Protein AF-0000000075078253 (afdb_homodimer)

Sequence (968 aa):
MSEEILINVTPPETRVAVVENGVLQELIIERSRQRGLVGNIYKGEVCRVLPGMQAAFVDIGLSRAAFLHLSDLCSKDLEKKGSANIESYLHEGQHIVVQVTKDPIGSKGARLTTEISIPSRYQVYMPYANNCGVSQRIECDAERARLRACLESFREKNQCGGFIARTAAECVEEAVLYSDMTFLLKLWKTISDSINSAQPKQFIHKDLPLSVRTLRDLYKEGIERVRVDSKETYLKLVEFAKIFVPDIVDVIEHYTGDCPVFDIYSVEEEIQRALDRKVMLKSGGHLVFDQTEAMTTVDVNTGSYVGGRNLEETIFKTNLEAAQTISRQLRLRNLGGIIIIDFIDMQSHEHRKQVLQALERHLEKDNAKTKITEVSTLGLVEMTRKRTRESLEHILCEPCSACGGRGVLKTAETVCLEIFREIIREVRQYKVKKLMVLASNEVVEMLLDEEADMLAELEAFLNIQIKFRAEGEYNQEQYDVVLLMSEEILINVTPPETRVAVVENGVLQELIIERSRQRGLVGNIYKGEVCRVLPGMQAAFVDIGLSRAAFLHLSDLCSKDLEKKGSANIESYLHEGQHIVVQVTKDPIGSKGARLTTEISIPSRYQVYMPYANNCGVSQRIECDAERARLRACLESFREKNQCGGFIARTAAECVEEAVLYSDMTFLLKLWKTISDSINSAQPKQFIHKDLPLSVRTLRDLYKEGIERVRVDSKETYLKLVEFAKIFVPDIVDVIEHYTGDCPVFDIYSVEEEIQRALDRKVMLKSGGHLVFDQTEAMTTVDVNTGSYVGGRNLEETIFKTNLEAAQTISRQLRLRNLGGIIIIDFIDMQSHEHRKQVLQALERHLEKDNAKTKITEVSTLGLVEMTRKRTRESLEHILCEPCSACGGRGVLKTAETVCLEIFREIIREVRQYKVKKLMVLASNEVVEMLLDEEADMLAELEAFLNIQIKFRAEGEYNQEQYDVVLL

Secondary structure (DSSP, 8-state):
--EEEEEEEETTEEEEEEEETTEEEEEEEEESTT---TT-EEEEEEEEEEGGGTEEEEE-SSSS-EEEEGGGS-HHHHHHH--S-GGGT--TT-EEEEEEEE--BTTB--EEESS--EE-SSEEEETT--S-EE-TT---HHHHHHHHHHHHHHHHHHT--EEEE-GGGTT--HHHHHHHHHHHHHHHHHHHHHHHHPPTTEEEEPPPPHHHHHHHHT--TTEEEEEES-HHHHHHHHHHHHHH-GGGGGGEEE---SS-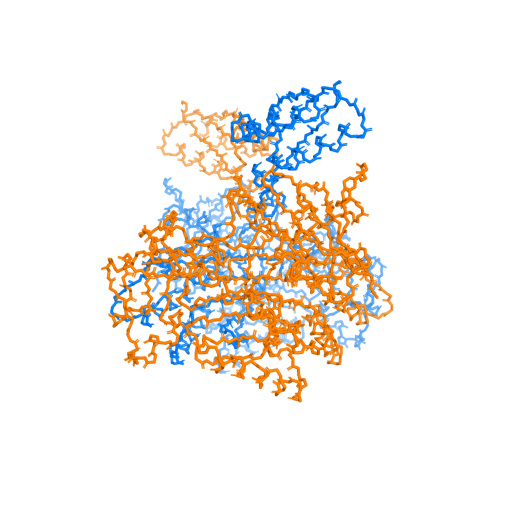GGGTTTHHHHHHHHTSSEEE-TTS-EEEEEE-SS-EEEEEE-TT---SS-HHHHHHHHHHHHHHHHHHHHHHHT--EEEEEEPPP-S-HHHHHHHHHHHHHHHTT-SS-EEEEEE-TT-EEEEEE---S--HHHHHEEE-TTTTTSSEEE-HHHHHHHHHHHHHHHHHHH--SEEEEEE-HHHHHHHHTTTHHHHHHHHHHHT-EEEEEE-TT--TT-EEEEE-/--EEEEEEEETTEEEEEEEETTEEEEEEEEESTT---TT-EEEEEEEEEEGGGTEEEEE-SSSS-EEEEGGGS-HHHHHHH--S-GGGT--TT-EEEEEEEE--BTTB--EEESS--EE-SSEEEETT--S-EE-TT---HHHHHHHHHHHHHHHHHHT--EEEE-GGGTT--HHHHHHHHHHHHHHHHHHHHHHHHPPTTEEEEPPPPHHHHHHHHT--TTEEEEEES-HHHHHHHHHHHHHH-GGGGGGEEE---SS-GGGTTTHHHHHHHHTSSEEE-TTS-EEEEEE-SS-EEEEEE-TT---SS-HHHHHHHHHHHHHHHHHHHHHHHT--EEEEEEPPP-S-HHHHHHHHHHHHHHHTT-SS-EEEEEE-TT-EEEEEE---S--HHHHHEEE-TTTTTSSEEE-HHHHHHHHHHHHHHHHHHH--SEEEEEE-HHHHHHHHTTTHHHHHHHHHHHT-EEEEEE-TT--TT-EEEEE-

Radius of gyration: 33.35 Å; Cα contacts (8 Å, |Δi|>4): 1898; chains: 2; bounding box: 64×98×88 Å

Solvent-accessible surface area (backbone atoms only — not comparable to full-atom values): 51187 Å² total; per-residue (Å²): 127,60,28,36,37,42,37,46,62,51,90,60,34,41,37,39,38,36,26,48,76,67,37,77,40,35,59,48,78,44,36,65,95,60,53,72,48,46,58,20,31,28,25,15,28,28,66,41,72,37,66,68,70,28,28,30,33,28,35,50,69,56,100,51,54,21,38,35,41,54,86,31,47,27,61,54,59,47,66,72,66,64,63,93,47,37,70,79,78,49,52,65,70,37,75,43,64,34,24,28,69,29,50,58,51,90,95,41,43,26,32,35,23,46,55,51,66,48,76,55,56,37,38,30,41,20,69,60,36,92,54,70,46,65,38,82,80,53,71,54,63,67,58,47,50,50,52,47,50,52,50,50,51,50,25,63,73,65,70,54,34,14,39,30,34,34,66,68,36,64,93,54,56,65,71,58,52,50,51,52,52,50,49,49,52,52,53,45,51,56,50,51,53,38,54,74,70,50,51,75,35,26,82,59,43,75,53,71,55,68,76,54,39,38,61,42,71,67,58,51,95,64,53,62,38,35,39,22,58,30,69,71,57,34,52,52,44,42,55,48,19,58,73,73,37,53,84,50,40,80,33,54,39,73,45,80,63,83,61,60,77,51,58,75,54,44,41,61,58,50,54,57,50,63,70,44,47,60,44,80,42,94,79,47,19,34,34,40,54,39,82,48,96,72,34,32,39,36,28,51,41,54,63,81,47,72,64,72,92,54,51,66,57,52,52,50,51,49,41,44,53,44,31,51,50,49,43,42,48,36,46,38,35,36,60,47,39,42,36,39,37,39,57,64,87,65,87,46,64,65,56,49,51,50,35,52,51,49,32,54,59,48,44,66,76,45,89,51,58,66,46,81,77,44,71,46,96,86,53,34,37,34,32,39,24,55,69,70,63,77,27,49,59,65,71,40,31,37,66,21,81,89,42,70,39,64,13,39,36,48,29,46,65,48,41,49,53,50,47,53,52,47,49,54,48,47,35,67,72,66,68,54,52,37,35,35,34,38,23,7,58,68,32,45,50,39,45,67,55,83,36,31,65,57,48,51,50,50,26,61,73,68,61,36,48,77,44,78,45,66,34,88,86,40,50,62,74,41,68,46,81,41,83,98,127,59,29,36,37,40,38,45,64,52,89,60,34,40,37,39,36,36,29,48,74,67,37,77,41,36,58,47,76,44,35,64,95,61,53,72,47,46,57,21,30,28,26,16,28,28,65,41,71,38,66,68,71,27,28,29,33,28,36,50,68,57,99,50,54,22,39,35,42,54,87,30,47,26,61,52,59,47,65,72,66,64,65,91,47,36,68,78,78,48,52,65,71,38,75,44,65,34,24,26,69,31,50,58,51,91,94,42,42,26,33,35,24,47,56,50,66,48,75,55,56,36,37,30,40,19,69,59,35,92,54,68,46,65,38,84,80,53,72,55,62,69,59,46,51,51,52,47,50,53,49,48,51,50,25,64,74,64,71,55,35,14,39,31,34,36,64,69,37,60,93,52,56,66,69,58,51,48,51,51,51,50,48,50,51,52,52,45,52,55,51,52,54,38,53,74,69,52,52,74,36,25,85,58,42,75,53,70,55,68,75,54,38,38,61,42,71,66,59,50,96,63,55,62,39,35,38,22,60,30,69,71,58,36,53,52,44,42,55,48,20,58,72,74,38,52,85,50,38,81,34,54,38,72,45,79,64,83,61,60,76,52,58,76,53,42,42,62,58,50,53,58,50,64,71,44,48,60,44,79,43,93,79,47,20,33,35,39,53,40,82,50,95,70,34,31,40,36,29,49,43,53,64,81,47,72,63,74,92,55,53,66,58,52,50,49,51,50,42,44,52,44,29,50,51,49,43,42,48,34,46,38,35,36,60,47,38,42,35,40,36,40,58,66,87,65,88,46,66,65,56,51,49,50,37,53,50,50,30,54,59,51,45,65,76,46,90,52,58,67,45,79,76,46,71,46,96,86,53,34,37,33,30,39,26,55,70,70,63,75,28,48,58,67,71,38,31,38,66,22,78,89,41,69,39,66,13,38,36,49,29,47,65,48,42,49,53,50,49,52,53,48,49,54,47,48,35,68,72,66,69,54,51,37,36,36,37,37,23,6,57,67,34,46,51,38,43,66,54,82,36,31,64,58,49,51,50,49,26,61,73,67,60,37,46,77,43,79,44,67,34,88,86,40,50,62,74,41,70,46,81,41,84,97

Nearest PDB structures (foldseek):
  2bx2-assembly1_L  TM=8.801E-01  e=1.243E-53  Escherichia coli
  5f6c-assembly1_B  TM=6.645E-01  e=4.254E-52  Escherichia coli K-12
  6g63-assembly1_G  TM=8.039E-01  e=4.401E-48  Escherichia coli K-12
  6g63-assembly1_A  TM=7.027E-01  e=2.185E-49  Escherichia coli K-12
  8b0j-assembly1_L  TM=6.134E-01  e=3.997E-42  Escherichia coli K-12

InterPro domains:
  IPR003029 S1 domain [PF00575] (38-102)
  IPR003029 S1 domain [PS50126] (39-115)
  IPR003029 S1 domain [SM00316] (37-115)
  IPR004659 Ribonuclease E/G [PTHR30001] (3-482)
  IPR004659 Ribonuclease E/G [TIGR00757] (13-421)
  IPR012340 Nucleic acid-binding, OB-fold [G3DSA:2.40.50.140] (31-120)
  IPR012340 Nucleic acid-binding, OB-fold [SSF50249] (39-120)
  IPR019307 RNA-binding protein AU-1/Ribonuclease E/G [PF10150] (117-388)
  IPR048583 RNase E/G, thioredoxin-like domain [PF20833] (399-481)

Organism: Methylotuvimicrobium buryatense (NCBI:txid95641)

Structure (mmCIF, N/CA/C/O backbone):
data_AF-0000000075078253-model_v1
#
loop_
_entity.id
_entity.type
_entity.pdbx_description
1 polymer 'Ribonuclease G'
#
loop_
_atom_site.group_PDB
_atom_site.id
_atom_site.type_symbol
_atom_site.label_atom_id
_atom_site.label_alt_id
_atom_site.label_comp_id
_atom_site.label_asym_id
_atom_site.label_entity_id
_atom_site.label_seq_id
_atom_site.pdbx_PDB_ins_code
_atom_site.Cartn_x
_atom_site.Cartn_y
_atom_site.Cartn_z
_atom_site.occupancy
_atom_site.B_iso_or_equiv
_atom_site.auth_seq_id
_atom_site.auth_comp_id
_atom_site.auth_asym_id
_atom_site.auth_atom_id
_atom_site.pdbx_PDB_model_num
ATOM 1 N N . MET A 1 1 ? -27.422 22.75 10.555 1 59.5 1 MET A N 1
ATOM 2 C CA . MET A 1 1 ? -26.391 21.734 10.773 1 59.5 1 MET A CA 1
ATOM 3 C C . MET A 1 1 ? -25.484 22.109 11.938 1 59.5 1 MET A C 1
ATOM 5 O O . MET A 1 1 ? -25.078 23.266 12.055 1 59.5 1 MET A O 1
ATOM 9 N N . SER A 1 2 ? -25.453 21.266 13.047 1 81.31 2 SER A N 1
ATOM 10 C CA . SER A 1 2 ? -24.75 21.625 14.266 1 81.31 2 SER A CA 1
ATOM 11 C C . SER A 1 2 ? -23.25 21.312 14.164 1 81.31 2 SER A C 1
ATOM 13 O O . SER A 1 2 ? -22.875 20.203 13.781 1 81.31 2 SER A O 1
ATOM 15 N N . GLU A 1 3 ? -22.391 22.297 14.086 1 89 3 GLU A N 1
ATOM 16 C CA . GLU A 1 3 ? -20.938 22.141 14.055 1 89 3 GLU A CA 1
ATOM 17 C C . GLU A 1 3 ? -20.297 22.625 15.352 1 89 3 GLU A C 1
ATOM 19 O O . GLU A 1 3 ? -20.703 23.656 15.898 1 89 3 GLU A O 1
ATOM 24 N N . GLU A 1 4 ? -19.453 21.766 15.906 1 93.94 4 GLU A N 1
ATOM 25 C CA . GLU A 1 4 ? -18.734 22.094 17.141 1 93.94 4 GLU A CA 1
ATOM 26 C C . GLU A 1 4 ? -17.234 21.844 16.984 1 93.94 4 GLU A C 1
ATOM 28 O O . GLU A 1 4 ? -16.828 21 16.188 1 93.94 4 GLU A O 1
ATOM 33 N N . ILE A 1 5 ? -16.484 22.594 17.719 1 95.25 5 ILE A N 1
ATOM 34 C CA . ILE A 1 5 ? -15.039 22.406 17.781 1 95.25 5 ILE A CA 1
ATOM 35 C C . ILE A 1 5 ? -14.633 22.016 19.203 1 95.25 5 ILE A C 1
ATOM 37 O O . ILE A 1 5 ? -15.039 22.672 20.172 1 95.25 5 ILE A O 1
ATOM 41 N N . LEU A 1 6 ? -13.977 20.953 19.328 1 96.38 6 LEU A N 1
ATOM 42 C CA . LEU A 1 6 ? -13.469 20.5 20.625 1 96.38 6 LEU A CA 1
ATOM 43 C C . LEU A 1 6 ? -11.961 20.672 20.703 1 96.38 6 LEU A C 1
ATOM 45 O O . LEU A 1 6 ? -11.234 20.266 19.797 1 96.38 6 LEU A O 1
ATOM 49 N N . ILE A 1 7 ? -11.492 21.281 21.734 1 95.69 7 ILE A N 1
ATOM 50 C CA . ILE A 1 7 ? -10.062 21.469 21.953 1 95.69 7 ILE A CA 1
ATOM 51 C C . ILE A 1 7 ? -9.633 20.734 23.219 1 95.69 7 ILE A C 1
ATOM 53 O O . ILE A 1 7 ? -10.07 21.078 24.312 1 95.69 7 ILE A O 1
ATOM 57 N N . ASN A 1 8 ? -8.844 19.734 23.016 1 94.94 8 ASN A N 1
ATOM 58 C CA . ASN A 1 8 ? -8.297 18.953 24.125 1 94.94 8 ASN A CA 1
ATOM 59 C C . ASN A 1 8 ? -6.82 19.266 24.359 1 94.94 8 ASN A C 1
ATOM 61 O O . ASN A 1 8 ? -6 19.125 23.438 1 94.94 8 ASN A O 1
ATOM 65 N N . VAL A 1 9 ? -6.539 19.703 25.594 1 89.81 9 VAL A N 1
ATOM 66 C CA . VAL A 1 9 ? -5.164 20.094 25.891 1 89.81 9 VAL A CA 1
ATOM 67 C C . VAL A 1 9 ? -4.594 19.203 26.984 1 89.81 9 VAL A C 1
ATOM 69 O O . VAL A 1 9 ? -5.09 19.203 28.109 1 89.81 9 VAL A O 1
ATOM 72 N N . THR A 1 10 ? -3.693 18.375 26.625 1 83 10 THR A N 1
ATOM 73 C CA . THR A 1 10 ? -2.861 17.594 27.547 1 83 10 THR A CA 1
ATOM 74 C C . THR A 1 10 ? -1.383 17.891 27.297 1 83 10 THR A C 1
ATOM 76 O O . THR A 1 10 ? -0.736 17.219 26.5 1 83 10 THR A O 1
ATOM 79 N N . PRO A 1 11 ? -0.924 18.938 28 1 74.75 11 PRO A N 1
ATOM 80 C CA . PRO A 1 11 ? 0.48 19.25 27.719 1 74.75 11 PRO A CA 1
ATOM 81 C C . PRO A 1 11 ? 1.366 18 27.719 1 74.75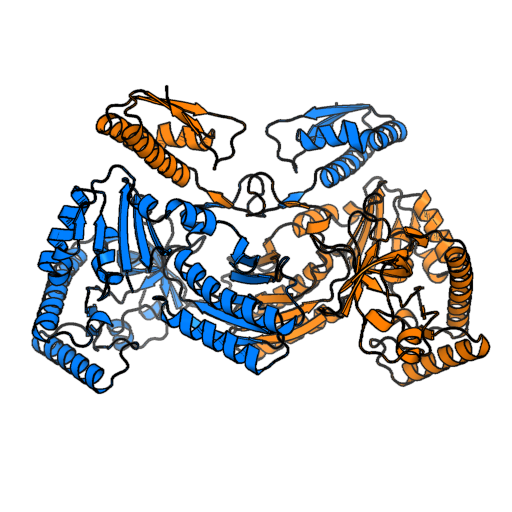 11 PRO A C 1
ATOM 83 O O . PRO A 1 11 ? 1.277 17.172 28.625 1 74.75 11 PRO A O 1
ATOM 86 N N . PRO A 1 12 ? 2.01 17.734 26.672 1 80.88 12 PRO A N 1
ATOM 87 C CA . PRO A 1 12 ? 2.523 18.641 25.641 1 80.88 12 PRO A CA 1
ATOM 88 C C . PRO A 1 12 ? 1.773 18.5 24.312 1 80.88 12 PRO A C 1
ATOM 90 O O . PRO A 1 12 ? 2.324 18.812 23.25 1 80.88 12 PRO A O 1
ATOM 93 N N . GLU A 1 13 ? 0.62 18.016 24.312 1 88.56 13 GLU A N 1
ATOM 94 C CA . GLU A 1 13 ? -0.137 17.797 23.078 1 88.56 13 GLU A CA 1
ATOM 95 C C . GLU A 1 13 ? -1.45 18.578 23.094 1 88.56 13 GLU A C 1
ATOM 97 O O . GLU A 1 13 ? -2.125 18.641 24.125 1 88.56 13 GLU A O 1
ATOM 102 N N . THR A 1 14 ? -1.706 19.234 22.016 1 92.31 14 THR A N 1
ATOM 103 C CA . THR A 1 14 ? -3.008 19.844 21.781 1 92.31 14 THR A CA 1
ATOM 104 C C . THR A 1 14 ? -3.719 19.172 20.609 1 92.31 14 THR A C 1
ATOM 106 O O . THR A 1 14 ? -3.119 18.938 19.562 1 92.31 14 THR A O 1
ATOM 109 N N . ARG A 1 15 ? -4.945 18.75 20.859 1 95.5 15 ARG A N 1
ATOM 110 C CA . ARG A 1 15 ? -5.75 18.109 19.812 1 95.5 15 ARG A CA 1
ATOM 111 C C . ARG A 1 15 ? -7.039 18.891 19.562 1 95.5 15 ARG A C 1
ATOM 113 O O . ARG A 1 15 ? -7.691 19.328 20.516 1 95.5 15 ARG A O 1
ATOM 120 N N . VAL A 1 16 ? -7.328 19.109 18.344 1 95.31 16 VAL A N 1
ATOM 121 C CA . VAL A 1 16 ? -8.531 19.828 17.938 1 95.31 16 VAL A CA 1
ATOM 122 C C . VAL A 1 16 ? -9.406 18.938 17.062 1 95.31 16 VAL A C 1
ATOM 124 O O . VAL A 1 16 ? -8.93 18.359 16.094 1 95.31 16 VAL A O 1
ATOM 127 N N . ALA A 1 17 ? -10.633 18.781 17.453 1 96.25 17 ALA A N 1
ATOM 128 C CA . ALA A 1 17 ? -11.594 17.984 16.703 1 96.25 17 ALA A CA 1
ATOM 129 C C . ALA A 1 17 ? -12.742 18.828 16.188 1 96.25 17 ALA A C 1
ATOM 131 O O . ALA A 1 17 ? -13.32 19.625 16.922 1 96.25 17 ALA A O 1
ATOM 132 N N . VAL A 1 18 ? -13.008 18.734 14.953 1 94.31 18 VAL A N 1
ATOM 133 C CA . VAL A 1 18 ? -14.188 19.359 14.367 1 94.31 18 VAL A CA 1
ATOM 134 C C . VAL A 1 18 ? -15.297 18.312 14.227 1 94.31 18 VAL A C 1
ATOM 136 O O . VAL A 1 18 ? -15.125 17.297 13.539 1 94.31 18 VAL A O 1
ATOM 139 N N . VAL A 1 19 ? -16.422 18.594 14.859 1 94.81 19 VAL A N 1
ATOM 140 C CA . VAL A 1 19 ? -17.531 17.641 14.883 1 94.81 19 VAL A CA 1
ATOM 141 C C . VAL A 1 19 ? -18.734 18.25 14.18 1 94.81 19 VAL A C 1
ATOM 143 O O . VAL A 1 19 ? -19.109 19.406 14.445 1 94.81 19 VAL A O 1
ATOM 146 N N . GLU A 1 20 ? -19.297 17.5 13.219 1 92.06 20 GLU A N 1
ATOM 147 C CA . GLU A 1 20 ? -20.516 17.891 12.523 1 92.06 20 GLU A CA 1
ATOM 148 C C . GLU A 1 20 ? -21.641 16.891 12.766 1 92.06 20 GLU A C 1
ATOM 150 O O . GLU A 1 20 ? -21.5 15.711 12.43 1 92.06 20 GLU A O 1
ATOM 155 N N . ASN A 1 21 ? -22.734 17.297 13.312 1 90.25 21 ASN A N 1
ATOM 156 C CA . ASN A 1 21 ? -23.859 16.438 13.633 1 90.25 21 ASN A CA 1
ATOM 157 C C . ASN A 1 21 ? -23.438 15.234 14.469 1 90.25 21 ASN A C 1
ATOM 159 O O . ASN A 1 21 ? -23.812 14.094 14.18 1 90.25 21 ASN A O 1
ATOM 163 N N . GLY A 1 22 ? -22.5 15.508 15.297 1 90.06 22 GLY A N 1
ATOM 164 C CA . GLY A 1 22 ? -22.062 14.492 16.25 1 90.06 22 GLY A CA 1
ATOM 165 C C . GLY A 1 22 ? -21 13.562 15.672 1 90.06 22 GLY A C 1
ATOM 166 O O . GLY A 1 22 ? -20.562 12.633 16.359 1 90.06 22 GLY A O 1
ATOM 167 N N . VAL A 1 23 ? -20.625 13.812 14.508 1 92.38 23 VAL A N 1
ATOM 168 C CA . VAL A 1 23 ? -19.672 12.922 13.859 1 92.38 23 VAL A CA 1
ATOM 169 C C . VAL A 1 23 ? -18.344 13.656 13.648 1 92.38 23 VAL A C 1
ATOM 171 O O . VAL A 1 23 ? -18.328 14.781 13.133 1 92.38 23 VAL A O 1
ATOM 174 N N . LEU A 1 24 ? -17.266 13.055 14.055 1 95.5 24 LEU A N 1
ATOM 175 C CA . LEU A 1 24 ? -15.93 13.641 13.891 1 95.5 24 LEU A CA 1
ATOM 176 C C . LEU A 1 24 ? -15.578 13.781 12.414 1 95.5 24 LEU A C 1
ATOM 178 O O . LEU A 1 24 ? -15.633 12.805 11.656 1 95.5 24 LEU A O 1
ATOM 182 N N . GLN A 1 25 ? -15.18 14.977 11.961 1 93.62 25 GLN A N 1
ATOM 183 C CA . GLN A 1 25 ? -14.891 15.25 10.555 1 93.62 25 GLN A CA 1
ATOM 184 C C . GLN A 1 25 ? -13.398 15.492 10.344 1 93.62 25 GLN A C 1
ATOM 186 O O . GLN A 1 25 ? -12.836 15.078 9.328 1 93.62 25 GLN A O 1
ATOM 191 N N . GLU A 1 26 ? -12.828 16.188 11.234 1 93.88 26 GLU A N 1
ATOM 192 C CA . GLU A 1 26 ? -11.43 16.578 11.109 1 93.88 26 GLU A CA 1
ATOM 193 C C . GLU A 1 26 ? -10.719 16.531 12.461 1 93.88 26 GLU A C 1
ATOM 195 O O . GLU A 1 26 ? -11.344 16.766 13.5 1 93.88 26 GLU A O 1
ATOM 200 N N . LEU A 1 27 ? -9.5 16.172 12.414 1 95.19 27 LEU A N 1
ATOM 201 C CA . LEU A 1 27 ? -8.664 16.094 13.609 1 95.19 27 LEU A CA 1
ATOM 202 C C . LEU A 1 27 ? -7.285 16.703 13.352 1 95.19 27 LEU A C 1
ATOM 204 O O . LEU A 1 27 ? -6.637 16.359 12.352 1 95.19 27 LEU A O 1
ATOM 208 N N . ILE A 1 28 ? -6.918 17.609 14.164 1 93.19 28 ILE A N 1
ATOM 209 C CA . ILE A 1 28 ? -5.586 18.203 14.086 1 93.19 28 ILE A CA 1
ATOM 210 C C . ILE A 1 28 ? -4.852 18 15.406 1 93.19 28 ILE A C 1
ATOM 212 O O . ILE A 1 28 ? -5.398 18.281 16.484 1 93.19 28 ILE A O 1
ATOM 216 N N . ILE A 1 29 ? -3.686 17.453 15.312 1 93 29 ILE A N 1
ATOM 217 C CA . ILE A 1 29 ? -2.875 17.172 16.5 1 93 29 ILE A CA 1
ATOM 218 C C . ILE A 1 29 ? -1.558 17.938 16.406 1 93 29 ILE A C 1
ATOM 220 O O . ILE A 1 29 ? -0.914 17.969 15.352 1 93 29 ILE A O 1
ATOM 224 N N . GLU A 1 30 ? -1.24 18.594 17.438 1 88.75 30 GLU A N 1
ATOM 225 C CA . GLU A 1 30 ? 0.028 19.297 17.547 1 88.75 30 GLU A CA 1
ATOM 226 C C . GLU A 1 30 ? 0.754 18.953 18.844 1 88.75 30 GLU A C 1
ATOM 228 O O . GLU A 1 30 ? 0.171 19.031 19.922 1 88.75 30 GLU A O 1
ATOM 233 N N . ARG A 1 31 ? 1.978 18.484 18.672 1 84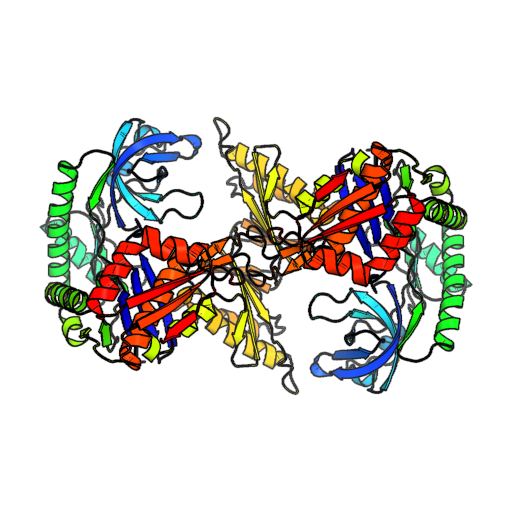.56 31 ARG A N 1
ATOM 234 C CA . ARG A 1 31 ? 2.809 18.188 19.828 1 84.56 31 ARG A CA 1
ATOM 235 C C . ARG A 1 31 ? 3.895 19.234 20.016 1 84.56 31 ARG A C 1
ATOM 237 O O . ARG A 1 31 ? 4.473 19.719 19.047 1 84.56 31 ARG A O 1
ATOM 244 N N . SER A 1 32 ? 4.062 19.609 21.25 1 69.69 32 SER A N 1
ATOM 245 C CA . SER A 1 32 ? 5.004 20.688 21.562 1 69.69 32 SER A CA 1
ATOM 246 C C . SER A 1 32 ? 6.406 20.344 21.078 1 69.69 32 SER A C 1
ATOM 248 O O . SER A 1 32 ? 7.133 21.219 20.609 1 69.69 32 SER A O 1
ATOM 250 N N . ARG A 1 33 ? 6.836 19.062 21.312 1 63.41 33 ARG A N 1
ATOM 251 C CA . ARG A 1 33 ? 8.18 18.672 20.922 1 63.41 33 ARG A CA 1
ATOM 252 C C . ARG A 1 33 ? 8.312 18.625 19.391 1 63.41 33 ARG A C 1
ATOM 254 O O . ARG A 1 33 ? 9.414 18.703 18.859 1 63.41 33 ARG A O 1
ATOM 261 N N . GLN A 1 34 ? 7.184 18.469 18.719 1 60.41 34 GLN A N 1
ATOM 262 C CA . GLN A 1 34 ? 7.195 18.375 17.266 1 60.41 34 GLN A CA 1
ATOM 263 C C . GLN A 1 34 ? 6.371 19.5 16.641 1 60.41 34 GLN A C 1
ATOM 265 O O . GLN A 1 34 ? 5.812 19.328 15.547 1 60.41 34 GLN A O 1
ATOM 270 N N . ARG A 1 35 ? 6.434 20.625 17.266 1 57.19 35 ARG A N 1
ATOM 271 C CA . ARG A 1 35 ? 5.57 21.672 16.734 1 57.19 35 ARG A CA 1
ATOM 272 C C . ARG A 1 35 ? 5.816 21.859 15.242 1 57.19 35 ARG A C 1
ATOM 274 O O . ARG A 1 35 ? 6.961 21.844 14.781 1 57.19 35 ARG A O 1
ATOM 281 N N . GLY A 1 36 ? 4.812 21.547 14.469 1 62.16 36 GLY A N 1
ATOM 282 C CA . GLY A 1 36 ? 4.859 21.828 13.047 1 62.16 36 GLY A CA 1
ATOM 283 C C . GLY A 1 36 ? 5.527 23.156 12.727 1 62.16 36 GLY A C 1
ATOM 284 O O . GLY A 1 36 ? 5.461 24.094 13.523 1 62.16 36 GLY A O 1
ATOM 285 N N . LEU A 1 37 ? 6.453 23.125 11.758 1 74.5 37 LEU A N 1
ATOM 286 C CA . LEU A 1 37 ? 7.293 24.266 11.414 1 74.5 37 LEU A CA 1
ATOM 287 C C . LEU A 1 37 ? 6.578 25.188 10.43 1 74.5 37 LEU A C 1
ATOM 289 O O . LEU A 1 37 ? 7.016 26.328 10.195 1 74.5 37 LEU A O 1
ATOM 293 N N . VAL A 1 38 ? 5.352 24.656 10.102 1 79.06 38 VAL A N 1
ATOM 294 C CA . VAL A 1 38 ? 4.719 25.422 9.031 1 79.06 38 VAL A CA 1
ATOM 295 C C . VAL A 1 38 ? 4.305 26.797 9.555 1 79.06 38 VAL A C 1
ATOM 297 O O . VAL A 1 38 ? 3.713 26.906 10.633 1 79.06 38 VAL A O 1
ATOM 300 N N . GLY A 1 39 ? 4.559 27.797 8.812 1 85.62 39 GLY A N 1
ATOM 301 C CA . GLY A 1 39 ? 4.219 29.156 9.172 1 85.62 39 GLY A CA 1
ATOM 302 C C . GLY A 1 39 ? 5.32 29.859 9.938 1 85.62 39 GLY A C 1
ATOM 303 O O . GLY A 1 39 ? 5.316 31.094 10.055 1 85.62 39 GLY A O 1
ATOM 304 N N . ASN A 1 40 ? 6.25 29.125 10.461 1 86.69 40 ASN A N 1
ATOM 305 C CA . ASN A 1 40 ? 7.359 29.719 11.203 1 86.69 40 ASN A CA 1
ATOM 306 C C . ASN A 1 40 ? 8.32 30.453 10.273 1 86.69 40 ASN A C 1
ATOM 308 O O . ASN A 1 40 ? 8.516 30.047 9.125 1 86.69 40 ASN A O 1
ATOM 312 N N . ILE A 1 41 ? 8.812 31.531 10.812 1 91.94 41 ILE A N 1
ATOM 313 C CA . ILE A 1 41 ? 9.789 32.312 10.07 1 91.94 41 ILE A CA 1
ATOM 314 C C . ILE A 1 41 ? 11.164 32.188 10.711 1 91.94 41 ILE A C 1
ATOM 316 O O . ILE A 1 41 ? 11.297 32.25 11.938 1 91.94 41 ILE A O 1
ATOM 320 N N . TYR A 1 42 ? 12.141 31.922 9.891 1 92.38 42 TYR A N 1
ATOM 321 C CA . TYR A 1 42 ? 13.508 31.719 10.344 1 92.38 42 TYR A CA 1
ATOM 322 C C . TYR A 1 42 ? 14.477 32.625 9.57 1 92.38 42 TYR A C 1
ATOM 324 O O . TYR A 1 42 ? 14.172 33.031 8.453 1 92.38 42 TYR A O 1
ATOM 332 N N . LYS A 1 43 ? 15.484 32.938 10.297 1 94 43 LYS A N 1
ATOM 333 C CA . LYS A 1 43 ? 16.656 33.406 9.578 1 94 43 LYS A CA 1
ATOM 334 C C . LYS A 1 43 ? 17.609 32.25 9.258 1 94 43 LYS A C 1
ATOM 336 O O . LYS A 1 43 ? 18.281 31.734 10.148 1 94 43 LYS A O 1
ATOM 341 N N . GLY A 1 44 ? 17.625 31.906 8.016 1 93.62 44 GLY A N 1
ATOM 342 C CA . GLY A 1 44 ? 18.406 30.75 7.633 1 93.62 44 GLY A CA 1
ATOM 343 C C . GLY A 1 44 ? 19.719 31.125 6.949 1 93.62 44 GLY A C 1
ATOM 344 O O . GLY A 1 44 ? 19.984 32.312 6.711 1 93.62 44 GLY A O 1
ATOM 345 N N . GLU A 1 45 ? 20.5 30.062 6.738 1 95 45 GLU A N 1
ATOM 346 C CA . GLU A 1 45 ? 21.75 30.172 6 1 95 45 GLU A CA 1
ATOM 347 C C . GLU A 1 45 ? 21.812 29.188 4.836 1 95 45 GLU A C 1
ATOM 349 O O . GLU A 1 45 ? 21.609 27.984 5.023 1 95 45 GLU A O 1
ATOM 354 N N . VAL A 1 46 ? 22.109 29.75 3.688 1 95.06 46 VAL A N 1
ATOM 355 C CA . VAL A 1 46 ? 22.188 28.891 2.504 1 95.06 46 VAL A CA 1
ATOM 356 C C . VAL A 1 46 ? 23.391 27.969 2.6 1 95.06 46 VAL A C 1
ATOM 358 O O . VAL A 1 46 ? 24.531 28.438 2.643 1 95.06 46 VAL A O 1
ATOM 361 N N . CYS A 1 47 ? 23.109 26.703 2.623 1 92.81 47 CYS A N 1
ATOM 362 C CA . CYS A 1 47 ? 24.172 25.703 2.74 1 92.81 47 CYS A CA 1
ATOM 363 C C . CYS A 1 47 ? 24.734 25.344 1.369 1 92.81 47 CYS A C 1
ATOM 365 O O . CYS A 1 47 ? 25.953 25.25 1.201 1 92.81 47 CYS A O 1
ATOM 367 N N . ARG A 1 48 ? 23.859 25.062 0.509 1 90.06 48 ARG A N 1
ATOM 368 C CA . ARG A 1 48 ? 24.25 24.562 -0.81 1 90.06 48 ARG A CA 1
ATOM 369 C C . ARG A 1 48 ? 23.25 24.984 -1.871 1 90.06 48 ARG A C 1
ATOM 371 O O . ARG A 1 48 ? 22.031 24.953 -1.634 1 90.06 48 ARG A O 1
ATOM 378 N N . VAL A 1 49 ? 23.828 25.484 -2.932 1 90.88 49 VAL A N 1
ATOM 379 C CA . VAL A 1 49 ? 22.984 25.828 -4.066 1 90.88 49 VAL A CA 1
ATOM 380 C C . VAL A 1 49 ? 23.078 24.75 -5.133 1 90.88 49 VAL A C 1
ATOM 382 O O . VAL A 1 49 ? 24.156 24.281 -5.469 1 90.88 49 VAL A O 1
ATOM 385 N N . LEU A 1 50 ? 21.938 24.281 -5.508 1 81.38 50 LEU A N 1
ATOM 386 C CA . LEU A 1 50 ? 21.844 23.234 -6.527 1 81.38 50 LEU A CA 1
ATOM 387 C C . LEU A 1 50 ? 21.266 23.797 -7.824 1 81.38 50 LEU A C 1
ATOM 389 O O . LEU A 1 50 ? 20.078 23.656 -8.086 1 81.38 50 LEU A O 1
ATOM 393 N N . PRO A 1 51 ? 22.078 24.234 -8.688 1 80.31 51 PRO A N 1
ATOM 394 C CA . PRO A 1 51 ? 21.594 24.844 -9.93 1 80.31 51 PRO A CA 1
ATOM 395 C C . PRO A 1 51 ? 20.766 23.891 -10.773 1 80.31 51 PRO A C 1
ATOM 397 O O . PRO A 1 51 ? 19.781 24.297 -11.391 1 80.31 51 PRO A O 1
ATOM 400 N N . GLY A 1 52 ? 21.156 22.672 -10.781 1 70 52 GLY A N 1
ATOM 401 C CA . GLY A 1 52 ? 20.438 21.672 -11.555 1 70 52 GLY A CA 1
ATOM 402 C C . GLY A 1 52 ? 18.969 21.578 -11.172 1 70 52 GLY A C 1
ATOM 403 O O . GLY A 1 52 ? 18.109 21.328 -12.031 1 70 52 GLY A O 1
ATOM 404 N N . MET A 1 53 ? 18.641 21.875 -9.938 1 74.5 53 MET A N 1
ATOM 405 C CA . MET A 1 53 ? 17.281 21.75 -9.445 1 74.5 53 MET A CA 1
ATOM 406 C C . MET A 1 53 ? 16.656 23.125 -9.211 1 74.5 53 MET A C 1
ATOM 408 O O . MET A 1 53 ? 15.5 23.234 -8.812 1 74.5 53 MET A O 1
ATOM 412 N N . GLN A 1 54 ? 17.406 24.094 -9.555 1 81.31 54 GLN A N 1
ATOM 413 C CA . GLN A 1 54 ? 17 25.453 -9.297 1 81.31 54 GLN A CA 1
ATOM 414 C C . GLN A 1 54 ? 16.484 25.609 -7.867 1 81.31 54 GLN A C 1
ATOM 416 O O . GLN A 1 54 ? 15.398 26.156 -7.645 1 81.31 54 GLN A O 1
ATOM 421 N N . ALA A 1 55 ? 17.219 24.953 -7 1 87.62 55 ALA A N 1
ATOM 422 C CA . ALA A 1 55 ? 16.844 24.969 -5.59 1 87.62 55 ALA A CA 1
ATOM 423 C C . ALA A 1 55 ? 18.078 25.094 -4.699 1 87.62 55 ALA A C 1
ATOM 425 O O . ALA A 1 55 ? 19.219 25.062 -5.188 1 87.62 55 ALA A O 1
ATOM 426 N N . ALA A 1 56 ? 17.812 25.406 -3.451 1 90.94 56 ALA A N 1
ATOM 427 C CA . ALA A 1 56 ? 18.891 25.5 -2.471 1 90.94 56 ALA A CA 1
ATOM 428 C C . ALA A 1 56 ? 18.5 24.828 -1.156 1 90.94 56 ALA A C 1
ATOM 430 O O . ALA A 1 56 ? 17.312 24.703 -0.844 1 90.94 56 ALA A O 1
ATOM 431 N N . PHE A 1 57 ? 19.547 24.328 -0.54 1 92.19 57 PHE A N 1
ATOM 432 C CA . PHE A 1 57 ? 19.359 23.844 0.825 1 92.19 57 PHE A CA 1
ATOM 433 C C . PHE A 1 57 ? 19.703 24.938 1.833 1 92.19 57 PHE A C 1
ATOM 435 O O . PHE A 1 57 ? 20.734 25.609 1.707 1 92.19 57 PHE A O 1
ATOM 442 N N . VAL A 1 58 ? 18.812 25.188 2.703 1 93.94 58 VAL A N 1
ATOM 443 C CA . VAL A 1 58 ? 18.969 26.25 3.693 1 93.94 58 VAL A CA 1
ATOM 444 C C . VAL A 1 58 ? 18.969 25.656 5.098 1 93.94 58 VAL A C 1
ATOM 446 O O . VAL A 1 58 ? 18.094 24.859 5.438 1 93.94 58 VAL A O 1
ATOM 449 N N . ASP A 1 59 ? 19.953 25.984 5.836 1 93.19 59 ASP A N 1
ATOM 450 C CA . ASP A 1 59 ? 20.016 25.578 7.234 1 93.19 59 ASP A CA 1
ATOM 451 C C . ASP A 1 59 ? 19.234 26.531 8.125 1 93.19 59 ASP A C 1
ATOM 453 O O . ASP A 1 59 ? 19.625 27.703 8.281 1 93.19 59 ASP A O 1
ATOM 457 N N . ILE A 1 60 ? 18.234 26.094 8.703 1 90.62 60 ILE A N 1
ATOM 458 C CA . ILE A 1 60 ? 17.422 26.953 9.57 1 90.62 60 ILE A CA 1
ATOM 459 C C . ILE A 1 60 ? 17.531 26.453 11.016 1 90.62 60 ILE A C 1
ATOM 461 O O . ILE A 1 60 ? 16.656 26.734 11.836 1 90.62 60 ILE A O 1
ATOM 465 N N . GLY A 1 61 ? 18.469 25.656 11.273 1 85.12 61 GLY A N 1
ATOM 466 C CA . GLY A 1 61 ? 18.719 25.188 12.633 1 85.12 61 GLY A CA 1
ATOM 467 C C . GLY A 1 61 ? 18.031 23.859 12.938 1 85.12 61 GLY A C 1
ATOM 468 O O . GLY A 1 61 ? 17.984 23.438 14.094 1 85.12 61 GLY A O 1
ATOM 469 N N . LEU A 1 62 ? 17.453 23.266 11.984 1 80.25 62 LEU A N 1
ATOM 470 C CA . LEU A 1 62 ? 16.828 21.969 12.148 1 80.25 62 LEU A CA 1
ATOM 471 C C . LEU A 1 62 ? 17.812 20.828 11.852 1 80.25 62 LEU A C 1
ATOM 473 O O . LEU A 1 62 ? 18.938 21.094 11.422 1 80.25 62 LEU A O 1
ATOM 477 N N . SER A 1 63 ? 17.359 19.625 12.203 1 76 63 SER A N 1
ATOM 478 C CA . SER A 1 63 ? 18.219 18.453 12.016 1 76 63 SER A CA 1
ATOM 479 C C . SER A 1 63 ? 18.578 18.266 10.547 1 76 63 SER A C 1
ATOM 481 O O . SER A 1 63 ? 19.656 17.781 10.227 1 76 63 SER A O 1
ATOM 483 N N . ARG A 1 64 ? 17.625 18.703 9.695 1 80.19 64 ARG A N 1
ATOM 484 C CA . ARG A 1 64 ? 17.844 18.594 8.258 1 80.19 64 ARG A CA 1
ATOM 485 C C . ARG A 1 64 ? 17.719 19.953 7.582 1 80.19 64 ARG A C 1
ATOM 487 O O . ARG A 1 64 ? 16.922 20.781 7.992 1 80.19 64 ARG A O 1
ATOM 494 N N . ALA A 1 65 ? 18.562 20.016 6.516 1 86.69 65 ALA A N 1
ATOM 495 C CA . ALA A 1 65 ? 18.469 21.234 5.734 1 86.69 65 ALA A CA 1
ATOM 496 C C . ALA A 1 65 ? 17.125 21.328 5.008 1 86.69 65 ALA A C 1
ATOM 498 O O . ALA A 1 65 ? 16.609 20.312 4.535 1 86.69 65 ALA A O 1
ATOM 499 N N . ALA A 1 66 ? 16.609 22.5 5.035 1 90.19 66 ALA A N 1
ATOM 500 C CA . ALA A 1 66 ? 15.328 22.734 4.371 1 90.19 66 ALA A CA 1
ATOM 501 C C . ALA A 1 66 ? 15.523 23.094 2.904 1 90.19 66 ALA A C 1
ATOM 503 O O . ALA A 1 66 ? 16.641 23.422 2.484 1 90.19 66 ALA A O 1
ATOM 504 N N . PHE A 1 67 ? 14.492 22.969 2.211 1 89.44 67 PHE A N 1
ATOM 505 C CA . PHE A 1 67 ? 14.547 23.078 0.758 1 89.44 67 PHE A CA 1
ATOM 506 C C . PHE A 1 67 ? 13.867 24.359 0.287 1 89.44 67 PHE A C 1
ATOM 508 O O . PHE A 1 67 ? 12.758 24.672 0.721 1 89.44 67 PHE A O 1
ATOM 515 N N . LEU A 1 68 ? 14.57 25.125 -0.586 1 92.38 68 LEU A N 1
ATOM 516 C CA . LEU A 1 68 ? 14.055 26.359 -1.16 1 92.38 68 LEU A CA 1
ATOM 517 C C . LEU A 1 68 ? 14.195 26.359 -2.68 1 92.38 68 LEU A C 1
ATOM 519 O O . LEU A 1 68 ? 15.312 26.359 -3.203 1 92.38 68 LEU A O 1
ATOM 523 N N . HIS A 1 69 ? 13.094 26.359 -3.303 1 90.5 69 HIS A N 1
ATOM 524 C CA . HIS A 1 69 ? 13.086 26.359 -4.762 1 90.5 69 HIS A CA 1
ATOM 525 C C . HIS A 1 69 ? 13.031 27.781 -5.309 1 90.5 69 HIS A C 1
ATOM 527 O O . HIS A 1 69 ? 12.531 28.688 -4.641 1 90.5 69 HIS A O 1
ATOM 533 N N . LEU A 1 70 ? 13.477 27.922 -6.535 1 89.62 70 LEU A N 1
ATOM 534 C CA . LEU A 1 70 ? 13.492 29.219 -7.195 1 89.62 70 LEU A CA 1
ATOM 535 C C . LEU A 1 70 ? 12.086 29.812 -7.262 1 89.62 70 LEU A C 1
ATOM 537 O O . LEU A 1 70 ? 11.906 31.016 -7.07 1 89.62 70 LEU A O 1
ATOM 541 N N . SER A 1 71 ? 11.109 28.969 -7.469 1 88.94 71 SER A N 1
ATOM 542 C CA . SER A 1 71 ? 9.727 29.422 -7.605 1 88.94 71 SER A CA 1
ATOM 543 C C . SER A 1 71 ? 9.188 29.938 -6.273 1 88.94 71 SER A C 1
ATOM 545 O O . SER A 1 71 ? 8.156 30.609 -6.238 1 88.94 71 SER A O 1
ATOM 547 N N . ASP A 1 72 ? 9.883 29.625 -5.211 1 91.56 72 ASP A N 1
ATOM 548 C CA . ASP A 1 72 ? 9.391 29.969 -3.885 1 91.56 72 ASP A CA 1
ATOM 549 C C . ASP A 1 72 ? 10.062 31.234 -3.363 1 91.56 72 ASP A C 1
ATOM 551 O O . ASP A 1 72 ? 9.867 31.609 -2.207 1 91.56 72 ASP A O 1
ATOM 555 N N . LEU A 1 73 ? 10.828 31.875 -4.234 1 91.88 73 LEU A N 1
ATOM 556 C CA . LEU A 1 73 ? 11.398 33.156 -3.871 1 91.88 73 LEU A CA 1
ATOM 557 C C . LEU A 1 73 ? 10.359 34.281 -4 1 91.88 73 LEU A C 1
ATOM 559 O O . LEU A 1 73 ? 9.406 34.156 -4.773 1 91.88 73 LEU A O 1
ATOM 563 N N . CYS A 1 74 ? 10.508 35.25 -3.248 1 90.38 74 CYS A N 1
ATOM 564 C CA . CYS A 1 74 ? 9.516 36.312 -3.223 1 90.38 74 CYS A CA 1
ATOM 565 C C . CYS A 1 74 ? 9.469 37.062 -4.559 1 90.38 74 CYS A C 1
ATOM 567 O O . CYS A 1 74 ? 10.484 37.188 -5.242 1 90.38 74 CYS A O 1
ATOM 569 N N . SER A 1 75 ? 8.266 37.531 -4.875 1 84.69 75 SER A N 1
ATOM 570 C CA . SER A 1 75 ? 8.008 38.188 -6.152 1 84.69 75 SER A CA 1
ATOM 571 C C . SER A 1 75 ? 8.898 39.438 -6.328 1 84.69 75 SER A C 1
ATOM 573 O O . SER A 1 75 ? 9.367 39.719 -7.438 1 84.69 75 SER A O 1
ATOM 575 N N . LYS A 1 76 ? 9.125 40.062 -5.301 1 84.56 76 LYS A N 1
ATOM 576 C CA . LYS A 1 76 ? 9.938 41.281 -5.359 1 84.56 76 LYS A CA 1
ATOM 577 C C . LYS A 1 76 ? 11.344 41 -5.855 1 84.56 76 LYS A C 1
ATOM 579 O O . LYS A 1 76 ? 11.867 41.688 -6.723 1 84.56 76 LYS A O 1
ATOM 584 N N . ASP A 1 77 ? 11.898 39.969 -5.344 1 85.94 77 ASP A N 1
ATOM 585 C CA . ASP A 1 77 ? 13.25 39.594 -5.734 1 85.94 77 ASP A CA 1
ATOM 586 C C . ASP A 1 77 ? 13.273 39.031 -7.156 1 85.94 77 ASP A C 1
ATOM 588 O O . ASP A 1 77 ? 14.195 39.344 -7.926 1 85.94 77 ASP A O 1
ATOM 592 N N . LEU A 1 78 ? 12.328 38.25 -7.477 1 86.94 78 LEU A N 1
ATOM 593 C CA . LEU A 1 78 ? 12.273 37.625 -8.797 1 86.94 78 LEU A CA 1
ATOM 594 C C . LEU A 1 78 ? 12.117 38.688 -9.883 1 86.94 78 LEU A C 1
ATOM 596 O O . LEU A 1 78 ? 12.734 38.562 -10.945 1 86.94 78 LEU A O 1
ATOM 600 N N . GLU A 1 79 ? 11.266 39.656 -9.633 1 83.5 79 GLU A N 1
ATOM 601 C CA . GLU A 1 79 ? 11.031 40.719 -10.602 1 83.5 79 GLU A CA 1
ATOM 602 C C . GLU A 1 79 ? 12.266 41.625 -10.742 1 83.5 79 GLU A C 1
ATOM 604 O O . GLU A 1 79 ? 12.578 42.094 -11.836 1 83.5 79 GLU A O 1
ATOM 609 N N . LYS A 1 80 ? 12.898 41.875 -9.711 1 83.5 80 LYS A N 1
ATOM 610 C CA . LYS A 1 80 ? 14.062 42.781 -9.695 1 83.5 80 LYS A CA 1
ATOM 611 C C . LYS A 1 80 ? 15.211 42.188 -10.5 1 83.5 80 LYS A C 1
ATOM 613 O O . LYS A 1 80 ? 15.812 42.844 -11.344 1 83.5 80 LYS A O 1
ATOM 618 N N . LYS A 1 81 ? 15.461 40.906 -10.273 1 85.5 81 LYS A N 1
ATOM 619 C CA . LYS A 1 81 ? 16.609 40.281 -10.938 1 85.5 81 LYS A CA 1
ATOM 620 C C . LYS A 1 81 ? 16.188 39.594 -12.25 1 85.5 81 LYS A C 1
ATOM 622 O O . LYS A 1 81 ? 16.953 39.562 -13.203 1 85.5 81 LYS A O 1
ATOM 627 N N . GLY A 1 82 ? 15.031 39.031 -12.352 1 82.88 82 GLY A N 1
ATOM 628 C CA . GLY A 1 82 ? 14.477 38.438 -13.562 1 82.88 82 GLY A CA 1
ATOM 629 C C . GLY A 1 82 ? 15.266 37.25 -14.078 1 82.88 82 GLY A C 1
ATOM 630 O O . GLY A 1 82 ? 15.273 36.969 -15.281 1 82.88 82 GLY A O 1
ATOM 631 N N . SER A 1 83 ? 16.125 36.656 -13.273 1 84.31 83 SER A N 1
ATOM 632 C CA . SER A 1 83 ? 16.953 35.531 -13.695 1 84.31 83 SER A CA 1
ATOM 633 C C . SER A 1 83 ? 16.234 34.219 -13.492 1 84.31 83 SER A C 1
ATOM 635 O O . SER A 1 83 ? 15.367 34.094 -12.617 1 84.31 83 SER A O 1
ATOM 637 N N . ALA A 1 84 ? 16.547 33.312 -14.375 1 82.12 84 ALA A N 1
ATOM 638 C CA . ALA A 1 84 ? 15.984 31.953 -14.258 1 82.12 84 ALA A CA 1
ATOM 639 C C . ALA A 1 84 ? 16.938 31.031 -13.508 1 82.12 84 ALA A C 1
ATOM 641 O O . ALA A 1 84 ? 16.625 29.844 -13.312 1 82.12 84 ALA A O 1
ATOM 642 N N . ASN A 1 85 ? 17.922 31.609 -13.07 1 86.56 85 ASN A N 1
ATOM 643 C CA . ASN A 1 85 ? 18.938 30.797 -12.391 1 86.56 85 ASN A CA 1
ATOM 644 C C . ASN A 1 85 ? 19 31.109 -10.898 1 86.56 85 ASN A C 1
ATOM 646 O O . ASN A 1 85 ? 19.172 32.25 -10.508 1 86.56 85 ASN A O 1
ATOM 650 N N . ILE A 1 86 ? 18.953 30.141 -10.117 1 89.94 86 ILE A N 1
ATOM 651 C CA . ILE A 1 86 ? 18.906 30.281 -8.672 1 89.94 86 ILE A CA 1
ATOM 652 C C . ILE A 1 86 ? 20.219 30.891 -8.164 1 89.94 86 ILE A C 1
ATOM 654 O O . ILE A 1 86 ? 20.234 31.578 -7.141 1 89.94 86 ILE A O 1
ATOM 658 N N . GLU A 1 87 ? 21.281 30.703 -8.953 1 90 87 GLU A N 1
ATOM 659 C CA . GLU A 1 87 ? 22.594 31.188 -8.547 1 90 87 GLU A CA 1
ATOM 660 C C . GLU A 1 87 ? 22.625 32.719 -8.555 1 90 87 GLU A C 1
ATOM 662 O O . GLU A 1 87 ? 23.484 33.312 -7.91 1 90 87 GLU A O 1
ATOM 667 N N . SER A 1 88 ? 21.734 33.25 -9.281 1 91.75 88 SER A N 1
ATOM 668 C CA . SER A 1 88 ? 21.656 34.719 -9.328 1 91.75 88 SER A CA 1
ATOM 669 C C . SER A 1 88 ? 21.047 35.281 -8.055 1 91.75 88 SER A C 1
ATOM 671 O O . SER A 1 88 ? 21.188 36.469 -7.762 1 91.75 88 SER A O 1
ATOM 673 N N . TYR A 1 89 ? 20.359 34.469 -7.324 1 91.81 89 TYR A N 1
ATOM 674 C CA . TYR A 1 89 ? 19.609 34.938 -6.164 1 91.81 89 TYR A CA 1
ATOM 675 C C . TYR A 1 89 ? 20.281 34.5 -4.867 1 91.81 89 TYR A C 1
ATOM 677 O O . TYR A 1 89 ? 20.219 35.219 -3.857 1 91.81 89 TYR A O 1
ATOM 685 N N . LEU A 1 90 ? 20.828 33.344 -4.934 1 93.19 90 LEU A N 1
ATOM 686 C CA . LEU A 1 90 ? 21.312 32.75 -3.699 1 93.19 90 LEU A CA 1
ATOM 687 C C . LEU A 1 90 ? 22.766 32.281 -3.852 1 93.19 90 LEU A C 1
ATOM 689 O O . LEU A 1 90 ? 23.172 31.844 -4.93 1 93.19 90 LEU A O 1
ATOM 693 N N . HIS A 1 91 ? 23.531 32.438 -2.877 1 93.69 91 HIS A N 1
ATOM 694 C CA . HIS A 1 91 ? 24.891 31.938 -2.797 1 93.69 91 HIS A CA 1
ATOM 695 C C . HIS A 1 91 ? 25.141 31.25 -1.457 1 93.69 91 HIS A C 1
ATOM 697 O O . HIS A 1 91 ? 24.484 31.547 -0.464 1 93.69 91 HIS A O 1
ATOM 703 N N . GLU A 1 92 ? 26.078 30.344 -1.496 1 93.38 92 GLU A N 1
ATOM 704 C CA . GLU A 1 92 ? 26.391 29.594 -0.283 1 93.38 92 GLU A CA 1
ATOM 705 C C . GLU A 1 92 ? 26.891 30.516 0.823 1 93.38 92 GLU A C 1
ATOM 707 O O . GLU A 1 92 ? 27.688 31.422 0.574 1 93.38 92 GLU A O 1
ATOM 712 N N . GLY A 1 93 ? 26.406 30.406 2.006 1 93 93 GLY A N 1
ATOM 713 C CA . GLY A 1 93 ? 26.766 31.219 3.158 1 93 93 GLY A CA 1
ATOM 714 C C . GLY A 1 93 ? 25.875 32.438 3.35 1 93 93 GLY A C 1
ATOM 715 O O . GLY A 1 93 ? 25.938 33.094 4.379 1 93 93 GLY A O 1
ATOM 716 N N . GLN A 1 94 ? 24.984 32.594 2.402 1 94.38 94 GLN A N 1
ATOM 717 C CA . GLN A 1 94 ? 24.094 33.75 2.441 1 94.38 94 GLN A CA 1
ATOM 718 C C . GLN A 1 94 ? 23.016 33.562 3.512 1 94.38 94 GLN A C 1
ATOM 720 O O . GLN A 1 94 ? 22.5 32.469 3.711 1 94.38 94 GLN A O 1
ATOM 725 N N . HIS A 1 95 ? 22.75 34.688 4.23 1 94.75 95 HIS A N 1
ATOM 726 C CA . HIS A 1 95 ? 21.641 34.688 5.184 1 94.75 95 HIS A CA 1
ATOM 727 C C . HIS A 1 95 ? 20.328 35.125 4.516 1 94.75 95 HIS A C 1
ATOM 729 O O . HIS A 1 95 ? 20.328 36.031 3.709 1 94.75 95 HIS A O 1
ATOM 735 N N . ILE A 1 96 ? 19.328 34.375 4.832 1 94.69 96 ILE A N 1
ATOM 736 C CA . ILE A 1 96 ? 18.062 34.656 4.176 1 94.69 96 ILE A CA 1
ATOM 737 C C . ILE A 1 96 ? 16.906 34.406 5.145 1 94.69 96 ILE A C 1
ATOM 739 O O . ILE A 1 96 ? 16.969 33.469 5.961 1 94.69 96 ILE A O 1
ATOM 743 N N . VAL A 1 97 ? 15.891 35.25 5.055 1 94.56 97 VAL A N 1
ATOM 744 C CA . VAL A 1 97 ? 14.68 35.062 5.848 1 94.56 97 VAL A CA 1
ATOM 745 C C . VAL A 1 97 ? 13.703 34.156 5.094 1 94.56 97 VAL A C 1
ATOM 747 O O . VAL A 1 97 ? 13.359 34.438 3.941 1 94.56 97 VAL A O 1
ATOM 750 N N . VAL A 1 98 ? 13.344 33.062 5.777 1 95 98 VAL A N 1
ATOM 751 C CA . VAL A 1 98 ? 12.492 32.094 5.105 1 95 98 VAL A CA 1
ATOM 752 C C . VAL A 1 98 ? 11.32 31.703 6.012 1 95 98 VAL A C 1
ATOM 754 O O . VAL A 1 98 ? 11.398 31.844 7.234 1 95 98 VAL A O 1
ATOM 757 N N . GLN A 1 99 ? 10.258 31.281 5.379 1 93.31 99 GLN A N 1
ATOM 758 C CA . GLN A 1 99 ? 9.086 30.75 6.062 1 93.31 99 GLN A CA 1
ATOM 759 C C . GLN A 1 99 ? 8.836 29.297 5.656 1 93.31 99 GLN A C 1
ATOM 761 O O . GLN A 1 99 ? 8.945 28.953 4.477 1 93.31 99 GLN A O 1
ATOM 766 N N . VAL A 1 100 ? 8.469 28.516 6.66 1 90.06 100 VAL A N 1
ATOM 767 C CA . VAL A 1 100 ? 8.227 27.109 6.375 1 90.06 100 VAL A CA 1
ATOM 768 C C . VAL A 1 100 ? 6.836 26.922 5.773 1 90.06 100 VAL A C 1
ATOM 770 O O . VAL A 1 100 ? 5.844 27.375 6.344 1 90.06 100 VAL A O 1
ATOM 773 N N . THR A 1 101 ? 6.758 26.297 4.602 1 87.56 101 THR A N 1
ATOM 774 C CA . THR A 1 101 ? 5.477 26.078 3.943 1 87.56 101 THR A CA 1
ATOM 775 C C . THR A 1 101 ? 5.012 24.641 4.113 1 87.56 101 THR A C 1
ATOM 777 O O . THR A 1 101 ? 3.812 24.344 4.047 1 87.56 101 THR A O 1
ATOM 780 N N . LYS A 1 102 ? 5.871 23.766 4.23 1 80.62 102 LYS A N 1
ATOM 781 C CA . LYS A 1 102 ? 5.594 22.359 4.48 1 80.62 102 LYS A CA 1
ATOM 782 C C . LYS A 1 102 ? 6.539 21.781 5.535 1 80.62 102 LYS A C 1
ATOM 784 O O . LYS A 1 102 ? 7.73 22.094 5.539 1 80.62 102 LYS A O 1
ATOM 789 N N . ASP A 1 103 ? 5.914 20.953 6.367 1 78.19 103 ASP A N 1
ATOM 790 C CA . ASP A 1 103 ? 6.719 20.281 7.379 1 78.19 103 ASP A CA 1
ATOM 791 C C . ASP A 1 103 ? 7.613 19.203 6.742 1 78.19 103 ASP A C 1
ATOM 793 O O . ASP A 1 103 ? 7.344 18.75 5.633 1 78.19 103 ASP A O 1
ATOM 797 N N . PRO A 1 104 ? 8.766 19.047 7.383 1 72.88 104 PRO A N 1
ATOM 798 C CA . PRO A 1 104 ? 9.539 17.891 6.898 1 72.88 104 PRO A CA 1
ATOM 799 C C . PRO A 1 104 ? 8.727 16.609 6.859 1 72.88 104 PRO A C 1
ATOM 801 O O . PRO A 1 104 ? 7.949 16.328 7.777 1 72.88 104 PRO A O 1
ATOM 804 N N . ILE A 1 105 ? 8.688 16.094 5.844 1 62.06 105 ILE A N 1
ATOM 805 C CA . ILE A 1 105 ? 7.938 14.852 5.668 1 62.06 105 ILE A CA 1
ATOM 806 C C . ILE A 1 105 ? 8.898 13.711 5.344 1 62.06 105 ILE A C 1
ATOM 808 O O . ILE A 1 105 ? 9.562 13.719 4.301 1 62.06 105 ILE A O 1
ATOM 812 N N . GLY A 1 106 ? 8.961 12.648 6.191 1 56.81 106 GLY A N 1
ATOM 813 C CA . GLY A 1 106 ? 9.875 11.539 5.973 1 56.81 106 GLY A CA 1
ATOM 814 C C . GLY A 1 106 ? 11.328 11.961 5.918 1 56.81 106 GLY A C 1
ATOM 815 O O . GLY A 1 106 ? 11.844 12.547 6.871 1 56.81 106 GLY A O 1
ATOM 816 N N . SER A 1 107 ? 11.938 11.57 4.727 1 60.12 107 SER A N 1
ATOM 817 C CA . SER A 1 107 ? 13.352 11.875 4.52 1 60.12 107 SER A CA 1
ATOM 818 C C . SER A 1 107 ? 13.539 13.25 3.883 1 60.12 107 SER A C 1
ATOM 820 O O . SER A 1 107 ? 14.664 13.742 3.777 1 60.12 107 SER A O 1
ATOM 822 N N . LYS A 1 108 ? 12.391 13.93 3.562 1 66.81 108 LYS A N 1
ATOM 823 C CA . LYS A 1 108 ? 12.461 15.234 2.916 1 66.81 108 LYS A CA 1
ATOM 824 C C . LYS A 1 108 ? 12.422 16.359 3.945 1 66.81 108 LYS A C 1
ATOM 826 O O . LYS A 1 108 ? 11.688 16.281 4.926 1 66.81 108 LYS A O 1
ATOM 831 N N . GLY A 1 109 ? 13.289 17.266 3.785 1 75.38 109 GLY A N 1
ATOM 832 C CA . GLY A 1 109 ? 13.305 18.406 4.676 1 75.38 109 GLY A CA 1
ATOM 833 C C . GLY A 1 109 ? 12.125 19.344 4.473 1 75.38 109 GLY A C 1
ATOM 834 O O . GLY A 1 109 ? 11.266 19.078 3.629 1 75.38 109 GLY A O 1
ATOM 835 N N . ALA A 1 110 ? 12.055 20.312 5.328 1 84.81 110 ALA A N 1
ATOM 836 C CA . ALA A 1 110 ? 10.984 21.297 5.246 1 84.81 110 ALA A CA 1
ATOM 837 C C . ALA A 1 110 ? 11.062 22.094 3.949 1 84.81 110 ALA A C 1
ATOM 839 O O . ALA A 1 110 ? 12.141 22.234 3.369 1 84.81 110 ALA A O 1
ATOM 840 N N . ARG A 1 111 ? 10.016 22.516 3.467 1 88.62 111 ARG A N 1
ATOM 841 C CA . ARG A 1 111 ? 9.977 23.406 2.311 1 88.62 111 ARG A CA 1
ATOM 842 C C . ARG A 1 111 ? 9.852 24.859 2.746 1 88.62 111 ARG A C 1
ATOM 844 O O . ARG A 1 111 ? 9.125 25.188 3.688 1 88.62 111 ARG A O 1
ATOM 851 N N . LEU A 1 112 ? 10.617 25.641 2.012 1 92.81 112 LEU A N 1
ATOM 852 C CA . LEU A 1 112 ? 10.703 27.031 2.438 1 92.81 112 LEU A CA 1
ATOM 853 C C . LEU A 1 112 ? 10.211 27.969 1.341 1 92.81 112 LEU A C 1
ATOM 855 O O . LEU A 1 112 ? 10.094 27.578 0.181 1 92.81 112 LEU A O 1
ATOM 859 N N . THR A 1 113 ? 9.867 29.125 1.729 1 93.94 113 THR A N 1
ATOM 860 C CA . THR A 1 113 ? 9.57 30.234 0.831 1 93.94 113 THR A CA 1
ATOM 861 C C . THR A 1 113 ? 10.117 31.547 1.393 1 93.94 113 THR A C 1
ATOM 863 O O . THR A 1 113 ? 10.289 31.688 2.605 1 93.94 113 THR A O 1
ATOM 866 N N . THR A 1 114 ? 10.547 32.406 0.5 1 94.06 114 THR A N 1
ATOM 867 C CA . THR A 1 114 ? 10.922 33.75 0.941 1 94.06 114 THR A CA 1
ATOM 868 C C . THR A 1 114 ? 9.75 34.719 0.82 1 94.06 114 THR A C 1
ATOM 870 O O . THR A 1 114 ? 9.852 35.875 1.199 1 94.06 114 THR A O 1
ATOM 873 N N . GLU A 1 115 ? 8.648 34.188 0.293 1 93.44 115 GLU A N 1
ATOM 874 C CA . GLU A 1 115 ? 7.406 34.938 0.27 1 93.44 115 GLU A CA 1
ATOM 875 C C . GLU A 1 115 ? 6.656 34.812 1.594 1 93.44 115 GLU A C 1
ATOM 877 O O . GLU A 1 115 ? 5.711 34.031 1.707 1 93.44 115 GLU A O 1
ATOM 882 N N . ILE A 1 116 ? 6.973 35.719 2.486 1 93.06 116 ILE A N 1
ATOM 883 C CA . ILE A 1 116 ? 6.43 35.656 3.842 1 93.06 116 ILE A CA 1
ATOM 884 C C . ILE A 1 116 ? 4.941 36 3.816 1 93.06 116 ILE A C 1
ATOM 886 O O . ILE A 1 116 ? 4.516 36.906 3.115 1 93.06 116 ILE A O 1
ATOM 890 N N . SER A 1 117 ? 4.199 35.188 4.496 1 93.5 117 SER A N 1
ATOM 891 C CA . SER A 1 117 ? 2.764 35.438 4.609 1 93.5 117 SER A CA 1
ATOM 892 C C . SER A 1 117 ? 2.305 35.344 6.059 1 93.5 117 SER A C 1
ATOM 894 O O . SER A 1 117 ? 2.695 34.438 6.789 1 93.5 117 SER A O 1
ATOM 896 N N . ILE A 1 118 ? 1.571 36.25 6.492 1 89.62 118 ILE A N 1
ATOM 897 C CA . ILE A 1 118 ? 1.045 36.312 7.852 1 89.62 118 ILE A CA 1
ATOM 898 C C . ILE A 1 118 ? -0.481 36.281 7.816 1 89.62 118 ILE A C 1
ATOM 900 O O . ILE A 1 118 ? -1.119 37.281 7.473 1 89.62 118 ILE A O 1
ATOM 904 N N . PRO A 1 119 ? -0.955 35.188 8.258 1 88.62 119 PRO A N 1
ATOM 905 C CA . PRO A 1 119 ? -2.41 35.062 8.156 1 88.62 119 PRO A CA 1
ATOM 906 C C . PRO A 1 119 ? -3.139 35.594 9.383 1 88.62 119 PRO A C 1
ATOM 908 O O . PRO A 1 119 ? -2.594 35.562 10.492 1 88.62 119 PRO A O 1
ATOM 911 N N . SER A 1 120 ? -4.262 36.188 9.125 1 85.62 120 SER A N 1
ATOM 912 C CA . SER A 1 120 ? -5.293 36.469 10.125 1 85.62 120 SER A CA 1
ATOM 913 C C . SER A 1 120 ? -6.617 35.812 9.75 1 85.62 120 SER A C 1
ATOM 915 O O . SER A 1 120 ? -6.652 34.906 8.914 1 85.62 120 SER A O 1
ATOM 917 N N . ARG A 1 121 ? -7.648 36.125 10.328 1 78.62 121 ARG A N 1
ATOM 918 C CA . ARG A 1 121 ? -8.938 35.5 10.062 1 78.62 121 ARG A CA 1
ATOM 919 C C . ARG A 1 121 ? -9.438 35.844 8.664 1 78.62 121 ARG A C 1
ATOM 921 O O . ARG A 1 121 ? -9.922 34.969 7.941 1 78.62 121 ARG A O 1
ATOM 928 N N . TYR A 1 122 ? -9.305 37.094 8.297 1 86.62 122 TYR A N 1
ATOM 929 C CA . TYR A 1 122 ? -9.977 37.562 7.078 1 86.62 122 TYR A CA 1
ATOM 930 C C . TYR A 1 122 ? -8.969 37.75 5.949 1 86.62 122 TYR A C 1
ATOM 932 O O . TYR A 1 122 ? -9.336 37.719 4.773 1 86.62 122 TYR A O 1
ATOM 940 N N . GLN A 1 123 ? -7.762 38.031 6.422 1 91.62 123 GLN A N 1
ATOM 941 C CA . GLN A 1 123 ? -6.785 38.406 5.395 1 91.62 123 GLN A CA 1
ATOM 942 C C . GLN A 1 123 ? -5.457 37.688 5.637 1 91.62 123 GLN A C 1
ATOM 944 O O . GLN A 1 123 ? -5.207 37.188 6.73 1 91.62 123 GLN A O 1
ATOM 949 N N . VAL A 1 124 ? -4.691 37.531 4.582 1 94.06 124 VAL A N 1
ATOM 950 C CA . VAL A 1 124 ? -3.281 37.188 4.66 1 94.06 124 VAL A CA 1
ATOM 951 C C . VAL A 1 124 ? -2.42 38.344 4.199 1 94.06 124 VAL A C 1
ATOM 953 O O . VAL A 1 124 ? -2.623 38.906 3.105 1 94.06 124 VAL A O 1
ATOM 956 N N . TYR A 1 125 ? -1.545 38.812 5.066 1 94.56 125 TYR A N 1
ATOM 957 C CA . TYR A 1 125 ? -0.647 39.906 4.691 1 94.56 125 TYR A CA 1
ATOM 958 C C . TYR A 1 125 ? 0.637 39.375 4.074 1 94.56 125 TYR A C 1
ATOM 960 O O . TYR A 1 125 ? 1.259 38.438 4.621 1 94.56 125 TYR A O 1
ATOM 968 N N . MET A 1 126 ? 0.939 39.875 2.982 1 95.31 126 MET A N 1
ATOM 969 C CA . MET A 1 126 ? 2.17 39.562 2.275 1 95.31 126 MET A CA 1
ATOM 970 C C . MET A 1 126 ? 3.059 40.781 2.107 1 95.31 126 MET A C 1
ATOM 972 O O . MET A 1 126 ? 2.963 41.469 1.105 1 95.31 126 MET A O 1
ATOM 976 N N . PRO A 1 127 ? 4.012 40.875 2.973 1 93.75 127 PRO A N 1
ATOM 977 C CA . PRO A 1 127 ? 4.793 42.125 3.018 1 93.75 127 PRO A CA 1
ATOM 978 C C . PRO A 1 127 ? 5.586 42.375 1.734 1 93.75 127 PRO A C 1
ATOM 980 O O . PRO A 1 127 ? 5.863 43.531 1.384 1 93.75 127 PRO A O 1
ATOM 983 N N . TYR A 1 128 ? 5.957 41.344 1.024 1 92.12 128 TYR A N 1
ATOM 984 C CA . TYR A 1 128 ? 6.84 41.5 -0.122 1 92.12 128 TYR A CA 1
ATOM 985 C C . TYR A 1 128 ? 6.066 41.406 -1.43 1 92.12 128 TYR A C 1
ATOM 987 O O . TYR A 1 128 ? 6.656 41.438 -2.512 1 92.12 128 TYR A O 1
ATOM 995 N N . ALA A 1 129 ? 4.789 41.219 -1.312 1 90.88 129 ALA A N 1
ATOM 996 C CA . ALA A 1 129 ? 3.955 41.156 -2.51 1 90.88 129 ALA A CA 1
ATOM 997 C C . ALA A 1 129 ? 3.5 42.531 -2.949 1 90.88 129 ALA A C 1
ATOM 999 O O . ALA A 1 129 ? 3.279 43.438 -2.115 1 90.88 129 ALA A O 1
ATOM 1000 N N . ASN A 1 130 ? 3.324 42.719 -4.27 1 86.62 130 ASN A N 1
ATOM 1001 C CA . ASN A 1 130 ? 2.922 44 -4.801 1 86.62 130 ASN A CA 1
ATOM 1002 C C . ASN A 1 130 ? 1.457 44.031 -5.227 1 86.62 130 ASN A C 1
ATOM 1004 O O . ASN A 1 130 ? 0.951 45.031 -5.719 1 86.62 130 ASN A O 1
ATOM 1008 N N . ASN A 1 131 ? 0.847 42.875 -5.07 1 88.5 131 ASN A N 1
ATOM 1009 C CA . ASN A 1 131 ? -0.543 42.781 -5.504 1 88.5 131 ASN A CA 1
ATOM 1010 C C . ASN A 1 131 ? -1.426 42.156 -4.426 1 88.5 131 ASN A C 1
ATOM 1012 O O . ASN A 1 131 ? -0.923 41.562 -3.484 1 88.5 131 ASN A O 1
ATOM 1016 N N . CYS A 1 132 ? -2.676 42.594 -4.605 1 92.62 132 CYS A N 1
ATOM 1017 C CA . CYS A 1 132 ? -3.676 42 -3.715 1 92.62 132 CYS A CA 1
ATOM 1018 C C . CYS A 1 132 ? -4.461 40.906 -4.418 1 92.62 132 CYS A C 1
ATOM 1020 O O . CYS A 1 132 ? -4.508 40.875 -5.648 1 92.62 132 CYS A O 1
ATOM 1022 N N . GLY A 1 133 ? -4.84 39.969 -3.605 1 94 133 GLY A N 1
ATOM 1023 C CA . GLY A 1 133 ? -5.617 38.875 -4.16 1 94 133 GLY A CA 1
ATOM 1024 C C . GLY A 1 133 ? -6.871 38.594 -3.359 1 94 133 GLY A C 1
ATOM 1025 O O . GLY A 1 133 ? -7.082 39.156 -2.287 1 94 133 GLY A O 1
ATOM 1026 N N . VAL A 1 134 ? -7.812 37.875 -4.039 1 95 134 VAL A N 1
ATOM 1027 C CA . VAL A 1 134 ? -9.031 37.406 -3.4 1 95 134 VAL A CA 1
ATOM 1028 C C . VAL A 1 134 ? -9.148 35.875 -3.57 1 95 134 VAL A C 1
ATOM 1030 O O . VAL A 1 134 ? -8.836 35.344 -4.637 1 95 134 VAL A O 1
ATOM 1033 N N . SER A 1 135 ? -9.484 35.25 -2.479 1 90.31 135 SER A N 1
ATOM 1034 C CA . SER A 1 135 ? -9.633 33.781 -2.498 1 90.31 135 SER A CA 1
ATOM 1035 C C . SER A 1 135 ? -10.461 33.344 -3.693 1 90.31 135 SER A C 1
ATOM 1037 O O . SER A 1 135 ? -11.516 33.906 -3.979 1 90.31 135 SER A O 1
ATOM 1039 N N . GLN A 1 136 ? -10.055 32.281 -4.34 1 85.62 136 GLN A N 1
ATOM 1040 C CA . GLN A 1 136 ? -10.734 31.734 -5.512 1 85.62 136 GLN A CA 1
ATOM 1041 C C . GLN A 1 136 ? -12.078 31.125 -5.133 1 85.62 136 GLN A C 1
ATOM 1043 O O . GLN A 1 136 ? -12.945 30.922 -5.988 1 85.62 136 GLN A O 1
ATOM 1048 N N . ARG A 1 137 ? -12.281 30.969 -3.896 1 78.25 137 ARG A N 1
ATOM 1049 C CA . ARG A 1 137 ? -13.516 30.344 -3.42 1 78.25 137 ARG A CA 1
ATOM 1050 C C . ARG A 1 137 ? -14.664 31.359 -3.389 1 78.25 137 ARG A C 1
ATOM 1052 O O . ARG A 1 137 ? -15.828 30.969 -3.311 1 78.25 137 ARG A O 1
ATOM 1059 N N . ILE A 1 138 ? -14.25 32.562 -3.393 1 87.12 138 ILE A N 1
ATOM 1060 C CA . ILE A 1 138 ? -15.25 33.625 -3.48 1 87.12 138 ILE A CA 1
ATOM 1061 C C . ILE A 1 138 ? -15.695 33.781 -4.934 1 87.12 138 ILE A C 1
ATOM 1063 O O . ILE A 1 138 ? -14.93 34.281 -5.77 1 87.12 138 ILE A O 1
ATOM 1067 N N . GLU A 1 139 ? -16.875 33.344 -5.199 1 85.31 139 GLU A N 1
ATOM 1068 C CA . GLU A 1 139 ? -17.328 33.219 -6.582 1 85.31 139 GLU A CA 1
ATOM 1069 C C . GLU A 1 139 ? -18.016 34.469 -7.07 1 85.31 139 GLU A C 1
ATOM 1071 O O . GLU A 1 139 ? -17.938 34.812 -8.258 1 85.31 139 GLU A O 1
ATOM 1076 N N . CYS A 1 140 ? -18.734 35.219 -6.211 1 87.44 140 CYS A N 1
ATOM 1077 C CA . CYS A 1 140 ? -19.469 36.406 -6.594 1 87.44 140 CYS A CA 1
ATOM 1078 C C . CYS A 1 140 ? -18.531 37.5 -7.105 1 87.44 140 CYS A C 1
ATOM 1080 O O . CYS A 1 140 ? -17.703 38 -6.355 1 87.44 140 CYS A O 1
ATOM 1082 N N . ASP A 1 141 ? -18.719 37.875 -8.32 1 91.75 141 ASP A N 1
ATOM 1083 C CA . ASP A 1 141 ? -17.828 38.844 -8.961 1 91.75 141 ASP A CA 1
ATOM 1084 C C . ASP A 1 141 ? -17.922 40.219 -8.281 1 91.75 141 ASP A C 1
ATOM 1086 O O . ASP A 1 141 ? -16.906 40.906 -8.125 1 91.75 141 ASP A O 1
ATOM 1090 N N . ALA A 1 142 ? -19.094 40.531 -7.988 1 91.94 142 ALA A N 1
ATOM 1091 C CA . ALA A 1 142 ? -19.281 41.812 -7.324 1 91.94 142 ALA A CA 1
ATOM 1092 C C . ALA A 1 142 ? -18.531 41.844 -5.992 1 91.94 142 ALA A C 1
ATOM 1094 O O . ALA A 1 142 ? -17.906 42.875 -5.656 1 91.94 142 ALA A O 1
ATOM 1095 N N . GLU A 1 143 ? -18.641 40.781 -5.293 1 93.25 143 GLU A N 1
ATOM 1096 C CA . GLU A 1 143 ? -17.969 40.688 -3.996 1 93.25 143 GLU A CA 1
ATOM 1097 C C . GLU A 1 143 ? -16.453 40.688 -4.152 1 93.25 143 GLU A C 1
ATOM 1099 O O . GLU A 1 143 ? -15.734 41.281 -3.365 1 93.25 143 GLU A O 1
ATOM 1104 N N . ARG A 1 144 ? -15.953 40.062 -5.117 1 94.75 144 ARG A N 1
ATOM 1105 C CA . ARG A 1 144 ? -14.523 40 -5.402 1 94.75 144 ARG A CA 1
ATOM 1106 C C . ARG A 1 144 ? -13.984 41.406 -5.703 1 94.75 144 ARG A C 1
ATOM 1108 O O . ARG A 1 144 ? -12.93 41.781 -5.195 1 94.75 144 ARG A O 1
ATOM 1115 N N . ALA A 1 145 ? -14.781 42.062 -6.531 1 94.62 145 ALA A N 1
ATOM 1116 C CA . ALA A 1 145 ? -14.375 43.406 -6.902 1 94.62 145 ALA A CA 1
ATOM 1117 C C . ALA A 1 145 ? -14.367 44.312 -5.684 1 94.62 145 ALA A C 1
ATOM 1119 O O . ALA A 1 145 ? -13.453 45.125 -5.52 1 94.62 145 ALA A O 1
ATOM 1120 N N . ARG A 1 146 ? -15.375 44.156 -4.898 1 94.94 146 ARG A N 1
ATOM 1121 C CA . ARG A 1 146 ? -15.461 44.969 -3.688 1 94.94 146 ARG A CA 1
ATOM 1122 C C . ARG A 1 146 ? -14.25 44.719 -2.785 1 94.94 146 ARG A C 1
ATOM 1124 O O . ARG A 1 146 ? -13.633 45.688 -2.309 1 94.94 146 ARG A O 1
ATOM 1131 N N . LEU A 1 147 ? -14 43.5 -2.523 1 96.06 147 LEU A N 1
ATOM 1132 C CA . LEU A 1 147 ? -12.898 43.156 -1.644 1 96.06 147 LEU A CA 1
ATOM 1133 C C . LEU A 1 147 ? -11.57 43.625 -2.213 1 96.06 147 LEU A C 1
ATOM 1135 O O . LEU A 1 147 ? -10.727 44.156 -1.478 1 96.06 147 LEU A O 1
ATOM 1139 N N . ARG A 1 148 ? -11.43 43.469 -3.479 1 95.19 148 ARG A N 1
ATOM 1140 C CA . ARG A 1 148 ? -10.195 43.938 -4.121 1 95.19 148 ARG A CA 1
ATOM 1141 C C . ARG A 1 148 ? -10 45.438 -3.951 1 95.19 148 ARG A C 1
ATOM 1143 O O . ARG A 1 148 ? -8.891 45.875 -3.668 1 95.19 148 ARG A O 1
ATOM 1150 N N . ALA A 1 149 ? -11.031 46.094 -4.191 1 94.56 149 ALA A N 1
ATOM 1151 C CA . ALA A 1 149 ? -10.969 47.531 -4.062 1 94.56 149 ALA A CA 1
ATOM 1152 C C . ALA A 1 149 ? -10.617 47.938 -2.637 1 94.56 149 ALA A C 1
ATOM 1154 O O . ALA A 1 149 ? -9.828 48.875 -2.428 1 94.56 149 ALA A O 1
ATOM 1155 N N . CYS A 1 150 ? -11.219 47.25 -1.771 1 94.56 150 CYS A N 1
ATOM 1156 C CA . CYS A 1 150 ? -10.969 47.531 -0.36 1 94.56 150 CYS A CA 1
ATOM 1157 C C . CYS A 1 150 ? -9.508 47.312 -0.01 1 94.56 150 CYS A C 1
ATOM 1159 O O . CYS A 1 150 ? -8.875 48.156 0.639 1 94.56 150 CYS A O 1
ATOM 1161 N N . LEU A 1 151 ? -8.953 46.25 -0.435 1 95.81 151 LEU A N 1
ATOM 1162 C CA . LEU A 1 151 ? -7.578 45.844 -0.143 1 95.81 151 LEU A CA 1
ATOM 1163 C C . LEU A 1 151 ? -6.594 46.812 -0.794 1 95.81 151 LEU A C 1
ATOM 1165 O O . LEU A 1 151 ? -5.625 47.25 -0.163 1 95.81 151 LEU A O 1
ATOM 1169 N N . GLU A 1 152 ? -6.926 47.156 -2.029 1 94.81 152 GLU A N 1
ATOM 1170 C CA . GLU A 1 152 ? -6.035 48.062 -2.771 1 94.81 152 GLU A CA 1
ATOM 1171 C C . GLU A 1 152 ? -6.016 49.438 -2.16 1 94.81 152 GLU A C 1
ATOM 1173 O O . GLU A 1 152 ? -4.965 50.094 -2.096 1 94.81 152 GLU A O 1
ATOM 1178 N N . SER A 1 153 ? -7.184 49.844 -1.83 1 94.44 153 SER A N 1
ATOM 1179 C CA . SER A 1 153 ? -7.277 51.156 -1.205 1 94.44 153 SER A CA 1
ATOM 1180 C C . SER A 1 153 ? -6.457 51.219 0.081 1 94.44 153 SER A C 1
ATOM 1182 O O . SER A 1 153 ? -5.742 52.188 0.323 1 94.44 153 SER A O 1
ATOM 1184 N N . PHE A 1 154 ? -6.605 50.281 0.838 1 94.94 154 PHE A N 1
ATOM 1185 C CA . PHE A 1 154 ? -5.863 50.219 2.092 1 94.94 154 PHE A CA 1
ATOM 1186 C C . PHE A 1 154 ? -4.363 50.125 1.831 1 94.94 154 PHE A C 1
ATOM 1188 O O . PHE A 1 154 ? -3.58 50.812 2.488 1 94.94 154 PHE A O 1
ATOM 1195 N N . ARG A 1 155 ? -3.969 49.312 0.971 1 94 155 ARG A N 1
ATOM 1196 C CA . ARG A 1 155 ? -2.564 49.125 0.624 1 94 155 ARG A CA 1
ATOM 1197 C C . ARG A 1 155 ? -1.938 50.438 0.164 1 94 155 ARG A C 1
ATOM 1199 O O . ARG A 1 155 ? -0.827 50.781 0.575 1 94 155 ARG A O 1
ATOM 1206 N N . GLU A 1 156 ? -2.646 51.156 -0.68 1 92.88 156 GLU A N 1
ATOM 1207 C CA . GLU A 1 156 ? -2.152 52.406 -1.199 1 92.88 156 GLU A CA 1
ATOM 1208 C C . GLU A 1 156 ? -2.031 53.469 -0.09 1 92.88 156 GLU A C 1
ATOM 1210 O O . GLU A 1 156 ? -1.05 54.188 -0.033 1 92.88 156 GLU A O 1
ATOM 1215 N N . LYS A 1 157 ? -3.012 53.438 0.684 1 93.62 157 LYS A N 1
ATOM 1216 C CA . LYS A 1 157 ? -3.041 54.406 1.771 1 93.62 157 LYS A CA 1
ATOM 1217 C C . LYS A 1 157 ? -1.895 54.156 2.75 1 93.62 157 LYS A C 1
ATOM 1219 O O . LYS A 1 157 ? -1.322 55.125 3.285 1 93.62 157 LYS A O 1
ATOM 1224 N N . ASN A 1 158 ? -1.565 52.969 2.955 1 93.38 158 ASN A N 1
ATOM 1225 C CA . ASN A 1 158 ? -0.579 52.625 3.977 1 93.38 158 ASN A CA 1
ATOM 1226 C C . ASN A 1 158 ? 0.775 52.312 3.357 1 93.38 158 ASN A C 1
ATOM 1228 O O . ASN A 1 158 ? 1.748 52.062 4.074 1 93.38 158 ASN A O 1
ATOM 1232 N N . GLN A 1 159 ? 0.84 52.25 2.033 1 92.38 159 GLN A N 1
ATOM 1233 C CA . GLN A 1 159 ? 2.068 51.938 1.306 1 92.38 159 GLN A CA 1
ATOM 1234 C C . GLN A 1 159 ? 2.719 50.656 1.826 1 92.38 159 GLN A C 1
ATOM 1236 O O . GLN A 1 159 ? 3.895 50.656 2.199 1 92.38 159 GLN A O 1
ATOM 1241 N N . CYS A 1 160 ? 1.941 49.688 1.89 1 93.12 160 CYS A N 1
ATOM 1242 C CA . CYS A 1 160 ? 2.391 48.438 2.439 1 93.12 160 CYS A CA 1
ATOM 1243 C C . CYS A 1 160 ? 2.283 47.312 1.403 1 93.12 160 CYS A C 1
ATOM 1245 O O . CYS A 1 160 ? 2.012 47.562 0.23 1 93.12 160 CYS A O 1
ATOM 1247 N N . GLY A 1 161 ? 2.639 46.062 1.813 1 93.12 161 GLY A N 1
ATOM 1248 C CA . GLY A 1 161 ? 2.598 44.938 0.906 1 93.12 161 GLY A CA 1
ATOM 1249 C C . GLY A 1 161 ? 1.188 44.531 0.52 1 93.12 161 GLY A C 1
ATOM 1250 O O . GLY A 1 161 ? 0.233 45.25 0.771 1 93.12 161 GLY A O 1
ATOM 1251 N N . GLY A 1 162 ? 1.161 43.438 -0.134 1 94.06 162 GLY A N 1
ATOM 1252 C CA . GL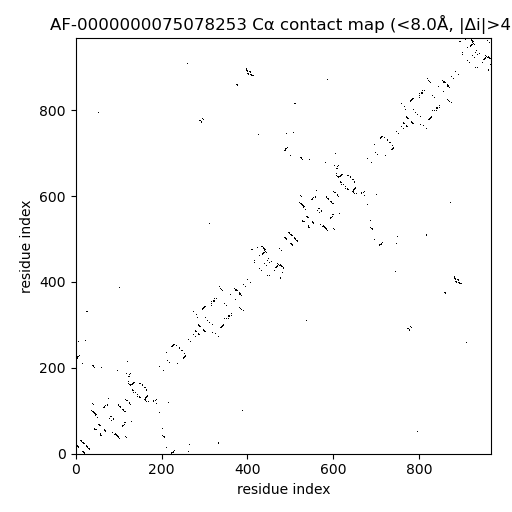Y A 1 162 ? -0.118 42.969 -0.64 1 94.06 162 GLY A CA 1
ATOM 1253 C C . GLY A 1 162 ? -0.915 42.188 0.386 1 94.06 162 GLY A C 1
ATOM 1254 O O . GLY A 1 162 ? -0.369 41.75 1.401 1 94.06 162 GLY A O 1
ATOM 1255 N N . PHE A 1 163 ? -2.24 42.125 0.124 1 95.81 163 PHE A N 1
ATOM 1256 C CA . PHE A 1 163 ? -3.15 41.344 0.954 1 95.81 163 PHE A CA 1
ATOM 1257 C C . PHE A 1 163 ? -3.922 40.344 0.111 1 95.81 163 PHE A C 1
ATOM 1259 O O . PHE A 1 163 ? -4.141 40.562 -1.082 1 95.81 163 PHE A O 1
ATOM 1266 N N . ILE A 1 164 ? -4.184 39.25 0.721 1 95.5 164 ILE A N 1
ATOM 1267 C CA . ILE A 1 164 ? -5.098 38.281 0.116 1 95.5 164 ILE A CA 1
ATOM 1268 C C . ILE A 1 164 ? -6.336 38.125 0.994 1 95.5 164 ILE A C 1
ATOM 1270 O O . ILE A 1 164 ? -6.23 37.781 2.174 1 95.5 164 ILE A O 1
ATOM 1274 N N . ALA A 1 165 ? -7.469 38.406 0.411 1 94.56 165 ALA A N 1
ATOM 1275 C CA . ALA A 1 165 ? -8.727 38.188 1.133 1 94.56 165 ALA A CA 1
ATOM 1276 C C . ALA A 1 165 ? -9.078 36.719 1.213 1 94.56 165 ALA A C 1
ATOM 1278 O O . ALA A 1 165 ? -9.203 36.031 0.185 1 94.56 165 ALA A O 1
ATOM 1279 N N . ARG A 1 166 ? -9.148 36.219 2.402 1 90.12 166 ARG A N 1
ATOM 1280 C CA . ARG A 1 166 ? -9.547 34.844 2.605 1 90.12 166 ARG A CA 1
ATOM 1281 C C . ARG A 1 166 ? -11.047 34.656 2.445 1 90.12 166 ARG A C 1
ATOM 1283 O O . ARG A 1 166 ? -11.789 35.656 2.357 1 90.12 166 ARG A O 1
ATOM 1290 N N . THR A 1 167 ? -11.57 33.531 2.338 1 86.44 167 THR A N 1
ATOM 1291 C CA . THR A 1 167 ? -12.992 33.25 2.148 1 86.44 167 THR A CA 1
ATOM 1292 C C . THR A 1 167 ? -13.82 33.844 3.283 1 86.44 167 THR A C 1
ATOM 1294 O O . THR A 1 167 ? -14.938 34.312 3.062 1 86.44 167 THR A O 1
ATOM 1297 N N . ALA A 1 168 ? -13.289 33.969 4.492 1 82.31 168 ALA A N 1
ATOM 1298 C CA . ALA A 1 168 ? -13.992 34.469 5.66 1 82.31 168 ALA A CA 1
ATOM 1299 C C . ALA A 1 168 ? -14.242 35.969 5.52 1 82.31 168 ALA A C 1
ATOM 1301 O O . ALA A 1 168 ? -15.07 36.531 6.242 1 82.31 168 ALA A O 1
ATOM 1302 N N . ALA A 1 169 ? -13.508 36.562 4.602 1 88.56 169 ALA A N 1
ATOM 1303 C CA . ALA A 1 169 ? -13.641 38 4.406 1 88.56 169 ALA A CA 1
ATOM 1304 C C . ALA A 1 169 ? -14.906 38.344 3.627 1 88.56 169 ALA A C 1
ATOM 1306 O O . ALA A 1 169 ? -15.32 39.5 3.574 1 88.56 169 ALA A O 1
ATOM 1307 N N . GLU A 1 170 ? -15.531 37.312 3.117 1 89.44 170 GLU A N 1
ATOM 1308 C CA . GLU A 1 170 ? -16.703 37.531 2.275 1 89.44 170 GLU A CA 1
ATOM 1309 C C . GLU A 1 170 ? -17.828 38.219 3.059 1 89.44 170 GLU A C 1
ATOM 1311 O O . GLU A 1 170 ? -18.188 37.75 4.148 1 89.44 170 GLU A O 1
ATOM 1316 N N . CYS A 1 171 ? -18.422 39.25 2.547 1 86.25 171 CYS A N 1
ATOM 1317 C CA . CYS A 1 171 ? -19.562 40 3.062 1 86.25 171 CYS A CA 1
ATOM 1318 C C . CYS A 1 171 ? -19.234 40.656 4.398 1 86.25 171 CYS A C 1
ATOM 1320 O O . CYS A 1 171 ? -20.141 41 5.152 1 86.25 171 CYS A O 1
ATOM 1322 N N . VAL A 1 172 ? -17.984 40.75 4.777 1 86.81 172 VAL A N 1
ATOM 1323 C CA . VAL A 1 172 ? -17.562 41.406 6.008 1 86.81 172 VAL A CA 1
ATOM 1324 C C . VAL A 1 172 ? -17.484 42.906 5.785 1 86.81 172 VAL A C 1
ATOM 1326 O O . VAL A 1 172 ? -17.078 43.375 4.707 1 86.81 172 VAL A O 1
ATOM 1329 N N . GLU A 1 173 ? -17.875 43.594 6.77 1 85.75 173 GLU A N 1
ATOM 1330 C CA . GLU A 1 173 ? -17.875 45.031 6.676 1 85.75 173 GLU A CA 1
ATOM 1331 C C . GLU A 1 173 ? -16.453 45.594 6.539 1 85.75 173 GLU A C 1
ATOM 1333 O O . GLU A 1 173 ? -15.523 45.062 7.141 1 85.75 173 GLU A O 1
ATOM 1338 N N . GLU A 1 174 ? -16.359 46.656 5.816 1 88.56 174 GLU A N 1
ATOM 1339 C CA . GLU A 1 174 ? -15.062 47.25 5.5 1 88.56 174 GLU A CA 1
ATOM 1340 C C . GLU A 1 174 ? -14.312 47.656 6.77 1 88.56 174 GLU A C 1
ATOM 1342 O O . GLU A 1 174 ? -13.094 47.531 6.848 1 88.56 174 GLU A O 1
ATOM 1347 N N . ALA A 1 175 ? -15.055 48.156 7.699 1 84.25 175 ALA A N 1
ATOM 1348 C CA . ALA A 1 175 ? -14.43 48.594 8.938 1 84.25 175 ALA A CA 1
ATOM 1349 C C . ALA A 1 175 ? -13.703 47.438 9.633 1 84.25 175 ALA A C 1
ATOM 1351 O O . ALA A 1 175 ? -12.617 47.625 10.18 1 84.25 175 ALA A O 1
ATOM 1352 N N . VAL A 1 176 ? -14.281 46.344 9.57 1 83.12 176 VAL A N 1
ATOM 1353 C CA . VAL A 1 176 ? -13.703 45.156 10.18 1 83.12 176 VAL A CA 1
ATOM 1354 C C . VAL A 1 176 ? -12.477 44.719 9.391 1 83.12 176 VAL A C 1
ATOM 1356 O O . VAL A 1 176 ? -11.453 44.344 9.984 1 83.12 176 VAL A O 1
ATOM 1359 N N . LEU A 1 177 ? -12.609 44.781 8.156 1 91.12 177 LEU A N 1
ATOM 1360 C CA . LEU A 1 177 ? -11.5 44.406 7.289 1 91.12 177 LEU A CA 1
ATOM 1361 C C . LEU A 1 177 ? -10.297 45.312 7.512 1 91.12 177 LEU A C 1
ATOM 1363 O O . LEU A 1 177 ? -9.164 44.844 7.59 1 91.12 177 LEU A O 1
ATOM 1367 N N . TYR A 1 178 ? -10.617 46.562 7.637 1 89.44 178 TYR A N 1
ATOM 1368 C CA . TYR A 1 178 ? -9.547 47.531 7.848 1 89.44 178 TYR A CA 1
ATOM 1369 C C . TYR A 1 178 ? -8.859 47.281 9.188 1 89.44 178 TYR A C 1
ATOM 1371 O O . TYR A 1 178 ? -7.637 47.406 9.289 1 89.44 178 TYR A O 1
ATOM 1379 N N . SER A 1 179 ? -9.648 47.031 10.109 1 83.25 179 SER A N 1
ATOM 1380 C CA . SER A 1 179 ? -9.078 46.75 11.422 1 83.25 179 SER A CA 1
ATOM 1381 C C . SER A 1 179 ? -8.18 45.531 11.383 1 83.25 179 SER A C 1
ATOM 1383 O O . SER A 1 179 ? -7.109 45.5 12 1 83.25 179 SER A O 1
ATOM 1385 N N . ASP A 1 180 ? -8.617 44.562 10.75 1 88.06 180 ASP A N 1
ATOM 1386 C CA . ASP A 1 180 ? -7.844 43.344 10.578 1 88.06 180 ASP A CA 1
ATOM 1387 C C . ASP A 1 180 ? -6.531 43.594 9.852 1 88.06 180 ASP A C 1
ATOM 1389 O O . ASP A 1 180 ? -5.48 43.094 10.25 1 88.06 180 ASP A O 1
ATOM 1393 N N . MET A 1 181 ? -6.613 44.375 8.859 1 92.44 181 MET A N 1
ATOM 1394 C CA . MET A 1 181 ? -5.426 44.688 8.086 1 92.44 181 MET A CA 1
ATOM 1395 C C . MET A 1 181 ? -4.453 45.531 8.906 1 92.44 181 MET A C 1
ATOM 1397 O O . MET A 1 181 ? -3.238 45.344 8.82 1 92.44 181 MET A O 1
ATOM 1401 N N . THR A 1 182 ? -5.004 46.406 9.672 1 88.12 182 THR A N 1
ATOM 1402 C CA . THR A 1 182 ? -4.168 47.219 10.539 1 88.12 182 THR A CA 1
ATOM 1403 C C . THR A 1 182 ? -3.436 46.375 11.562 1 88.12 182 THR A C 1
ATOM 1405 O O . THR A 1 182 ? -2.254 46.594 11.836 1 88.12 182 THR A O 1
ATOM 1408 N N . PHE A 1 183 ? -4.141 45.5 12.086 1 82.56 183 PHE A N 1
ATOM 1409 C CA . PHE A 1 183 ? -3.539 44.562 13.016 1 82.56 183 PHE A CA 1
ATOM 1410 C C . PHE A 1 183 ? -2.381 43.812 12.359 1 82.56 183 PHE A C 1
ATOM 1412 O O . PHE A 1 183 ? -1.315 43.656 12.961 1 82.56 183 PHE A O 1
ATOM 1419 N N . LEU A 1 184 ? -2.609 43.281 11.219 1 91.19 184 LEU A N 1
ATOM 1420 C CA . LEU A 1 184 ? -1.596 42.531 10.492 1 91.19 184 LEU A CA 1
ATOM 1421 C C . LEU A 1 184 ? -0.362 43.406 10.227 1 91.19 184 LEU A C 1
ATOM 1423 O O . LEU A 1 184 ? 0.767 42.906 10.289 1 91.19 184 LEU A O 1
ATOM 1427 N N . LEU A 1 185 ? -0.58 44.656 9.953 1 91.81 185 LEU A N 1
ATOM 1428 C CA . LEU A 1 185 ? 0.54 45.562 9.734 1 91.81 185 LEU A CA 1
ATOM 1429 C C . LEU A 1 185 ? 1.356 45.75 11.008 1 91.81 185 LEU A C 1
ATOM 1431 O O . LEU A 1 185 ? 2.588 45.781 10.961 1 91.81 185 LEU A O 1
ATOM 1435 N N . LYS A 1 186 ? 0.619 45.844 12.062 1 86.62 186 LYS A N 1
ATOM 1436 C CA . LYS A 1 186 ? 1.31 45.969 13.336 1 86.62 186 LYS A CA 1
ATOM 1437 C C . LYS A 1 186 ? 2.104 44.719 13.664 1 86.62 186 LYS A C 1
ATOM 1439 O O . LYS A 1 186 ? 3.24 44.781 14.133 1 86.62 186 LYS A O 1
ATOM 1444 N N . LEU A 1 187 ? 1.475 43.625 13.484 1 85.5 187 LEU A N 1
ATOM 1445 C CA . LEU A 1 187 ? 2.146 42.344 13.703 1 85.5 187 LEU A CA 1
ATOM 1446 C C . LEU A 1 187 ? 3.396 42.25 12.836 1 85.5 187 LEU A C 1
ATOM 1448 O O . LEU A 1 187 ? 4.441 41.781 13.297 1 85.5 187 LEU A O 1
ATOM 1452 N N . TRP A 1 188 ? 3.277 42.594 11.656 1 91.75 188 TRP A N 1
ATOM 1453 C CA . TRP A 1 188 ? 4.41 42.531 10.742 1 91.75 188 TRP A CA 1
ATOM 1454 C C . TRP A 1 188 ? 5.551 43.438 11.219 1 91.75 188 TRP A C 1
ATOM 1456 O O . TRP A 1 188 ? 6.723 43.062 11.125 1 91.75 188 TRP A O 1
ATOM 1466 N N . LYS A 1 189 ? 5.195 44.562 11.633 1 90 189 LYS A N 1
ATOM 1467 C CA . LYS A 1 189 ? 6.223 45.469 12.148 1 90 189 LYS A CA 1
ATOM 1468 C C . LYS A 1 189 ? 7.039 44.781 13.25 1 90 189 LYS A C 1
ATOM 1470 O O . LYS A 1 189 ? 8.266 44.906 13.273 1 90 189 LYS A O 1
ATOM 1475 N N . THR A 1 190 ? 6.371 44.156 14.078 1 85.94 190 THR A N 1
ATOM 1476 C CA . THR A 1 190 ? 7.043 43.438 15.164 1 85.94 190 THR A CA 1
ATOM 1477 C C . THR A 1 190 ? 7.949 42.344 14.602 1 85.94 190 THR A C 1
ATOM 1479 O O . THR A 1 190 ? 9.094 42.188 15.047 1 85.94 190 THR A O 1
ATOM 1482 N N . ILE A 1 191 ? 7.418 41.594 13.688 1 89.69 191 ILE A N 1
ATOM 1483 C CA . ILE A 1 191 ? 8.172 40.531 13.07 1 89.69 191 ILE A CA 1
ATOM 1484 C C . ILE A 1 191 ? 9.383 41.094 12.328 1 89.69 191 ILE A C 1
ATOM 1486 O O . ILE A 1 191 ? 10.492 40.562 12.43 1 89.69 191 ILE A O 1
ATOM 1490 N N . SER A 1 192 ? 9.133 42.125 11.609 1 92 192 SER A N 1
ATOM 1491 C CA . SER A 1 192 ? 10.203 42.781 10.852 1 92 192 SER A CA 1
ATOM 1492 C C . SER A 1 192 ? 11.336 43.219 11.766 1 92 192 SER A C 1
ATOM 1494 O O . SER A 1 192 ? 12.508 43.094 11.414 1 92 192 SER A O 1
ATOM 1496 N N . ASP A 1 193 ? 10.977 43.781 12.867 1 90.06 193 ASP A N 1
ATOM 1497 C CA . ASP A 1 193 ? 11.977 44.188 13.844 1 90.06 193 ASP A CA 1
ATOM 1498 C C . ASP A 1 193 ? 12.781 43 14.352 1 90.06 193 ASP A C 1
ATOM 1500 O O . ASP A 1 193 ? 14 43.094 14.523 1 90.06 193 ASP A O 1
ATOM 1504 N N . SER A 1 194 ? 12.102 41.969 14.547 1 89.5 194 SER A N 1
ATOM 1505 C CA . SER A 1 194 ? 12.766 40.75 15 1 89.5 194 SER A CA 1
ATOM 1506 C C . SER A 1 194 ? 13.703 40.188 13.93 1 89.5 194 SER A C 1
ATOM 1508 O O . SER A 1 194 ? 14.75 39.625 14.242 1 89.5 194 SER A O 1
ATOM 1510 N N . ILE A 1 195 ? 13.273 40.281 12.719 1 91 195 ILE A N 1
ATOM 1511 C CA . ILE A 1 195 ? 14.086 39.844 11.602 1 91 195 ILE A CA 1
ATOM 1512 C C . ILE A 1 195 ? 15.422 40.562 11.594 1 91 195 ILE A C 1
ATOM 1514 O O . ILE A 1 195 ? 16.484 39.969 11.422 1 91 195 ILE A O 1
ATOM 1518 N N . ASN A 1 196 ? 15.367 41.812 11.797 1 89.38 196 ASN A N 1
ATOM 1519 C CA . ASN A 1 196 ? 16.562 42.656 11.758 1 89.38 196 ASN A CA 1
ATOM 1520 C C . ASN A 1 196 ? 17.531 42.312 12.867 1 89.38 196 ASN A C 1
ATOM 1522 O O . ASN A 1 196 ? 18.75 42.469 12.711 1 89.38 196 ASN A O 1
ATOM 1526 N N . SER A 1 197 ? 17.031 41.844 13.898 1 88.62 197 SER A N 1
ATOM 1527 C CA . SER A 1 197 ? 17.891 41.562 15.055 1 88.62 197 SER A CA 1
ATOM 1528 C C . SER A 1 197 ? 18.25 40.062 15.125 1 88.62 197 SER A C 1
ATOM 1530 O O . SER A 1 197 ? 19.078 39.656 15.945 1 88.62 197 SER A O 1
ATOM 1532 N N . ALA A 1 198 ? 17.703 39.281 14.289 1 89.25 198 ALA A N 1
ATOM 1533 C CA . ALA A 1 198 ? 17.844 37.844 14.375 1 89.25 198 ALA A CA 1
ATOM 1534 C C . ALA A 1 198 ? 19.219 37.406 13.883 1 89.25 198 ALA A C 1
ATOM 1536 O O . ALA A 1 198 ? 19.766 38 12.945 1 89.25 198 ALA A O 1
ATOM 1537 N N . GLN A 1 199 ? 19.781 36.438 14.578 1 89.06 199 GLN A N 1
ATOM 1538 C CA . GLN A 1 199 ? 21.016 35.781 14.141 1 89.06 199 GLN A CA 1
ATOM 1539 C C . GLN A 1 199 ? 20.719 34.656 13.141 1 89.06 199 GLN A C 1
ATOM 1541 O O . GLN A 1 199 ? 19.594 34.156 13.07 1 89.06 199 GLN A O 1
ATOM 1546 N N . PRO A 1 200 ? 21.703 34.344 12.352 1 87.25 200 PRO A N 1
ATOM 1547 C CA . PRO A 1 200 ? 21.484 33.25 11.398 1 87.25 200 PRO A CA 1
ATOM 1548 C C . PRO A 1 200 ? 21.062 31.953 12.07 1 87.25 200 PRO A C 1
ATOM 1550 O O . PRO A 1 200 ? 21.547 31.625 13.156 1 87.25 200 PRO A O 1
ATOM 1553 N N . LYS A 1 201 ? 20.234 31.25 11.453 1 86.81 201 LYS A N 1
ATOM 1554 C CA . LYS A 1 201 ? 19.734 29.938 11.883 1 86.81 201 LYS A CA 1
ATOM 1555 C C . LYS A 1 201 ? 18.891 30.062 13.148 1 86.81 201 LYS A C 1
ATOM 1557 O O . LYS A 1 201 ? 18.969 29.219 14.039 1 86.81 201 LYS A O 1
ATOM 1562 N N . GLN A 1 202 ? 18.344 31.219 13.211 1 83.31 202 GLN A N 1
ATOM 1563 C CA . GLN A 1 202 ? 17.531 31.484 14.406 1 83.31 202 GLN A CA 1
ATOM 1564 C C . GLN A 1 202 ? 16.047 31.547 14.07 1 83.31 202 GLN A C 1
ATOM 1566 O O . GLN A 1 202 ? 15.672 31.984 12.984 1 83.31 202 GLN A O 1
ATOM 1571 N N . PHE A 1 203 ? 15.398 31.234 15.078 1 80.25 203 PHE A N 1
ATOM 1572 C CA . PHE A 1 203 ? 13.938 31.312 15.039 1 80.25 203 PHE A CA 1
ATOM 1573 C C . PHE A 1 203 ? 13.477 32.75 15.227 1 80.25 203 PHE A C 1
ATOM 1575 O O . PHE A 1 203 ? 14 33.469 16.078 1 80.25 203 PHE A O 1
ATOM 1582 N N . ILE A 1 204 ? 12.641 33.312 14.359 1 85.12 204 ILE A N 1
ATOM 1583 C CA . ILE A 1 204 ? 12.219 34.688 14.406 1 85.12 204 ILE A CA 1
ATOM 1584 C C . ILE A 1 204 ? 10.781 34.781 14.914 1 85.12 204 ILE A C 1
ATOM 1586 O O . ILE A 1 204 ? 10.492 35.562 15.844 1 85.12 204 ILE A O 1
ATOM 1590 N N . HIS A 1 205 ? 9.898 34 14.289 1 83.5 205 HIS A N 1
ATOM 1591 C CA . HIS A 1 205 ? 8.477 34.125 14.594 1 83.5 205 HIS A CA 1
ATOM 1592 C C . HIS A 1 205 ? 7.781 32.781 14.469 1 83.5 205 HIS A C 1
ATOM 1594 O O . HIS A 1 205 ? 8.047 32 13.539 1 83.5 205 HIS A O 1
ATOM 1600 N N . LYS A 1 206 ? 7.066 32.5 15.617 1 77.69 206 LYS A N 1
ATOM 1601 C CA . LYS A 1 206 ? 6.277 31.266 15.617 1 77.69 206 LYS A CA 1
ATOM 1602 C C . LYS A 1 206 ? 4.82 31.547 15.258 1 77.69 206 LYS A C 1
ATOM 1604 O O . LYS A 1 206 ? 4.25 32.562 15.688 1 77.69 206 LYS A O 1
ATOM 1609 N N . ASP A 1 207 ? 4.348 30.719 14.469 1 76.12 207 ASP A N 1
ATOM 1610 C CA . ASP A 1 207 ? 2.91 30.797 14.234 1 76.12 207 ASP A CA 1
ATOM 1611 C C . ASP A 1 207 ? 2.129 30.516 15.516 1 76.12 207 ASP A C 1
ATOM 1613 O O . ASP A 1 207 ? 2.697 30.062 16.516 1 76.12 207 ASP A O 1
ATOM 1617 N N . LEU A 1 208 ? 0.917 30.938 15.531 1 75.06 208 LEU A N 1
ATOM 1618 C CA . LEU A 1 208 ? 0.021 30.766 16.672 1 75.06 208 LEU A CA 1
ATOM 1619 C C . LEU A 1 208 ? -0.128 29.297 17.031 1 75.06 208 LEU A C 1
ATOM 1621 O O . LEU A 1 208 ? 0.007 28.422 16.172 1 75.06 208 LEU A O 1
ATOM 1625 N N . PRO A 1 209 ? -0.21 29 18.328 1 80.94 209 PRO A N 1
ATOM 1626 C CA . PRO A 1 209 ? -0.506 27.625 18.719 1 80.94 209 PRO A CA 1
ATOM 1627 C C . PRO A 1 209 ? -1.791 27.094 18.094 1 80.94 209 PRO A C 1
ATOM 1629 O O . PRO A 1 209 ? -2.658 27.875 17.688 1 80.94 209 PRO A O 1
ATOM 1632 N N . LEU A 1 210 ? -1.874 25.797 18 1 87.38 210 LEU A N 1
ATOM 1633 C CA . LEU A 1 210 ? -2.992 25.156 17.328 1 87.38 210 LEU A CA 1
ATOM 1634 C C . LEU A 1 210 ? -4.324 25.641 17.891 1 87.38 210 LEU A C 1
ATOM 1636 O O . LEU A 1 210 ? -5.273 25.875 17.141 1 87.38 210 LEU A O 1
ATOM 1640 N N . SER A 1 211 ? -4.387 25.828 19.188 1 88.44 211 SER A N 1
ATOM 1641 C CA . SER A 1 211 ? -5.633 26.25 19.828 1 88.44 211 SER A CA 1
ATOM 1642 C C . SER A 1 211 ? -6.105 27.594 19.281 1 88.44 211 SER A C 1
ATOM 1644 O O . SER A 1 211 ? -7.27 27.75 18.906 1 88.44 211 SER A O 1
ATOM 1646 N N . VAL A 1 212 ? -5.184 28.453 19.141 1 83.38 212 VAL A N 1
ATOM 1647 C CA . VAL A 1 212 ? -5.516 29.797 18.688 1 83.38 212 VAL A CA 1
ATOM 1648 C C . VAL A 1 212 ? -5.746 29.781 17.172 1 83.38 212 VAL A C 1
ATOM 1650 O O . VAL A 1 212 ? -6.672 30.422 16.672 1 83.38 212 VAL A O 1
ATOM 1653 N N . ARG A 1 213 ? -4.922 29.062 16.5 1 83.88 213 ARG A N 1
ATOM 1654 C CA . ARG A 1 213 ? -5.055 28.938 15.047 1 83.88 213 ARG A CA 1
ATOM 1655 C C . ARG A 1 213 ? -6.41 28.359 14.664 1 83.88 213 ARG A C 1
ATOM 1657 O O . ARG A 1 213 ? -6.949 28.672 13.602 1 83.88 213 ARG A O 1
ATOM 1664 N N . THR A 1 214 ? -6.887 27.562 15.484 1 87.88 214 THR A N 1
ATOM 1665 C CA . THR A 1 214 ? -8.18 26.938 15.258 1 87.88 214 THR A CA 1
ATOM 1666 C C . THR A 1 214 ? -9.266 28 15.078 1 87.88 214 THR A C 1
ATOM 1668 O O . THR A 1 214 ? -10.141 27.859 14.219 1 87.88 214 THR A O 1
ATOM 1671 N N . LEU A 1 215 ? -9.211 29.047 15.875 1 82.62 215 LEU A N 1
ATOM 1672 C CA . LEU A 1 215 ? -10.195 30.125 15.789 1 82.62 215 LEU A CA 1
ATOM 1673 C C . LEU A 1 215 ? -10.031 30.906 14.484 1 82.62 215 LEU A C 1
ATOM 1675 O O . LEU A 1 215 ? -11.016 31.344 13.891 1 82.62 215 LEU A O 1
ATOM 1679 N N . ARG A 1 216 ? -8.836 30.938 14.117 1 76.5 216 ARG A N 1
ATOM 1680 C CA . ARG A 1 216 ? -8.516 31.672 12.898 1 76.5 216 ARG A CA 1
ATOM 1681 C C . ARG A 1 216 ? -8.898 30.859 11.664 1 76.5 216 ARG A C 1
ATOM 1683 O O . ARG A 1 216 ? -9.547 31.391 10.75 1 76.5 216 ARG A O 1
ATOM 1690 N N . ASP A 1 217 ? -8.602 29.578 11.648 1 77.75 217 ASP A N 1
ATOM 1691 C CA . ASP A 1 217 ? -8.625 28.797 10.414 1 77.75 217 ASP A CA 1
ATOM 1692 C C . ASP A 1 217 ? -9.875 27.938 10.336 1 77.75 217 ASP A C 1
ATOM 1694 O O . ASP A 1 217 ? -10.367 27.641 9.242 1 77.75 217 ASP A O 1
ATOM 1698 N N . LEU A 1 218 ? -10.359 27.438 11.414 1 79.56 218 LEU A N 1
ATOM 1699 C CA . LEU A 1 218 ? -11.383 26.391 11.375 1 79.56 218 LEU A CA 1
ATOM 1700 C C . LEU A 1 218 ? -12.75 26.969 11.719 1 79.56 218 LEU A C 1
ATOM 1702 O O . LEU A 1 218 ? -13.781 26.391 11.375 1 79.56 218 LEU A O 1
ATOM 1706 N N . TYR A 1 219 ? -12.711 28.031 12.375 1 76.31 219 TYR A N 1
ATOM 1707 C CA . TYR A 1 219 ? -13.992 28.578 12.781 1 76.31 219 TYR A CA 1
ATOM 1708 C C . TYR A 1 219 ? -14.75 29.156 11.586 1 76.31 219 TYR A C 1
ATOM 1710 O O . TYR A 1 219 ? -14.18 29.922 10.789 1 76.31 219 TYR A O 1
ATOM 1718 N N . LYS A 1 220 ? -15.828 28.625 11.359 1 74.94 220 LYS A N 1
ATOM 1719 C CA . LYS A 1 220 ? -16.75 29.141 10.352 1 74.94 220 LYS A CA 1
ATOM 1720 C C . LYS A 1 220 ? -18.062 29.578 10.977 1 74.94 220 LYS A C 1
ATOM 1722 O O . LYS A 1 220 ? -18.406 29.156 12.086 1 74.94 220 LYS A O 1
ATOM 1727 N N . GLU A 1 221 ? -18.719 30.469 10.133 1 69.31 221 GLU A N 1
ATOM 1728 C CA . GLU A 1 221 ? -20.031 30.906 10.586 1 69.31 221 GLU A CA 1
ATOM 1729 C C . GLU A 1 221 ? -20.969 29.719 10.773 1 69.31 221 GLU A C 1
ATOM 1731 O O . GLU A 1 221 ? -21.016 28.828 9.922 1 69.31 221 GLU A O 1
ATOM 1736 N N . GLY A 1 222 ? -21.516 29.562 11.898 1 75.44 222 GLY A N 1
ATOM 1737 C CA . GLY A 1 222 ? -22.438 28.469 12.141 1 75.44 222 GLY A CA 1
ATOM 1738 C C . GLY A 1 222 ? -21.969 27.531 13.242 1 75.44 222 GLY A C 1
ATOM 1739 O O . GLY A 1 222 ? -22.734 26.703 13.734 1 75.44 222 GLY A O 1
ATOM 1740 N N . ILE A 1 223 ? -20.766 27.656 13.523 1 85.44 223 ILE A N 1
ATOM 1741 C CA . ILE A 1 223 ? -20.266 26.844 14.641 1 85.44 223 ILE A CA 1
ATOM 1742 C C . ILE A 1 223 ? -21 27.234 15.922 1 85.44 223 ILE A C 1
ATOM 1744 O O . ILE A 1 223 ? -21.062 28.406 16.281 1 85.44 223 ILE A O 1
ATOM 1748 N N . GLU A 1 224 ? -21.516 26.312 16.562 1 88 224 GLU A N 1
ATOM 1749 C CA . GLU A 1 224 ? -22.344 26.547 17.734 1 88 224 GLU A CA 1
ATOM 1750 C C . GLU A 1 224 ? -21.5 26.75 18.984 1 88 224 GLU A C 1
ATOM 1752 O O . GLU A 1 224 ? -21.828 27.609 19.812 1 88 224 GLU A O 1
ATOM 1757 N N . ARG A 1 225 ? -20.516 25.922 19.188 1 92.69 225 ARG A N 1
ATOM 1758 C CA . ARG A 1 225 ? -19.734 25.969 20.422 1 92.69 225 ARG A CA 1
ATOM 1759 C C . ARG A 1 225 ? -18.281 25.562 20.156 1 92.69 225 ARG A C 1
ATOM 1761 O O . ARG A 1 225 ? -18.016 24.703 19.328 1 92.69 225 ARG A O 1
ATOM 1768 N N . VAL A 1 226 ? -17.422 26.172 20.797 1 94.56 226 VAL A N 1
ATOM 1769 C CA . VAL A 1 226 ? -16.016 25.781 20.906 1 94.56 226 VAL A CA 1
ATOM 1770 C C . VAL A 1 226 ? -15.711 25.391 22.359 1 94.56 226 VAL A C 1
ATOM 1772 O O . VAL A 1 226 ? -15.656 26.25 23.234 1 94.56 226 VAL A O 1
ATOM 1775 N N . ARG A 1 227 ? -15.531 24.125 22.578 1 95.81 227 ARG A N 1
ATOM 1776 C CA . ARG A 1 227 ? -15.32 23.625 23.938 1 95.81 227 ARG A CA 1
ATOM 1777 C C . ARG A 1 227 ? -13.844 23.359 24.203 1 95.81 227 ARG A C 1
ATOM 1779 O O . ARG A 1 227 ? -13.211 22.609 23.453 1 95.81 227 ARG A O 1
ATOM 1786 N N . VAL A 1 228 ? -13.367 23.969 25.25 1 96.12 228 VAL A N 1
ATOM 1787 C CA . VAL A 1 228 ? -11.961 23.828 25.609 1 96.12 228 VAL A CA 1
ATOM 1788 C C . VAL A 1 228 ? -11.852 23.219 27.016 1 96.12 228 VAL A C 1
ATOM 1790 O O . VAL A 1 228 ? -12.492 23.703 27.953 1 96.12 228 VAL A O 1
ATOM 1793 N N . ASP A 1 229 ? -11.008 22.234 27.188 1 93.88 229 ASP A N 1
ATOM 1794 C CA . ASP A 1 229 ? -10.977 21.547 28.469 1 93.88 229 ASP A CA 1
ATOM 1795 C C . ASP A 1 229 ? -9.844 22.062 29.359 1 93.88 229 ASP A C 1
ATOM 1797 O O . ASP A 1 229 ? -9.594 21.531 30.438 1 93.88 229 ASP A O 1
ATOM 1801 N N . SER A 1 230 ? -9.109 23.047 28.953 1 92.44 230 SER A N 1
ATOM 1802 C CA . SER A 1 230 ? -8.047 23.688 29.719 1 92.44 230 SER A CA 1
ATOM 1803 C C . SER A 1 230 ? -8.406 25.125 30.047 1 92.44 230 SER A C 1
ATOM 1805 O O . SER A 1 230 ? -8.672 25.938 29.156 1 92.44 230 SER A O 1
ATOM 1807 N N . LYS A 1 231 ? -8.32 25.438 31.297 1 92.5 231 LYS A N 1
ATOM 1808 C CA . LYS A 1 231 ? -8.656 26.797 31.734 1 92.5 231 LYS A CA 1
ATOM 1809 C C . LYS A 1 231 ? -7.672 27.812 31.156 1 92.5 231 LYS A C 1
ATOM 1811 O O . LYS A 1 231 ? -8.078 28.859 30.656 1 92.5 231 LYS A O 1
ATOM 1816 N N . GLU A 1 232 ? -6.453 27.438 31.234 1 90.25 232 GLU A N 1
ATOM 1817 C CA . GLU A 1 232 ? -5.418 28.312 30.719 1 90.25 232 GLU A CA 1
ATOM 1818 C C . GLU A 1 232 ? -5.637 28.609 29.234 1 90.25 232 GLU A C 1
ATOM 1820 O O . GLU A 1 232 ? -5.582 29.766 28.797 1 90.25 232 GLU A O 1
ATOM 1825 N N . THR A 1 233 ? -5.891 27.609 28.5 1 92.31 233 THR A N 1
ATOM 1826 C CA . THR A 1 233 ? -6.102 27.766 27.062 1 92.31 233 THR A CA 1
ATOM 1827 C C . THR A 1 233 ? -7.395 28.516 26.781 1 92.31 233 THR A C 1
ATOM 1829 O O . THR A 1 233 ? -7.453 29.328 25.859 1 92.31 233 THR A O 1
ATOM 1832 N N . TYR A 1 234 ? -8.398 28.266 27.594 1 94.56 234 TYR A N 1
ATOM 1833 C CA . TYR A 1 234 ? -9.672 28.969 27.469 1 94.56 234 TYR A CA 1
ATOM 1834 C C . TYR A 1 234 ? -9.469 30.484 27.594 1 94.56 234 TYR A C 1
ATOM 1836 O O . TYR A 1 234 ? -9.953 31.25 26.75 1 94.56 234 TYR A O 1
ATOM 1844 N N . LEU A 1 235 ? -8.719 30.812 28.578 1 92.12 235 LEU A N 1
ATOM 1845 C CA . LEU A 1 235 ? -8.492 32.219 28.828 1 92.12 235 LEU A CA 1
ATOM 1846 C C . LEU A 1 235 ? -7.695 32.844 27.688 1 92.12 235 LEU A C 1
ATOM 1848 O O . LEU A 1 235 ? -8.008 33.969 27.25 1 92.12 235 LEU A O 1
ATOM 1852 N N . LYS A 1 236 ? -6.758 32.125 27.25 1 87.94 236 LYS A N 1
ATOM 1853 C CA . LYS A 1 236 ? -5.957 32.594 26.125 1 87.94 236 LYS A CA 1
ATOM 1854 C C . LYS A 1 236 ? -6.82 32.781 24.875 1 87.94 236 LYS A C 1
ATOM 1856 O O . LYS A 1 236 ? -6.66 33.75 24.141 1 87.94 236 LYS A O 1
ATOM 1861 N N . LEU A 1 237 ? -7.691 31.875 24.656 1 91.25 237 LEU A N 1
ATOM 1862 C CA . LEU A 1 237 ? -8.57 31.922 23.484 1 91.25 237 LEU A CA 1
ATOM 1863 C C . LEU A 1 237 ? -9.531 33.094 23.578 1 91.25 237 LEU A C 1
ATOM 1865 O O . LEU A 1 237 ? -9.758 33.812 22.594 1 91.25 237 LEU A O 1
ATOM 1869 N N . VAL A 1 238 ? -10.055 33.281 24.75 1 91.25 238 VAL A N 1
ATOM 1870 C CA . VAL A 1 238 ? -11 34.375 24.969 1 91.25 238 VAL A CA 1
ATOM 1871 C C . VAL A 1 238 ? -10.297 35.719 24.75 1 91.25 238 VAL A C 1
ATOM 1873 O O . VAL A 1 238 ? -10.844 36.625 24.109 1 91.25 238 VAL A O 1
ATOM 1876 N N . GLU A 1 239 ? -9.133 35.781 25.266 1 83.25 239 GLU A N 1
ATOM 1877 C CA . GLU A 1 239 ? -8.359 37 25.094 1 83.25 239 GLU A CA 1
ATOM 1878 C C . GLU A 1 239 ? -8.086 37.281 23.609 1 83.25 239 GLU A C 1
ATOM 1880 O O . GLU A 1 239 ? -8.242 38.406 23.156 1 83.25 239 GLU A O 1
ATOM 1885 N N . PHE A 1 240 ? -7.688 36.281 23 1 78.12 240 PHE A N 1
ATOM 1886 C CA . PHE A 1 240 ? -7.43 36.406 21.562 1 78.12 240 PHE A CA 1
ATOM 1887 C C . PHE A 1 240 ? -8.695 36.781 20.812 1 78.12 240 PHE A C 1
ATOM 1889 O O . PHE A 1 240 ? -8.68 37.688 19.953 1 78.12 240 PHE A O 1
ATOM 1896 N N . ALA A 1 241 ? -9.75 36.125 21.094 1 82.94 241 ALA A N 1
ATOM 1897 C CA . ALA A 1 241 ? -11.023 36.344 20.406 1 82.94 241 ALA A CA 1
ATOM 1898 C C . ALA A 1 241 ? -11.555 37.75 20.625 1 82.94 241 ALA A C 1
ATOM 1900 O O . ALA A 1 241 ? -12.102 38.375 19.703 1 82.94 241 ALA A O 1
ATOM 1901 N N . LYS A 1 242 ? -11.398 38.25 21.781 1 80 242 LYS A N 1
ATOM 1902 C CA . LYS A 1 242 ? -11.875 39.594 22.094 1 80 242 LYS A CA 1
ATOM 1903 C C . LYS A 1 242 ? -11.234 40.625 21.188 1 80 242 LYS A C 1
ATOM 1905 O O . LYS A 1 242 ? -11.883 41.594 20.797 1 80 242 LYS A O 1
ATOM 1910 N N . ILE A 1 243 ? -10.062 40.281 20.906 1 66.69 243 ILE A N 1
ATOM 1911 C CA . ILE A 1 243 ? -9.281 41.25 20.141 1 66.69 243 ILE A CA 1
ATOM 1912 C C . ILE A 1 243 ? -9.508 41.031 18.656 1 66.69 243 ILE A C 1
ATOM 1914 O O . ILE A 1 243 ? -9.695 42 17.906 1 66.69 243 ILE A O 1
ATOM 1918 N N . PHE A 1 244 ? -9.578 39.812 18.328 1 64.69 244 PHE A N 1
ATOM 1919 C CA . PHE A 1 244 ? -9.453 39.562 16.891 1 64.69 244 PHE A CA 1
ATOM 1920 C C . PHE A 1 244 ? -10.773 39.062 16.312 1 64.69 244 PHE A C 1
ATOM 1922 O O . PHE A 1 244 ? -11.031 39.25 15.117 1 64.69 244 PHE A O 1
ATOM 1929 N N . VAL A 1 245 ? -11.508 38.344 17.094 1 71.44 245 VAL A N 1
ATOM 1930 C CA . VAL A 1 245 ? -12.766 37.781 16.594 1 71.44 245 VAL A CA 1
ATOM 1931 C C . VAL A 1 245 ? -13.836 37.906 17.672 1 71.44 245 VAL A C 1
ATOM 1933 O O . VAL A 1 245 ? -14.344 36.875 18.172 1 71.44 245 VAL A O 1
ATOM 1936 N N . PRO A 1 246 ? -14.234 39.062 17.859 1 73.19 246 PRO A N 1
ATOM 1937 C CA . PRO A 1 246 ? -15.117 39.312 19 1 73.19 246 PRO A CA 1
ATOM 1938 C C . PRO A 1 246 ? -16.391 38.469 18.938 1 73.19 246 PRO A C 1
ATOM 1940 O O . PRO A 1 246 ? -16.938 38.094 19.969 1 73.19 246 PRO A O 1
ATOM 1943 N N . ASP A 1 247 ? -16.844 38.188 17.781 1 74.12 247 ASP A N 1
ATOM 1944 C CA . ASP A 1 247 ? -18.109 37.469 17.609 1 74.12 247 ASP A CA 1
ATOM 1945 C C . ASP A 1 247 ? -18 36.031 18.109 1 74.12 247 ASP A C 1
ATOM 1947 O O . ASP A 1 247 ? -19.016 35.406 18.375 1 74.12 247 ASP A O 1
ATOM 1951 N N . ILE A 1 248 ? -16.781 35.562 18.281 1 81.88 248 ILE A N 1
ATOM 1952 C CA . ILE A 1 248 ? -16.594 34.156 18.625 1 81.88 248 ILE A CA 1
ATOM 1953 C C . ILE A 1 248 ? -16.5 34 20.141 1 81.88 248 ILE A C 1
ATOM 1955 O O . ILE A 1 248 ? -16.594 32.906 20.672 1 81.88 248 ILE A O 1
ATOM 1959 N N . VAL A 1 249 ? -16.375 35.094 20.781 1 87 249 VAL A N 1
ATOM 1960 C CA . VAL A 1 249 ? -16.125 35.062 22.219 1 87 249 VAL A CA 1
ATOM 1961 C C . VAL A 1 249 ? -17.266 34.344 22.922 1 87 249 VAL A C 1
ATOM 1963 O O . VAL A 1 249 ? -17.016 33.531 23.828 1 87 249 VAL A O 1
ATOM 1966 N N . ASP A 1 250 ? -18.453 34.531 22.484 1 88.75 250 ASP A N 1
ATOM 1967 C CA . ASP A 1 250 ? -19.609 34 23.188 1 88.75 250 ASP A CA 1
ATOM 1968 C C . ASP A 1 250 ? -19.734 32.5 22.953 1 88.75 250 ASP A C 1
ATOM 1970 O O . ASP A 1 250 ? -20.422 31.797 23.719 1 88.75 250 ASP A O 1
ATOM 1974 N N . VAL A 1 251 ? -19.109 32.031 21.953 1 91.06 251 VAL A N 1
ATOM 1975 C CA . VAL A 1 251 ? -19.266 30.641 21.609 1 91.06 251 VAL A CA 1
ATOM 1976 C C . VAL A 1 251 ? -18.156 29.812 22.25 1 91.06 251 VAL A C 1
ATOM 1978 O O . VAL A 1 251 ? -18.266 28.578 22.328 1 91.06 251 VAL A O 1
ATOM 1981 N N . ILE A 1 252 ? -17.172 30.438 22.781 1 94.88 252 ILE A N 1
ATOM 1982 C CA . ILE A 1 252 ? -16.062 29.734 23.438 1 94.88 252 ILE A CA 1
ATOM 1983 C C . ILE A 1 252 ? -16.469 29.359 24.859 1 94.88 252 ILE A C 1
ATOM 1985 O O . ILE A 1 252 ? -16.906 30.219 25.641 1 94.88 252 ILE A O 1
ATOM 1989 N N . GLU A 1 253 ? -16.359 28.078 25.172 1 95.44 253 GLU A N 1
ATOM 1990 C CA . GLU A 1 253 ? -16.766 27.578 26.484 1 95.44 253 GLU A CA 1
ATOM 1991 C C . GLU A 1 253 ? -15.641 26.781 27.125 1 95.44 253 GLU A C 1
ATOM 1993 O O . GLU A 1 253 ? -14.953 26.016 26.469 1 95.44 253 GLU A O 1
ATOM 1998 N N . HIS A 1 254 ? -15.469 27.125 28.391 1 96.44 254 HIS A N 1
ATOM 1999 C CA . HIS A 1 254 ? -14.586 26.281 29.188 1 96.44 254 HIS A CA 1
ATOM 2000 C C . HIS A 1 254 ? -15.289 25 29.609 1 96.44 254 HIS A C 1
ATOM 2002 O O . HIS A 1 254 ? -16.234 25.031 30.406 1 96.44 254 HIS A O 1
ATOM 2008 N N . TYR A 1 255 ? -14.883 23.906 29.125 1 95 255 TYR A N 1
ATOM 2009 C CA . TYR A 1 255 ? -15.492 22.625 29.469 1 95 255 TYR A CA 1
ATOM 2010 C C . TYR A 1 255 ? -14.922 22.078 30.781 1 95 255 TYR A C 1
ATOM 2012 O O . TYR A 1 255 ? -13.727 21.812 30.875 1 95 255 TYR A O 1
ATOM 2020 N N . THR A 1 256 ? -15.742 21.859 31.719 1 90.31 256 THR A N 1
ATOM 2021 C CA . THR A 1 256 ? -15.305 21.422 33.031 1 90.31 256 THR A CA 1
ATOM 2022 C C . THR A 1 256 ? -15.977 20.109 33.438 1 90.31 256 THR A C 1
ATOM 2024 O O . THR A 1 256 ? -16.016 19.75 34.625 1 90.31 256 THR A O 1
ATOM 2027 N N . GLY A 1 257 ? -16.516 19.469 32.5 1 86.31 257 GLY A N 1
ATOM 2028 C CA . GLY A 1 257 ? -17.203 18.219 32.781 1 86.31 257 GLY A CA 1
ATOM 2029 C C . GLY A 1 257 ? -16.281 17.109 33.219 1 86.31 257 GLY A C 1
ATOM 2030 O O . GLY A 1 257 ? -15.07 17.156 32.969 1 86.31 257 GLY A O 1
ATOM 2031 N N . ASP A 1 258 ? -16.844 16.109 33.875 1 82 258 ASP A N 1
ATOM 2032 C CA . ASP A 1 258 ? -16.078 14.984 34.375 1 82 258 ASP A CA 1
ATOM 2033 C C . ASP A 1 258 ? -15.648 14.062 33.219 1 82 258 ASP A C 1
ATOM 2035 O O . ASP A 1 258 ? -14.562 13.469 33.281 1 82 258 ASP A O 1
ATOM 2039 N N . CYS A 1 259 ? -16.453 14.016 32.312 1 86.56 259 CYS A N 1
ATOM 2040 C CA . CYS A 1 259 ? -16.141 13.219 31.141 1 86.56 259 CYS A CA 1
ATOM 2041 C C . CYS A 1 259 ? -15.211 13.984 30.203 1 86.56 259 CYS A C 1
ATOM 2043 O O . CYS A 1 259 ? -15.43 15.164 29.938 1 86.56 259 CYS A O 1
ATOM 2045 N N . PRO A 1 260 ? -14.164 13.32 29.828 1 89.56 260 PRO A N 1
ATOM 2046 C CA . PRO A 1 260 ? -13.297 14.016 28.875 1 89.56 260 PRO A CA 1
ATOM 2047 C C . PRO A 1 260 ? -14.055 14.562 27.656 1 89.56 260 PRO A C 1
ATOM 2049 O O . PRO A 1 260 ? -14.984 13.914 27.172 1 89.56 260 PRO A O 1
ATOM 2052 N N . VAL A 1 261 ? -13.672 15.688 27.234 1 92.25 261 VAL A N 1
ATOM 2053 C CA . VAL A 1 261 ? -14.398 16.422 26.203 1 92.25 261 VAL A CA 1
ATOM 2054 C C . VAL A 1 261 ? -14.469 15.594 24.922 1 92.25 261 VAL A C 1
ATOM 2056 O O . VAL A 1 261 ? -15.469 15.633 24.203 1 92.25 261 VAL A O 1
ATOM 2059 N N . PHE A 1 262 ? -13.461 14.789 24.562 1 94.12 262 PHE A N 1
ATOM 2060 C CA . PHE A 1 262 ? -13.414 14 23.328 1 94.12 262 PHE A CA 1
ATOM 2061 C C . PHE A 1 262 ? -14.328 12.789 23.438 1 94.12 262 PHE A C 1
ATOM 2063 O O . PHE A 1 262 ? -14.688 12.188 22.422 1 94.12 262 PHE A O 1
ATOM 2070 N N . ASP A 1 263 ? -14.727 12.477 24.578 1 89.5 263 ASP A N 1
ATOM 2071 C CA . ASP A 1 263 ? -15.594 11.312 24.766 1 89.5 263 ASP A CA 1
ATOM 2072 C C . ASP A 1 263 ? -17.047 11.664 24.5 1 89.5 263 ASP A C 1
ATOM 2074 O O . ASP A 1 263 ? -17.891 10.773 24.312 1 89.5 263 ASP A O 1
ATOM 2078 N N . ILE A 1 264 ? -17.25 12.969 24.562 1 86.31 264 ILE A N 1
ATOM 2079 C CA . ILE A 1 264 ? -18.625 13.43 24.359 1 86.31 264 ILE A CA 1
ATOM 2080 C C . ILE A 1 264 ? -19.156 12.914 23.016 1 86.31 264 ILE A C 1
ATOM 2082 O O . ILE A 1 264 ? -20.312 12.547 22.906 1 86.31 264 ILE A O 1
ATOM 2086 N N . TYR A 1 265 ? -18.297 12.836 22.047 1 90.25 265 TYR A N 1
ATOM 2087 C CA . TYR A 1 265 ? -18.703 12.398 20.719 1 90.25 265 TYR A CA 1
ATOM 2088 C C . TYR A 1 265 ? -17.891 11.18 20.281 1 90.25 265 TYR A C 1
ATOM 2090 O O . TYR A 1 265 ? -17.672 10.977 19.078 1 90.25 265 TYR A O 1
ATOM 2098 N N . SER A 1 266 ? -17.297 10.492 21.188 1 92.62 266 SER A N 1
ATOM 2099 C CA . SER A 1 266 ? -16.531 9.281 20.938 1 92.62 266 SER A CA 1
ATOM 2100 C C . SER A 1 266 ? -15.383 9.555 19.953 1 92.62 266 SER A C 1
ATOM 2102 O O . SER A 1 266 ? -15.164 8.781 19.016 1 92.62 266 SER A O 1
ATOM 2104 N N . VAL A 1 267 ? -14.734 10.688 20.156 1 94.75 267 VAL A N 1
ATOM 2105 C CA . VAL A 1 267 ? -13.648 11.102 19.281 1 94.75 267 VAL A CA 1
ATOM 2106 C C . VAL A 1 267 ? -12.484 10.125 19.406 1 94.75 267 VAL A C 1
ATOM 2108 O O . VAL A 1 267 ? -11.867 9.766 18.391 1 94.75 267 VAL A O 1
ATOM 2111 N N . GLU A 1 268 ? -12.258 9.633 20.578 1 93.31 268 GLU A N 1
ATOM 2112 C CA . GLU A 1 268 ? -11.156 8.695 20.781 1 93.31 268 GLU A CA 1
ATOM 2113 C C . GLU A 1 268 ? -11.352 7.422 19.969 1 93.31 268 GLU A C 1
ATOM 2115 O O . GLU A 1 268 ? -10.414 6.926 19.344 1 93.31 268 GLU A O 1
ATOM 2120 N N . GLU A 1 269 ? -12.492 6.977 19.984 1 92.88 269 GLU A N 1
ATOM 2121 C CA . GLU A 1 269 ? -12.812 5.77 19.234 1 92.88 269 GLU A CA 1
ATOM 2122 C C . GLU A 1 269 ? -12.641 5.996 17.734 1 92.88 269 GLU A C 1
ATOM 2124 O O . GLU A 1 269 ? -12.133 5.133 17.016 1 92.88 269 GLU A O 1
ATOM 2129 N N . GLU A 1 270 ? -13.102 7.141 17.297 1 94.44 270 GLU A N 1
ATOM 2130 C CA . GLU A 1 270 ? -12.992 7.48 15.883 1 94.44 270 GLU A CA 1
ATOM 2131 C C . GLU A 1 270 ? -11.531 7.562 15.453 1 94.44 270 GLU A C 1
ATOM 2133 O O . GLU A 1 270 ? -11.188 7.172 14.336 1 94.44 270 GLU A O 1
ATOM 2138 N N . ILE A 1 271 ? -10.734 8.102 16.328 1 94.44 271 ILE A N 1
ATOM 2139 C CA . ILE A 1 271 ? -9.312 8.211 16.047 1 94.44 271 ILE A CA 1
ATOM 2140 C C . ILE A 1 271 ? -8.711 6.816 15.867 1 94.44 271 ILE A C 1
ATOM 2142 O O . ILE A 1 271 ? -7.977 6.566 14.906 1 94.44 271 ILE A O 1
ATOM 2146 N N . GLN A 1 272 ? -9.062 5.926 16.766 1 92.62 272 GLN A N 1
ATOM 2147 C CA . GLN A 1 272 ? -8.562 4.555 16.688 1 92.62 272 GLN A CA 1
ATOM 2148 C C . GLN A 1 272 ? -9.016 3.873 15.406 1 92.62 272 GLN A C 1
ATOM 2150 O O . GLN A 1 272 ? -8.234 3.188 14.75 1 92.62 272 GLN A O 1
ATOM 2155 N N . ARG A 1 273 ? -10.219 4.062 15.062 1 93.25 273 ARG A N 1
ATOM 2156 C CA . ARG A 1 273 ? -10.766 3.465 13.852 1 93.25 273 ARG A CA 1
ATOM 2157 C C . ARG A 1 273 ? -10.078 4.023 12.609 1 93.25 273 ARG A C 1
ATOM 2159 O O . ARG A 1 273 ? -9.891 3.309 11.617 1 93.25 273 ARG A O 1
ATOM 2166 N N . ALA A 1 274 ? -9.742 5.277 12.695 1 94.38 274 ALA A N 1
ATOM 2167 C CA . ALA A 1 274 ? -9.133 5.945 11.547 1 94.38 274 ALA A CA 1
ATOM 2168 C C . ALA A 1 274 ? -7.73 5.402 11.273 1 94.38 274 ALA A C 1
ATOM 2170 O O . ALA A 1 274 ? -7.191 5.586 10.18 1 94.38 274 ALA A O 1
ATOM 2171 N N . LEU A 1 275 ? -7.156 4.781 12.227 1 93.5 275 LEU A N 1
ATOM 2172 C CA . LEU A 1 275 ? -5.828 4.203 12.055 1 93.5 275 LEU A CA 1
ATOM 2173 C C . LEU A 1 275 ? -5.914 2.826 11.406 1 93.5 275 LEU A C 1
ATOM 2175 O O . LEU A 1 275 ? -4.906 2.295 10.93 1 93.5 275 LEU A O 1
ATOM 2179 N N . ASP A 1 276 ? -7.074 2.301 11.367 1 92.31 276 ASP A N 1
ATOM 2180 C CA . ASP A 1 276 ? -7.281 1.001 10.734 1 92.31 276 ASP A CA 1
ATOM 2181 C C . ASP A 1 276 ? -7.328 1.132 9.219 1 92.31 276 ASP A C 1
ATOM 2183 O O . ASP A 1 276 ? -7.809 2.139 8.688 1 92.31 276 ASP A O 1
ATOM 2187 N N . ARG A 1 277 ? -6.918 0.053 8.586 1 92.25 277 ARG A N 1
ATOM 2188 C CA . ARG A 1 277 ? -6.949 0.005 7.125 1 92.25 277 ARG A CA 1
ATOM 2189 C C . ARG A 1 277 ? -8.375 -0.141 6.613 1 92.25 277 ARG A C 1
ATOM 2191 O O . ARG A 1 277 ? -8.727 0.42 5.574 1 92.25 277 ARG A O 1
ATOM 2198 N N . LYS A 1 278 ? -9.156 -0.858 7.332 1 93.94 278 LYS A N 1
ATOM 2199 C CA . LYS A 1 278 ? -10.516 -1.171 6.902 1 93.94 278 LYS A CA 1
ATOM 2200 C C . LYS A 1 278 ? -11.531 -0.23 7.547 1 93.94 278 LYS A C 1
ATOM 2202 O O . LYS A 1 278 ? -11.422 0.08 8.734 1 93.94 278 LYS A O 1
ATOM 2207 N N . VAL A 1 279 ? -12.438 0.294 6.762 1 95.88 279 VAL A N 1
ATOM 2208 C CA . VAL A 1 279 ? -13.531 1.14 7.23 1 95.88 279 VAL A CA 1
ATOM 2209 C C . VAL A 1 279 ? -14.875 0.518 6.84 1 95.88 279 VAL A C 1
ATOM 2211 O O . VAL A 1 279 ? -15.148 0.317 5.656 1 95.88 279 VAL A O 1
ATOM 2214 N N . MET A 1 280 ? -15.68 0.283 7.785 1 94.44 280 MET A N 1
ATOM 2215 C CA . MET A 1 280 ? -16.969 -0.365 7.535 1 94.44 280 MET A CA 1
ATOM 2216 C C . MET A 1 280 ? -18 0.648 7.062 1 94.44 280 MET A C 1
ATOM 2218 O O . MET A 1 280 ? -18.047 1.772 7.562 1 94.44 280 MET A O 1
ATOM 2222 N N . LEU A 1 281 ? -18.781 0.241 6.164 1 94.62 281 LEU A N 1
ATOM 2223 C CA . LEU A 1 281 ? -19.922 1.026 5.699 1 94.62 281 LEU A CA 1
ATOM 2224 C C . LEU A 1 281 ? -21.203 0.57 6.379 1 94.62 281 LEU A C 1
ATOM 2226 O O . LEU A 1 281 ? -21.297 -0.568 6.848 1 94.62 281 LEU A O 1
ATOM 2230 N N . LYS A 1 282 ? -22.141 1.416 6.434 1 89.25 282 LYS A N 1
ATOM 2231 C CA . LYS A 1 282 ? -23.422 1.094 7.07 1 89.25 282 LYS A CA 1
ATOM 2232 C C . LYS A 1 282 ? -24.125 -0.048 6.348 1 89.25 282 LYS A C 1
ATOM 2234 O O . LYS A 1 282 ? -24.781 -0.883 6.977 1 89.25 282 LYS A O 1
ATOM 2239 N N . SER A 1 283 ? -24 -0.11 5.043 1 86.06 283 SER A N 1
ATOM 2240 C CA . SER A 1 283 ? -24.688 -1.097 4.219 1 86.06 283 SER A CA 1
ATOM 2241 C C . SER A 1 283 ? -24.078 -2.482 4.383 1 86.06 283 SER A C 1
ATOM 2243 O O . SER A 1 283 ? -24.656 -3.48 3.947 1 86.06 283 SER A O 1
ATOM 2245 N N . GLY A 1 284 ? -22.938 -2.584 4.977 1 86.94 284 GLY A N 1
ATOM 2246 C CA . GLY A 1 284 ? -22.266 -3.863 5.129 1 86.94 284 GLY A CA 1
ATOM 2247 C C . GLY A 1 284 ? -21.016 -3.984 4.277 1 86.94 284 GLY A C 1
ATOM 2248 O O . GLY A 1 284 ? -20.219 -4.902 4.469 1 86.94 284 GLY A O 1
ATOM 2249 N N . GLY A 1 285 ? -20.922 -3.053 3.357 1 91.69 285 GLY A N 1
ATOM 2250 C CA . GLY A 1 285 ? -19.672 -2.982 2.617 1 91.69 285 GLY A CA 1
ATOM 2251 C C . GLY A 1 285 ? -18.516 -2.412 3.436 1 91.69 285 GLY A C 1
ATOM 2252 O O . GLY A 1 285 ? -18.688 -2.111 4.617 1 91.69 285 GLY A O 1
ATOM 2253 N N . HIS A 1 286 ? -17.359 -2.436 2.867 1 94.25 286 HIS A N 1
ATOM 2254 C CA . HIS A 1 286 ? -16.234 -1.833 3.568 1 94.25 286 HIS A CA 1
ATOM 2255 C C . HIS A 1 286 ? -15.234 -1.223 2.59 1 94.25 286 HIS A C 1
ATOM 2257 O O . HIS A 1 286 ? -15.242 -1.558 1.403 1 94.25 286 HIS A O 1
ATOM 2263 N N . LEU A 1 287 ? -14.516 -0.3 3.053 1 96.75 287 LEU A N 1
ATOM 2264 C CA . LEU A 1 287 ? -13.438 0.35 2.32 1 96.75 287 LEU A CA 1
ATOM 2265 C C . LEU A 1 287 ? -12.078 -0.092 2.854 1 96.75 287 LEU A C 1
ATOM 2267 O O . LEU A 1 287 ? -11.938 -0.391 4.043 1 96.75 287 LEU A O 1
ATOM 2271 N N . VAL A 1 288 ? -11.117 -0.197 2.006 1 95.94 288 VAL A N 1
ATOM 2272 C CA . VAL A 1 288 ? -9.75 -0.469 2.438 1 95.94 288 VAL A CA 1
ATOM 2273 C C . VAL A 1 288 ? -8.836 0.667 1.991 1 95.94 288 VAL A C 1
ATOM 2275 O O . VAL A 1 288 ? -8.664 0.902 0.793 1 95.94 288 VAL A O 1
ATOM 2278 N N . PHE A 1 289 ? -8.273 1.382 2.967 1 96.19 289 PHE A N 1
ATOM 2279 C CA . PHE A 1 289 ? -7.324 2.457 2.715 1 96.19 289 PHE A CA 1
ATOM 2280 C C . PHE A 1 289 ? -5.891 1.949 2.82 1 96.19 289 PHE A C 1
ATOM 2282 O O . PHE A 1 289 ? -5.504 1.385 3.846 1 96.19 289 PHE A O 1
ATOM 2289 N N . ASP A 1 290 ? -5.148 2.139 1.778 1 94.38 290 ASP A N 1
ATOM 2290 C CA . ASP A 1 290 ? -3.727 1.804 1.799 1 94.38 290 ASP A CA 1
ATOM 2291 C C . ASP A 1 290 ? -2.871 3.02 1.45 1 94.38 290 ASP A C 1
ATOM 2293 O O . ASP A 1 290 ? -2.93 3.523 0.327 1 94.38 290 ASP A O 1
ATOM 2297 N N . GLN A 1 291 ? -2.154 3.422 2.43 1 92.12 291 GLN A N 1
ATOM 2298 C CA . GLN A 1 291 ? -1.22 4.52 2.203 1 92.12 291 GLN A CA 1
ATOM 2299 C C . GLN A 1 291 ? 0.144 3.998 1.759 1 92.12 291 GLN A C 1
ATOM 2301 O O . GLN A 1 291 ? 0.841 3.334 2.529 1 92.12 291 GLN A O 1
ATOM 2306 N N . THR A 1 292 ? 0.438 4.238 0.516 1 91.19 292 THR A N 1
ATOM 2307 C CA . THR A 1 292 ? 1.725 3.801 -0.013 1 91.19 292 THR A CA 1
ATOM 2308 C C . THR A 1 292 ? 2.693 4.977 -0.114 1 91.19 292 THR A C 1
ATOM 2310 O O . THR A 1 292 ? 2.346 6.105 0.229 1 91.19 292 THR A O 1
ATOM 2313 N N . GLU A 1 293 ? 3.93 4.715 -0.536 1 85.62 293 GLU A N 1
ATOM 2314 C CA . GLU A 1 293 ? 4.938 5.7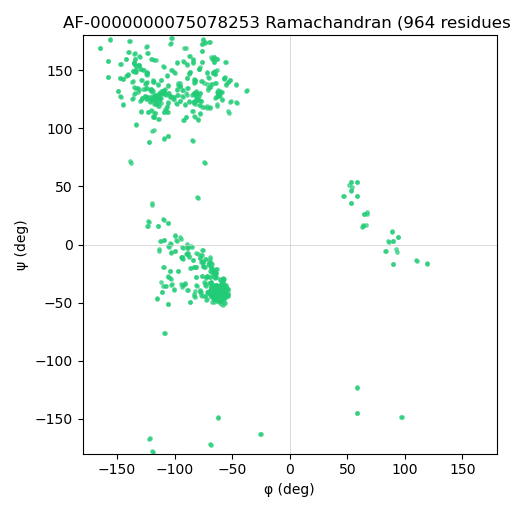54 -0.721 1 85.62 293 GLU A CA 1
ATOM 2315 C C . GLU A 1 293 ? 4.516 6.746 -1.802 1 85.62 293 GLU A C 1
ATOM 2317 O O . GLU A 1 293 ? 4.672 7.957 -1.635 1 85.62 293 GLU A O 1
ATOM 2322 N N . ALA A 1 294 ? 3.877 6.227 -2.809 1 85.94 294 ALA A N 1
ATOM 2323 C CA . ALA A 1 294 ? 3.59 7.039 -3.986 1 85.94 294 ALA A CA 1
ATOM 2324 C C . ALA A 1 294 ? 2.215 7.695 -3.879 1 85.94 294 ALA A C 1
ATOM 2326 O O . ALA A 1 294 ? 2.01 8.805 -4.371 1 85.94 294 ALA A O 1
ATOM 2327 N N . MET A 1 295 ? 1.356 6.965 -3.287 1 93.38 295 MET A N 1
ATOM 2328 C CA . MET A 1 295 ? -0.043 7.375 -3.35 1 93.38 295 MET A CA 1
ATOM 2329 C C . MET A 1 295 ? -0.872 6.641 -2.301 1 93.38 295 MET A C 1
ATOM 2331 O O . MET A 1 295 ? -0.375 5.73 -1.636 1 93.38 295 MET A O 1
ATOM 2335 N N . THR A 1 296 ? -2.068 7.094 -2.143 1 96.38 296 THR A N 1
ATOM 2336 C CA . THR A 1 296 ? -3.055 6.395 -1.329 1 96.38 296 THR A CA 1
ATOM 2337 C C . THR A 1 296 ? -4.09 5.703 -2.211 1 96.38 296 THR A C 1
ATOM 2339 O O . THR A 1 296 ? -4.566 6.281 -3.189 1 96.38 296 THR A O 1
ATOM 2342 N N . THR A 1 297 ? -4.328 4.461 -1.948 1 96.75 297 THR A N 1
ATOM 2343 C CA . THR A 1 297 ? -5.348 3.736 -2.701 1 96.75 297 THR A CA 1
ATOM 2344 C C . THR A 1 297 ? -6.535 3.398 -1.809 1 96.75 297 THR A C 1
ATOM 2346 O O . THR A 1 297 ? -6.367 3.082 -0.629 1 96.75 297 THR A O 1
ATOM 2349 N N . VAL A 1 298 ? -7.691 3.486 -2.365 1 97.62 298 VAL A N 1
ATOM 2350 C CA . VAL A 1 298 ? -8.922 3.131 -1.67 1 97.62 298 VAL A CA 1
ATOM 2351 C C . VAL A 1 298 ? -9.688 2.082 -2.473 1 97.62 298 VAL A C 1
ATOM 2353 O O . VAL A 1 298 ? -9.977 2.283 -3.654 1 97.62 298 VAL A O 1
ATOM 2356 N N . ASP A 1 299 ? -9.984 1.026 -1.853 1 95.88 299 ASP A N 1
ATOM 2357 C CA . ASP A 1 299 ? -10.758 -0.05 -2.463 1 95.88 299 ASP A CA 1
ATOM 2358 C C . ASP A 1 299 ? -12.148 -0.147 -1.838 1 95.88 299 ASP A C 1
ATOM 2360 O O . ASP A 1 299 ? -12.289 -0.128 -0.613 1 95.88 299 ASP A O 1
ATOM 2364 N N . VAL A 1 300 ? -13.133 -0.236 -2.691 1 96.31 300 VAL A N 1
ATOM 2365 C CA . VAL A 1 300 ? -14.516 -0.354 -2.227 1 96.31 300 VAL A CA 1
ATOM 2366 C C . VAL A 1 300 ? -14.992 -1.792 -2.398 1 96.31 300 VAL A C 1
ATOM 2368 O O . VAL A 1 300 ? -14.898 -2.359 -3.488 1 96.31 300 VAL A O 1
ATOM 2371 N N . ASN A 1 301 ? -15.492 -2.338 -1.36 1 90.31 301 ASN A N 1
ATOM 2372 C CA . ASN A 1 301 ? -15.984 -3.709 -1.372 1 90.31 301 ASN A CA 1
ATOM 2373 C C . ASN A 1 301 ? -17.438 -3.787 -0.883 1 90.31 301 ASN A C 1
ATOM 2375 O O . ASN A 1 301 ? -17.812 -3.078 0.051 1 90.31 301 ASN A O 1
ATOM 2379 N N . THR A 1 302 ? -18.281 -4.582 -1.52 1 84.56 302 THR A N 1
ATOM 2380 C CA . THR A 1 302 ? -19.672 -4.727 -1.136 1 84.56 302 THR A CA 1
ATOM 2381 C C . THR A 1 302 ? -19.812 -5.637 0.082 1 84.56 302 THR A C 1
ATOM 2383 O O . THR A 1 302 ? -20.828 -5.621 0.764 1 84.56 302 THR A O 1
ATOM 2386 N N . GLY A 1 303 ? -18.688 -6.289 0.377 1 72.12 303 GLY A N 1
ATOM 2387 C CA . GLY A 1 303 ? -18.766 -7.207 1.505 1 72.12 303 GLY A CA 1
ATOM 2388 C C . GLY A 1 303 ? -19.812 -8.281 1.336 1 72.12 303 GLY A C 1
ATOM 2389 O O . GLY A 1 303 ? -19.938 -8.875 0.261 1 72.12 303 GLY A O 1
ATOM 2390 N N . SER A 1 304 ? -20.484 -8.688 2.484 1 60.16 304 SER A N 1
ATOM 2391 C CA . SER A 1 304 ? -21.516 -9.727 2.523 1 60.16 304 SER A CA 1
ATOM 2392 C C . SER A 1 304 ? -22.844 -9.227 1.96 1 60.16 304 SER A C 1
ATOM 2394 O O . SER A 1 304 ? -23.797 -9.984 1.86 1 60.16 304 SER A O 1
ATOM 2396 N N . TYR A 1 305 ? -22.828 -8.031 1.675 1 54.22 305 TYR A N 1
ATOM 2397 C CA . TYR A 1 305 ? -24.109 -7.477 1.256 1 54.22 305 TYR A CA 1
ATOM 2398 C C . TYR A 1 305 ? -24.469 -7.938 -0.15 1 54.22 305 TYR A C 1
ATOM 2400 O O . TYR A 1 305 ? -23.922 -7.438 -1.135 1 54.22 305 TYR A O 1
ATOM 2408 N N . VAL A 1 306 ? -24.781 -9.156 -0.314 1 55.72 306 VAL A N 1
ATOM 2409 C CA . VAL A 1 306 ? -25.328 -9.625 -1.579 1 55.72 306 VAL A CA 1
ATOM 2410 C C . VAL A 1 306 ? -26.828 -9.297 -1.641 1 55.72 306 VAL A C 1
ATOM 2412 O O . VAL A 1 306 ? -27.641 -10.008 -1.053 1 55.72 306 VAL A O 1
ATOM 2415 N N . GLY A 1 307 ? -27.094 -8.117 -1.174 1 48.34 307 GLY A N 1
ATOM 2416 C CA . GLY A 1 307 ? -28.5 -7.746 -1.087 1 48.34 307 GLY A CA 1
ATOM 2417 C C . GLY A 1 307 ? -29.375 -8.484 -2.082 1 48.34 307 GLY A C 1
ATOM 2418 O O . GLY A 1 307 ? -28.891 -9.32 -2.844 1 48.34 307 GLY A O 1
ATOM 2419 N N . GLY A 1 308 ? -30.609 -7.906 -2.291 1 50.28 308 GLY A N 1
ATOM 2420 C CA . GLY A 1 308 ? -31.812 -8.461 -2.889 1 50.28 308 GLY A CA 1
ATOM 2421 C C . GLY A 1 308 ? -31.625 -8.867 -4.34 1 50.28 308 GLY A C 1
ATOM 2422 O O . GLY A 1 308 ? -30.5 -9.016 -4.809 1 50.28 308 GLY A O 1
ATOM 2423 N N . ARG A 1 309 ? -32.812 -8.734 -5.145 1 56.16 309 ARG A N 1
ATOM 2424 C CA . ARG A 1 309 ? -33.219 -9.188 -6.473 1 56.16 309 ARG A CA 1
ATOM 2425 C C . ARG A 1 309 ? -32.344 -8.555 -7.551 1 56.16 309 ARG A C 1
ATOM 2427 O O . ARG A 1 309 ? -32.125 -9.164 -8.602 1 56.16 309 ARG A O 1
ATOM 2434 N N . ASN A 1 310 ? -31.547 -7.191 -7.203 1 73.38 310 ASN A N 1
ATOM 2435 C CA . ASN A 1 310 ? -30.859 -6.516 -8.297 1 73.38 310 ASN A CA 1
ATOM 2436 C C . ASN A 1 310 ? -29.438 -6.109 -7.902 1 73.38 310 ASN A C 1
ATOM 2438 O O . ASN A 1 310 ? -29.25 -5.195 -7.102 1 73.38 310 ASN A O 1
ATOM 2442 N N . LEU A 1 311 ? -28.391 -6.68 -8.242 1 74.94 311 LEU A N 1
ATOM 2443 C CA . LEU A 1 311 ? -26.953 -6.5 -7.977 1 74.94 311 LEU A CA 1
ATOM 2444 C C . LEU A 1 311 ? -26.516 -5.098 -8.367 1 74.94 311 LEU A C 1
ATOM 2446 O O . LEU A 1 311 ? -25.781 -4.449 -7.621 1 74.94 311 LEU A O 1
ATOM 2450 N N . GLU A 1 312 ? -27 -4.594 -9.375 1 84.44 312 GLU A N 1
ATOM 2451 C CA . GLU A 1 312 ? -26.594 -3.285 -9.883 1 84.44 312 GLU A CA 1
ATOM 2452 C C . GLU A 1 312 ? -26.984 -2.172 -8.914 1 84.44 312 GLU A C 1
ATOM 2454 O O . GLU A 1 312 ? -26.219 -1.241 -8.68 1 84.44 312 GLU A O 1
ATOM 2459 N N . GLU A 1 313 ? -28.078 -2.281 -8.414 1 85.25 313 GLU A N 1
ATOM 2460 C CA . GLU A 1 313 ? -28.547 -1.276 -7.465 1 85.25 313 GLU A CA 1
ATOM 2461 C C . GLU A 1 313 ? -27.734 -1.32 -6.172 1 85.25 313 GLU A C 1
ATOM 2463 O O . GLU A 1 313 ? -27.438 -0.279 -5.582 1 85.25 313 GLU A O 1
ATOM 2468 N N . THR A 1 314 ? -27.469 -2.463 -5.77 1 84.75 314 THR A N 1
ATOM 2469 C CA . THR A 1 314 ? -26.656 -2.627 -4.566 1 84.75 314 THR A CA 1
ATOM 2470 C C . THR A 1 314 ? -25.281 -2.004 -4.754 1 84.75 314 THR A C 1
ATOM 2472 O O . THR A 1 314 ? -24.797 -1.297 -3.873 1 84.75 314 THR A O 1
ATOM 2475 N N . ILE A 1 315 ? -24.703 -2.264 -5.828 1 90.5 315 ILE A N 1
ATOM 2476 C CA . ILE A 1 315 ? -23.406 -1.718 -6.164 1 90.5 315 ILE A CA 1
ATOM 2477 C C . ILE A 1 315 ? -23.469 -0.193 -6.176 1 90.5 315 ILE A C 1
ATOM 2479 O O . ILE A 1 315 ? -22.594 0.476 -5.598 1 90.5 315 ILE A O 1
ATOM 2483 N N . PHE A 1 316 ? -24.516 0.294 -6.801 1 93.69 316 PHE A N 1
ATOM 2484 C CA . PHE A 1 316 ? -24.703 1.735 -6.918 1 93.69 316 PHE A CA 1
ATOM 2485 C C . PHE A 1 316 ? -24.812 2.381 -5.543 1 93.69 316 PHE A C 1
ATOM 2487 O O . PHE A 1 316 ? -24.125 3.357 -5.25 1 93.69 316 PHE A O 1
ATOM 2494 N N . LYS A 1 317 ? -25.562 1.85 -4.75 1 92.44 317 LYS A N 1
ATOM 2495 C CA . LYS A 1 317 ? -25.766 2.385 -3.404 1 92.44 317 LYS A CA 1
ATOM 2496 C C . LYS A 1 317 ? -24.484 2.311 -2.588 1 92.44 317 LYS A C 1
ATOM 2498 O O . LYS A 1 317 ? -24.141 3.248 -1.859 1 92.44 317 LYS A O 1
ATOM 2503 N N . THR A 1 318 ? -23.844 1.222 -2.674 1 94 318 THR A N 1
ATOM 2504 C CA . THR A 1 318 ? -22.578 1.051 -1.952 1 94 318 THR A CA 1
ATOM 2505 C C . THR A 1 318 ? -21.562 2.092 -2.393 1 94 318 THR A C 1
ATOM 2507 O O . THR A 1 318 ? -20.891 2.701 -1.559 1 94 318 THR A O 1
ATOM 2510 N N . ASN A 1 319 ? -21.484 2.307 -3.721 1 96.56 319 ASN A N 1
ATOM 2511 C CA . ASN A 1 319 ? -20.547 3.293 -4.254 1 96.56 319 ASN A CA 1
ATOM 2512 C C . ASN A 1 319 ? -20.906 4.707 -3.797 1 96.56 319 ASN A C 1
ATOM 2514 O O . ASN A 1 319 ? -20.016 5.516 -3.527 1 96.56 319 ASN A O 1
ATOM 2518 N N . LEU A 1 320 ? -22.156 4.992 -3.703 1 97 320 LEU A N 1
ATOM 2519 C CA . LEU A 1 320 ? -22.594 6.297 -3.221 1 97 320 LEU A CA 1
ATOM 2520 C C . LEU A 1 320 ? -22.203 6.492 -1.759 1 97 320 LEU A C 1
ATOM 2522 O O . LEU A 1 320 ? -21.688 7.551 -1.385 1 97 320 LEU A O 1
ATOM 2526 N N . GLU A 1 321 ? -22.484 5.496 -1.018 1 96.62 321 GLU A N 1
ATOM 2527 C CA . GLU A 1 321 ? -22.078 5.531 0.386 1 96.62 321 GLU A CA 1
ATOM 2528 C C . GLU A 1 321 ? -20.562 5.668 0.525 1 96.62 321 GLU A C 1
ATOM 2530 O O . GLU A 1 321 ? -20.078 6.41 1.385 1 96.62 321 GLU A O 1
ATOM 2535 N N . ALA A 1 322 ? -19.906 4.93 -0.279 1 97.5 322 ALA A N 1
ATOM 2536 C CA . ALA A 1 322 ? -18.438 4.973 -0.276 1 97.5 322 ALA A CA 1
ATOM 2537 C C . ALA A 1 322 ? -17.938 6.379 -0.582 1 97.5 322 ALA A C 1
ATOM 2539 O O . ALA A 1 322 ? -17 6.867 0.066 1 97.5 322 ALA A O 1
ATOM 2540 N N . ALA A 1 323 ? -18.516 7.043 -1.543 1 97.75 323 ALA A N 1
ATOM 2541 C CA . ALA A 1 323 ? -18.094 8.391 -1.927 1 97.75 323 ALA A CA 1
ATOM 2542 C C . ALA A 1 323 ? -18.141 9.336 -0.734 1 97.75 323 ALA A C 1
ATOM 2544 O O . ALA A 1 323 ? -17.203 10.117 -0.51 1 97.75 323 ALA A O 1
ATOM 2545 N N . GLN A 1 324 ? -19.141 9.227 -0.026 1 96.69 324 GLN A N 1
ATOM 2546 C CA . GLN A 1 324 ? -19.312 10.055 1.162 1 96.69 324 GLN A CA 1
ATOM 2547 C C . GLN A 1 324 ? -18.266 9.719 2.221 1 96.69 324 GLN A C 1
ATOM 2549 O O . GLN A 1 324 ? -17.609 10.609 2.76 1 96.69 324 GLN A O 1
ATOM 2554 N N . THR A 1 325 ? -18.141 8.477 2.488 1 97.25 325 THR A N 1
ATOM 2555 C CA . THR A 1 325 ? -17.234 8.016 3.533 1 97.25 325 THR A CA 1
ATOM 2556 C C . THR A 1 325 ? -15.789 8.312 3.16 1 97.25 325 THR A C 1
ATOM 2558 O O . THR A 1 325 ? -14.984 8.695 4.016 1 97.25 325 THR A O 1
ATOM 2561 N N . ILE A 1 326 ? -15.477 8.125 1.903 1 97.94 326 ILE A N 1
ATOM 2562 C CA . ILE A 1 326 ? -14.117 8.383 1.436 1 97.94 326 ILE A CA 1
ATOM 2563 C C . ILE A 1 326 ? -13.758 9.852 1.666 1 97.94 326 ILE A C 1
ATOM 2565 O O . ILE A 1 326 ? -12.695 10.156 2.207 1 97.94 326 ILE A O 1
ATOM 2569 N N . SER A 1 327 ? -14.625 10.758 1.297 1 97.44 327 SER A N 1
ATOM 2570 C CA . SER A 1 327 ? -14.383 12.188 1.475 1 97.44 327 SER A CA 1
ATOM 2571 C C . SER A 1 327 ? -14.133 12.523 2.939 1 97.44 327 SER A C 1
ATOM 2573 O O . SER A 1 327 ? -13.203 13.273 3.26 1 97.44 327 SER A O 1
ATOM 2575 N N . ARG A 1 328 ? -14.867 11.969 3.771 1 96.56 328 ARG A N 1
ATOM 2576 C CA . ARG A 1 328 ? -14.719 12.219 5.203 1 96.56 328 ARG A CA 1
ATOM 2577 C C . ARG A 1 328 ? -13.398 11.656 5.719 1 96.56 328 ARG A C 1
ATOM 2579 O O . ARG A 1 328 ? -12.695 12.32 6.484 1 96.56 328 ARG A O 1
ATOM 2586 N N . GLN A 1 329 ? -13.078 10.477 5.312 1 97.38 329 GLN A N 1
ATOM 2587 C CA . GLN A 1 329 ? -11.867 9.812 5.785 1 97.38 329 GLN A CA 1
ATOM 2588 C C . GLN A 1 329 ? -10.617 10.547 5.309 1 97.38 329 GLN A C 1
ATOM 2590 O O . GLN A 1 329 ? -9.609 10.594 6.02 1 97.38 329 GLN A O 1
ATOM 2595 N N . LEU A 1 330 ? -10.695 11.07 4.125 1 97.38 330 LEU A N 1
ATOM 2596 C CA . LEU A 1 330 ? -9.57 11.852 3.627 1 97.38 330 LEU A CA 1
ATOM 2597 C C . LEU A 1 330 ? -9.289 13.047 4.535 1 97.38 330 LEU A C 1
ATOM 2599 O O . LEU A 1 330 ? -8.133 13.336 4.844 1 97.38 330 LEU A O 1
ATOM 2603 N N . ARG A 1 331 ? -10.297 13.68 5.012 1 95.44 331 ARG A N 1
ATOM 2604 C CA . ARG A 1 331 ? -10.164 14.82 5.914 1 95.44 331 ARG A CA 1
ATOM 2605 C C . ARG A 1 331 ? -9.711 14.375 7.297 1 95.44 331 ARG A C 1
ATOM 2607 O O . ARG A 1 331 ? -8.773 14.945 7.863 1 95.44 331 ARG A O 1
ATOM 2614 N N . LEU A 1 332 ? -10.367 13.383 7.762 1 96.56 332 LEU A N 1
ATOM 2615 C CA . LEU A 1 332 ? -10.109 12.883 9.109 1 96.56 332 LEU A CA 1
ATOM 2616 C C . LEU A 1 332 ? -8.672 12.398 9.242 1 96.56 332 LEU A C 1
ATOM 2618 O O . LEU A 1 332 ? -7.988 12.719 10.219 1 96.56 332 LEU A O 1
ATOM 2622 N N . ARG A 1 333 ? -8.211 11.68 8.242 1 96.81 333 ARG A N 1
ATOM 2623 C CA . ARG A 1 333 ? -6.863 11.109 8.266 1 96.81 333 ARG A CA 1
ATOM 2624 C C . ARG A 1 333 ? -5.84 12.094 7.715 1 96.81 333 ARG A C 1
ATOM 2626 O O . ARG A 1 333 ? -4.637 11.859 7.801 1 96.81 333 ARG A O 1
ATOM 2633 N N . ASN A 1 334 ? -6.348 13.148 7.141 1 94.19 334 ASN A N 1
ATOM 2634 C CA . ASN A 1 334 ? -5.535 14.141 6.449 1 94.19 334 ASN A CA 1
ATOM 2635 C C . ASN A 1 334 ? -4.629 13.492 5.402 1 94.19 334 ASN A C 1
ATOM 2637 O O . ASN A 1 334 ? -3.416 13.711 5.406 1 94.19 334 ASN A O 1
ATOM 2641 N N . LEU A 1 335 ? -5.25 12.742 4.543 1 96 335 LEU A N 1
ATOM 2642 C CA . LEU A 1 335 ? -4.523 12.102 3.453 1 96 335 LEU A CA 1
ATOM 2643 C C . LEU A 1 335 ? -4.359 13.055 2.275 1 96 335 LEU A C 1
ATOM 2645 O O . LEU A 1 335 ? -5.34 13.625 1.788 1 96 335 LEU A O 1
ATOM 2649 N N . GLY A 1 336 ? -3.105 13.289 1.895 1 93.62 336 GLY A N 1
ATOM 2650 C CA . GLY A 1 336 ? -2.834 14.18 0.776 1 93.62 336 GLY A CA 1
ATOM 2651 C C . GLY A 1 336 ? -2.004 13.531 -0.315 1 93.62 336 GLY A C 1
ATOM 2652 O O . GLY A 1 336 ? -1.548 12.398 -0.164 1 93.62 336 GLY A O 1
ATOM 2653 N N . GLY A 1 337 ? -1.888 14.219 -1.438 1 93.88 337 GLY A N 1
ATOM 2654 C CA . GLY A 1 337 ? -1.181 13.688 -2.596 1 93.88 337 GLY A CA 1
ATOM 2655 C C . GLY A 1 337 ? -2.1 13.047 -3.615 1 93.88 337 GLY A C 1
ATOM 2656 O O . GLY A 1 337 ? -3.209 13.531 -3.854 1 93.88 337 GLY A O 1
ATOM 2657 N N . ILE A 1 338 ? -1.52 12.047 -4.266 1 95.62 338 ILE A N 1
ATOM 2658 C CA . ILE A 1 338 ? -2.309 11.328 -5.258 1 95.62 338 ILE A CA 1
ATOM 2659 C C . ILE A 1 338 ? -3.166 10.273 -4.57 1 95.62 338 ILE A C 1
ATOM 2661 O O . ILE A 1 338 ? -2.68 9.539 -3.705 1 95.62 338 ILE A O 1
ATOM 2665 N N . ILE A 1 339 ? -4.387 10.25 -4.863 1 97.5 339 ILE A N 1
ATOM 2666 C CA . ILE A 1 339 ? -5.328 9.281 -4.312 1 97.5 339 ILE A CA 1
ATOM 2667 C C . ILE A 1 339 ? -6.023 8.531 -5.449 1 97.5 339 ILE A C 1
ATOM 2669 O O . ILE A 1 339 ? -6.512 9.156 -6.398 1 97.5 339 ILE A O 1
ATOM 2673 N N . ILE A 1 340 ? -5.996 7.262 -5.41 1 97.38 340 ILE A N 1
ATOM 2674 C CA . ILE A 1 340 ? -6.676 6.434 -6.402 1 97.38 340 ILE A CA 1
ATOM 2675 C C . ILE A 1 340 ? -7.816 5.668 -5.734 1 97.38 340 ILE A C 1
ATOM 2677 O O . ILE A 1 340 ? -7.602 4.945 -4.758 1 97.38 340 ILE A O 1
ATOM 2681 N N . ILE A 1 341 ? -9 5.809 -6.273 1 97.69 341 ILE A N 1
ATOM 2682 C CA . ILE A 1 341 ? -10.18 5.141 -5.73 1 97.69 341 ILE A CA 1
ATOM 2683 C C . ILE A 1 341 ? -10.672 4.086 -6.715 1 97.69 341 ILE A C 1
ATOM 2685 O O . ILE A 1 341 ? -10.898 4.383 -7.891 1 97.69 341 ILE A O 1
ATOM 2689 N N . ASP A 1 342 ? -10.812 2.928 -6.262 1 96.12 342 ASP A N 1
ATOM 2690 C CA . ASP A 1 342 ? -11.344 1.82 -7.047 1 96.12 342 ASP A CA 1
ATOM 2691 C C . ASP A 1 342 ? -12.773 1.487 -6.617 1 96.12 342 ASP A C 1
ATOM 2693 O O . ASP A 1 342 ? -12.984 0.641 -5.746 1 96.12 342 ASP A O 1
ATOM 2697 N N . PHE A 1 343 ? -13.727 2.096 -7.328 1 96.62 343 PHE A N 1
ATOM 2698 C CA . PHE A 1 343 ? -15.133 1.806 -7.074 1 96.62 343 PHE A CA 1
ATOM 2699 C C . PHE A 1 343 ? -15.523 0.456 -7.664 1 96.62 343 PHE A C 1
ATOM 2701 O O . PHE A 1 343 ? -14.875 -0.031 -8.594 1 96.62 343 PHE A O 1
ATOM 2708 N N . ILE A 1 344 ? -16.531 -0.061 -7.121 1 92.88 344 ILE A N 1
ATOM 2709 C CA . ILE A 1 344 ? -17.047 -1.28 -7.727 1 92.88 344 ILE A CA 1
ATOM 2710 C C . ILE A 1 344 ? -17.562 -0.981 -9.133 1 92.88 344 ILE A C 1
ATOM 2712 O O . ILE A 1 344 ? -18.203 0.041 -9.367 1 92.88 344 ILE A O 1
ATOM 2716 N N . ASP A 1 345 ? -17.297 -1.842 -10.023 1 89.25 345 ASP A N 1
ATOM 2717 C CA . ASP A 1 345 ? -17.672 -1.63 -11.422 1 89.25 345 ASP A CA 1
ATOM 2718 C C . ASP A 1 345 ? -19.188 -1.483 -11.57 1 89.25 345 ASP A C 1
ATOM 2720 O O . ASP A 1 345 ? -19.938 -2.301 -11.047 1 89.25 345 ASP A O 1
ATOM 2724 N N . MET A 1 346 ? -19.516 -0.444 -12.234 1 89.5 346 MET A N 1
ATOM 2725 C CA . MET A 1 346 ? -20.922 -0.196 -12.523 1 89.5 346 MET A CA 1
ATOM 2726 C C . MET A 1 346 ? -21.203 -0.284 -14.016 1 89.5 346 MET A C 1
ATOM 2728 O O . MET A 1 346 ? -20.438 0.253 -14.828 1 89.5 346 MET A O 1
ATOM 2732 N N . GLN A 1 347 ? -22.25 -0.876 -14.383 1 86.38 347 GLN A N 1
ATOM 2733 C CA . GLN A 1 347 ? -22.609 -1.046 -15.789 1 86.38 347 GLN A CA 1
ATOM 2734 C C . GLN A 1 347 ? -23.266 0.215 -16.344 1 86.38 347 GLN A C 1
ATOM 2736 O O . GLN A 1 347 ? -23.016 0.594 -17.5 1 86.38 347 GLN A O 1
ATOM 2741 N N . SER A 1 348 ? -24 0.855 -15.539 1 90.56 348 SER A N 1
ATOM 2742 C CA . SER A 1 348 ? -24.75 2.045 -15.945 1 90.56 348 SER A CA 1
ATOM 2743 C C . SER A 1 348 ? -23.844 3.277 -15.969 1 90.56 348 SER A C 1
ATOM 2745 O O . SER A 1 348 ? -23.234 3.623 -14.953 1 90.56 348 SER A O 1
ATOM 2747 N N . HIS A 1 349 ? -23.828 3.885 -17.094 1 91.38 349 HIS A N 1
ATOM 2748 C CA . HIS A 1 349 ? -23.094 5.137 -17.219 1 91.38 349 HIS A CA 1
ATOM 2749 C C . HIS A 1 349 ? -23.672 6.211 -16.297 1 91.38 349 HIS A C 1
ATOM 2751 O O . HIS A 1 349 ? -22.922 7.016 -15.734 1 91.38 349 HIS A O 1
ATOM 2757 N N . GLU A 1 350 ? -24.891 6.145 -16.203 1 93.88 350 GLU A N 1
ATOM 2758 C CA . GLU A 1 350 ? -25.578 7.105 -15.344 1 93.88 350 GLU A CA 1
ATOM 2759 C C . GLU A 1 350 ? -25.156 6.918 -13.883 1 93.88 350 GLU A C 1
ATOM 2761 O O . GLU A 1 350 ? -24.922 7.895 -13.172 1 93.88 350 GLU A O 1
ATOM 2766 N N . HIS A 1 351 ? -25.125 5.688 -13.5 1 93.5 351 HIS A N 1
ATOM 2767 C CA . HIS A 1 351 ? -24.688 5.391 -12.141 1 93.5 351 HIS A CA 1
ATOM 2768 C C . HIS A 1 351 ? -23.266 5.887 -11.898 1 93.5 351 HIS A C 1
ATOM 2770 O O . HIS A 1 351 ? -22.984 6.492 -10.859 1 93.5 351 HIS A O 1
ATOM 2776 N N . ARG A 1 352 ? -22.469 5.691 -12.852 1 94.38 352 ARG A N 1
ATOM 2777 C CA . ARG A 1 352 ? -21.078 6.137 -12.742 1 94.38 352 ARG A CA 1
ATOM 2778 C C . ARG A 1 352 ? -21 7.652 -12.594 1 94.38 352 ARG A C 1
ATOM 2780 O O . ARG A 1 352 ? -20.266 8.164 -11.742 1 94.38 352 ARG A O 1
ATOM 2787 N N . LYS A 1 353 ? -21.734 8.312 -13.359 1 95.38 353 LYS A N 1
ATOM 2788 C CA . LYS A 1 353 ? -21.766 9.773 -13.32 1 95.38 353 LYS A CA 1
ATOM 2789 C C . LYS A 1 353 ? -22.266 10.281 -11.977 1 95.38 353 LYS A C 1
ATOM 2791 O O . LYS A 1 353 ? -21.688 11.211 -11.398 1 95.38 353 LYS A O 1
ATOM 2796 N N . GLN A 1 354 ? -23.266 9.672 -11.516 1 96.12 354 GLN A N 1
ATOM 2797 C CA . GLN A 1 354 ? -23.844 10.102 -10.25 1 96.12 354 GLN A CA 1
ATOM 2798 C C . GLN A 1 354 ? -22.875 9.898 -9.094 1 96.12 354 GLN A C 1
ATOM 2800 O O . GLN A 1 354 ? -22.781 10.75 -8.203 1 96.12 354 GLN A O 1
ATOM 2805 N N . VAL A 1 355 ? -22.219 8.82 -9.133 1 96.5 355 VAL A N 1
ATOM 2806 C CA . VAL A 1 355 ? -21.25 8.531 -8.078 1 96.5 355 VAL A CA 1
ATOM 2807 C C . VAL A 1 355 ? -20.125 9.57 -8.109 1 96.5 355 VAL A C 1
ATOM 2809 O O . VAL A 1 355 ? -19.719 10.086 -7.066 1 96.5 355 VAL A O 1
ATOM 2812 N N . LEU A 1 356 ? -19.656 9.898 -9.266 1 96.75 356 LEU A N 1
ATOM 2813 C CA . LEU A 1 356 ? -18.609 10.891 -9.422 1 96.75 356 LEU A CA 1
ATOM 2814 C C . LEU A 1 356 ? -19.078 12.266 -8.953 1 96.75 356 LEU A C 1
ATOM 2816 O O . LEU A 1 356 ? -18.328 12.984 -8.281 1 96.75 356 LEU A O 1
ATOM 2820 N N . GLN A 1 357 ? -20.266 12.578 -9.297 1 96.81 357 GLN A N 1
ATOM 2821 C CA . GLN A 1 357 ? -20.844 13.844 -8.867 1 96.81 357 GLN A CA 1
ATOM 2822 C C . GLN A 1 357 ? -20.984 13.898 -7.348 1 96.81 357 GLN A C 1
ATOM 2824 O O . GLN A 1 357 ? -20.719 14.93 -6.73 1 96.81 357 GLN A O 1
ATOM 2829 N N . ALA A 1 358 ? -21.406 12.773 -6.848 1 97 358 ALA A N 1
ATOM 2830 C CA . ALA A 1 358 ? -21.516 12.703 -5.395 1 97 358 ALA A CA 1
ATOM 2831 C C . ALA A 1 358 ? -20.172 12.914 -4.723 1 97 358 ALA A C 1
ATOM 2833 O O . ALA A 1 358 ? -20.062 13.641 -3.732 1 97 358 ALA A O 1
ATOM 2834 N N . LEU A 1 359 ? -19.156 12.305 -5.227 1 97.25 359 LEU A N 1
ATOM 2835 C CA . LEU A 1 359 ? -17.812 12.469 -4.695 1 97.25 359 LEU A CA 1
ATOM 2836 C C . LEU A 1 359 ? -17.375 13.93 -4.77 1 97.25 359 LEU A C 1
ATOM 2838 O O . LEU A 1 359 ? -16.875 14.484 -3.789 1 97.25 359 LEU A O 1
ATOM 2842 N N . GLU A 1 360 ? -17.578 14.562 -5.852 1 96.38 360 GLU A N 1
ATOM 2843 C CA . GLU A 1 360 ? -17.219 15.961 -6.039 1 96.38 360 GLU A CA 1
ATOM 2844 C C . GLU A 1 360 ? -17.953 16.859 -5.043 1 96.38 360 GLU A C 1
ATOM 2846 O O . GLU A 1 360 ? -17.344 17.766 -4.457 1 96.38 360 GLU A O 1
ATOM 2851 N N . ARG A 1 361 ? -19.172 16.594 -4.863 1 95.25 361 ARG A N 1
ATOM 2852 C CA . ARG A 1 361 ? -19.984 17.375 -3.945 1 95.25 361 ARG A CA 1
ATOM 2853 C C . ARG A 1 361 ? -19.469 17.266 -2.518 1 95.25 361 ARG A C 1
ATOM 2855 O O . ARG A 1 361 ? -19.344 18.266 -1.812 1 95.25 361 ARG A O 1
ATOM 2862 N N . HIS A 1 362 ? -19.156 16.047 -2.158 1 94.88 362 HIS A N 1
ATOM 2863 C CA . HIS A 1 362 ? -18.672 15.852 -0.795 1 94.88 362 HIS A CA 1
ATOM 2864 C C . HIS A 1 362 ? -17.297 16.469 -0.599 1 94.88 362 HIS A C 1
ATOM 2866 O O . HIS A 1 362 ? -16.953 16.922 0.498 1 94.88 362 HIS A O 1
ATOM 2872 N N . LEU A 1 363 ? -16.5 16.578 -1.628 1 95.19 363 LEU A N 1
ATOM 2873 C CA . LEU A 1 363 ? -15.141 17.109 -1.553 1 95.19 363 LEU A CA 1
ATOM 2874 C C . LEU A 1 363 ? -15.156 18.625 -1.445 1 95.19 363 LEU A C 1
ATOM 2876 O O . LEU A 1 363 ? -14.148 19.234 -1.085 1 95.19 363 LEU A O 1
ATOM 2880 N N . GLU A 1 364 ? -16.25 19.188 -1.736 1 90.56 364 GLU A N 1
ATOM 2881 C CA . GLU A 1 364 ? -16.375 20.641 -1.646 1 90.56 364 GLU A CA 1
ATOM 2882 C C . GLU A 1 364 ? -16.219 21.125 -0.207 1 90.56 364 GLU A C 1
ATOM 2884 O O . GLU A 1 364 ? -15.797 22.25 0.033 1 90.56 364 GLU A O 1
ATOM 2889 N N . LYS A 1 365 ? -16.5 20.25 0.693 1 84.56 365 LYS A N 1
ATOM 2890 C CA . LYS A 1 365 ? -16.422 20.594 2.109 1 84.56 365 LYS A CA 1
ATOM 2891 C C . LYS A 1 365 ? -14.977 20.547 2.615 1 84.56 365 LYS A C 1
ATOM 2893 O O . LYS A 1 365 ? -14.695 20.969 3.736 1 84.56 365 LYS A O 1
ATOM 2898 N N . ASP A 1 366 ? -14.141 20.062 1.762 1 88.38 366 ASP A N 1
ATOM 2899 C CA . ASP A 1 366 ? -12.75 19.875 2.152 1 88.38 366 ASP A CA 1
ATOM 2900 C C . ASP A 1 366 ? -11.992 21.203 2.125 1 88.38 366 ASP A C 1
ATOM 2902 O O . ASP A 1 366 ? -12.055 21.938 1.142 1 88.38 366 ASP A O 1
ATOM 2906 N N . ASN A 1 367 ? -11.266 21.516 3.209 1 80.5 367 ASN A N 1
ATOM 2907 C CA . ASN A 1 367 ? -10.477 22.75 3.277 1 80.5 367 ASN A CA 1
ATOM 2908 C C . ASN A 1 367 ? -9.242 22.672 2.385 1 80.5 367 ASN A C 1
ATOM 2910 O O . ASN A 1 367 ? -8.719 23.703 1.958 1 80.5 367 ASN A O 1
ATOM 2914 N N . ALA A 1 368 ? -8.758 21.453 2.186 1 86 368 ALA A N 1
ATOM 2915 C CA . ALA A 1 368 ? -7.641 21.266 1.269 1 86 368 ALA A CA 1
ATOM 2916 C C . ALA A 1 368 ? -8.125 21.188 -0.177 1 86 368 ALA A C 1
ATOM 2918 O O . ALA A 1 368 ? -9.156 20.578 -0.457 1 86 368 ALA A O 1
ATOM 2919 N N . LYS A 1 369 ? -7.387 21.781 -0.972 1 88.88 369 LYS A N 1
ATOM 2920 C CA . LYS A 1 369 ? -7.746 21.75 -2.387 1 88.88 369 LYS A CA 1
ATOM 2921 C C . LYS A 1 369 ? -7.711 20.328 -2.938 1 88.88 369 LYS A C 1
ATOM 2923 O O . LYS A 1 369 ? -6.723 19.625 -2.754 1 88.88 369 LYS A O 1
ATOM 2928 N N . THR A 1 370 ? -8.828 19.969 -3.561 1 93.56 370 THR A N 1
ATOM 2929 C CA . THR A 1 370 ? -8.922 18.641 -4.172 1 93.56 370 THR A CA 1
ATOM 2930 C C . THR A 1 370 ? -9.281 18.75 -5.648 1 93.56 370 THR A C 1
ATOM 2932 O O . THR A 1 370 ? -9.922 19.719 -6.066 1 93.56 370 THR A O 1
ATOM 2935 N N . LYS A 1 371 ? -8.805 17.859 -6.465 1 92.94 371 LYS A N 1
ATOM 2936 C CA . LYS A 1 371 ? -9.125 17.828 -7.887 1 92.94 371 LYS A CA 1
ATOM 2937 C C . LYS A 1 371 ? -9.211 16.391 -8.398 1 92.94 371 LYS A C 1
ATOM 2939 O O . LYS A 1 371 ? -8.258 15.625 -8.273 1 92.94 371 LYS A O 1
ATOM 2944 N N . ILE A 1 372 ? -10.422 16.109 -8.914 1 94.88 372 ILE A N 1
ATOM 2945 C CA . ILE A 1 372 ? -10.531 14.844 -9.641 1 94.88 372 ILE A CA 1
ATOM 2946 C C . ILE A 1 372 ? -9.945 15 -11.039 1 94.88 372 ILE A C 1
ATOM 2948 O O . ILE A 1 372 ? -10.453 15.766 -11.852 1 94.88 372 ILE A O 1
ATOM 2952 N N . THR A 1 373 ? -8.961 14.266 -11.398 1 89.25 373 THR A N 1
ATOM 2953 C CA . THR A 1 373 ? -8.203 14.516 -12.617 1 89.25 373 THR A CA 1
ATOM 2954 C C . THR A 1 373 ? -8.656 13.578 -13.734 1 89.25 373 THR A C 1
ATOM 2956 O O . THR A 1 373 ? -8.641 13.953 -14.914 1 89.25 373 THR A O 1
ATOM 2959 N N . GLU A 1 374 ? -8.953 12.289 -13.289 1 85.38 374 GLU A N 1
ATOM 2960 C CA . GLU A 1 374 ? -9.227 11.32 -14.344 1 85.38 374 GLU A CA 1
ATOM 2961 C C . GLU A 1 374 ? -10.039 10.141 -13.82 1 85.38 374 GLU A C 1
ATOM 2963 O O . GLU A 1 374 ? -9.914 9.773 -12.648 1 85.38 374 GLU A O 1
ATOM 2968 N N . VAL A 1 375 ? -10.914 9.672 -14.711 1 90.5 375 VAL A N 1
ATOM 2969 C CA . VAL A 1 375 ? -11.492 8.344 -14.547 1 90.5 375 VAL A CA 1
ATOM 2970 C C . VAL A 1 375 ? -10.93 7.406 -15.617 1 90.5 375 VAL A C 1
ATOM 2972 O O . VAL A 1 375 ? -11.18 7.602 -16.812 1 90.5 375 VAL A O 1
ATOM 2975 N N . SER A 1 376 ? -10.211 6.477 -15.219 1 90.62 376 SER A N 1
ATOM 2976 C CA . SER A 1 376 ? -9.477 5.652 -16.172 1 90.62 376 SER A CA 1
ATOM 2977 C C . SER A 1 376 ? -10.398 4.652 -16.859 1 90.62 376 SER A C 1
ATOM 2979 O O . SER A 1 376 ? -11.547 4.48 -16.469 1 90.62 376 SER A O 1
ATOM 2981 N N . THR A 1 377 ? -9.789 3.979 -17.859 1 87.62 377 THR A N 1
ATOM 2982 C CA . THR A 1 377 ? -10.516 2.959 -18.594 1 87.62 377 THR A CA 1
ATOM 2983 C C . THR A 1 377 ? -10.844 1.764 -17.703 1 87.62 377 THR A C 1
ATOM 2985 O O . THR A 1 377 ? -11.844 1.078 -17.922 1 87.62 377 THR A O 1
ATOM 2988 N N . LEU A 1 378 ? -10.055 1.674 -16.688 1 88.75 378 LEU A N 1
ATOM 2989 C CA . LEU A 1 378 ? -10.258 0.556 -15.781 1 88.75 378 LEU A CA 1
ATOM 2990 C C . LEU A 1 378 ? -11.25 0.923 -14.68 1 88.75 378 LEU A C 1
ATOM 2992 O O . LEU A 1 378 ? -11.531 0.114 -13.797 1 88.75 378 LEU A O 1
ATOM 2996 N N . GLY A 1 379 ? -11.727 2.146 -14.766 1 89.19 379 GLY A N 1
ATOM 2997 C CA . GLY A 1 379 ? -12.727 2.592 -13.812 1 89.19 379 GLY A CA 1
ATOM 2998 C C . GLY A 1 379 ? -12.133 3.195 -12.555 1 89.19 379 GLY A C 1
ATOM 2999 O O . GLY A 1 379 ? -12.844 3.436 -11.578 1 89.19 379 GLY A O 1
ATOM 3000 N N . LEU A 1 380 ? -10.875 3.447 -12.555 1 94.19 380 LEU A N 1
ATOM 3001 C CA . LEU A 1 380 ? -10.211 4.043 -11.398 1 94.19 380 LEU A CA 1
ATOM 3002 C C . LEU A 1 380 ? -10.391 5.555 -11.383 1 94.19 380 LEU A C 1
ATOM 3004 O O . LEU A 1 380 ? -10.211 6.215 -12.406 1 94.19 380 LEU A O 1
ATOM 3008 N N . VAL A 1 381 ? -10.797 6.047 -10.273 1 96.5 381 VAL A N 1
ATOM 3009 C CA . VAL A 1 381 ? -10.883 7.496 -10.117 1 96.5 381 VAL A CA 1
ATOM 3010 C C . VAL A 1 381 ? -9.562 8.031 -9.555 1 96.5 381 VAL A C 1
ATOM 3012 O O . VAL A 1 381 ? -9.117 7.605 -8.484 1 96.5 381 VAL A O 1
ATOM 3015 N N . GLU A 1 382 ? -8.945 8.906 -10.305 1 95.75 382 GLU A N 1
ATOM 3016 C CA . GLU A 1 382 ? -7.695 9.539 -9.891 1 95.75 382 GLU A CA 1
ATOM 3017 C C . GLU A 1 382 ? -7.93 10.969 -9.406 1 95.75 382 GLU A C 1
ATOM 3019 O O . GLU A 1 382 ? -8.547 11.773 -10.109 1 95.75 382 GLU A O 1
ATOM 3024 N N . MET A 1 383 ? -7.43 11.258 -8.188 1 96.44 383 MET A N 1
ATOM 3025 C CA . MET A 1 383 ? -7.609 12.609 -7.664 1 96.44 383 MET A CA 1
ATOM 3026 C C . MET A 1 383 ? -6.375 13.062 -6.895 1 96.44 383 MET A C 1
ATOM 3028 O O . MET A 1 383 ? -5.523 12.25 -6.543 1 96.44 383 MET A O 1
ATOM 3032 N N . THR A 1 384 ? -6.227 14.352 -6.73 1 95.69 384 THR A N 1
ATOM 3033 C CA . THR A 1 384 ? -5.168 14.945 -5.922 1 95.69 384 THR A CA 1
ATOM 3034 C C . THR A 1 384 ? -5.754 15.75 -4.766 1 95.69 384 THR A C 1
ATOM 3036 O O . THR A 1 384 ? -6.844 16.312 -4.887 1 95.69 384 THR A O 1
ATOM 3039 N N . ARG A 1 385 ? -5.141 15.656 -3.705 1 95.19 385 ARG A N 1
ATOM 3040 C CA . ARG A 1 385 ? -5.445 16.484 -2.541 1 95.19 385 ARG A CA 1
ATOM 3041 C C . ARG A 1 385 ? -4.184 17.156 -2.004 1 95.19 385 ARG A C 1
ATOM 3043 O O . ARG A 1 385 ? -3.178 16.484 -1.754 1 95.19 385 ARG A O 1
ATOM 3050 N N . LYS A 1 386 ? -4.242 18.406 -1.873 1 89.44 386 LYS A N 1
ATOM 3051 C CA . LYS A 1 386 ? -3.066 19.172 -1.448 1 89.44 386 LYS A CA 1
ATOM 3052 C C . LYS A 1 386 ? -2.574 18.703 -0.083 1 89.44 386 LYS A C 1
ATOM 3054 O O . LYS A 1 386 ? -3.363 18.562 0.853 1 89.44 386 LYS A O 1
ATOM 3059 N N . ARG A 1 387 ? -1.266 18.469 -0.045 1 83.31 387 ARG A N 1
ATOM 3060 C CA . ARG A 1 387 ? -0.667 18.109 1.236 1 83.31 387 ARG A CA 1
ATOM 3061 C C . ARG A 1 387 ? -0.488 19.328 2.121 1 83.31 387 ARG A C 1
ATOM 3063 O O . ARG A 1 387 ? 0.165 20.297 1.725 1 83.31 387 ARG A O 1
ATOM 3070 N N . THR A 1 388 ? -1.024 19.328 3.266 1 75.81 388 THR A N 1
ATOM 3071 C CA . THR A 1 388 ? -0.939 20.469 4.168 1 75.81 388 THR A CA 1
ATOM 3072 C C . THR A 1 388 ? -0.148 20.109 5.422 1 75.81 388 THR A C 1
ATOM 3074 O O . THR A 1 388 ? 0.7 20.875 5.871 1 75.81 388 THR A O 1
ATOM 3077 N N . ARG A 1 389 ? -0.411 19.016 6.016 1 78.81 389 ARG A N 1
ATOM 3078 C CA . ARG A 1 389 ? 0.262 18.484 7.191 1 78.81 389 ARG A CA 1
ATOM 3079 C C . ARG A 1 389 ? 0.465 16.969 7.066 1 78.81 389 ARG A C 1
ATOM 3081 O O . ARG A 1 389 ? 0.038 16.359 6.086 1 78.81 389 ARG A O 1
ATOM 3088 N N . GLU A 1 390 ? 1.168 16.484 8.086 1 84.25 390 GLU A N 1
ATOM 3089 C CA . GLU A 1 390 ? 1.349 15.031 8.094 1 84.25 390 GLU A CA 1
ATOM 3090 C C . GLU A 1 390 ? 0.022 14.312 8.312 1 84.25 390 GLU A C 1
ATOM 3092 O O . GLU A 1 390 ? -0.875 14.844 8.977 1 84.25 390 GLU A O 1
ATOM 3097 N N . SER A 1 391 ? -0.095 13.195 7.746 1 91.75 391 SER A N 1
ATOM 3098 C CA . SER A 1 391 ? -1.293 12.391 7.965 1 91.75 391 SER A CA 1
ATOM 3099 C C . SER A 1 391 ? -1.382 11.914 9.406 1 91.75 391 SER A C 1
ATOM 3101 O O . SER A 1 391 ? -0.385 11.922 10.133 1 91.75 391 SER A O 1
ATOM 3103 N N . LEU A 1 392 ? -2.537 11.562 9.812 1 94.5 392 LEU A N 1
ATOM 3104 C CA . LEU A 1 392 ? -2.795 11.062 11.164 1 94.5 392 LEU A CA 1
ATOM 3105 C C . LEU A 1 392 ? -1.872 9.891 11.492 1 94.5 392 LEU A C 1
ATOM 3107 O O . LEU A 1 392 ? -1.287 9.844 12.578 1 94.5 392 LEU A O 1
ATOM 3111 N N . GLU A 1 393 ? -1.705 9.016 10.562 1 93.81 393 GLU A N 1
ATOM 3112 C CA . GLU A 1 393 ? -0.849 7.848 10.75 1 93.81 393 GLU A CA 1
ATOM 3113 C C . GLU A 1 393 ? 0.602 8.258 10.984 1 93.81 393 GLU A C 1
ATOM 3115 O O . GLU A 1 393 ? 1.266 7.734 11.883 1 93.81 393 GLU A O 1
ATOM 3120 N N . HIS A 1 394 ? 1.091 9.172 10.289 1 89.25 394 HIS A N 1
ATOM 3121 C CA . HIS A 1 394 ? 2.486 9.586 10.391 1 89.25 394 HIS A CA 1
ATOM 3122 C C . HIS A 1 394 ? 2.746 10.344 11.688 1 89.25 394 HIS A C 1
ATOM 3124 O O . HIS A 1 394 ? 3.857 10.305 12.219 1 89.25 394 HIS A O 1
ATOM 3130 N N . ILE A 1 395 ? 1.736 10.953 12.18 1 89.56 395 ILE A N 1
ATOM 3131 C CA . ILE A 1 395 ? 1.88 11.688 13.43 1 89.56 395 ILE A CA 1
ATOM 3132 C C . ILE A 1 395 ? 1.867 10.719 14.602 1 89.56 395 ILE A C 1
ATOM 3134 O O . ILE A 1 395 ? 2.664 10.852 15.531 1 89.56 395 ILE A O 1
ATOM 3138 N N . LEU A 1 396 ? 1.007 9.727 14.508 1 94.69 396 LEU A N 1
ATOM 3139 C CA . LEU A 1 396 ? 0.73 8.906 15.68 1 94.69 396 LEU A CA 1
ATOM 3140 C C . LEU A 1 396 ? 1.557 7.625 15.656 1 94.69 396 LEU A C 1
ATOM 3142 O O . LEU A 1 396 ? 1.768 6.996 16.688 1 94.69 396 LEU A O 1
ATOM 3146 N N . CYS A 1 397 ? 1.981 7.246 14.477 1 95.19 397 CYS A N 1
ATOM 3147 C CA . CYS A 1 397 ? 2.527 5.898 14.352 1 95.19 397 CYS A CA 1
ATOM 3148 C C . CYS A 1 397 ? 3.945 5.938 13.789 1 95.19 397 CYS A C 1
ATOM 3150 O O . CYS A 1 397 ? 4.426 6.992 13.375 1 95.19 397 CYS A O 1
ATOM 3152 N N . GLU A 1 398 ? 4.617 4.824 13.93 1 93.69 398 GLU A N 1
ATOM 3153 C CA . GLU A 1 398 ? 5.93 4.555 13.352 1 93.69 398 GLU A CA 1
ATOM 3154 C C . GLU A 1 398 ? 5.977 3.17 12.711 1 93.69 398 GLU A C 1
ATOM 3156 O O . GLU A 1 398 ? 5.105 2.334 12.961 1 93.69 398 GLU A O 1
ATOM 3161 N N . PRO A 1 399 ? 6.969 2.967 11.773 1 92.06 399 PRO A N 1
ATOM 3162 C CA . PRO A 1 399 ? 7.07 1.64 11.164 1 92.06 399 PRO A CA 1
ATOM 3163 C C . PRO A 1 399 ? 7.219 0.525 12.203 1 92.06 399 PRO A C 1
ATOM 3165 O O . PRO A 1 399 ? 7.945 0.682 13.18 1 92.06 399 PRO A O 1
ATOM 3168 N N . CYS A 1 400 ? 6.574 -0.494 12.016 1 93.25 400 CYS A N 1
ATOM 3169 C CA . CYS A 1 400 ? 6.602 -1.643 12.914 1 93.25 400 CYS A CA 1
ATOM 3170 C C . CYS A 1 400 ? 8 -2.24 12.992 1 93.25 400 CYS A C 1
ATOM 3172 O O . CYS A 1 400 ? 8.594 -2.584 11.961 1 93.25 400 CYS A O 1
ATOM 3174 N N . SER A 1 401 ? 8.492 -2.451 14.164 1 87.81 401 SER A N 1
ATOM 3175 C CA . SER A 1 401 ? 9.844 -2.957 14.352 1 87.81 401 SER A CA 1
ATOM 3176 C C . SER A 1 401 ? 9.922 -4.453 14.062 1 87.81 401 SER A C 1
ATOM 3178 O O . SER A 1 401 ? 10.969 -4.965 13.664 1 87.81 401 SER A O 1
ATOM 3180 N N . ALA A 1 402 ? 8.867 -5.117 14.234 1 87.94 402 ALA A N 1
ATOM 3181 C CA . ALA A 1 402 ? 8.836 -6.562 14.031 1 87.94 402 ALA A CA 1
ATOM 3182 C C . ALA A 1 402 ? 8.945 -6.91 12.547 1 87.94 402 ALA A C 1
ATOM 3184 O O . ALA A 1 402 ? 9.664 -7.836 12.172 1 87.94 402 ALA A O 1
ATOM 3185 N N . CYS A 1 403 ? 8.258 -6.152 11.727 1 91.06 403 CYS A N 1
ATOM 3186 C CA . CYS A 1 403 ? 8.234 -6.48 10.305 1 91.06 403 CYS A CA 1
ATOM 3187 C C . CYS A 1 403 ? 8.969 -5.422 9.492 1 91.06 403 CYS A C 1
ATOM 3189 O O . CYS A 1 403 ? 8.984 -5.48 8.258 1 91.06 403 CYS A O 1
ATOM 3191 N N . GLY A 1 404 ? 9.508 -4.516 10.156 1 88.12 404 GLY A N 1
ATOM 3192 C CA . GLY A 1 404 ? 10.25 -3.459 9.484 1 88.12 404 GLY A CA 1
ATOM 3193 C C . GLY A 1 404 ? 9.383 -2.59 8.594 1 88.12 404 GLY A C 1
ATOM 3194 O O . GLY A 1 404 ? 9.836 -2.125 7.547 1 88.12 404 GLY A O 1
ATOM 3195 N N . GLY A 1 405 ? 8.172 -2.506 8.883 1 89.69 405 GLY A N 1
ATOM 3196 C CA . GLY A 1 405 ? 7.27 -1.65 8.125 1 89.69 405 GLY A CA 1
ATOM 3197 C C . GLY A 1 405 ? 6.621 -2.359 6.949 1 89.69 405 GLY A C 1
ATOM 3198 O O . GLY A 1 405 ? 5.816 -1.766 6.227 1 89.69 405 GLY A O 1
ATOM 3199 N N . ARG A 1 406 ? 6.859 -3.65 6.758 1 88.94 406 ARG A N 1
ATOM 3200 C CA . ARG A 1 406 ? 6.344 -4.379 5.602 1 88.94 406 ARG A CA 1
ATOM 3201 C C . ARG A 1 406 ? 4.895 -4.801 5.82 1 88.94 406 ARG A C 1
ATOM 3203 O O . ARG A 1 406 ? 4.145 -4.98 4.859 1 88.94 406 ARG A O 1
ATOM 3210 N N . GLY A 1 407 ? 4.57 -4.98 7.023 1 91.38 407 GLY A N 1
ATOM 3211 C CA . GLY A 1 407 ? 3.23 -5.441 7.355 1 91.38 407 GLY A CA 1
ATOM 3212 C C . GLY A 1 407 ? 3.074 -6.945 7.254 1 91.38 407 GLY A C 1
ATOM 3213 O O . GLY A 1 407 ? 2.018 -7.488 7.578 1 91.38 407 GLY A O 1
ATOM 3214 N N . VAL A 1 408 ? 4.16 -7.621 6.762 1 93.56 408 VAL A N 1
ATOM 3215 C CA . VAL A 1 408 ? 4.117 -9.07 6.621 1 93.56 408 VAL A CA 1
ATOM 3216 C C . VAL A 1 408 ? 5.414 -9.68 7.141 1 93.56 408 VAL A C 1
ATOM 3218 O O . VAL A 1 408 ? 6.43 -8.992 7.254 1 93.56 408 VAL A O 1
ATOM 3221 N N . LEU A 1 409 ? 5.316 -10.992 7.539 1 94.88 409 LEU A N 1
ATOM 3222 C CA . LEU A 1 409 ? 6.461 -11.812 7.918 1 94.88 409 LEU A CA 1
ATOM 3223 C C . LEU A 1 409 ? 6.383 -13.188 7.258 1 94.88 409 LEU A C 1
ATOM 3225 O O . LEU A 1 409 ? 5.293 -13.672 6.941 1 94.88 409 LEU A O 1
ATOM 3229 N N . LYS A 1 410 ? 7.578 -13.75 7.008 1 95.81 410 LYS A N 1
ATOM 3230 C CA . LYS A 1 410 ? 7.562 -15.125 6.527 1 95.81 410 LYS A CA 1
ATOM 3231 C C . LYS A 1 410 ? 6.758 -16.031 7.465 1 95.81 410 LYS A C 1
ATOM 3233 O O . LYS A 1 410 ? 6.836 -15.883 8.688 1 95.81 410 LYS A O 1
ATOM 3238 N N . THR A 1 411 ? 5.996 -16.938 6.891 1 93.5 411 THR A N 1
ATOM 3239 C CA . THR A 1 411 ? 5.258 -17.875 7.723 1 93.5 411 THR A CA 1
ATOM 3240 C C . THR A 1 411 ? 6.211 -18.797 8.477 1 93.5 411 THR A C 1
ATOM 3242 O O . THR A 1 411 ? 7.355 -18.984 8.062 1 93.5 411 THR A O 1
ATOM 3245 N N . ALA A 1 412 ? 5.715 -19.328 9.562 1 93 412 ALA A N 1
ATOM 3246 C CA . ALA A 1 412 ? 6.508 -20.328 10.281 1 93 412 ALA A CA 1
ATOM 3247 C C . ALA A 1 412 ? 6.895 -21.484 9.367 1 93 412 ALA A C 1
ATOM 3249 O O . ALA A 1 412 ? 8.016 -21.984 9.445 1 93 412 ALA A O 1
ATOM 3250 N N . GLU A 1 413 ? 6.027 -21.812 8.539 1 90.88 413 GLU A N 1
ATOM 3251 C CA . GLU A 1 413 ? 6.289 -22.891 7.59 1 90.88 413 GLU A CA 1
ATOM 3252 C C . GLU A 1 413 ? 7.445 -22.547 6.66 1 90.88 413 GLU A C 1
ATOM 3254 O O . GLU A 1 413 ? 8.344 -23.359 6.438 1 90.88 413 GLU A O 1
ATOM 3259 N N . THR A 1 414 ? 7.375 -21.359 6.105 1 94.25 414 THR A N 1
ATOM 3260 C CA . THR A 1 414 ? 8.43 -20.891 5.219 1 94.25 414 THR A CA 1
ATOM 3261 C C . THR A 1 414 ? 9.789 -20.922 5.922 1 94.25 414 THR A C 1
ATOM 3263 O O . THR A 1 414 ? 10.773 -21.391 5.348 1 94.25 414 THR A O 1
ATOM 3266 N N . VAL A 1 415 ? 9.812 -20.531 7.121 1 95.5 415 VAL A N 1
ATOM 3267 C CA . VAL A 1 415 ? 11.062 -20.469 7.875 1 95.5 415 VAL A CA 1
ATOM 3268 C C . VAL A 1 415 ? 11.555 -21.891 8.172 1 95.5 415 VAL A C 1
ATOM 3270 O O . VAL A 1 415 ? 12.75 -22.172 8.109 1 95.5 415 VAL A O 1
ATOM 3273 N N . CYS A 1 416 ? 10.664 -22.781 8.5 1 93.38 416 CYS A N 1
ATOM 3274 C CA . CYS A 1 416 ? 11.039 -24.172 8.711 1 93.38 416 CYS A CA 1
ATOM 3275 C C . CYS A 1 416 ? 11.734 -24.734 7.48 1 93.38 416 CYS A C 1
ATOM 3277 O O . CYS A 1 416 ? 12.781 -25.391 7.594 1 93.38 416 CYS A O 1
ATOM 3279 N N . LEU A 1 417 ? 11.188 -24.453 6.355 1 92.62 417 LEU A N 1
ATOM 3280 C CA . LEU A 1 417 ? 11.75 -24.953 5.109 1 92.62 417 LEU A CA 1
ATOM 3281 C C . LEU A 1 417 ? 13.117 -24.344 4.84 1 92.62 417 LEU A C 1
ATOM 3283 O O . LEU A 1 417 ? 14.023 -25.016 4.348 1 92.62 417 LEU A O 1
ATOM 3287 N N . GLU A 1 418 ? 13.25 -23.094 5.133 1 93.69 418 GLU A N 1
ATOM 3288 C CA . GLU A 1 418 ? 14.547 -22.422 5.02 1 93.69 418 GLU A CA 1
ATOM 3289 C C . GLU A 1 418 ? 15.57 -23.078 5.949 1 93.69 418 GLU A C 1
ATOM 3291 O O . GLU A 1 418 ? 16.734 -23.25 5.57 1 93.69 418 GLU A O 1
ATOM 3296 N N . ILE A 1 419 ? 15.133 -23.359 7.137 1 94.19 419 ILE A N 1
ATOM 3297 C CA . ILE A 1 419 ? 16.016 -23.984 8.117 1 94.19 419 ILE A CA 1
ATOM 3298 C C . ILE A 1 419 ? 16.469 -25.359 7.605 1 94.19 419 ILE A C 1
ATOM 3300 O O . ILE A 1 419 ? 17.656 -25.688 7.699 1 94.19 419 ILE A O 1
ATOM 3304 N N . PHE A 1 420 ? 15.547 -26.125 7.035 1 91.5 420 PHE A N 1
ATOM 3305 C CA . PHE A 1 420 ? 15.906 -27.422 6.477 1 91.5 420 PHE A CA 1
ATOM 3306 C C . PHE A 1 420 ? 16.984 -27.266 5.406 1 91.5 420 PHE A C 1
ATOM 3308 O O . PHE A 1 420 ? 17.969 -28.016 5.398 1 91.5 420 PHE A O 1
ATOM 3315 N N . ARG A 1 421 ? 16.781 -26.312 4.574 1 90.94 421 ARG A N 1
ATOM 3316 C CA . ARG A 1 421 ? 17.75 -26.094 3.504 1 90.94 421 ARG A CA 1
ATOM 3317 C C . ARG A 1 421 ? 19.094 -25.672 4.066 1 90.94 421 ARG A C 1
ATOM 3319 O O . ARG A 1 421 ? 20.141 -26.078 3.564 1 90.94 421 ARG A O 1
ATOM 3326 N N . GLU A 1 422 ? 19.047 -24.875 5.086 1 91.5 422 GLU A N 1
ATOM 3327 C CA . GLU A 1 422 ? 20.281 -24.406 5.723 1 91.5 422 GLU A CA 1
ATOM 3328 C C . GLU A 1 422 ? 21.016 -25.562 6.41 1 91.5 422 GLU A C 1
ATOM 3330 O O . GLU A 1 422 ? 22.234 -25.641 6.367 1 91.5 422 GLU A O 1
ATOM 3335 N N . ILE A 1 423 ? 20.281 -26.406 7.043 1 91.56 423 ILE A N 1
ATOM 3336 C CA . ILE A 1 423 ? 20.859 -27.578 7.699 1 91.56 423 ILE A CA 1
ATOM 3337 C C . ILE A 1 423 ? 21.578 -28.438 6.668 1 91.56 423 ILE A C 1
ATOM 3339 O O . ILE A 1 423 ? 22.719 -28.859 6.871 1 91.56 423 ILE A O 1
ATOM 3343 N N . ILE A 1 424 ? 20.891 -28.703 5.57 1 87.69 424 ILE A N 1
ATOM 3344 C CA . ILE A 1 424 ? 21.469 -29.531 4.508 1 87.69 424 ILE A CA 1
ATOM 3345 C C . ILE A 1 424 ? 22.75 -28.891 4.008 1 87.69 424 ILE A C 1
ATOM 3347 O O . ILE A 1 424 ? 23.766 -29.578 3.834 1 87.69 424 ILE A O 1
ATOM 3351 N N . ARG A 1 425 ? 22.672 -27.625 3.867 1 87.75 425 ARG A N 1
ATOM 3352 C CA . ARG A 1 425 ? 23.844 -26.875 3.393 1 87.75 425 ARG A CA 1
ATOM 3353 C C . ARG A 1 425 ? 25 -27 4.371 1 87.75 425 ARG A C 1
ATOM 3355 O O . ARG A 1 425 ? 26.125 -27.328 3.973 1 87.75 425 ARG A O 1
ATOM 3362 N N . GLU A 1 426 ? 24.75 -26.812 5.617 1 89.25 426 GLU A N 1
ATOM 3363 C CA . GLU A 1 426 ? 25.781 -26.812 6.648 1 89.25 426 GLU A CA 1
ATOM 3364 C C . GLU A 1 426 ? 26.375 -28.219 6.816 1 89.25 426 GLU A C 1
ATOM 3366 O O . GLU A 1 426 ? 27.594 -28.359 6.984 1 89.25 426 GLU A O 1
ATOM 3371 N N . VAL A 1 427 ? 25.562 -29.172 6.766 1 89 427 VAL A N 1
ATOM 3372 C CA . VAL A 1 427 ? 26.031 -30.547 6.961 1 89 427 VAL A CA 1
ATOM 3373 C C . VAL A 1 427 ? 26.906 -30.969 5.781 1 89 427 VAL A C 1
ATOM 3375 O O . VAL A 1 427 ? 27.938 -31.625 5.965 1 89 427 VAL A O 1
ATOM 3378 N N . ARG A 1 428 ? 26.5 -30.594 4.594 1 84.25 428 ARG A N 1
ATOM 3379 C CA . ARG A 1 428 ? 27.266 -30.938 3.404 1 84.25 428 ARG A CA 1
ATOM 3380 C C . ARG A 1 428 ? 28.594 -30.203 3.377 1 84.25 428 ARG A C 1
ATOM 3382 O O . ARG A 1 428 ? 29.609 -30.75 2.957 1 84.25 428 ARG A O 1
ATOM 3389 N N . GLN A 1 429 ? 28.562 -29.078 3.881 1 85.44 429 GLN A N 1
ATOM 3390 C CA . GLN A 1 429 ? 29.75 -28.234 3.82 1 85.44 429 GLN A CA 1
ATOM 3391 C C . GLN A 1 429 ? 30.734 -28.578 4.93 1 85.44 429 GLN A C 1
ATOM 3393 O O . GLN A 1 429 ? 31.953 -28.625 4.699 1 85.44 429 GLN A O 1
ATOM 3398 N N . TYR A 1 430 ? 30.266 -28.859 6.176 1 88.31 430 TYR A N 1
ATOM 3399 C CA . TYR A 1 430 ? 31.156 -28.969 7.328 1 88.31 430 TYR A CA 1
ATOM 3400 C C . TYR A 1 430 ? 31.188 -30.391 7.867 1 88.31 430 TYR A C 1
ATOM 3402 O O . TYR A 1 430 ? 31.969 -30.688 8.781 1 88.31 430 TYR A O 1
ATOM 3410 N N . LYS A 1 431 ? 30.375 -31.266 7.336 1 87.5 431 LYS A N 1
ATOM 3411 C CA . LYS A 1 431 ? 30.328 -32.688 7.73 1 87.5 431 LYS A CA 1
ATOM 3412 C C . LYS A 1 431 ? 30.141 -32.812 9.234 1 87.5 431 LYS A C 1
ATOM 3414 O O . LYS A 1 431 ? 30.891 -33.562 9.891 1 87.5 431 LYS A O 1
ATOM 3419 N N . VAL A 1 432 ? 29.281 -32.125 9.766 1 89.44 432 VAL A N 1
ATOM 3420 C CA . VAL A 1 432 ? 28.984 -32.125 11.195 1 89.44 432 VAL A CA 1
ATOM 3421 C C . VAL A 1 432 ? 27.922 -33.188 11.492 1 89.44 432 VAL A C 1
ATOM 3423 O O . VAL A 1 432 ? 27.141 -33.531 10.625 1 89.44 432 VAL A O 1
ATOM 3426 N N . LYS A 1 433 ? 27.969 -33.656 12.773 1 91.94 433 LYS A N 1
ATOM 3427 C CA . LYS A 1 433 ? 27.031 -34.719 13.148 1 91.94 433 LYS A CA 1
ATOM 3428 C C . LYS A 1 433 ? 25.953 -34.188 14.086 1 91.94 433 LYS A C 1
ATOM 3430 O O . LYS A 1 433 ? 24.906 -34.812 14.266 1 91.94 433 LYS A O 1
ATOM 3435 N N . LYS A 1 434 ? 26.203 -33.031 14.734 1 94.44 434 LYS A N 1
ATOM 3436 C CA . LYS A 1 434 ? 25.25 -32.438 15.656 1 94.44 434 LYS A CA 1
ATOM 3437 C C . LYS A 1 434 ? 25.062 -30.953 15.375 1 94.44 434 LYS A C 1
ATOM 3439 O O . LYS A 1 434 ? 26.031 -30.234 15.141 1 94.44 434 LYS A O 1
ATOM 3444 N N . LEU A 1 435 ? 23.75 -30.516 15.367 1 95.69 435 LEU A N 1
ATOM 3445 C CA . LEU A 1 435 ? 23.438 -29.125 15.109 1 95.69 435 LEU A CA 1
ATOM 3446 C C . LEU A 1 435 ? 22.406 -28.609 16.109 1 95.69 435 LEU A C 1
ATOM 3448 O O . LEU A 1 435 ? 21.625 -29.391 16.672 1 95.69 435 LEU A O 1
ATOM 3452 N N . MET A 1 436 ? 22.484 -27.359 16.422 1 96.56 436 MET A N 1
ATOM 3453 C CA . MET A 1 436 ? 21.469 -26.672 17.219 1 96.56 436 MET A CA 1
ATOM 3454 C C . MET A 1 436 ? 20.812 -25.562 16.406 1 96.56 436 MET A C 1
ATOM 3456 O O . MET A 1 436 ? 21.5 -24.734 15.797 1 96.56 436 MET A O 1
ATOM 3460 N N . VAL A 1 437 ? 19.516 -25.641 16.391 1 96.56 437 VAL A N 1
ATOM 3461 C CA . VAL A 1 437 ? 18.766 -24.625 15.672 1 96.56 437 VAL A CA 1
ATOM 3462 C C . VAL A 1 437 ? 18.078 -23.688 16.672 1 96.56 437 VAL A C 1
ATOM 3464 O O . VAL A 1 437 ? 17.359 -24.141 17.562 1 96.56 437 VAL A O 1
ATOM 3467 N N . LEU A 1 438 ? 18.422 -22.438 16.625 1 97.56 438 LEU A N 1
ATOM 3468 C CA . LEU A 1 438 ? 17.734 -21.391 17.375 1 97.56 438 LEU A CA 1
ATOM 3469 C C . LEU A 1 438 ? 16.703 -20.672 16.516 1 97.56 438 LEU A C 1
ATOM 3471 O O . LEU A 1 438 ? 17 -20.266 15.398 1 97.56 438 LEU A O 1
ATOM 3475 N N . ALA A 1 439 ? 15.469 -20.562 17 1 96.69 439 ALA A N 1
ATOM 3476 C CA . ALA A 1 439 ? 14.406 -19.891 16.25 1 96.69 439 ALA A CA 1
ATOM 3477 C C . ALA A 1 439 ? 13.32 -19.375 17.188 1 96.69 439 ALA A C 1
ATOM 3479 O O . ALA A 1 439 ? 13.438 -19.484 18.406 1 96.69 439 ALA A O 1
ATOM 3480 N N . SER A 1 440 ? 12.359 -18.703 16.656 1 93.62 440 SER A N 1
ATOM 3481 C CA . SER A 1 440 ? 11.234 -18.219 17.453 1 93.62 440 SER A CA 1
ATOM 3482 C C . SER A 1 440 ? 10.406 -19.375 17.984 1 93.62 440 SER A C 1
ATOM 3484 O O . SER A 1 440 ? 10.516 -20.516 17.516 1 93.62 440 SER A O 1
ATOM 3486 N N . ASN A 1 441 ? 9.617 -19.078 19.016 1 90.81 441 ASN A N 1
ATOM 3487 C CA . ASN A 1 441 ? 8.766 -20.094 19.625 1 90.81 441 ASN A CA 1
ATOM 3488 C C . ASN A 1 441 ? 7.836 -20.734 18.594 1 90.81 441 ASN A C 1
ATOM 3490 O O . ASN A 1 441 ? 7.652 -21.953 18.594 1 90.81 441 ASN A O 1
ATOM 3494 N N . GLU A 1 442 ? 7.277 -19.922 17.734 1 91.5 442 GLU A N 1
ATOM 3495 C CA . GLU A 1 442 ? 6.332 -20.406 16.734 1 91.5 442 GLU A CA 1
ATOM 3496 C C . GLU A 1 442 ? 7.004 -21.359 15.758 1 91.5 442 GLU A C 1
ATOM 3498 O O . GLU A 1 442 ? 6.43 -22.391 15.398 1 91.5 442 GLU A O 1
ATOM 3503 N N . VAL A 1 443 ? 8.18 -21.078 15.398 1 94.94 443 VAL A N 1
ATOM 3504 C CA . VAL A 1 443 ? 8.922 -21.891 14.43 1 94.94 443 VAL A CA 1
ATOM 3505 C C . VAL A 1 443 ? 9.367 -23.188 15.078 1 94.94 443 VAL A C 1
ATOM 3507 O O . VAL A 1 443 ? 9.234 -24.266 14.484 1 94.94 443 VAL A O 1
ATOM 3510 N N . VAL A 1 444 ? 9.883 -23.141 16.312 1 94.88 444 VAL A N 1
ATOM 3511 C CA . VAL A 1 444 ? 10.344 -24.328 17.016 1 94.88 444 VAL A CA 1
ATOM 3512 C C . VAL A 1 444 ? 9.164 -25.281 17.25 1 94.88 444 VAL A C 1
ATOM 3514 O O . VAL A 1 444 ? 9.297 -26.5 17.062 1 94.88 444 VAL A O 1
ATOM 3517 N N . GLU A 1 445 ? 8.086 -24.656 17.625 1 91.69 445 GLU A N 1
ATOM 3518 C CA . GLU A 1 445 ? 6.891 -25.469 17.812 1 91.69 445 GLU A CA 1
ATOM 3519 C C . GLU A 1 445 ? 6.484 -26.172 16.531 1 91.69 445 GLU A C 1
ATOM 3521 O O . GLU A 1 445 ? 6.117 -27.344 16.547 1 91.69 445 GLU A O 1
ATOM 3526 N N . MET A 1 446 ? 6.523 -25.5 15.469 1 91.44 446 MET A N 1
ATOM 3527 C CA . MET A 1 446 ? 6.156 -26.078 14.18 1 91.44 446 MET A CA 1
ATOM 3528 C C . MET A 1 446 ? 7.137 -27.172 13.773 1 91.44 446 MET A C 1
ATOM 3530 O O . MET A 1 446 ? 6.73 -28.219 13.25 1 91.44 446 MET A O 1
ATOM 3534 N N . LEU A 1 447 ? 8.422 -26.953 14.016 1 91.75 447 LEU A N 1
ATOM 3535 C CA . LEU A 1 447 ? 9.461 -27.922 13.688 1 91.75 447 LEU A CA 1
ATOM 3536 C C . LEU A 1 447 ? 9.242 -29.234 14.453 1 91.75 447 LEU A C 1
ATOM 3538 O O . LEU A 1 447 ? 9.383 -30.312 13.883 1 91.75 447 LEU A O 1
ATOM 3542 N N . LEU A 1 448 ? 8.844 -29.078 15.68 1 90.06 448 LEU A N 1
ATOM 3543 C CA . LEU A 1 448 ? 8.742 -30.234 16.562 1 90.06 448 LEU A CA 1
ATOM 3544 C C . LEU A 1 448 ? 7.387 -30.922 16.406 1 90.06 448 LEU A C 1
ATOM 3546 O O . LEU A 1 448 ? 7.238 -32.094 16.75 1 90.06 448 LEU A O 1
ATOM 3550 N N . ASP A 1 449 ? 6.426 -30.188 15.867 1 87.5 449 ASP A N 1
ATOM 3551 C CA . ASP A 1 449 ? 5.078 -30.734 15.766 1 87.5 449 ASP A CA 1
ATOM 3552 C C . ASP A 1 449 ? 4.719 -31.047 14.312 1 87.5 449 ASP A C 1
ATOM 3554 O O . ASP A 1 449 ? 4.891 -32.188 13.852 1 87.5 449 ASP A O 1
ATOM 3558 N N . GLU A 1 450 ? 4.41 -30.062 13.508 1 80.25 450 GLU A N 1
ATOM 3559 C CA . GLU A 1 450 ? 3.898 -30.219 12.148 1 80.25 450 GLU A CA 1
ATOM 3560 C C . GLU A 1 450 ? 4.977 -30.766 11.219 1 80.25 450 GLU A C 1
ATOM 3562 O O . GLU A 1 450 ? 4.684 -31.547 10.312 1 80.25 450 GLU A O 1
ATOM 3567 N N . GLU A 1 451 ? 6.238 -30.359 11.516 1 83.94 451 GLU A N 1
ATOM 3568 C CA . GLU A 1 451 ? 7.32 -30.75 10.609 1 83.94 451 GLU A CA 1
ATOM 3569 C C . GLU A 1 451 ? 8.172 -31.859 11.219 1 83.94 451 GLU A C 1
ATOM 3571 O O . GLU A 1 451 ? 9.305 -32.094 10.789 1 83.94 451 GLU A O 1
ATOM 3576 N N . ALA A 1 452 ? 7.66 -32.562 12.211 1 83.12 452 ALA A N 1
ATOM 3577 C CA . ALA A 1 452 ? 8.422 -33.562 12.938 1 83.12 452 ALA A CA 1
ATOM 3578 C C . ALA A 1 452 ? 8.844 -34.719 12.016 1 83.12 452 ALA A C 1
ATOM 3580 O O . ALA A 1 452 ? 9.961 -35.219 12.109 1 83.12 452 ALA A O 1
ATOM 3581 N N . ASP A 1 453 ? 7.977 -35.062 11.125 1 81.5 453 ASP A N 1
ATOM 3582 C CA . ASP A 1 453 ? 8.281 -36.156 10.203 1 81.5 453 ASP A CA 1
ATOM 3583 C C . ASP A 1 453 ? 9.414 -35.781 9.258 1 81.5 453 ASP A C 1
ATOM 3585 O O . ASP A 1 453 ? 10.328 -36.562 9.031 1 81.5 453 ASP A O 1
ATOM 3589 N N . MET A 1 454 ? 9.281 -34.656 8.766 1 82.81 454 MET A N 1
ATOM 3590 C CA . MET A 1 454 ? 10.328 -34.188 7.863 1 82.81 454 MET A CA 1
ATOM 3591 C C . MET A 1 454 ? 11.664 -34.062 8.594 1 82.81 454 MET A C 1
ATOM 3593 O O . MET A 1 454 ? 12.719 -34.312 8.016 1 82.81 454 MET A O 1
ATOM 3597 N N . LEU A 1 455 ? 11.602 -33.656 9.758 1 86.94 455 LEU A N 1
ATOM 3598 C CA . LEU A 1 455 ? 12.805 -33.5 10.57 1 86.94 455 LEU A CA 1
ATOM 3599 C C . LEU A 1 455 ? 13.469 -34.875 10.789 1 86.94 455 LEU A C 1
ATOM 3601 O O . LEU A 1 455 ? 14.688 -35 10.664 1 86.94 455 LEU A O 1
ATOM 3605 N N . ALA A 1 456 ? 12.68 -35.812 11.086 1 85.88 456 ALA A N 1
ATOM 3606 C CA . ALA A 1 456 ? 13.188 -37.156 11.305 1 85.88 456 ALA A CA 1
ATOM 3607 C C . ALA A 1 456 ? 13.828 -37.719 10.039 1 85.88 456 ALA A C 1
ATOM 3609 O O . ALA A 1 456 ? 14.891 -38.312 10.094 1 85.88 456 ALA A O 1
ATOM 3610 N N . GLU A 1 457 ? 13.18 -37.469 8.977 1 83.88 457 GLU A N 1
ATOM 3611 C CA . GLU A 1 457 ? 13.711 -37.906 7.688 1 83.88 457 GLU A CA 1
ATOM 3612 C C . GLU A 1 457 ? 15.039 -37.25 7.379 1 83.88 457 GLU A C 1
ATOM 3614 O O . GLU A 1 457 ? 15.961 -37.875 6.863 1 83.88 457 GLU A O 1
ATOM 3619 N N . LEU A 1 458 ? 15.078 -36 7.668 1 87.38 458 LEU A N 1
ATOM 3620 C CA . LEU A 1 458 ? 16.297 -35.219 7.414 1 87.38 458 LEU A CA 1
ATOM 3621 C C . LEU A 1 458 ? 17.453 -35.719 8.273 1 87.38 458 LEU A C 1
ATOM 3623 O O . LEU A 1 458 ? 18.562 -35.875 7.785 1 87.38 458 LEU A O 1
ATOM 3627 N N . GLU A 1 459 ? 17.125 -36.031 9.508 1 90 459 GLU A N 1
ATOM 3628 C CA . GLU A 1 459 ? 18.156 -36.562 10.414 1 90 459 GLU A CA 1
ATOM 3629 C C . GLU A 1 459 ? 18.672 -37.906 9.938 1 90 459 GLU A C 1
ATOM 3631 O O . GLU A 1 459 ? 19.875 -38.156 9.984 1 90 459 GLU A O 1
ATOM 3636 N N . ALA A 1 460 ? 17.781 -38.656 9.516 1 87 460 ALA A N 1
ATOM 3637 C CA . ALA A 1 460 ? 18.141 -40 9.031 1 87 460 ALA A CA 1
ATOM 3638 C C . ALA A 1 460 ? 18.953 -39.906 7.746 1 87 460 ALA A C 1
ATOM 3640 O O . ALA A 1 460 ? 19.953 -40.594 7.59 1 87 460 ALA A O 1
ATOM 3641 N N . PHE A 1 461 ? 18.484 -39.062 6.918 1 84.31 461 PHE A N 1
ATOM 3642 C CA . PHE A 1 461 ? 19.094 -38.938 5.605 1 84.31 461 PHE A CA 1
ATOM 3643 C C . PHE A 1 461 ? 20.516 -38.375 5.73 1 84.31 461 PHE A C 1
ATOM 3645 O O . PHE A 1 461 ? 21.422 -38.812 5.016 1 84.31 461 PHE A O 1
ATOM 3652 N N . LEU A 1 462 ? 20.688 -37.469 6.582 1 88.56 462 LEU A N 1
ATOM 3653 C CA . LEU A 1 462 ? 21.984 -36.812 6.738 1 88.56 462 LEU A CA 1
ATOM 3654 C C . LEU A 1 462 ? 22.812 -37.5 7.828 1 88.56 462 LEU A C 1
ATOM 3656 O O . LEU A 1 462 ? 24 -37.219 7.984 1 88.56 462 LEU A O 1
ATOM 3660 N N . ASN A 1 463 ? 22.156 -38.375 8.594 1 90.94 463 ASN A N 1
ATOM 3661 C CA . ASN A 1 463 ? 22.781 -39.062 9.711 1 90.94 463 ASN A CA 1
ATOM 3662 C C . ASN A 1 463 ? 23.328 -38.062 10.734 1 90.94 463 ASN A C 1
ATOM 3664 O O . ASN A 1 463 ? 24.516 -38.094 11.07 1 90.94 463 ASN A O 1
ATOM 3668 N N . ILE A 1 464 ? 22.391 -37.188 11.141 1 93.38 464 ILE A N 1
ATOM 3669 C CA . ILE A 1 464 ? 22.766 -36.156 12.109 1 93.38 464 ILE A CA 1
ATOM 3670 C C . ILE A 1 464 ? 21.703 -36.031 13.195 1 93.38 464 ILE A C 1
ATOM 3672 O O . ILE A 1 464 ? 20.609 -36.594 13.062 1 93.38 464 ILE A O 1
ATOM 3676 N N . GLN A 1 465 ? 22.109 -35.375 14.289 1 93.5 465 GLN A N 1
ATOM 3677 C CA . GLN A 1 465 ? 21.188 -35 15.352 1 93.5 465 GLN A CA 1
ATOM 3678 C C . GLN A 1 465 ? 20.969 -33.5 15.398 1 93.5 465 GLN A C 1
ATOM 3680 O O . GLN A 1 465 ? 21.922 -32.719 15.344 1 93.5 465 GLN A O 1
ATOM 3685 N N . ILE A 1 466 ? 19.703 -33.156 15.469 1 94.5 466 ILE A N 1
ATOM 3686 C CA . ILE A 1 466 ? 19.375 -31.734 15.477 1 94.5 466 ILE A CA 1
ATOM 3687 C C . ILE A 1 466 ? 18.672 -31.375 16.781 1 94.5 466 ILE A C 1
ATOM 3689 O O . ILE A 1 466 ? 17.688 -32 17.172 1 94.5 466 ILE A O 1
ATOM 3693 N N . LYS A 1 467 ? 19.172 -30.422 17.516 1 94.75 467 LYS A N 1
ATOM 3694 C CA . LYS A 1 467 ? 18.531 -29.875 18.703 1 94.75 467 LYS A CA 1
ATOM 3695 C C . LYS A 1 467 ? 17.891 -28.531 18.422 1 94.75 467 LYS A C 1
ATOM 3697 O O . LYS A 1 467 ? 18.344 -27.797 17.531 1 94.75 467 LYS A O 1
ATOM 3702 N N . PHE A 1 468 ? 16.844 -28.281 19.156 1 94.81 468 PHE A N 1
ATOM 3703 C CA . PHE A 1 468 ? 16.125 -27.031 18.938 1 94.81 468 PHE A CA 1
ATOM 3704 C C . PHE A 1 468 ? 16.031 -26.219 20.219 1 94.81 468 PHE A C 1
ATOM 3706 O O . PHE A 1 468 ? 15.836 -26.781 21.297 1 94.81 468 PHE A O 1
ATOM 3713 N N . ARG A 1 469 ? 16.188 -24.953 20.109 1 95.19 469 ARG A N 1
ATOM 3714 C CA . ARG A 1 469 ? 16.031 -24.016 21.219 1 95.19 469 ARG A CA 1
ATOM 3715 C C . ARG A 1 469 ? 15.227 -22.797 20.797 1 95.19 469 ARG A C 1
ATOM 3717 O O . ARG A 1 469 ? 15.523 -22.172 19.766 1 95.19 469 ARG A O 1
ATOM 3724 N N . ALA A 1 470 ? 14.211 -22.484 21.609 1 93.94 470 ALA A N 1
ATOM 3725 C CA . ALA A 1 470 ? 13.398 -21.297 21.328 1 93.94 470 ALA A CA 1
ATOM 3726 C C . ALA A 1 470 ? 14.047 -20.047 21.922 1 93.94 470 ALA A C 1
ATOM 3728 O O . ALA A 1 470 ? 14.5 -20.047 23.062 1 93.94 470 ALA A O 1
ATOM 3729 N N . GLU A 1 471 ? 14.172 -19.062 21.062 1 91.56 471 GLU A N 1
ATOM 3730 C CA . GLU A 1 471 ? 14.68 -17.766 21.5 1 91.56 471 GLU A CA 1
ATOM 3731 C C . GLU A 1 471 ? 13.562 -16.719 21.547 1 91.56 471 GLU A C 1
ATOM 3733 O O . GLU A 1 471 ? 13.055 -16.297 20.5 1 91.56 471 GLU A O 1
ATOM 3738 N N . GLY A 1 472 ? 13.266 -16.234 22.688 1 83.44 472 GLY A N 1
ATOM 3739 C CA . GLY A 1 472 ? 12.164 -15.312 22.891 1 83.44 472 GLY A CA 1
ATOM 3740 C C . GLY A 1 472 ? 12.352 -13.984 22.172 1 83.44 472 GLY A C 1
ATOM 3741 O O . GLY A 1 472 ? 11.383 -13.32 21.828 1 83.44 472 GLY A O 1
ATOM 3742 N N . GLU A 1 473 ? 13.578 -13.641 21.906 1 83.69 473 GLU A N 1
ATOM 3743 C CA . GLU A 1 473 ? 13.859 -12.336 21.312 1 83.69 473 GLU A CA 1
ATOM 3744 C C . GLU A 1 473 ? 13.805 -12.398 19.781 1 83.69 473 GLU A C 1
ATOM 3746 O O . GLU A 1 473 ? 13.852 -11.367 19.109 1 83.69 473 GLU A O 1
ATOM 3751 N N . TYR A 1 474 ? 13.672 -13.625 19.297 1 88.88 474 TYR A N 1
ATOM 3752 C CA . TYR A 1 474 ? 13.625 -13.797 17.844 1 88.88 474 TYR A CA 1
ATOM 3753 C C . TYR A 1 474 ? 12.234 -13.508 17.312 1 88.88 474 TYR A C 1
ATOM 3755 O O . TYR A 1 474 ? 11.234 -13.945 17.891 1 88.88 474 TYR A O 1
ATOM 3763 N N . ASN A 1 475 ? 12.195 -12.711 16.266 1 87.88 475 ASN A N 1
ATOM 3764 C CA . ASN A 1 475 ? 10.93 -12.703 15.539 1 87.88 475 ASN A CA 1
ATOM 3765 C C . ASN A 1 475 ? 10.766 -13.961 14.688 1 87.88 475 ASN A C 1
ATOM 3767 O O . ASN A 1 475 ? 11.672 -14.797 14.625 1 87.88 475 ASN A O 1
ATOM 3771 N N . GLN A 1 476 ? 9.703 -14.117 14.078 1 91.69 476 GLN A N 1
ATOM 3772 C CA . GLN A 1 476 ? 9.344 -15.352 13.391 1 91.69 476 GLN A CA 1
ATOM 3773 C C . GLN A 1 476 ? 10.289 -15.625 12.227 1 91.69 476 GLN A C 1
ATOM 3775 O O . GLN A 1 476 ? 10.5 -16.781 11.844 1 91.69 476 GLN A O 1
ATOM 3780 N N . GLU A 1 477 ? 10.914 -14.562 11.656 1 93.81 477 GLU A N 1
ATOM 3781 C CA . GLU A 1 477 ? 11.75 -14.742 10.477 1 93.81 477 GLU A CA 1
ATOM 3782 C C . GLU A 1 477 ? 13.203 -15.031 10.867 1 93.81 477 GLU A C 1
ATOM 3784 O O . GLU A 1 477 ? 14.008 -15.422 10.023 1 93.81 477 GLU A O 1
ATOM 3789 N N . GLN A 1 478 ? 13.516 -14.922 12.125 1 92.69 478 GLN A N 1
ATOM 3790 C CA . GLN A 1 478 ? 14.898 -15.039 12.586 1 92.69 478 GLN A CA 1
ATOM 3791 C C . GLN A 1 478 ? 15.203 -16.469 13.047 1 92.69 478 GLN A C 1
ATOM 3793 O O . GLN A 1 478 ? 14.391 -17.094 13.727 1 92.69 478 GLN A O 1
ATOM 3798 N N . TYR A 1 479 ? 16.375 -16.922 12.617 1 95.88 479 TYR A N 1
ATOM 3799 C CA . TYR A 1 479 ? 16.859 -18.219 13.102 1 95.88 479 TYR A CA 1
ATOM 3800 C C . TYR A 1 479 ? 18.375 -18.328 12.953 1 95.88 479 TYR A C 1
ATOM 3802 O O . TYR A 1 479 ? 18.984 -17.562 12.188 1 95.88 479 TYR A O 1
ATOM 3810 N N . ASP A 1 480 ? 18.938 -19.203 13.742 1 96 480 ASP A N 1
ATOM 3811 C CA . ASP A 1 480 ? 20.359 -19.516 13.648 1 96 480 ASP A CA 1
ATOM 3812 C C . ASP A 1 480 ? 20.594 -21.031 13.703 1 96 480 ASP A C 1
ATOM 3814 O O . ASP A 1 480 ? 19.922 -21.734 14.453 1 96 480 ASP A O 1
ATOM 3818 N N . VAL A 1 481 ? 21.438 -21.438 12.82 1 95.44 481 VAL A N 1
ATOM 3819 C CA . VAL A 1 481 ? 21.891 -22.828 12.852 1 95.44 481 VAL A CA 1
ATOM 3820 C C . VAL A 1 481 ? 23.328 -22.891 13.367 1 95.44 481 VAL A C 1
ATOM 3822 O O . VAL A 1 481 ? 24.25 -22.422 12.703 1 95.44 481 VAL A O 1
ATOM 3825 N N . VAL A 1 482 ? 23.406 -23.484 14.5 1 94.38 482 VAL A N 1
ATOM 3826 C CA . VAL A 1 482 ? 24.703 -23.5 15.164 1 94.38 482 V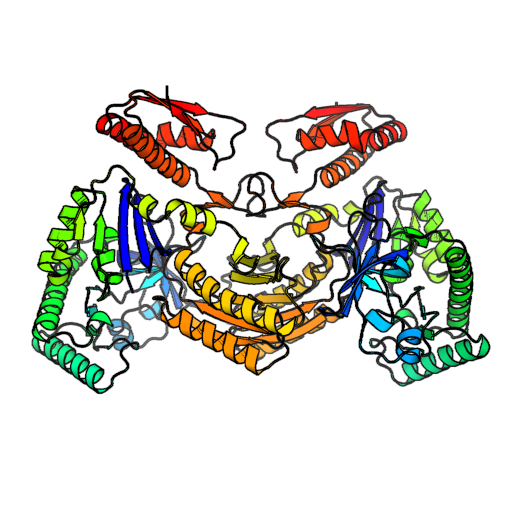AL A CA 1
ATOM 3827 C C . VAL A 1 482 ? 25.281 -24.922 15.109 1 94.38 482 VAL A C 1
ATOM 3829 O O . VAL A 1 482 ? 24.594 -25.891 15.398 1 94.38 482 VAL A O 1
ATOM 3832 N N . LEU A 1 483 ? 26.594 -24.984 14.727 1 91.94 483 LEU A N 1
ATOM 3833 C CA . LEU A 1 483 ? 27.297 -26.266 14.711 1 91.94 483 LEU A CA 1
ATOM 3834 C C . LEU A 1 483 ? 27.797 -26.625 16.109 1 91.94 483 LEU A C 1
ATOM 3836 O O . LEU A 1 483 ? 28.328 -25.781 16.828 1 91.94 483 LEU A O 1
ATOM 3840 N N . LEU A 1 484 ? 27.453 -27.812 16.484 1 89.81 484 LEU A N 1
ATOM 3841 C CA . LEU A 1 484 ? 27.906 -28.281 17.797 1 89.81 484 LEU A CA 1
ATOM 3842 C C . LEU A 1 484 ? 29.078 -29.234 17.656 1 89.81 484 LEU A C 1
ATOM 3844 O O . LEU A 1 484 ? 29.141 -30.016 16.688 1 89.81 484 LEU A O 1
ATOM 3848 N N . MET B 1 1 ? 21.812 -15.773 -25.844 1 59.81 1 MET B N 1
ATOM 3849 C CA . MET B 1 1 ? 21.359 -15.5 -24.484 1 59.81 1 MET B CA 1
ATOM 3850 C C . MET B 1 1 ? 21.203 -16.797 -23.703 1 59.81 1 MET B C 1
ATOM 3852 O O . MET B 1 1 ? 20.641 -17.766 -24.203 1 59.81 1 MET B O 1
ATOM 3856 N N . SER B 1 2 ? 22 -16.969 -22.562 1 81.19 2 SER B N 1
ATOM 3857 C CA . SER B 1 2 ? 22.016 -18.234 -21.828 1 81.19 2 SER B CA 1
ATOM 3858 C C . SER B 1 2 ? 20.859 -18.328 -20.844 1 81.19 2 SER B C 1
ATOM 3860 O O . SER B 1 2 ? 20.641 -17.406 -20.062 1 81.19 2 SER B O 1
ATOM 3862 N N . GLU B 1 3 ? 19.875 -19.188 -21.078 1 89.06 3 GLU B N 1
ATOM 3863 C CA . GLU B 1 3 ? 18.75 -19.422 -20.188 1 89.06 3 GLU B CA 1
ATOM 3864 C C . GLU B 1 3 ? 18.844 -20.812 -19.547 1 89.06 3 GLU B C 1
ATOM 3866 O O . GLU B 1 3 ? 19.188 -21.781 -20.203 1 89.06 3 GLU B O 1
ATOM 3871 N N . GLU B 1 4 ? 18.688 -20.812 -18.219 1 94 4 GLU B N 1
ATOM 3872 C CA . GLU B 1 4 ? 18.719 -22.062 -17.469 1 94 4 GLU B CA 1
ATOM 3873 C C . GLU B 1 4 ? 17.516 -22.172 -16.531 1 94 4 GLU B C 1
ATOM 3875 O O . GLU B 1 4 ? 16.969 -21.156 -16.109 1 94 4 GLU B O 1
ATOM 3880 N N . ILE B 1 5 ? 17.125 -23.391 -16.281 1 95.38 5 ILE B N 1
ATOM 3881 C CA . ILE B 1 5 ? 16.062 -23.672 -15.32 1 95.38 5 ILE B CA 1
ATOM 3882 C C . ILE B 1 5 ? 16.641 -24.484 -14.156 1 95.38 5 ILE B C 1
ATOM 3884 O O . ILE B 1 5 ? 17.328 -25.484 -14.367 1 95.38 5 ILE B O 1
ATOM 3888 N N . LEU B 1 6 ? 16.469 -24.016 -13.008 1 96.44 6 LEU B N 1
ATOM 3889 C CA . LEU B 1 6 ? 16.906 -24.703 -11.805 1 96.44 6 LEU B CA 1
ATOM 3890 C C . LEU B 1 6 ? 15.719 -25.266 -11.039 1 96.44 6 LEU B C 1
ATOM 3892 O O . LEU B 1 6 ? 14.742 -24.562 -10.789 1 96.44 6 LEU B O 1
ATOM 3896 N N . ILE B 1 7 ? 15.758 -26.5 -10.703 1 95.81 7 ILE B N 1
ATOM 3897 C CA . ILE B 1 7 ? 14.703 -27.141 -9.938 1 95.81 7 ILE B CA 1
ATOM 3898 C C . ILE B 1 7 ? 15.258 -27.625 -8.594 1 95.81 7 ILE B C 1
ATOM 3900 O O . ILE B 1 7 ? 16.125 -28.5 -8.555 1 95.81 7 ILE B O 1
ATOM 3904 N N . ASN B 1 8 ? 14.797 -27.016 -7.57 1 94.88 8 ASN B N 1
ATOM 3905 C CA . ASN B 1 8 ? 15.172 -27.375 -6.207 1 94.88 8 ASN B CA 1
ATOM 3906 C C . ASN B 1 8 ? 14.047 -28.125 -5.492 1 94.88 8 ASN B C 1
ATOM 3908 O O . ASN B 1 8 ? 12.938 -27.609 -5.367 1 94.88 8 ASN B O 1
ATOM 3912 N N . VAL B 1 9 ? 14.398 -29.328 -5.051 1 89.81 9 VAL B N 1
ATOM 3913 C CA . VAL B 1 9 ? 13.367 -30.156 -4.414 1 89.81 9 VAL B CA 1
ATOM 3914 C C . VAL B 1 9 ? 13.758 -30.438 -2.967 1 89.81 9 VAL B C 1
ATOM 3916 O O . VAL B 1 9 ? 14.781 -31.078 -2.705 1 89.81 9 VAL B O 1
ATOM 3919 N N . THR B 1 10 ? 13.062 -29.859 -2.062 1 82.69 10 THR B N 1
ATOM 3920 C CA . THR B 1 10 ? 13.117 -30.172 -0.639 1 82.69 10 THR B CA 1
ATOM 3921 C C . THR B 1 10 ? 11.742 -30.578 -0.122 1 82.69 10 THR B C 1
ATOM 3923 O O . THR B 1 10 ? 10.953 -29.734 0.312 1 82.69 10 THR B O 1
ATOM 3926 N N . PRO B 1 11 ? 11.492 -31.891 -0.24 1 74.38 11 PRO B N 1
ATOM 3927 C CA . PRO B 1 11 ? 10.148 -32.25 0.202 1 74.38 11 PRO B CA 1
ATOM 3928 C C . PRO B 1 11 ? 9.766 -31.625 1.537 1 74.38 11 PRO B C 1
ATOM 3930 O O . PRO B 1 11 ? 10.562 -31.641 2.482 1 74.38 11 PRO B O 1
ATOM 3933 N N . PRO B 1 12 ? 8.727 -30.906 1.576 1 80.81 12 PRO B N 1
ATOM 3934 C CA . PRO B 1 12 ? 7.512 -30.938 0.759 1 80.81 12 PRO B CA 1
ATOM 3935 C C . PRO B 1 12 ? 7.41 -29.75 -0.194 1 80.81 12 PRO B C 1
ATOM 3937 O O . PRO B 1 12 ? 6.309 -29.375 -0.608 1 80.81 12 PRO B O 1
ATOM 3940 N N . GLU B 1 13 ? 8.453 -29.125 -0.503 1 88.62 13 GLU B N 1
ATOM 3941 C CA . GLU B 1 13 ? 8.43 -27.938 -1.359 1 88.62 13 GLU B CA 1
ATOM 3942 C C . GLU B 1 13 ? 9.273 -28.156 -2.613 1 88.62 13 GLU B C 1
ATOM 3944 O O . GLU B 1 13 ? 10.359 -28.719 -2.545 1 88.62 13 GLU B O 1
ATOM 3949 N N . THR B 1 14 ? 8.711 -27.797 -3.727 1 92.25 14 THR B N 1
ATOM 3950 C CA . THR B 1 14 ? 9.453 -27.719 -4.984 1 92.25 14 THR B CA 1
ATOM 3951 C C . THR B 1 14 ? 9.547 -26.281 -5.465 1 92.25 14 THR B C 1
ATOM 3953 O O . THR B 1 14 ? 8.547 -25.562 -5.477 1 92.25 14 THR B O 1
ATOM 3956 N N . ARG B 1 15 ? 10.758 -25.859 -5.746 1 95.44 15 ARG B N 1
ATOM 3957 C CA . ARG B 1 15 ? 10.984 -24.5 -6.254 1 95.44 15 ARG B CA 1
ATOM 3958 C C . ARG B 1 15 ? 11.664 -24.531 -7.617 1 95.44 15 ARG B C 1
ATOM 3960 O O . ARG B 1 15 ? 12.594 -25.328 -7.836 1 95.44 15 ARG B O 1
ATOM 3967 N N . VAL B 1 16 ? 11.148 -23.766 -8.523 1 95.38 16 VAL B N 1
ATOM 3968 C CA . VAL B 1 16 ? 11.695 -23.688 -9.875 1 95.38 16 VAL B CA 1
ATOM 3969 C C . VAL B 1 16 ? 12.141 -22.25 -10.164 1 95.38 16 VAL B C 1
ATOM 3971 O O . VAL B 1 16 ? 11.367 -21.297 -9.961 1 95.38 16 VAL B O 1
ATOM 3974 N N . ALA B 1 17 ? 13.367 -22.094 -10.547 1 96.31 17 ALA B N 1
ATOM 3975 C CA . ALA B 1 17 ? 13.914 -20.781 -10.891 1 96.31 17 ALA B CA 1
ATOM 3976 C C . ALA B 1 17 ? 14.305 -20.719 -12.359 1 96.31 17 ALA B C 1
ATOM 3978 O O . ALA B 1 17 ? 14.969 -21.625 -12.875 1 96.31 17 ALA B O 1
ATOM 3979 N N . VAL B 1 18 ? 13.852 -19.75 -13.023 1 94.38 18 VAL B N 1
ATOM 3980 C CA . VAL B 1 18 ? 14.305 -19.469 -14.383 1 94.38 18 VAL B CA 1
ATOM 3981 C C . VAL B 1 18 ? 15.367 -18.375 -14.359 1 94.38 18 VAL B C 1
ATOM 3983 O O . VAL B 1 18 ? 15.117 -17.266 -13.891 1 94.38 18 VAL B O 1
ATOM 3986 N N . VAL B 1 19 ? 16.547 -18.719 -14.859 1 94.88 19 VAL B N 1
ATOM 3987 C CA . VAL B 1 19 ? 17.672 -17.797 -14.82 1 94.88 19 VAL B CA 1
ATOM 3988 C C . VAL B 1 19 ? 18.094 -17.422 -16.25 1 94.88 19 VAL B C 1
ATOM 3990 O O . VAL B 1 19 ? 18.219 -18.297 -17.109 1 94.88 19 VAL B O 1
ATOM 3993 N N . GLU B 1 20 ? 18.172 -16.109 -16.516 1 92.12 20 GLU B N 1
ATOM 3994 C CA . GLU B 1 20 ? 18.656 -15.586 -17.781 1 92.12 20 GLU B CA 1
ATOM 3995 C C . GLU B 1 20 ? 19.938 -14.781 -17.609 1 92.12 20 GLU B C 1
ATOM 3997 O O . GLU B 1 20 ? 19.953 -13.781 -16.891 1 92.12 20 GLU B O 1
ATOM 4002 N N . ASN B 1 21 ? 21 -15.156 -18.234 1 90.25 21 ASN B N 1
ATOM 4003 C CA . ASN B 1 21 ? 22.297 -14.5 -18.125 1 90.25 21 ASN B CA 1
ATOM 4004 C C . ASN B 1 21 ? 22.734 -14.367 -16.672 1 90.25 21 ASN B C 1
ATOM 4006 O O . ASN B 1 21 ? 23.172 -13.289 -16.234 1 90.25 21 ASN B O 1
ATOM 4010 N N . GLY B 1 22 ? 22.391 -15.352 -15.938 1 90.12 22 GLY B N 1
ATOM 4011 C CA . GLY B 1 22 ? 22.828 -15.422 -14.555 1 90.12 22 GLY B CA 1
ATOM 4012 C C . GLY B 1 22 ? 21.922 -14.664 -13.602 1 90.12 22 GLY B C 1
ATOM 4013 O O . GLY B 1 22 ? 22.188 -14.602 -12.398 1 90.12 22 GLY B O 1
ATOM 4014 N N . VAL B 1 23 ? 20.906 -14.133 -14.117 1 92.38 23 VAL B N 1
ATOM 4015 C CA . VAL B 1 23 ? 20.016 -13.328 -13.281 1 92.38 23 VAL B CA 1
ATOM 4016 C C . VAL B 1 23 ? 18.672 -14.023 -13.156 1 92.38 23 VAL B C 1
ATOM 4018 O O . VAL B 1 23 ? 18.078 -14.445 -14.156 1 92.38 23 VAL B O 1
ATOM 4021 N N . LEU B 1 24 ? 18.188 -14.156 -11.945 1 95.5 24 LEU B N 1
ATOM 4022 C CA . LEU B 1 24 ? 16.906 -14.781 -11.68 1 95.5 24 LEU B CA 1
ATOM 4023 C C . LEU B 1 24 ? 15.766 -13.961 -12.281 1 95.5 24 LEU B C 1
ATOM 4025 O O . LEU B 1 24 ? 15.641 -12.766 -12.008 1 95.5 24 LEU B O 1
ATOM 4029 N N . GLN B 1 25 ? 14.891 -14.57 -13.102 1 93.69 25 GLN B N 1
ATOM 4030 C CA . GLN B 1 25 ? 13.812 -13.875 -13.789 1 93.69 25 GLN B CA 1
ATOM 4031 C C . GLN B 1 25 ? 12.453 -14.281 -13.227 1 93.69 25 GLN B C 1
ATOM 4033 O O . GLN B 1 25 ? 11.555 -13.445 -13.102 1 93.69 25 GLN B O 1
ATOM 4038 N N . GLU B 1 26 ? 12.312 -15.508 -12.961 1 93.88 26 GLU B N 1
ATOM 4039 C CA . GLU B 1 26 ? 11.039 -16.047 -12.5 1 93.88 26 GLU B CA 1
ATOM 4040 C C . GLU B 1 26 ? 11.25 -17.109 -11.43 1 93.88 26 GLU B C 1
ATOM 4042 O O . GLU B 1 26 ? 12.258 -17.828 -11.438 1 93.88 26 GLU B O 1
ATOM 4047 N N . LEU B 1 27 ? 10.352 -17.156 -10.523 1 95.19 27 LEU B N 1
ATOM 4048 C CA . LEU B 1 27 ? 10.375 -18.141 -9.445 1 95.19 27 LEU B CA 1
ATOM 4049 C C . LEU B 1 27 ? 8.984 -18.719 -9.203 1 95.19 27 LEU B C 1
ATOM 4051 O O . LEU B 1 27 ? 8.008 -17.969 -9.086 1 95.19 27 LEU B O 1
ATOM 4055 N N . ILE B 1 28 ? 8.898 -20 -9.25 1 93.25 28 ILE B N 1
ATOM 4056 C CA . ILE B 1 28 ? 7.645 -20.688 -8.945 1 93.25 28 ILE B CA 1
ATOM 4057 C C . ILE B 1 28 ? 7.848 -21.641 -7.773 1 93.25 28 ILE B C 1
ATOM 4059 O O . ILE B 1 28 ? 8.805 -22.422 -7.762 1 93.25 28 ILE B O 1
ATOM 4063 N N . ILE B 1 29 ? 7.023 -21.5 -6.789 1 92.94 29 ILE B N 1
ATOM 4064 C CA . ILE B 1 29 ? 7.109 -22.328 -5.59 1 92.94 29 ILE B CA 1
ATOM 4065 C C . ILE B 1 29 ? 5.82 -23.125 -5.426 1 92.94 29 ILE B C 1
ATOM 4067 O O . ILE B 1 29 ? 4.723 -22.594 -5.582 1 92.94 29 ILE B O 1
ATOM 4071 N N . GLU B 1 30 ? 5.965 -24.359 -5.195 1 88.75 30 GLU B N 1
ATOM 4072 C CA . GLU B 1 30 ? 4.836 -25.234 -4.926 1 88.75 30 GLU B CA 1
ATOM 4073 C C . GLU B 1 30 ? 5.07 -26.078 -3.67 1 88.75 30 GLU B C 1
ATOM 4075 O O . GLU B 1 30 ? 6.113 -26.719 -3.531 1 88.75 30 GLU B O 1
ATOM 4080 N N . ARG B 1 31 ? 4.137 -25.953 -2.75 1 84.56 31 ARG B N 1
ATOM 4081 C CA . ARG B 1 31 ? 4.199 -26.75 -1.531 1 84.56 31 ARG B CA 1
ATOM 4082 C C . ARG B 1 31 ? 3.172 -27.875 -1.561 1 84.56 31 ARG B C 1
ATOM 4084 O O . ARG B 1 31 ? 2.049 -27.688 -2.029 1 84.56 31 ARG B O 1
ATOM 4091 N N . SER B 1 32 ? 3.623 -29.016 -1.133 1 69.69 32 SER B N 1
ATOM 4092 C CA . SER B 1 32 ? 2.775 -30.203 -1.193 1 69.69 32 SER B CA 1
ATOM 4093 C C . SER B 1 32 ? 1.483 -30 -0.409 1 69.69 32 SER B C 1
ATOM 4095 O O . SER B 1 32 ? 0.418 -30.453 -0.83 1 69.69 32 SER B O 1
ATOM 4097 N N . ARG B 1 33 ? 1.618 -29.391 0.817 1 63.66 33 ARG B N 1
ATOM 4098 C CA . ARG B 1 33 ? 0.439 -29.188 1.651 1 63.66 33 ARG B CA 1
ATOM 4099 C C . ARG B 1 33 ? -0.499 -28.156 1.03 1 63.66 33 ARG B C 1
ATOM 4101 O O . ARG B 1 33 ? -1.692 -28.141 1.34 1 63.66 33 ARG B O 1
ATOM 4108 N N . GLN B 1 34 ? 0.049 -27.297 0.186 1 60.34 34 GLN B N 1
ATOM 4109 C CA . GLN B 1 34 ? -0.74 -26.234 -0.427 1 60.34 34 GLN B CA 1
ATOM 4110 C C . GLN B 1 34 ? -0.741 -26.359 -1.948 1 60.34 34 GLN B C 1
ATOM 4112 O O . GLN B 1 34 ? -0.899 -25.359 -2.658 1 60.34 34 GLN B O 1
ATOM 4117 N N . ARG B 1 35 ? -0.718 -27.578 -2.387 1 57.16 35 ARG B N 1
ATOM 4118 C CA . ARG B 1 35 ? -0.613 -27.703 -3.838 1 57.16 35 ARG B CA 1
ATOM 4119 C C . ARG B 1 35 ? -1.698 -26.891 -4.535 1 57.16 35 ARG B C 1
ATOM 4121 O O . ARG B 1 35 ? -2.85 -26.891 -4.098 1 57.16 35 ARG B O 1
ATOM 4128 N N . GLY B 1 36 ? -1.267 -25.875 -5.227 1 62.19 36 GLY B N 1
ATOM 4129 C CA . GLY B 1 36 ? -2.178 -25.125 -6.066 1 62.19 36 GLY B CA 1
ATOM 4130 C C . GLY B 1 36 ? -3.219 -25.984 -6.75 1 62.19 36 GLY B C 1
ATOM 4131 O O . GLY B 1 36 ? -2.963 -27.156 -7.051 1 62.19 36 GLY B O 1
ATOM 4132 N N . LEU B 1 37 ? -4.48 -25.547 -6.688 1 74.06 37 LEU B N 1
ATOM 4133 C CA . LEU B 1 37 ? -5.625 -26.312 -7.172 1 74.06 37 LEU B CA 1
ATOM 4134 C C . LEU B 1 37 ? -5.84 -26.078 -8.664 1 74.06 37 LEU B C 1
ATOM 4136 O O . LEU B 1 37 ? -6.605 -26.812 -9.305 1 74.06 37 LEU B O 1
ATOM 4140 N N . VAL B 1 38 ? -4.926 -25.188 -9.133 1 78.81 38 VAL B N 1
ATOM 4141 C CA . VAL B 1 38 ? -5.211 -24.812 -10.516 1 78.81 38 VAL B CA 1
ATOM 4142 C C . VAL B 1 38 ? -4.945 -26 -11.438 1 78.81 38 VAL B C 1
ATOM 4144 O O . VAL B 1 38 ? -3.908 -26.656 -11.328 1 78.81 38 VAL B O 1
ATOM 4147 N N . GLY B 1 39 ? -5.812 -26.234 -12.328 1 85.44 39 GLY B N 1
ATOM 4148 C CA . GLY B 1 39 ? -5.695 -27.328 -13.281 1 85.44 39 GLY B CA 1
ATOM 4149 C C . GLY B 1 39 ? -6.32 -28.625 -12.789 1 85.44 39 GLY B C 1
ATOM 4150 O O . GLY B 1 39 ? -6.57 -29.531 -13.578 1 85.44 39 GLY B O 1
ATOM 4151 N N . ASN B 1 40 ? -6.566 -28.719 -11.516 1 86.62 40 ASN B N 1
ATOM 4152 C CA . ASN B 1 40 ? -7.184 -29.906 -10.953 1 86.62 40 ASN B CA 1
ATOM 4153 C C . ASN B 1 40 ? -8.648 -30.031 -11.359 1 86.62 40 ASN B C 1
ATOM 4155 O O . ASN B 1 40 ? -9.344 -29.016 -11.516 1 86.62 40 ASN B O 1
ATOM 4159 N N . ILE B 1 41 ? -9.008 -31.266 -11.57 1 91.88 41 ILE B N 1
ATOM 4160 C CA . ILE B 1 41 ? -10.398 -31.547 -11.922 1 91.88 41 ILE B CA 1
ATOM 4161 C C . ILE B 1 41 ? -11.094 -32.25 -10.75 1 91.88 41 ILE B C 1
ATOM 4163 O O . ILE B 1 41 ? -10.531 -33.156 -10.141 1 91.88 41 ILE B O 1
ATOM 4167 N N . TYR B 1 42 ? -12.25 -31.75 -10.422 1 92.38 42 TYR B N 1
ATOM 4168 C CA . TYR B 1 42 ? -13.031 -32.281 -9.312 1 92.38 42 TYR B CA 1
ATOM 4169 C C . TYR B 1 42 ? -14.445 -32.625 -9.75 1 92.38 42 TYR B C 1
ATOM 4171 O O . TYR B 1 42 ? -14.938 -32.062 -10.742 1 92.38 42 TYR B O 1
ATOM 4179 N N . LYS B 1 43 ? -14.922 -33.594 -9.055 1 94 43 LYS B N 1
ATOM 4180 C CA . LYS B 1 43 ? -16.375 -33.719 -9.07 1 94 43 LYS B CA 1
ATOM 4181 C C . LYS B 1 43 ? -17.016 -32.969 -7.906 1 94 43 LYS B C 1
ATOM 4183 O O . LYS B 1 43 ? -16.922 -33.406 -6.754 1 94 43 LYS B O 1
ATOM 4188 N N . GLY B 1 44 ? -17.625 -31.891 -8.258 1 93.56 44 GLY B N 1
ATOM 4189 C CA . GLY B 1 44 ? -18.172 -31.047 -7.211 1 93.56 44 GLY B CA 1
ATOM 4190 C C . GLY B 1 44 ? -19.672 -31.172 -7.07 1 93.56 44 GLY B C 1
ATOM 4191 O O . GLY B 1 44 ? -20.312 -31.875 -7.844 1 93.56 44 GLY B O 1
ATOM 4192 N N . GLU B 1 45 ? -20.125 -30.484 -6.004 1 94.94 45 GLU B N 1
ATOM 4193 C CA . GLU B 1 45 ? -21.562 -30.375 -5.734 1 94.94 45 GLU B CA 1
ATOM 4194 C C . GLU B 1 45 ? -22 -28.922 -5.594 1 94.94 45 GLU B C 1
ATOM 4196 O O . GLU B 1 45 ? -21.422 -28.172 -4.793 1 94.94 45 GLU B O 1
ATOM 4201 N N . VAL B 1 46 ? -23.016 -28.609 -6.359 1 95 46 VAL B N 1
ATOM 4202 C CA . VAL B 1 46 ? -23.516 -27.25 -6.301 1 95 46 VAL B CA 1
ATOM 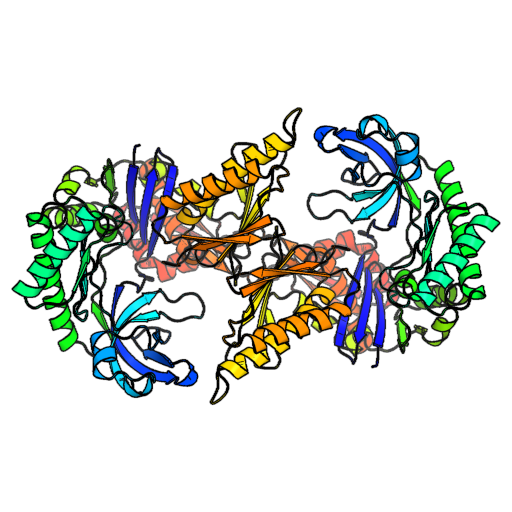4203 C C . VAL B 1 46 ? -24.188 -26.984 -4.953 1 95 46 VAL B C 1
ATOM 4205 O O . VAL B 1 46 ? -25.188 -27.625 -4.621 1 95 46 VAL B O 1
ATOM 4208 N N . CYS B 1 47 ? -23.625 -26.047 -4.223 1 92.75 47 CYS B N 1
ATOM 4209 C CA . CYS B 1 47 ? -24.141 -25.719 -2.902 1 92.75 47 CYS B CA 1
ATOM 4210 C C . CYS B 1 47 ? -25.266 -24.688 -2.996 1 92.75 47 CYS B C 1
ATOM 4212 O O . CYS B 1 47 ? -26.297 -24.812 -2.332 1 92.75 47 CYS B O 1
ATOM 4214 N N . ARG B 1 48 ? -24.984 -23.672 -3.701 1 89.94 48 ARG B N 1
ATOM 4215 C CA . ARG B 1 48 ? -25.891 -22.547 -3.777 1 89.94 48 ARG B CA 1
ATOM 4216 C C . ARG B 1 48 ? -25.797 -21.844 -5.133 1 89.94 48 ARG B C 1
ATOM 4218 O O . ARG B 1 48 ? -24.703 -21.672 -5.668 1 89.94 48 ARG B O 1
ATOM 4225 N N . VAL B 1 49 ? -26.969 -21.625 -5.648 1 90.69 49 VAL B N 1
ATOM 4226 C CA . VAL B 1 49 ? -27.016 -20.875 -6.898 1 90.69 49 VAL B CA 1
ATOM 4227 C C . VAL B 1 49 ? -27.391 -19.422 -6.613 1 90.69 49 VAL B C 1
ATOM 4229 O O . VAL B 1 49 ? -28.328 -19.156 -5.852 1 90.69 49 VAL B O 1
ATOM 4232 N N . LEU B 1 50 ? -26.594 -18.531 -7.098 1 81.12 50 LEU B N 1
ATOM 4233 C CA . LEU B 1 50 ? -26.812 -17.109 -6.922 1 81.12 50 LEU B CA 1
ATOM 4234 C C . LEU B 1 50 ? -27.234 -16.453 -8.242 1 81.12 50 LEU B C 1
ATOM 4236 O O . LEU B 1 50 ? -26.391 -15.875 -8.938 1 81.12 50 LEU B O 1
ATOM 4240 N N . PRO B 1 51 ? -28.469 -16.375 -8.5 1 80 51 PRO B N 1
ATOM 4241 C CA . PRO B 1 51 ? -28.922 -15.828 -9.781 1 80 51 PRO B CA 1
ATOM 4242 C C . PRO B 1 51 ? -28.5 -14.383 -9.992 1 80 51 PRO B C 1
ATOM 4244 O O . PRO B 1 51 ? -28.156 -13.992 -11.109 1 80 51 PRO B O 1
ATOM 4247 N N . GLY B 1 52 ? -28.5 -13.641 -8.938 1 69.62 52 GLY B N 1
ATOM 4248 C CA . GLY B 1 52 ? -28.109 -12.25 -9.039 1 69.62 52 GLY B CA 1
ATOM 4249 C C . GLY B 1 52 ? -26.719 -12.062 -9.602 1 69.62 52 GLY B C 1
ATOM 4250 O O . GLY B 1 52 ? -26.453 -11.094 -10.312 1 69.62 52 GLY B O 1
ATOM 4251 N N . MET B 1 53 ? -25.844 -13.023 -9.391 1 74.25 53 MET B N 1
ATOM 4252 C CA . MET B 1 53 ? -24.453 -12.922 -9.828 1 74.25 53 MET B CA 1
ATOM 4253 C C . MET B 1 53 ? -24.188 -13.867 -10.992 1 74.25 53 MET B C 1
ATOM 4255 O O . MET B 1 53 ? -23.078 -13.914 -11.523 1 74.25 53 MET B O 1
ATOM 4259 N N . GLN B 1 54 ? -25.219 -14.477 -11.398 1 81.25 54 GLN B N 1
ATOM 4260 C CA . GLN B 1 54 ? -25.078 -15.492 -12.445 1 81.25 54 GLN B CA 1
ATOM 4261 C C . GLN B 1 54 ? -23.922 -16.438 -12.148 1 81.25 54 GLN B C 1
ATOM 4263 O O . GLN B 1 54 ? -23.078 -16.688 -13.023 1 81.25 54 GLN B O 1
ATOM 4268 N N . ALA B 1 55 ? -23.859 -16.781 -10.875 1 87.44 55 ALA B N 1
ATOM 4269 C CA . ALA B 1 55 ? -22.797 -17.656 -10.414 1 87.44 55 ALA B CA 1
ATOM 4270 C C . ALA B 1 55 ? -23.297 -18.656 -9.391 1 87.44 55 ALA B C 1
ATOM 4272 O O . ALA B 1 55 ? -24.469 -18.594 -8.977 1 87.44 55 ALA B O 1
ATOM 4273 N N . ALA B 1 56 ? -22.484 -19.656 -9.156 1 90.88 56 ALA B N 1
ATOM 4274 C CA . ALA B 1 56 ? -22.812 -20.672 -8.156 1 90.88 56 ALA B CA 1
ATOM 4275 C C . ALA B 1 56 ? -21.609 -21.016 -7.293 1 90.88 56 ALA B C 1
ATOM 4277 O O . ALA B 1 56 ? -20.453 -20.844 -7.719 1 90.88 56 ALA B O 1
ATOM 4278 N N . PHE B 1 57 ? -21.953 -21.359 -6.082 1 92.12 57 PHE B N 1
ATOM 4279 C CA . PHE B 1 57 ? -20.938 -21.922 -5.207 1 92.12 57 PHE B CA 1
ATOM 4280 C C . PHE B 1 57 ? -20.922 -23.438 -5.281 1 92.12 57 PHE B C 1
ATOM 4282 O O . PHE B 1 57 ? -21.969 -24.078 -5.219 1 92.12 57 PHE B O 1
ATOM 4289 N N . VAL B 1 58 ? -19.797 -23.969 -5.539 1 93.88 58 VAL B N 1
ATOM 4290 C CA . VAL B 1 58 ? -19.641 -25.406 -5.707 1 93.88 58 VAL B CA 1
ATOM 4291 C C . VAL B 1 58 ? -18.703 -25.953 -4.629 1 93.88 58 VAL B C 1
ATOM 4293 O O . VAL B 1 58 ? -17.625 -25.422 -4.41 1 93.88 58 VAL B O 1
ATOM 4296 N N . ASP B 1 59 ? -19.156 -26.938 -3.961 1 93.19 59 ASP B N 1
ATOM 4297 C CA . ASP B 1 59 ? -18.328 -27.625 -2.979 1 93.19 59 ASP B CA 1
ATOM 4298 C C . ASP B 1 59 ? -17.469 -28.688 -3.645 1 93.19 59 ASP B C 1
ATOM 4300 O O . ASP B 1 59 ? -17.984 -29.688 -4.148 1 93.19 59 ASP B O 1
ATOM 4304 N N . ILE B 1 60 ? -16.234 -28.531 -3.631 1 90.62 60 ILE B N 1
ATOM 4305 C CA . ILE B 1 60 ? -15.336 -29.484 -4.242 1 90.62 60 ILE B CA 1
ATOM 4306 C C . ILE B 1 60 ? -14.484 -30.156 -3.162 1 90.62 60 ILE B C 1
ATOM 4308 O O . ILE B 1 60 ? -13.414 -30.688 -3.449 1 90.62 60 ILE B O 1
ATOM 4312 N N . GLY B 1 61 ? -14.891 -30.031 -1.966 1 85.06 61 GLY B N 1
ATOM 4313 C CA . GLY B 1 61 ? -14.211 -30.703 -0.867 1 85.06 61 GLY B CA 1
ATOM 4314 C C . GLY B 1 61 ? -13.172 -29.828 -0.189 1 85.06 61 GLY B C 1
ATOM 4315 O O . GLY B 1 61 ? -12.383 -30.312 0.629 1 85.06 61 GLY B O 1
ATOM 4316 N N . LEU B 1 62 ? -13.094 -28.625 -0.548 1 80.19 62 LEU B N 1
ATOM 4317 C CA . LEU B 1 62 ? -12.164 -27.688 0.069 1 80.19 62 LEU B CA 1
ATOM 4318 C C . LEU B 1 62 ? -12.82 -26.953 1.238 1 80.19 62 LEU B C 1
ATOM 4320 O O . LEU B 1 62 ? -14.023 -27.125 1.481 1 80.19 62 LEU B O 1
ATOM 4324 N N . SER B 1 63 ? -11.969 -26.25 2.002 1 75.75 63 SER B N 1
ATOM 4325 C CA . SER B 1 63 ? -12.469 -25.547 3.182 1 75.75 63 SER B CA 1
ATOM 4326 C C . SER B 1 63 ? -13.508 -24.5 2.809 1 75.75 63 SER B C 1
ATOM 4328 O O . SER B 1 63 ? -14.422 -24.219 3.59 1 75.75 63 SER B O 1
ATOM 4330 N N . ARG B 1 64 ? -13.328 -23.984 1.574 1 80.06 64 ARG B N 1
ATOM 4331 C CA . ARG B 1 64 ? -14.273 -22.984 1.088 1 80.06 64 ARG B CA 1
ATOM 4332 C C . ARG B 1 64 ? -14.898 -23.422 -0.233 1 80.06 64 ARG B C 1
ATOM 4334 O O . ARG B 1 64 ? -14.242 -24.062 -1.053 1 80.06 64 ARG B O 1
ATOM 4341 N N . ALA B 1 65 ? -16.156 -22.953 -0.324 1 86.62 65 ALA B N 1
ATOM 4342 C CA . ALA B 1 65 ? -16.828 -23.234 -1.59 1 86.62 65 ALA B CA 1
ATOM 4343 C C . ALA B 1 65 ? -16.188 -22.453 -2.736 1 86.62 65 ALA B C 1
ATOM 4345 O O . ALA B 1 65 ? -15.789 -21.312 -2.562 1 86.62 65 ALA B O 1
ATOM 4346 N N . ALA B 1 66 ? -16.062 -23.156 -3.803 1 90.12 66 ALA B N 1
ATOM 4347 C CA . ALA B 1 66 ? -15.484 -22.547 -4.996 1 90.12 66 ALA B CA 1
ATOM 4348 C C . ALA B 1 66 ? -16.547 -21.844 -5.824 1 90.12 66 ALA B C 1
ATOM 4350 O O . ALA B 1 66 ? -17.75 -22.047 -5.621 1 90.12 66 ALA B O 1
ATOM 4351 N N . PHE B 1 67 ? -16.109 -21 -6.66 1 89.38 67 PHE B N 1
ATOM 4352 C CA . PHE B 1 67 ? -16.984 -20.094 -7.395 1 89.38 67 PHE B CA 1
ATOM 4353 C C . PHE B 1 67 ? -17.047 -20.484 -8.867 1 89.38 67 PHE B C 1
ATOM 4355 O O . PHE B 1 67 ? -16 -20.703 -9.492 1 89.38 67 PHE B O 1
ATOM 4362 N N . LEU B 1 68 ? -18.266 -20.578 -9.43 1 92.25 68 LEU B N 1
ATOM 4363 C CA . LEU B 1 68 ? -18.5 -20.906 -10.828 1 92.25 68 LEU B CA 1
ATOM 4364 C C . LEU B 1 68 ? -19.453 -19.891 -11.469 1 92.25 68 LEU B C 1
ATOM 4366 O O . LEU B 1 68 ? -20.625 -19.828 -11.102 1 92.25 68 LEU B O 1
ATOM 4370 N N . HIS B 1 69 ? -18.906 -19.188 -12.383 1 90.5 69 HIS B N 1
ATOM 4371 C CA . HIS B 1 69 ? -19.719 -18.203 -13.078 1 90.5 69 HIS B CA 1
ATOM 4372 C C . HIS B 1 69 ? -20.344 -18.781 -14.344 1 90.5 69 HIS B C 1
ATOM 4374 O O . HIS B 1 69 ? -19.797 -19.734 -14.922 1 90.5 69 HIS B O 1
ATOM 4380 N N . LEU B 1 70 ? -21.406 -18.156 -14.766 1 89.62 70 LEU B N 1
ATOM 4381 C CA . LEU B 1 70 ? -22.125 -18.594 -15.953 1 89.62 70 LEU B CA 1
ATOM 4382 C C . LEU B 1 70 ? -21.203 -18.594 -17.172 1 89.62 70 LEU B C 1
ATOM 4384 O O . LEU B 1 70 ? -21.266 -19.5 -18 1 89.62 70 LEU B O 1
ATOM 4388 N N . SER B 1 71 ? -20.328 -17.625 -17.234 1 89.06 71 SER B N 1
ATOM 4389 C CA . SER B 1 71 ? -19.438 -17.484 -18.375 1 89.06 71 SER B CA 1
ATOM 4390 C C . SER B 1 71 ? -18.391 -18.609 -18.391 1 89.06 71 SER B C 1
ATOM 4392 O O . SER B 1 71 ? -17.719 -18.812 -19.406 1 89.06 71 SER B O 1
ATOM 4394 N N . ASP B 1 72 ? -18.266 -19.297 -17.281 1 91.62 72 ASP B N 1
ATOM 4395 C CA . ASP B 1 72 ? -17.234 -20.312 -17.172 1 91.62 72 ASP B CA 1
ATOM 4396 C C . ASP B 1 72 ? -17.797 -21.719 -17.406 1 91.62 72 ASP B C 1
ATOM 4398 O O . ASP B 1 72 ? -17.094 -22.719 -17.234 1 91.62 72 ASP B O 1
ATOM 4402 N N . LEU B 1 73 ? -19.047 -21.75 -17.828 1 91.94 73 LEU B N 1
ATOM 4403 C CA . LEU B 1 73 ? -19.625 -23.031 -18.234 1 91.94 73 LEU B CA 1
ATOM 4404 C C . LEU B 1 73 ? -19.156 -23.422 -19.625 1 91.94 73 LEU B C 1
ATOM 4406 O O . LEU B 1 73 ? -18.797 -22.578 -20.438 1 91.94 73 LEU B O 1
ATOM 4410 N N . CYS B 1 74 ? -19.125 -24.656 -19.859 1 90.44 74 CYS B N 1
ATOM 4411 C CA . CYS B 1 74 ? -18.594 -25.156 -21.125 1 90.44 74 CYS B CA 1
ATOM 4412 C C . CYS B 1 74 ? -19.484 -24.734 -22.281 1 90.44 74 CYS B C 1
ATOM 4414 O O . CYS B 1 74 ? -20.703 -24.609 -22.125 1 90.44 74 CYS B O 1
ATOM 4416 N N . SER B 1 75 ? -18.812 -24.531 -23.422 1 84.94 75 SER B N 1
ATOM 4417 C CA . SER B 1 75 ? -19.484 -24.062 -24.625 1 84.94 75 SER B CA 1
ATOM 4418 C C . SER B 1 75 ? -20.609 -25 -25.047 1 84.94 75 SER B C 1
ATOM 4420 O O . SER B 1 75 ? -21.656 -24.562 -25.516 1 84.94 75 SER B O 1
ATOM 4422 N N . LYS B 1 76 ? -20.391 -26.203 -24.891 1 84.94 76 LYS B N 1
ATOM 4423 C CA . LYS B 1 76 ? -21.359 -27.203 -25.297 1 84.94 76 LYS B CA 1
ATOM 4424 C C . LYS B 1 76 ? -22.688 -27.031 -24.547 1 84.94 76 LYS B C 1
ATOM 4426 O O . LYS B 1 76 ? -23.75 -27.047 -25.156 1 84.94 76 LYS B O 1
ATOM 4431 N N . ASP B 1 77 ? -22.578 -26.828 -23.297 1 86.12 77 ASP B N 1
ATOM 4432 C CA . ASP B 1 77 ? -23.766 -26.641 -22.469 1 86.12 77 ASP B CA 1
ATOM 4433 C C . ASP B 1 77 ? -24.438 -25.297 -22.766 1 86.12 77 ASP B C 1
ATOM 4435 O O . ASP B 1 77 ? -25.672 -25.203 -22.828 1 86.12 77 ASP B O 1
ATOM 4439 N N . LEU B 1 78 ? -23.672 -24.297 -22.906 1 87.06 78 LEU B N 1
ATOM 4440 C CA . LEU B 1 78 ? -24.188 -22.953 -23.141 1 87.06 78 LEU B CA 1
ATOM 4441 C C . LEU B 1 78 ? -24.938 -22.891 -24.469 1 87.06 78 LEU B C 1
ATOM 4443 O O . LEU B 1 78 ? -26 -22.25 -24.562 1 87.06 78 LEU B O 1
ATOM 4447 N N . GLU B 1 79 ? -24.375 -23.516 -25.484 1 83.75 79 GLU B N 1
ATOM 4448 C CA . GLU B 1 79 ? -25 -23.531 -26.812 1 83.75 79 GLU B CA 1
ATOM 4449 C C . GLU B 1 79 ? -26.281 -24.359 -26.797 1 83.75 79 GLU B C 1
ATOM 4451 O O . GLU B 1 79 ? -27.25 -24.016 -27.469 1 83.75 79 GLU B O 1
ATOM 4456 N N . LYS B 1 80 ? -26.281 -25.422 -26.141 1 83.5 80 LYS B N 1
ATOM 4457 C CA . LYS B 1 80 ? -27.422 -26.328 -26.094 1 83.5 80 LYS B CA 1
ATOM 4458 C C . LYS B 1 80 ? -28.625 -25.672 -25.422 1 83.5 80 LYS B C 1
ATOM 4460 O O . LYS B 1 80 ? -29.734 -25.719 -25.969 1 83.5 80 LYS B O 1
ATOM 4465 N N . LYS B 1 81 ? -28.359 -25.016 -24.312 1 85.56 81 LYS B N 1
ATOM 4466 C CA . LYS B 1 81 ? -29.469 -24.438 -23.562 1 85.56 81 LYS B CA 1
ATOM 4467 C C . LYS B 1 81 ? -29.703 -22.984 -23.969 1 85.56 81 LYS B C 1
ATOM 4469 O O . LYS B 1 81 ? -30.844 -22.5 -23.938 1 85.56 81 LYS B O 1
ATOM 4474 N N . GLY B 1 82 ? -28.719 -22.203 -24.25 1 82.94 82 GLY B N 1
ATOM 4475 C CA . GLY B 1 82 ? -28.797 -20.828 -24.75 1 82.94 82 GLY B CA 1
ATOM 4476 C C . GLY B 1 82 ? -29.406 -19.875 -23.734 1 82.94 82 GLY B C 1
ATOM 4477 O O . GLY B 1 82 ? -30.016 -18.875 -24.125 1 82.94 82 GLY B O 1
ATOM 4478 N N . SER B 1 83 ? -29.484 -20.234 -22.469 1 84.44 83 SER B N 1
ATOM 4479 C CA . SER B 1 83 ? -30.078 -19.391 -21.438 1 84.44 83 SER B CA 1
ATOM 4480 C C . SER B 1 83 ? -29.062 -18.438 -20.828 1 84.44 83 SER B C 1
ATOM 4482 O O . SER B 1 83 ? -27.859 -18.734 -20.812 1 84.44 83 SER B O 1
ATOM 4484 N N . ALA B 1 84 ? -29.578 -17.297 -20.469 1 82.38 84 ALA B N 1
ATOM 4485 C CA . ALA B 1 84 ? -28.703 -16.312 -19.812 1 82.38 84 ALA B CA 1
ATOM 4486 C C . ALA B 1 84 ? -28.812 -16.422 -18.297 1 82.38 84 ALA B C 1
ATOM 4488 O O . ALA B 1 84 ? -28.156 -15.672 -17.562 1 82.38 84 ALA B O 1
ATOM 4489 N N . ASN B 1 85 ? -29.5 -17.375 -17.922 1 86.5 85 ASN B N 1
ATOM 4490 C CA . ASN B 1 85 ? -29.719 -17.531 -16.484 1 86.5 85 ASN B CA 1
ATOM 4491 C C . ASN B 1 85 ? -29.016 -18.781 -15.953 1 86.5 85 ASN B C 1
ATOM 4493 O O . ASN B 1 85 ? -29.234 -19.875 -16.453 1 86.5 85 ASN B O 1
ATOM 4497 N N . ILE B 1 86 ? -28.312 -18.656 -14.953 1 89.81 86 ILE B N 1
ATOM 4498 C CA . ILE B 1 86 ? -27.5 -19.719 -14.383 1 89.81 86 ILE B CA 1
ATOM 4499 C C . ILE B 1 86 ? -28.406 -20.828 -13.836 1 89.81 86 ILE B C 1
ATOM 4501 O O . ILE B 1 86 ? -28.016 -22 -13.805 1 89.81 86 ILE B O 1
ATOM 4505 N N . GLU B 1 87 ? -29.641 -20.422 -13.477 1 89.94 87 GLU B N 1
ATOM 4506 C CA . GLU B 1 87 ? -30.578 -21.375 -12.898 1 89.94 87 GLU B CA 1
ATOM 4507 C C . GLU B 1 87 ? -30.984 -22.422 -13.922 1 89.94 87 GLU B C 1
ATOM 4509 O O . GLU B 1 87 ? -31.469 -23.5 -13.547 1 89.94 87 GLU B O 1
ATOM 4514 N N . SER B 1 88 ? -30.812 -22.078 -15.133 1 91.62 88 SER B N 1
ATOM 4515 C CA . SER B 1 88 ? -31.156 -23.016 -16.188 1 91.62 88 SER B CA 1
ATOM 4516 C C . SER B 1 88 ? -30.109 -24.125 -16.312 1 91.62 88 SER B C 1
ATOM 4518 O O . SER B 1 88 ? -30.359 -25.172 -16.906 1 91.62 88 SER B O 1
ATOM 4520 N N . TYR B 1 89 ? -28.969 -23.906 -15.789 1 91.81 89 TYR B N 1
ATOM 4521 C CA . TYR B 1 89 ? -27.844 -24.828 -15.977 1 91.81 89 TYR B CA 1
ATOM 4522 C C . TYR B 1 89 ? -27.547 -25.578 -14.688 1 91.81 89 TYR B C 1
ATOM 4524 O O . TYR B 1 89 ? -27.125 -26.734 -14.719 1 91.81 89 TYR B O 1
ATOM 4532 N N . LEU B 1 90 ? -27.719 -24.875 -13.617 1 93.19 90 LEU B N 1
ATOM 4533 C CA . LEU B 1 90 ? -27.266 -25.422 -12.344 1 93.19 90 LEU B CA 1
ATOM 4534 C C . LEU B 1 90 ? -28.375 -25.375 -11.305 1 93.19 90 LEU B C 1
ATOM 4536 O O . LEU B 1 90 ? -29.172 -24.438 -11.289 1 93.19 90 LEU B O 1
ATOM 4540 N N . HIS B 1 91 ? -28.469 -26.344 -10.523 1 93.56 91 HIS B N 1
ATOM 4541 C CA . HIS B 1 91 ? -29.375 -26.391 -9.383 1 93.56 91 HIS B CA 1
ATOM 4542 C C . HIS B 1 91 ? -28.656 -26.906 -8.133 1 93.56 91 HIS B C 1
ATOM 4544 O O . HIS B 1 91 ? -27.656 -27.625 -8.242 1 93.56 91 HIS B O 1
ATOM 4550 N N . GLU B 1 92 ? -29.172 -26.5 -7.012 1 93.38 92 GLU B N 1
ATOM 4551 C CA . GLU B 1 92 ? -28.562 -26.891 -5.746 1 93.38 92 GLU B CA 1
ATOM 4552 C C . GLU B 1 92 ? -28.562 -28.422 -5.586 1 93.38 92 GLU B C 1
ATOM 4554 O O . GLU B 1 92 ? -29.578 -29.062 -5.867 1 93.38 92 GLU B O 1
ATOM 4559 N N . GLY B 1 93 ? -27.5 -29.016 -5.219 1 93 93 GLY B N 1
ATOM 4560 C CA . GLY B 1 93 ? -27.359 -30.453 -5.02 1 93 93 GLY B CA 1
ATOM 4561 C C . GLY B 1 93 ? -26.844 -31.172 -6.25 1 93 93 GLY B C 1
ATOM 4562 O O . GLY B 1 93 ? -26.516 -32.344 -6.184 1 93 93 GLY B O 1
ATOM 4563 N N . GLN B 1 94 ? -26.734 -30.422 -7.316 1 94.31 94 GLN B N 1
ATOM 4564 C CA . GLN B 1 94 ? -26.297 -31 -8.578 1 94.31 94 GLN B CA 1
ATOM 4565 C C . GLN B 1 94 ? -24.797 -31.344 -8.547 1 94.31 94 GLN B C 1
ATOM 4567 O O . GLN B 1 94 ? -24 -30.578 -7.98 1 94.31 94 GLN B O 1
ATOM 4572 N N . HIS B 1 95 ? -24.484 -32.531 -9.109 1 94.75 95 HIS B N 1
ATOM 4573 C CA . HIS B 1 95 ? -23.078 -32.906 -9.266 1 94.75 95 HIS B CA 1
ATOM 4574 C C . HIS B 1 95 ? -22.531 -32.406 -10.594 1 94.75 95 HIS B C 1
ATOM 4576 O O . HIS B 1 95 ? -23.203 -32.5 -11.625 1 94.75 95 HIS B O 1
ATOM 4582 N N . ILE B 1 96 ? -21.359 -31.844 -10.5 1 94.69 96 ILE B N 1
ATOM 4583 C CA . ILE B 1 96 ? -20.797 -31.25 -11.711 1 94.69 96 ILE B CA 1
ATOM 4584 C C . ILE B 1 96 ? -19.281 -31.438 -11.711 1 94.69 96 ILE B C 1
ATOM 4586 O O . ILE B 1 96 ? -18.641 -31.391 -10.664 1 94.69 96 ILE B O 1
ATOM 4590 N N . VAL B 1 97 ? -18.75 -31.703 -12.906 1 94.56 97 VAL B N 1
ATOM 4591 C CA . VAL B 1 97 ? -17.297 -31.797 -13.07 1 94.56 97 VAL B CA 1
ATOM 4592 C C . VAL B 1 97 ? -16.719 -30.406 -13.359 1 94.56 97 VAL B C 1
ATOM 4594 O O . VAL B 1 97 ? -17.156 -29.719 -14.281 1 94.56 97 VAL B O 1
ATOM 4597 N N . VAL B 1 98 ? -15.781 -30.047 -12.477 1 95 98 VAL B N 1
ATOM 4598 C CA . VAL B 1 98 ? -15.227 -28.688 -12.609 1 95 98 VAL B CA 1
ATOM 4599 C C . VAL B 1 98 ? -13.703 -28.75 -12.57 1 95 98 VAL B C 1
ATOM 4601 O O . VAL B 1 98 ? -13.125 -29.703 -12.039 1 95 98 VAL B O 1
ATOM 4604 N N . GLN B 1 99 ? -13.102 -27.766 -13.18 1 93.38 99 GLN B N 1
ATOM 4605 C CA . GLN B 1 99 ? -11.656 -27.562 -13.133 1 93.38 99 GLN B CA 1
ATOM 4606 C C . GLN B 1 99 ? -11.312 -26.219 -12.477 1 93.38 99 GLN B C 1
ATOM 4608 O O . GLN B 1 99 ? -11.969 -25.203 -12.734 1 93.38 99 GLN B O 1
ATOM 4613 N N . VAL B 1 100 ? -10.266 -26.281 -11.68 1 90 100 VAL B N 1
ATOM 4614 C CA . VAL B 1 100 ? -9.875 -25.062 -10.977 1 90 100 VAL B CA 1
ATOM 4615 C C . VAL B 1 100 ? -9.062 -24.156 -11.914 1 90 100 VAL B C 1
ATOM 4617 O O . VAL B 1 100 ? -8.078 -24.609 -12.508 1 90 100 VAL B O 1
ATOM 4620 N N . THR B 1 101 ? -9.484 -22.906 -12.086 1 87.5 101 THR B N 1
ATOM 4621 C CA . THR B 1 101 ? -8.781 -21.984 -12.961 1 87.5 101 THR B CA 1
ATOM 4622 C C . THR B 1 101 ? -7.953 -20.984 -12.148 1 87.5 101 THR B C 1
ATOM 4624 O O . THR B 1 101 ? -6.969 -20.438 -12.648 1 87.5 101 THR B O 1
ATOM 4627 N N . LYS B 1 102 ? -8.359 -20.703 -11.023 1 80.56 102 LYS B N 1
ATOM 4628 C CA . LYS B 1 102 ? -7.637 -19.844 -10.094 1 80.56 102 LYS B CA 1
ATOM 4629 C C . LYS B 1 102 ? -7.652 -20.422 -8.68 1 80.56 102 LYS B C 1
ATOM 4631 O O . LYS B 1 102 ? -8.672 -20.938 -8.227 1 80.56 102 LYS B O 1
ATOM 4636 N N . ASP B 1 103 ? -6.48 -20.25 -8.062 1 78 103 ASP B N 1
ATOM 4637 C CA . ASP B 1 103 ? -6.383 -20.688 -6.672 1 78 103 ASP B CA 1
ATOM 4638 C C . ASP B 1 103 ? -7.164 -19.766 -5.746 1 78 103 ASP B C 1
ATOM 4640 O O . ASP B 1 103 ? -7.445 -18.609 -6.102 1 78 103 ASP B O 1
ATOM 4644 N N . PRO B 1 104 ? -7.68 -20.391 -4.688 1 72.69 104 PRO B N 1
ATOM 4645 C CA . PRO B 1 104 ? -8.266 -19.484 -3.701 1 72.69 104 PRO B CA 1
ATOM 4646 C C . PRO B 1 104 ? -7.309 -18.359 -3.283 1 72.69 104 PRO B C 1
ATOM 4648 O O . PRO B 1 104 ? -6.117 -18.609 -3.09 1 72.69 104 PRO B O 1
ATOM 4651 N N . ILE B 1 105 ? -7.699 -17.312 -3.447 1 61.62 105 ILE B N 1
ATOM 4652 C CA . ILE B 1 105 ? -6.883 -16.156 -3.1 1 61.62 105 ILE B CA 1
ATOM 4653 C C . ILE B 1 105 ? -7.527 -15.391 -1.942 1 61.62 105 ILE B C 1
ATOM 4655 O O . ILE B 1 105 ? -8.633 -14.852 -2.08 1 61.62 105 ILE B O 1
ATOM 4659 N N . GLY B 1 106 ? -6.836 -15.266 -0.778 1 56.78 106 GLY B N 1
ATOM 4660 C CA . GLY B 1 106 ? -7.391 -14.586 0.381 1 56.78 106 GLY B CA 1
ATOM 4661 C C . GLY B 1 106 ? -8.688 -15.203 0.874 1 56.78 106 GLY B C 1
ATOM 4662 O O . GLY B 1 106 ? -8.719 -16.391 1.214 1 56.78 106 GLY B O 1
ATOM 4663 N N . SER B 1 107 ? -9.727 -14.281 0.901 1 60.09 107 SER B N 1
ATOM 4664 C CA . SER B 1 107 ? -11.039 -14.703 1.379 1 60.09 107 SER B CA 1
ATOM 4665 C C . SER B 1 107 ? -11.891 -15.25 0.24 1 60.09 107 SER B C 1
ATOM 4667 O O . SER B 1 107 ? -12.977 -15.797 0.474 1 60.09 107 SER B O 1
ATOM 4669 N N . LYS B 1 108 ? -11.352 -15.203 -1.02 1 66.44 108 LYS B N 1
ATOM 4670 C CA . LYS B 1 108 ? -12.102 -15.672 -2.178 1 66.44 108 LYS B CA 1
ATOM 4671 C C . LYS B 1 108 ? -11.797 -17.141 -2.473 1 66.44 108 LYS B C 1
ATOM 4673 O O . LYS B 1 108 ? -10.648 -17.578 -2.371 1 66.44 108 LYS B O 1
ATOM 4678 N N . GLY B 1 109 ? -12.789 -17.859 -2.676 1 75.25 109 GLY B N 1
ATOM 4679 C CA . GLY B 1 109 ? -12.609 -19.25 -3.029 1 75.25 109 GLY B CA 1
ATOM 4680 C C . GLY B 1 109 ? -12.023 -19.453 -4.414 1 75.25 109 GLY B C 1
ATOM 4681 O O . GLY B 1 109 ? -11.742 -18.484 -5.117 1 75.25 109 GLY B O 1
ATOM 4682 N N . ALA B 1 110 ? -11.75 -20.688 -4.715 1 84.69 110 ALA B N 1
ATOM 4683 C CA . ALA B 1 110 ? -11.195 -21.031 -6.023 1 84.69 110 ALA B CA 1
ATOM 4684 C C . ALA B 1 110 ? -12.188 -20.719 -7.137 1 84.69 110 ALA B C 1
ATOM 4686 O O . ALA B 1 110 ? -13.398 -20.703 -6.914 1 84.69 110 ALA B O 1
ATOM 4687 N N . ARG B 1 111 ? -11.734 -20.391 -8.242 1 88.44 111 ARG B N 1
ATOM 4688 C CA . ARG B 1 111 ? -12.57 -20.203 -9.422 1 88.44 111 ARG B CA 1
ATOM 4689 C C . ARG B 1 111 ? -12.609 -21.469 -10.273 1 88.44 111 ARG B C 1
ATOM 4691 O O . ARG B 1 111 ? -11.586 -22.141 -10.445 1 88.44 111 ARG B O 1
ATOM 4698 N N . LEU B 1 112 ? -13.812 -21.688 -10.727 1 92.75 112 LEU B N 1
ATOM 4699 C CA . LEU B 1 112 ? -14.008 -22.953 -11.43 1 92.75 112 LEU B CA 1
ATOM 4700 C C . LEU B 1 112 ? -14.461 -22.719 -12.859 1 92.75 112 LEU B C 1
ATOM 4702 O O . LEU B 1 112 ? -14.906 -21.625 -13.203 1 92.75 112 LEU B O 1
ATOM 4706 N N . THR B 1 113 ? -14.266 -23.688 -13.656 1 93.94 113 THR B N 1
ATOM 4707 C CA . THR B 1 113 ? -14.82 -23.766 -15.008 1 93.94 113 THR B CA 1
ATOM 4708 C C . THR B 1 113 ? -15.273 -25.188 -15.328 1 93.94 113 THR B C 1
ATOM 4710 O O . THR B 1 113 ? -14.758 -26.141 -14.758 1 93.94 113 THR B O 1
ATOM 4713 N N . THR B 1 114 ? -16.328 -25.281 -16.109 1 94.06 114 THR B N 1
ATOM 4714 C CA . THR B 1 114 ? -16.719 -26.594 -16.609 1 94.06 114 THR B CA 1
ATOM 4715 C C . THR B 1 114 ? -16.109 -26.859 -17.969 1 94.06 114 THR B C 1
ATOM 4717 O O . THR B 1 114 ? -16.281 -27.953 -18.531 1 94.06 114 THR B O 1
ATOM 4720 N N . GLU B 1 115 ? -15.398 -25.844 -18.453 1 93.44 115 GLU B N 1
ATOM 4721 C CA . GLU B 1 115 ? -14.625 -26.031 -19.688 1 93.44 115 GLU B CA 1
ATOM 4722 C C . GLU B 1 115 ? -13.266 -26.641 -19.391 1 93.44 115 GLU B C 1
ATOM 4724 O O . GLU B 1 115 ? -12.258 -25.938 -19.312 1 93.44 115 GLU B O 1
ATOM 4729 N N . ILE B 1 116 ? -13.25 -27.969 -19.406 1 93.06 116 ILE B N 1
ATOM 4730 C CA . ILE B 1 116 ? -12.055 -28.703 -19.016 1 93.06 116 ILE B CA 1
ATOM 4731 C C . ILE B 1 116 ? -10.977 -28.531 -20.094 1 93.06 116 ILE B C 1
ATOM 4733 O O . ILE B 1 116 ? -11.266 -28.578 -21.281 1 93.06 116 ILE B O 1
ATOM 4737 N N . SER B 1 117 ? -9.805 -28.266 -19.641 1 93.44 117 SER B N 1
ATOM 4738 C CA . SER B 1 117 ? -8.664 -28.125 -20.531 1 93.44 117 SER B CA 1
ATOM 4739 C C . SER B 1 117 ? -7.473 -28.938 -20.047 1 93.44 117 SER B C 1
ATOM 4741 O O . SER B 1 117 ? -7.141 -28.906 -18.859 1 93.44 117 SER B O 1
ATOM 4743 N N . ILE B 1 118 ? -6.891 -29.672 -20.875 1 89.62 118 ILE B N 1
ATOM 4744 C CA . ILE B 1 118 ? -5.73 -30.5 -20.562 1 89.62 118 ILE B CA 1
ATOM 4745 C C . ILE B 1 118 ? -4.539 -30.062 -21.406 1 89.62 118 ILE B C 1
ATOM 4747 O O . ILE B 1 118 ? -4.488 -30.344 -22.609 1 89.62 118 ILE B O 1
ATOM 4751 N N . PRO B 1 119 ? -3.633 -29.5 -20.734 1 88.62 119 PRO B N 1
ATOM 4752 C CA . PRO B 1 119 ? -2.504 -28.969 -21.5 1 88.62 119 PRO B CA 1
ATOM 4753 C C . PRO B 1 119 ? -1.386 -30 -21.688 1 88.62 119 PRO B C 1
ATOM 4755 O O . PRO B 1 119 ? -1.194 -30.875 -20.844 1 88.62 119 PRO B O 1
ATOM 4758 N N . SER B 1 120 ? -0.793 -29.938 -22.844 1 85.69 120 SER B N 1
ATOM 4759 C CA . SER B 1 120 ? 0.503 -30.531 -23.125 1 85.69 120 SER B CA 1
ATOM 4760 C C . SER B 1 120 ? 1.505 -29.484 -23.609 1 85.69 120 SER B C 1
ATOM 4762 O O . SER B 1 120 ? 1.3 -28.297 -23.406 1 85.69 120 SER B O 1
ATOM 4764 N N . ARG B 1 121 ? 2.562 -29.828 -24.109 1 78.62 121 ARG B N 1
ATOM 4765 C CA . ARG B 1 121 ? 3.598 -28.891 -24.531 1 78.62 121 ARG B CA 1
ATOM 4766 C C . ARG B 1 121 ? 3.123 -28.031 -25.703 1 78.62 121 ARG B C 1
ATOM 4768 O O . ARG B 1 121 ? 3.314 -26.812 -25.703 1 78.62 121 ARG B O 1
ATOM 4775 N N . TYR B 1 122 ? 2.502 -28.672 -26.656 1 86.69 122 TYR B N 1
ATOM 4776 C CA . TYR B 1 122 ? 2.234 -27.984 -27.906 1 86.69 122 TYR B CA 1
ATOM 4777 C C . TYR B 1 122 ? 0.761 -27.609 -28.016 1 86.69 122 TYR B C 1
ATOM 4779 O O . TYR B 1 122 ? 0.404 -26.688 -28.75 1 86.69 122 TYR B O 1
ATOM 4787 N N . GLN B 1 123 ? -0.005 -28.438 -27.312 1 91.62 123 GLN B N 1
ATOM 4788 C CA . GLN B 1 123 ? -1.438 -28.234 -27.5 1 91.62 123 GLN B CA 1
ATOM 4789 C C . GLN B 1 123 ? -2.174 -28.25 -26.172 1 91.62 123 GLN B C 1
ATOM 4791 O O . GLN B 1 123 ? -1.631 -28.719 -25.156 1 91.62 123 GLN B O 1
ATOM 4796 N N . VAL B 1 124 ? -3.32 -27.641 -26.156 1 94.12 124 VAL B N 1
ATOM 4797 C CA . VAL B 1 124 ? -4.301 -27.812 -25.078 1 94.12 124 VAL B CA 1
ATOM 4798 C C . VAL B 1 124 ? -5.539 -28.516 -25.625 1 94.12 124 VAL B C 1
ATOM 4800 O O . VAL B 1 124 ? -6.121 -28.094 -26.625 1 94.12 124 VAL B O 1
ATOM 4803 N N . TYR B 1 125 ? -5.871 -29.641 -25.031 1 94.56 125 TYR B N 1
ATOM 4804 C CA . TYR B 1 125 ? -7.066 -30.359 -25.453 1 94.56 125 TYR B CA 1
ATOM 4805 C C . TYR B 1 125 ? -8.281 -29.906 -24.656 1 94.56 125 TYR B C 1
ATOM 4807 O O . TYR B 1 125 ? -8.234 -29.812 -23.438 1 94.56 125 TYR B O 1
ATOM 4815 N N . MET B 1 126 ? -9.266 -29.609 -25.359 1 95.38 126 MET B N 1
ATOM 4816 C CA . MET B 1 126 ? -10.547 -29.203 -24.781 1 95.38 126 MET B CA 1
ATOM 4817 C C . MET B 1 126 ? -11.656 -30.156 -25.203 1 95.38 126 MET B C 1
ATOM 4819 O O . MET B 1 126 ? -12.32 -29.938 -26.219 1 95.38 126 MET B O 1
ATOM 4823 N N . PRO B 1 127 ? -11.961 -31.078 -24.344 1 93.81 127 PRO B N 1
ATOM 4824 C CA . PRO B 1 127 ? -12.875 -32.156 -24.734 1 93.81 127 PRO B CA 1
ATOM 4825 C C . PRO B 1 127 ? -14.281 -31.641 -25.062 1 93.81 127 PRO B C 1
ATOM 4827 O O . PRO B 1 127 ? -14.984 -32.25 -25.859 1 93.81 127 PRO B O 1
ATOM 4830 N N . TYR B 1 128 ? -14.703 -30.562 -24.5 1 92.19 128 TYR B N 1
ATOM 4831 C CA . TYR B 1 128 ? -16.078 -30.125 -24.656 1 92.19 128 TYR B CA 1
ATOM 4832 C C . TYR B 1 128 ? -16.172 -28.953 -25.641 1 92.19 128 TYR B C 1
ATOM 4834 O O . TYR B 1 128 ? -17.25 -28.391 -25.844 1 92.19 128 TYR B O 1
ATOM 4842 N N . ALA B 1 129 ? -15.047 -28.578 -26.172 1 91 129 ALA B N 1
ATOM 4843 C CA . ALA B 1 129 ? -15.031 -27.5 -27.156 1 91 129 ALA B CA 1
ATOM 4844 C C . ALA B 1 129 ? -15.281 -28.031 -28.562 1 91 129 ALA B C 1
ATOM 4846 O O . ALA B 1 129 ? -14.875 -29.156 -28.891 1 91 129 ALA B O 1
ATOM 4847 N N . ASN B 1 130 ? -15.922 -27.203 -29.406 1 86.81 130 ASN B N 1
ATOM 4848 C CA . ASN B 1 130 ? -16.234 -27.625 -30.766 1 86.81 130 ASN B CA 1
ATOM 4849 C C . ASN B 1 130 ? -15.312 -26.953 -31.781 1 86.81 130 ASN B C 1
ATOM 4851 O O . ASN B 1 130 ? -15.453 -27.172 -33 1 86.81 130 ASN B O 1
ATOM 4855 N N . ASN B 1 131 ? -14.461 -26.125 -31.281 1 88.62 131 ASN B N 1
ATOM 4856 C CA . ASN B 1 131 ? -13.578 -25.406 -32.188 1 88.62 131 ASN B CA 1
ATOM 4857 C C . ASN B 1 131 ? -12.117 -25.484 -31.75 1 88.62 131 ASN B C 1
ATOM 4859 O O . ASN B 1 131 ? -11.836 -25.828 -30.609 1 88.62 131 ASN B O 1
ATOM 4863 N N . CYS B 1 132 ? -11.328 -25.344 -32.812 1 92.62 132 CYS B N 1
ATOM 4864 C CA . CYS B 1 132 ? -9.898 -25.297 -32.562 1 92.62 132 CYS B CA 1
ATOM 4865 C C . CYS B 1 132 ? -9.383 -23.859 -32.562 1 92.62 132 CYS B C 1
ATOM 4867 O O . CYS B 1 132 ? -10.016 -22.969 -33.156 1 92.62 132 CYS B O 1
ATOM 4869 N N . GLY B 1 133 ? -8.406 -23.672 -31.75 1 94 133 GLY B N 1
ATOM 4870 C CA . GLY B 1 133 ? -7.816 -22.344 -31.703 1 94 133 GLY B CA 1
ATOM 4871 C C . GLY B 1 133 ? -6.305 -22.359 -31.812 1 94 133 GLY B C 1
ATOM 4872 O O . GLY B 1 133 ? -5.688 -23.422 -31.797 1 94 133 GLY B O 1
ATOM 4873 N N . VAL B 1 134 ? -5.746 -21.156 -32.156 1 95 134 VAL B N 1
ATOM 4874 C CA . VAL B 1 134 ? -4.301 -20.953 -32.219 1 95 134 VAL B CA 1
ATOM 4875 C C . VAL B 1 134 ? -3.918 -19.781 -31.328 1 95 134 VAL B C 1
ATOM 4877 O O . VAL B 1 134 ? -4.621 -18.766 -31.297 1 95 134 VAL B O 1
ATOM 4880 N N . SER B 1 135 ? -2.887 -19.984 -30.562 1 90.25 135 SER B N 1
ATOM 4881 C CA . SER B 1 135 ? -2.408 -18.938 -29.672 1 90.25 135 SER B CA 1
ATOM 4882 C C . SER B 1 135 ? -2.299 -17.594 -30.391 1 90.25 135 SER B C 1
ATOM 4884 O O . SER B 1 135 ? -1.776 -17.531 -31.5 1 90.25 135 SER B O 1
ATOM 4886 N N . GLN B 1 136 ? -2.717 -16.547 -29.734 1 85.88 136 GLN B N 1
ATOM 4887 C CA . GLN B 1 136 ? -2.695 -15.203 -30.297 1 85.88 136 GLN B CA 1
ATOM 4888 C C . GLN B 1 136 ? -1.266 -14.695 -30.438 1 85.88 136 GLN B C 1
ATOM 4890 O O . GLN B 1 136 ? -1.015 -13.75 -31.188 1 85.88 136 GLN B O 1
ATOM 4895 N N . ARG B 1 137 ? -0.374 -15.383 -29.875 1 78.44 137 ARG B N 1
ATOM 4896 C CA . ARG B 1 137 ? 1.022 -14.961 -29.906 1 78.44 137 ARG B CA 1
ATOM 4897 C C . ARG B 1 137 ? 1.686 -15.367 -31.219 1 78.44 137 ARG B C 1
ATOM 4899 O O . ARG B 1 137 ? 2.752 -14.859 -31.562 1 78.44 137 ARG B O 1
ATOM 4906 N N . ILE B 1 138 ? 1.046 -16.297 -31.812 1 87.19 138 ILE B N 1
ATOM 4907 C CA . ILE B 1 138 ? 1.521 -16.703 -33.125 1 87.19 138 ILE B CA 1
ATOM 4908 C C . ILE B 1 138 ? 1.021 -15.703 -34.188 1 87.19 138 ILE B C 1
ATOM 4910 O O . ILE B 1 138 ? -0.174 -15.656 -34.469 1 87.19 138 ILE B O 1
ATOM 4914 N N . GLU B 1 139 ? 1.911 -14.922 -34.688 1 85.38 139 GLU B N 1
ATOM 4915 C CA . GLU B 1 139 ? 1.533 -13.773 -35.5 1 85.38 139 GLU B CA 1
ATOM 4916 C C . GLU B 1 139 ? 1.471 -14.133 -36.969 1 85.38 139 GLU B C 1
ATOM 4918 O O . GLU B 1 139 ? 0.666 -13.57 -37.719 1 85.38 139 GLU B O 1
ATOM 4923 N N . CYS B 1 140 ? 2.32 -15.031 -37.438 1 87.62 140 CYS B N 1
ATOM 4924 C CA . CYS B 1 140 ? 2.389 -15.391 -38.844 1 87.62 140 CYS B CA 1
ATOM 4925 C C . CYS B 1 140 ? 1.084 -16.031 -39.312 1 87.62 140 CYS B C 1
ATOM 4927 O O . CYS B 1 140 ? 0.716 -17.109 -38.844 1 87.62 140 CYS B O 1
ATOM 4929 N N . ASP B 1 141 ? 0.46 -15.43 -40.281 1 91.75 141 ASP B N 1
ATOM 4930 C CA . ASP B 1 141 ? -0.847 -15.883 -40.75 1 91.75 141 ASP B CA 1
ATOM 4931 C C . ASP B 1 141 ? -0.749 -17.25 -41.406 1 91.75 141 ASP B C 1
ATOM 4933 O O . ASP B 1 141 ? -1.639 -18.094 -41.25 1 91.75 141 ASP B O 1
ATOM 4937 N N . ALA B 1 142 ? 0.269 -17.359 -42.125 1 91.88 142 ALA B N 1
ATOM 4938 C CA . ALA B 1 142 ? 0.45 -18.641 -42.812 1 91.88 142 ALA B CA 1
ATOM 4939 C C . ALA B 1 142 ? 0.594 -19.781 -41.781 1 91.88 142 ALA B C 1
ATOM 4941 O O . ALA B 1 142 ? 0.024 -20.859 -41.969 1 91.88 142 ALA B O 1
ATOM 4942 N N . GLU B 1 143 ? 1.335 -19.5 -40.781 1 93.19 143 GLU B N 1
ATOM 4943 C CA . GLU B 1 143 ? 1.559 -20.484 -39.75 1 93.19 143 GLU B CA 1
ATOM 4944 C C . GLU B 1 143 ? 0.278 -20.766 -38.938 1 93.19 143 GLU B C 1
ATOM 4946 O O . GLU B 1 143 ? -0.011 -21.906 -38.594 1 93.19 143 GLU B O 1
ATOM 4951 N N . ARG B 1 144 ? -0.487 -19.812 -38.719 1 94.75 144 ARG B N 1
ATOM 4952 C CA . ARG B 1 144 ? -1.766 -19.953 -38.031 1 94.75 144 ARG B CA 1
ATOM 4953 C C . ARG B 1 144 ? -2.717 -20.844 -38.812 1 94.75 144 ARG B C 1
ATOM 4955 O O . ARG B 1 144 ? -3.367 -21.734 -38.25 1 94.75 144 ARG B O 1
ATOM 4962 N N . ALA B 1 145 ? -2.717 -20.516 -40.094 1 94.56 145 ALA B N 1
ATOM 4963 C CA . ALA B 1 145 ? -3.592 -21.297 -40.969 1 94.56 145 ALA B CA 1
ATOM 4964 C C . ALA B 1 145 ? -3.158 -22.766 -41 1 94.56 145 ALA B C 1
ATOM 4966 O O . ALA B 1 145 ? -3.996 -23.656 -40.969 1 94.56 145 ALA B O 1
ATOM 4967 N N . ARG B 1 146 ? -1.877 -22.922 -41.094 1 94.88 146 ARG B N 1
ATOM 4968 C CA . ARG B 1 146 ? -1.344 -24.281 -41.094 1 94.88 146 ARG B CA 1
ATOM 4969 C C . ARG B 1 146 ? -1.73 -25.047 -39.844 1 94.88 146 ARG B C 1
ATOM 4971 O O . ARG B 1 146 ? -2.201 -26.172 -39.938 1 94.88 146 ARG B O 1
ATOM 4978 N N . LEU B 1 147 ? -1.469 -24.453 -38.75 1 96.06 147 LEU B N 1
ATOM 4979 C CA . LEU B 1 147 ? -1.758 -25.094 -37.469 1 96.06 147 LEU B CA 1
ATOM 4980 C C . LEU B 1 147 ? -3.248 -25.375 -37.344 1 96.06 147 LEU B C 1
ATOM 4982 O O . LEU B 1 147 ? -3.639 -26.453 -36.875 1 96.06 147 LEU B O 1
ATOM 4986 N N . ARG B 1 148 ? -4.027 -24.438 -37.75 1 95.19 148 ARG B N 1
ATOM 4987 C CA . ARG B 1 148 ? -5.473 -24.625 -37.656 1 95.19 148 ARG B CA 1
ATOM 4988 C C . ARG B 1 148 ? -5.918 -25.812 -38.5 1 95.19 148 ARG B C 1
ATOM 4990 O O . ARG B 1 148 ? -6.75 -26.609 -38.062 1 95.19 148 ARG B O 1
ATOM 4997 N N . ALA B 1 149 ? -5.41 -25.828 -39.656 1 94.5 149 ALA B N 1
ATOM 4998 C CA . ALA B 1 149 ? -5.762 -26.922 -40.562 1 94.5 149 ALA B CA 1
ATOM 4999 C C . ALA B 1 149 ? -5.352 -28.281 -39.969 1 94.5 149 ALA B C 1
ATOM 5001 O O . ALA B 1 149 ? -6.098 -29.25 -40.062 1 94.5 149 ALA B O 1
ATOM 5002 N N . CYS B 1 150 ? -4.215 -28.25 -39.406 1 94.56 150 CYS B N 1
ATOM 5003 C CA . CYS B 1 150 ? -3.697 -29.469 -38.812 1 94.56 150 CYS B CA 1
ATOM 5004 C C . CYS B 1 150 ? -4.598 -29.922 -37.656 1 94.56 150 CYS B C 1
ATOM 5006 O O . CYS B 1 150 ? -4.945 -31.094 -37.594 1 94.56 150 CYS B O 1
ATOM 5008 N N . LEU B 1 151 ? -4.992 -29.047 -36.844 1 95.81 151 LEU B N 1
ATOM 5009 C CA . LEU B 1 151 ? -5.816 -29.344 -35.656 1 95.81 151 LEU B CA 1
ATOM 5010 C C . LEU B 1 151 ? -7.203 -29.812 -36.094 1 95.81 151 LEU B C 1
ATOM 5012 O O . LEU B 1 151 ? -7.73 -30.781 -35.531 1 95.81 151 LEU B O 1
ATOM 5016 N N . GLU B 1 152 ? -7.715 -29.109 -37.062 1 94.81 152 GLU B N 1
ATOM 5017 C CA . GLU B 1 152 ? -9.055 -29.438 -37.531 1 94.81 152 GLU B CA 1
ATOM 5018 C C . GLU B 1 152 ? -9.094 -30.828 -38.188 1 94.81 152 GLU B C 1
ATOM 5020 O O . GLU B 1 152 ? -10.055 -31.578 -38 1 94.81 152 GLU B O 1
ATOM 5025 N N . SER B 1 153 ? -8.094 -31.031 -38.969 1 94.44 153 SER B N 1
ATOM 5026 C CA . SER B 1 153 ? -8.008 -32.312 -39.625 1 94.44 153 SER B CA 1
ATOM 5027 C C . SER B 1 153 ? -7.957 -33.469 -38.594 1 94.44 153 SER B C 1
ATOM 5029 O O . SER B 1 153 ? -8.633 -34.469 -38.75 1 94.44 153 SER B O 1
ATOM 5031 N N . PHE B 1 154 ? -7.168 -33.281 -37.656 1 94.88 154 PHE B N 1
ATOM 5032 C CA . PHE B 1 154 ? -7.043 -34.281 -36.625 1 94.88 154 PHE B CA 1
ATOM 5033 C C . PHE B 1 154 ? -8.352 -34.438 -35.844 1 94.88 154 PHE B C 1
ATOM 5035 O O . PHE B 1 154 ? -8.781 -35.562 -35.594 1 94.88 154 PHE B O 1
ATOM 5042 N N . ARG B 1 155 ? -8.93 -33.406 -35.469 1 94 155 ARG B N 1
ATOM 5043 C CA . ARG B 1 155 ? -10.188 -33.406 -34.75 1 94 155 ARG B CA 1
ATOM 5044 C C . ARG B 1 155 ? -11.273 -34.125 -35.5 1 94 155 ARG B C 1
ATOM 5046 O O . ARG B 1 155 ? -12.008 -34.938 -34.938 1 94 155 ARG B O 1
ATOM 5053 N N . GLU B 1 156 ? -11.367 -33.844 -36.781 1 92.88 156 GLU B N 1
ATOM 5054 C CA . GLU B 1 156 ? -12.367 -34.5 -37.625 1 92.88 156 GLU B CA 1
ATOM 5055 C C . GLU B 1 156 ? -12.109 -36 -37.75 1 92.88 156 GLU B C 1
ATOM 5057 O O . GLU B 1 156 ? -13.047 -36.812 -37.656 1 92.88 156 GLU B O 1
ATOM 5062 N N . LYS B 1 157 ? -10.898 -36.25 -37.906 1 93.62 157 LYS B N 1
ATOM 5063 C CA . LYS B 1 157 ? -10.523 -37.656 -38.062 1 93.62 157 LYS B CA 1
ATOM 5064 C C . LYS B 1 157 ? -10.82 -38.469 -36.812 1 93.62 157 LYS B C 1
ATOM 5066 O O . LYS B 1 157 ? -11.227 -39.625 -36.906 1 93.62 157 LYS B O 1
ATOM 5071 N N . ASN B 1 158 ? -10.664 -37.875 -35.688 1 93.31 158 ASN B N 1
ATOM 5072 C CA . ASN B 1 158 ? -10.789 -38.594 -34.438 1 93.31 158 ASN B CA 1
ATOM 5073 C C . ASN B 1 158 ? -12.117 -38.312 -33.75 1 93.31 158 ASN B C 1
ATOM 5075 O O . ASN B 1 158 ? -12.43 -38.875 -32.719 1 93.31 158 ASN B O 1
ATOM 5079 N N . GLN B 1 159 ? -12.898 -37.375 -34.281 1 92.38 159 GLN B N 1
ATOM 5080 C CA . GLN B 1 159 ? -14.195 -37 -33.75 1 92.38 159 GLN B CA 1
ATOM 5081 C C . GLN B 1 159 ? -14.094 -36.625 -32.281 1 92.38 159 GLN B C 1
ATOM 5083 O O . GLN B 1 159 ? -14.82 -37.188 -31.438 1 92.38 159 GLN B O 1
ATOM 5088 N N . CYS B 1 160 ? -13.18 -35.812 -32.031 1 93.12 160 CYS B N 1
ATOM 5089 C CA . CYS B 1 160 ? -12.906 -35.438 -30.641 1 93.12 160 CYS B CA 1
ATOM 5090 C C . CYS B 1 160 ? -13.109 -33.938 -30.422 1 93.12 160 CYS B C 1
ATOM 5092 O O . CYS B 1 160 ? -13.617 -33.25 -31.312 1 93.12 160 CYS B O 1
ATOM 5094 N N . GLY B 1 161 ? -12.852 -33.469 -29.188 1 93.19 161 GLY B N 1
ATOM 5095 C CA . GLY B 1 161 ? -13.031 -32.062 -28.859 1 93.19 161 GLY B CA 1
ATOM 5096 C C . GLY B 1 161 ? -12.023 -31.141 -29.547 1 93.19 161 GLY B C 1
ATOM 5097 O O . GLY B 1 161 ? -11.32 -31.578 -30.469 1 93.19 161 GLY B O 1
ATOM 5098 N N . GLY B 1 162 ? -12.086 -29.953 -29.141 1 94.12 162 GLY B N 1
ATOM 5099 C CA . GLY B 1 162 ? -11.234 -28.969 -29.781 1 94.12 162 GLY B CA 1
ATOM 5100 C C . GLY B 1 162 ? -9.836 -28.922 -29.203 1 94.12 162 GLY B C 1
ATOM 5101 O O . GLY B 1 162 ? -9.594 -29.453 -28.109 1 94.12 162 GLY B O 1
ATOM 5102 N N . PHE B 1 163 ? -8.914 -28.359 -30.031 1 95.88 163 PHE B N 1
ATOM 5103 C CA . PHE B 1 163 ? -7.535 -28.156 -29.609 1 95.88 163 PHE B CA 1
ATOM 5104 C C . PHE B 1 163 ? -7.137 -26.703 -29.75 1 95.88 163 PHE B C 1
ATOM 5106 O O . PHE B 1 163 ? -7.68 -25.969 -30.594 1 95.88 163 PHE B O 1
ATOM 5113 N N . ILE B 1 164 ? -6.312 -26.281 -28.844 1 95.5 164 ILE B N 1
ATOM 5114 C CA . ILE B 1 164 ? -5.68 -24.984 -28.984 1 95.5 164 ILE B CA 1
ATOM 5115 C C . ILE B 1 164 ? -4.172 -25.156 -29.156 1 95.5 164 ILE B C 1
ATOM 5117 O O . ILE B 1 164 ? -3.51 -25.75 -28.297 1 95.5 164 ILE B O 1
ATOM 5121 N N . ALA B 1 165 ? -3.674 -24.641 -30.25 1 94.56 165 ALA B N 1
ATOM 5122 C CA . ALA B 1 165 ? -2.23 -24.672 -30.469 1 94.56 165 ALA B CA 1
ATOM 5123 C C . ALA B 1 165 ? -1.522 -23.625 -29.625 1 94.56 165 ALA B C 1
ATOM 5125 O O . ALA B 1 165 ? -1.821 -22.438 -29.719 1 94.56 165 ALA B O 1
ATOM 5126 N N . ARG B 1 166 ? -0.683 -24.094 -28.766 1 90.06 166 ARG B N 1
ATOM 5127 C CA . ARG B 1 166 ? 0.099 -23.188 -27.938 1 90.06 166 ARG B CA 1
ATOM 5128 C C . ARG B 1 166 ? 1.246 -22.562 -28.734 1 90.06 166 ARG B C 1
ATOM 5130 O O . ARG B 1 166 ? 1.53 -23 -29.844 1 90.06 166 ARG B O 1
ATOM 5137 N N . THR B 1 167 ? 1.895 -21.578 -28.297 1 86.5 167 THR B N 1
ATOM 5138 C CA . THR B 1 167 ? 2.984 -20.891 -28.984 1 86.5 167 THR B CA 1
ATOM 5139 C C . THR B 1 167 ? 4.117 -21.859 -29.312 1 86.5 167 THR B C 1
ATOM 5141 O O . THR B 1 167 ? 4.762 -21.734 -30.359 1 86.5 167 THR B O 1
ATOM 5144 N N . ALA B 1 168 ? 4.336 -22.906 -28.531 1 82.31 168 ALA B N 1
ATOM 5145 C CA . ALA B 1 168 ? 5.406 -23.875 -28.719 1 82.31 168 ALA B CA 1
ATOM 5146 C C . ALA B 1 168 ? 5.141 -24.734 -29.953 1 82.31 168 ALA B C 1
ATOM 5148 O O . ALA B 1 168 ? 6.047 -25.406 -30.453 1 82.31 168 ALA B O 1
ATOM 5149 N N . ALA B 1 169 ? 3.902 -24.703 -30.359 1 88.5 169 ALA B N 1
ATOM 5150 C CA . ALA B 1 169 ? 3.521 -25.516 -31.516 1 88.5 169 ALA B CA 1
ATOM 5151 C C . ALA B 1 169 ? 4 -24.875 -32.812 1 88.5 169 ALA B C 1
ATOM 5153 O O . ALA B 1 169 ? 3.994 -25.531 -33.875 1 88.5 169 ALA B O 1
ATOM 5154 N N . GLU B 1 170 ? 4.473 -23.672 -32.688 1 89.38 170 GLU B N 1
ATOM 5155 C CA . GLU B 1 170 ? 4.875 -22.953 -33.906 1 89.38 170 GLU B CA 1
ATOM 5156 C C . GLU B 1 170 ? 6.02 -23.656 -34.625 1 89.38 170 GLU B C 1
ATOM 5158 O O . GLU B 1 170 ? 7.027 -24 -34 1 89.38 170 GLU B O 1
ATOM 5163 N N . CYS B 1 171 ? 5.941 -23.875 -35.906 1 86.31 171 CYS B N 1
ATOM 5164 C CA . CYS B 1 171 ? 6.945 -24.438 -36.812 1 86.31 171 CYS B CA 1
ATOM 5165 C C . CYS B 1 171 ? 7.266 -25.875 -36.438 1 86.31 171 CYS B C 1
ATOM 5167 O O . CYS B 1 171 ? 8.305 -26.406 -36.844 1 86.31 171 CYS B O 1
ATOM 5169 N N . VAL B 1 172 ? 6.449 -26.531 -35.625 1 86.81 172 VAL B N 1
ATOM 5170 C CA . VAL B 1 172 ? 6.641 -27.922 -35.281 1 86.81 172 VAL B CA 1
ATOM 5171 C C . VAL B 1 172 ? 6.055 -28.828 -36.344 1 86.81 172 VAL B C 1
ATOM 5173 O O . VAL B 1 172 ? 5.02 -28.516 -36.938 1 86.81 172 VAL B O 1
ATOM 5176 N N . GLU B 1 173 ? 6.75 -29.859 -36.562 1 85.5 173 GLU B N 1
ATOM 5177 C CA . GLU B 1 173 ? 6.324 -30.781 -37.594 1 85.5 173 GLU B CA 1
ATOM 5178 C C . GLU B 1 173 ? 4.984 -31.438 -37.25 1 85.5 173 GLU B C 1
ATOM 5180 O O . GLU B 1 173 ? 4.715 -31.703 -36.094 1 85.5 173 GLU B O 1
ATOM 5185 N N . GLU B 1 174 ? 4.223 -31.703 -38.281 1 88.5 174 GLU B N 1
ATOM 5186 C CA . GLU B 1 174 ? 2.871 -32.219 -38.094 1 88.5 174 GLU B CA 1
ATOM 5187 C C . GLU B 1 174 ? 2.885 -33.562 -37.375 1 88.5 174 GLU B C 1
ATOM 5189 O O . GLU B 1 174 ? 1.995 -33.844 -36.562 1 88.5 174 GLU B O 1
ATOM 5194 N N . ALA B 1 175 ? 3.869 -34.344 -37.656 1 83.88 175 ALA B N 1
ATOM 5195 C CA . ALA B 1 175 ? 3.953 -35.656 -37.031 1 83.88 175 ALA B CA 1
ATOM 5196 C C . ALA B 1 175 ? 4.062 -35.5 -35.5 1 83.88 175 ALA B C 1
ATOM 5198 O O . ALA B 1 175 ? 3.461 -36.281 -34.781 1 83.88 175 ALA B O 1
ATOM 5199 N N . VAL B 1 176 ? 4.758 -34.562 -35.125 1 82.81 176 VAL B N 1
ATOM 5200 C CA . VAL B 1 176 ? 4.953 -34.312 -33.688 1 82.81 176 VAL B CA 1
ATOM 5201 C C . VAL B 1 176 ? 3.652 -33.781 -33.094 1 82.81 176 VAL B C 1
ATOM 5203 O O . VAL B 1 176 ? 3.273 -34.188 -31.984 1 82.81 176 VAL B O 1
ATOM 5206 N N . LEU B 1 177 ? 3.057 -32.969 -33.781 1 91.06 177 LEU B N 1
ATOM 5207 C CA . LEU B 1 177 ? 1.794 -32.406 -33.312 1 91.06 177 LEU B CA 1
ATOM 5208 C C . LEU B 1 177 ? 0.735 -33.5 -33.188 1 91.06 177 LEU B C 1
ATOM 5210 O O . LEU B 1 177 ? -0.002 -33.531 -32.188 1 91.06 177 LEU B O 1
ATOM 5214 N N . TYR B 1 178 ? 0.736 -34.344 -34.125 1 89.44 178 TYR B N 1
ATOM 5215 C CA . TYR B 1 178 ? -0.239 -35.438 -34.094 1 89.44 178 TYR B CA 1
ATOM 5216 C C . TYR B 1 178 ? 0.02 -36.344 -32.938 1 89.44 178 TYR B C 1
ATOM 5218 O O . TYR B 1 178 ? -0.919 -36.812 -32.281 1 89.44 178 TYR B O 1
ATOM 5226 N N . SER B 1 179 ? 1.229 -36.594 -32.75 1 83.19 179 SER B N 1
ATOM 5227 C CA . SER B 1 179 ? 1.584 -37.469 -31.625 1 83.19 179 SER B CA 1
ATOM 5228 C C . SER B 1 179 ? 1.162 -36.812 -30.297 1 83.19 179 SER B C 1
ATOM 5230 O O . SER B 1 179 ? 0.669 -37.5 -29.406 1 83.19 179 SER B O 1
ATOM 5232 N N . ASP B 1 180 ? 1.409 -35.625 -30.188 1 88.06 180 ASP B N 1
ATOM 5233 C CA . ASP B 1 180 ? 1.021 -34.875 -29 1 88.06 180 ASP B CA 1
ATOM 5234 C C . ASP B 1 180 ? -0.492 -34.906 -28.797 1 88.06 180 ASP B C 1
ATOM 5236 O O . ASP B 1 180 ? -0.972 -35.094 -27.672 1 88.06 180 ASP B O 1
ATOM 5240 N N . MET B 1 181 ? -1.184 -34.719 -29.844 1 92.38 181 MET B N 1
ATOM 5241 C CA . MET B 1 181 ? -2.643 -34.719 -29.781 1 92.38 181 MET B CA 1
ATOM 5242 C C . MET B 1 181 ? -3.166 -36.125 -29.422 1 92.38 181 MET B C 1
ATOM 5244 O O . MET B 1 181 ? -4.121 -36.25 -28.656 1 92.38 181 MET B O 1
ATOM 5248 N N . THR B 1 182 ? -2.533 -37.094 -29.953 1 88.06 182 THR B N 1
ATOM 5249 C CA . THR B 1 182 ? -2.92 -38.469 -29.641 1 88.06 182 THR B CA 1
ATOM 5250 C C . THR B 1 182 ? -2.703 -38.75 -28.156 1 88.06 182 THR B C 1
ATOM 5252 O O . THR B 1 182 ? -3.539 -39.406 -27.516 1 88.06 182 THR B O 1
ATOM 5255 N N . PHE B 1 183 ? -1.644 -38.344 -27.719 1 82.5 183 PHE B N 1
ATOM 5256 C CA . PHE B 1 183 ? -1.356 -38.5 -26.281 1 82.5 183 PHE B CA 1
ATOM 5257 C C . PHE B 1 183 ? -2.445 -37.844 -25.453 1 82.5 183 PHE B C 1
ATOM 5259 O O . PHE B 1 183 ? -2.914 -38.406 -24.469 1 82.5 183 PHE B O 1
ATOM 5266 N N . LEU B 1 184 ? -2.756 -36.625 -25.766 1 91.19 184 LEU B N 1
ATOM 5267 C CA . LEU B 1 184 ? -3.768 -35.875 -25.031 1 91.19 184 LEU B CA 1
ATOM 5268 C C . LEU B 1 184 ? -5.105 -36.594 -25.047 1 91.19 184 LEU B C 1
ATOM 5270 O O . LEU B 1 184 ? -5.836 -36.594 -24.047 1 91.19 184 LEU B O 1
ATOM 5274 N N . LEU B 1 185 ? -5.418 -37.219 -26.156 1 91.69 185 LEU B N 1
ATOM 5275 C CA . LEU B 1 185 ? -6.656 -38 -26.266 1 91.69 185 LEU B CA 1
ATOM 5276 C C . LEU B 1 185 ? -6.633 -39.188 -25.312 1 91.69 185 LEU B C 1
ATOM 5278 O O . LEU B 1 185 ? -7.637 -39.5 -24.672 1 91.69 185 LEU B O 1
ATOM 5282 N N . LYS B 1 186 ? -5.488 -39.781 -25.297 1 86.44 186 LYS B N 1
ATOM 5283 C CA . LYS B 1 186 ? -5.348 -40.906 -24.391 1 86.44 186 LYS B CA 1
ATOM 5284 C C . LYS B 1 186 ? -5.473 -40.469 -22.938 1 86.44 186 LYS B C 1
ATOM 5286 O O . LYS B 1 186 ? -6.129 -41.125 -22.141 1 86.44 186 LYS B O 1
ATOM 5291 N N . LEU B 1 187 ? -4.805 -39.438 -22.641 1 85.38 187 LEU B N 1
ATOM 5292 C CA . LEU B 1 187 ? -4.887 -38.906 -21.297 1 85.38 187 LEU B CA 1
ATOM 5293 C C . LEU B 1 187 ? -6.328 -38.562 -20.938 1 85.38 187 LEU B C 1
ATOM 5295 O O . LEU B 1 187 ? -6.777 -38.844 -19.828 1 85.38 187 LEU B O 1
ATOM 5299 N N . TRP B 1 188 ? -6.98 -37.969 -21.797 1 91.75 188 TRP B N 1
ATOM 5300 C CA . TRP B 1 188 ? -8.367 -37.594 -21.562 1 91.75 188 TRP B CA 1
ATOM 5301 C C . TRP B 1 188 ? -9.227 -38.844 -21.312 1 91.75 188 TRP B C 1
ATOM 5303 O O . TRP B 1 188 ? -10.109 -38.812 -20.438 1 91.75 188 TRP B O 1
ATOM 5313 N N . LYS B 1 189 ? -9.016 -39.812 -22.094 1 89.94 189 LYS B N 1
ATOM 5314 C CA . LYS B 1 189 ? -9.766 -41.031 -21.891 1 89.94 189 LYS B CA 1
ATOM 5315 C C . LYS B 1 189 ? -9.625 -41.531 -20.453 1 89.94 189 LYS B C 1
ATOM 5317 O O . LYS B 1 189 ? -10.609 -41.938 -19.828 1 89.94 189 LYS B O 1
ATOM 5322 N N . THR B 1 190 ? -8.477 -41.5 -20 1 85.94 190 THR B N 1
ATOM 5323 C CA . THR B 1 190 ? -8.219 -41.906 -18.625 1 85.94 190 THR B CA 1
ATOM 5324 C C . THR B 1 190 ? -8.969 -41.031 -17.641 1 85.94 190 THR B C 1
ATOM 5326 O O . THR B 1 190 ? -9.578 -41.5 -16.688 1 85.94 190 THR B O 1
ATOM 5329 N N . ILE B 1 191 ? -8.867 -39.75 -17.859 1 89.69 191 ILE B N 1
ATOM 5330 C CA . ILE B 1 191 ? -9.531 -38.781 -17 1 89.69 191 ILE B CA 1
ATOM 5331 C C . ILE B 1 191 ? -11.047 -38.969 -17.062 1 89.69 191 ILE B C 1
ATOM 5333 O O . ILE B 1 191 ? -11.727 -38.969 -16.031 1 89.69 191 ILE B O 1
ATOM 5337 N N . SER B 1 192 ? -11.523 -39.125 -18.266 1 91.94 192 SER B N 1
ATOM 5338 C CA . SER B 1 192 ? -12.953 -39.344 -18.469 1 91.94 192 SER B CA 1
ATOM 5339 C C . SER B 1 192 ? -13.453 -40.562 -17.719 1 91.94 192 SER B C 1
ATOM 5341 O O . SER B 1 192 ? -14.539 -40.531 -17.125 1 91.94 192 SER B O 1
ATOM 5343 N N . ASP B 1 193 ? -12.688 -41.594 -17.75 1 90 193 ASP B N 1
ATOM 5344 C CA . ASP B 1 193 ? -13.039 -42.781 -17.016 1 90 193 ASP B CA 1
ATOM 5345 C C . ASP B 1 193 ? -13.086 -42.531 -15.516 1 90 193 ASP B C 1
ATOM 5347 O O . ASP B 1 193 ? -13.977 -43.031 -14.82 1 90 193 ASP B O 1
ATOM 5351 N N . SER B 1 194 ? -12.18 -41.781 -15.094 1 89.31 194 SER B N 1
ATOM 5352 C CA . SER B 1 194 ? -12.141 -41.438 -13.68 1 89.31 194 SER B CA 1
ATOM 5353 C C . SER B 1 194 ? -13.328 -40.562 -13.289 1 89.31 194 SER B C 1
ATOM 5355 O O . SER B 1 194 ? -13.844 -40.656 -12.172 1 89.31 194 SER B O 1
ATOM 5357 N N . ILE B 1 195 ? -13.695 -39.688 -14.172 1 91 195 ILE B N 1
ATOM 5358 C CA . ILE B 1 195 ? -14.844 -38.812 -13.945 1 91 195 ILE B CA 1
ATOM 5359 C C . ILE B 1 195 ? -16.094 -39.688 -13.711 1 91 195 ILE B C 1
ATOM 5361 O O . ILE B 1 195 ? -16.859 -39.406 -12.789 1 91 195 ILE B O 1
ATOM 5365 N N . ASN B 1 196 ? -16.25 -40.656 -14.492 1 89.38 196 ASN B N 1
ATOM 5366 C CA . ASN B 1 196 ? -17.438 -41.5 -14.438 1 89.38 196 ASN B CA 1
ATOM 5367 C C . ASN B 1 196 ? -17.5 -42.281 -13.117 1 89.38 196 ASN B C 1
ATOM 5369 O O . ASN B 1 196 ? -18.594 -42.594 -12.625 1 89.38 196 ASN B O 1
ATOM 5373 N N . SER B 1 197 ? -16.406 -42.531 -12.578 1 88.5 197 SER B N 1
ATOM 5374 C CA . SER B 1 197 ? -16.375 -43.344 -11.367 1 88.5 197 SER B CA 1
ATOM 5375 C C . SER B 1 197 ? -16.25 -42.469 -10.125 1 88.5 197 SER B C 1
ATOM 5377 O O . SER B 1 197 ? -16.344 -42.969 -9 1 88.5 197 SER B O 1
ATOM 5379 N N . ALA B 1 198 ? -16.078 -41.219 -10.297 1 89.25 198 ALA B N 1
ATOM 5380 C CA . ALA B 1 198 ? -15.773 -40.344 -9.18 1 89.25 198 ALA B CA 1
ATOM 5381 C C . ALA B 1 198 ? -17.016 -40.031 -8.352 1 89.25 198 ALA B C 1
ATOM 5383 O O . ALA B 1 198 ? -18.125 -39.938 -8.891 1 89.25 198 ALA B O 1
ATOM 5384 N N . GLN B 1 199 ? -16.828 -40 -7.039 1 89.06 199 GLN B N 1
ATOM 5385 C CA . GLN B 1 199 ? -17.875 -39.594 -6.117 1 89.06 199 GLN B CA 1
ATOM 5386 C C . GLN B 1 199 ? -17.906 -38.062 -5.992 1 89.06 199 GLN B C 1
ATOM 5388 O O . GLN B 1 199 ? -16.922 -37.375 -6.305 1 89.06 199 GLN B O 1
ATOM 5393 N N . PRO B 1 200 ? -19.031 -37.531 -5.59 1 87.12 200 PRO B N 1
ATOM 5394 C CA . PRO B 1 200 ? -19.109 -36.094 -5.418 1 87.12 200 PRO B CA 1
ATOM 5395 C C . PRO B 1 200 ? -18.062 -35.562 -4.441 1 87.12 200 PRO B C 1
ATOM 5397 O O . PRO B 1 200 ? -17.766 -36.219 -3.439 1 87.12 200 PRO B O 1
ATOM 5400 N N . LYS B 1 201 ? -17.562 -34.438 -4.727 1 86.56 201 LYS B N 1
ATOM 5401 C CA . LYS B 1 201 ? -16.594 -33.719 -3.908 1 86.56 201 LYS B CA 1
ATOM 5402 C C . LYS B 1 201 ? -15.258 -34.438 -3.861 1 86.56 201 LYS B C 1
ATOM 5404 O O . LYS B 1 201 ? -14.602 -34.469 -2.818 1 86.56 201 LYS B O 1
ATOM 5409 N N . GLN B 1 202 ? -15.086 -35.156 -4.922 1 82.94 202 GLN B N 1
ATOM 5410 C CA . GLN B 1 202 ? -13.859 -35.938 -4.98 1 82.94 202 GLN B CA 1
ATOM 5411 C C . GLN B 1 202 ? -12.891 -35.375 -6.008 1 82.94 202 GLN B C 1
ATOM 5413 O O . GLN B 1 202 ? -13.312 -34.812 -7.031 1 82.94 202 GLN B O 1
ATOM 5418 N N . PHE B 1 203 ? -11.742 -35.656 -5.684 1 80.19 203 PHE B N 1
ATOM 5419 C CA . PHE B 1 203 ? -10.641 -35.312 -6.57 1 80.19 203 PHE B CA 1
ATOM 5420 C C . PHE B 1 203 ? -10.539 -36.312 -7.723 1 80.19 203 PHE B C 1
ATOM 5422 O O . PHE B 1 203 ? -10.641 -37.531 -7.52 1 80.19 203 PHE B O 1
ATOM 5429 N N . ILE B 1 204 ? -10.5 -35.875 -8.969 1 84.88 204 ILE B N 1
ATOM 5430 C CA . ILE B 1 204 ? -10.5 -36.75 -10.133 1 84.88 204 ILE B CA 1
ATOM 5431 C C . ILE B 1 204 ? -9.109 -36.781 -10.758 1 84.88 204 ILE B C 1
ATOM 5433 O O . ILE B 1 204 ? -8.562 -37.875 -10.992 1 84.88 204 ILE B O 1
ATOM 5437 N N . HIS B 1 205 ? -8.547 -35.625 -11.023 1 83.31 205 HIS B N 1
ATOM 5438 C CA . HIS B 1 205 ? -7.285 -35.531 -11.742 1 83.31 205 HIS B CA 1
ATOM 5439 C C . HIS B 1 205 ? -6.453 -34.344 -11.258 1 83.31 205 HIS B C 1
ATOM 5441 O O . HIS B 1 205 ? -6.984 -33.25 -11.047 1 83.31 205 HIS B O 1
ATOM 5447 N N . LYS B 1 206 ? -5.191 -34.75 -10.906 1 77.62 206 LYS B N 1
ATOM 5448 C CA . LYS B 1 206 ? -4.25 -33.719 -10.508 1 77.62 206 LYS B CA 1
ATOM 5449 C C . LYS B 1 206 ? -3.367 -33.281 -11.68 1 77.62 206 LYS B C 1
ATOM 5451 O O . LYS B 1 206 ? -2.938 -34.125 -12.477 1 77.62 206 LYS B O 1
ATOM 5456 N N . ASP B 1 207 ? -3.227 -32.062 -11.75 1 76.06 207 ASP B N 1
ATOM 5457 C CA . ASP B 1 207 ? -2.242 -31.578 -12.727 1 76.06 207 ASP B CA 1
ATOM 5458 C C . ASP B 1 207 ? -0.839 -32.062 -12.359 1 76.06 207 ASP B C 1
ATOM 5460 O O . ASP B 1 207 ? -0.616 -32.562 -11.258 1 76.06 207 ASP B O 1
ATOM 5464 N N . LEU B 1 208 ? 0.014 -32.062 -13.305 1 75.12 208 LEU B N 1
ATOM 5465 C CA . LEU B 1 208 ? 1.397 -32.5 -13.156 1 75.12 208 LEU B CA 1
ATOM 5466 C C . LEU B 1 208 ? 2.102 -31.688 -12.062 1 75.12 208 LEU B C 1
ATOM 5468 O O . LEU B 1 208 ? 1.742 -30.547 -11.797 1 75.12 208 LEU B O 1
ATOM 5472 N N . PRO B 1 209 ? 2.977 -32.375 -11.305 1 80.94 209 PRO B N 1
ATOM 5473 C CA . PRO B 1 209 ? 3.785 -31.625 -10.344 1 80.94 209 PRO B CA 1
ATOM 5474 C C . PRO B 1 209 ? 4.582 -30.5 -10.992 1 80.94 209 PRO B C 1
ATOM 5476 O O . PRO B 1 209 ? 4.84 -30.531 -12.203 1 80.94 209 PRO B O 1
ATOM 5479 N N . LEU B 1 210 ? 4.93 -29.531 -10.195 1 87.5 210 LEU B N 1
ATOM 5480 C CA . LEU B 1 210 ? 5.602 -28.344 -10.703 1 87.5 210 LEU B CA 1
ATOM 5481 C C . LEU B 1 210 ? 6.844 -28.719 -11.508 1 87.5 210 LEU B C 1
ATOM 5483 O O . LEU B 1 210 ? 7.113 -28.125 -12.547 1 87.5 210 LEU B O 1
ATOM 5487 N N . SER B 1 211 ? 7.559 -29.719 -11.055 1 88.56 211 SER B N 1
ATOM 5488 C CA . SER B 1 211 ? 8.789 -30.109 -11.742 1 88.56 211 SER B CA 1
ATOM 5489 C C . SER B 1 211 ? 8.508 -30.531 -13.18 1 88.56 211 SER B C 1
ATOM 5491 O O . SER B 1 211 ? 9.195 -30.094 -14.102 1 88.56 211 SER B O 1
ATOM 5493 N N . VAL B 1 212 ? 7.492 -31.266 -13.32 1 83.44 212 VAL B N 1
ATOM 5494 C CA . VAL B 1 212 ? 7.152 -31.781 -14.641 1 83.44 212 VAL B CA 1
ATOM 5495 C C . VAL B 1 212 ? 6.5 -30.672 -15.469 1 83.44 212 VAL B C 1
ATOM 5497 O O . VAL B 1 212 ? 6.793 -30.531 -16.656 1 83.44 212 VAL B O 1
ATOM 5500 N N . ARG B 1 213 ? 5.656 -29.922 -14.844 1 84 213 ARG B N 1
ATOM 5501 C CA . ARG B 1 213 ? 4.988 -28.812 -15.516 1 84 213 ARG B CA 1
ATOM 5502 C C . ARG B 1 213 ? 6 -27.812 -16.062 1 84 213 ARG B C 1
ATOM 5504 O O . ARG B 1 213 ? 5.754 -27.156 -17.062 1 84 213 ARG B O 1
ATOM 5511 N N . THR B 1 214 ? 7.043 -27.703 -15.383 1 88 214 THR B N 1
ATOM 5512 C CA . THR B 1 214 ? 8.102 -26.797 -15.789 1 88 214 THR B CA 1
ATOM 5513 C C . THR B 1 214 ? 8.586 -27.109 -17.203 1 88 214 THR B C 1
ATOM 5515 O O . THR B 1 214 ? 8.828 -26.203 -18 1 88 214 THR B O 1
ATOM 5518 N N . LEU B 1 215 ? 8.711 -28.391 -17.516 1 82.81 215 LEU B N 1
ATOM 5519 C CA . LEU B 1 215 ? 9.156 -28.812 -18.844 1 82.81 215 LEU B CA 1
ATOM 5520 C C . LEU B 1 215 ? 8.102 -28.484 -19.891 1 82.81 215 LEU B C 1
ATOM 5522 O O . LEU B 1 215 ? 8.438 -28.125 -21.031 1 82.81 215 LEU B O 1
ATOM 5526 N N . ARG B 1 216 ? 6.957 -28.578 -19.422 1 76.56 216 ARG B N 1
ATOM 5527 C CA . ARG B 1 216 ? 5.84 -28.328 -20.328 1 76.56 216 ARG B CA 1
ATOM 5528 C C . ARG B 1 216 ? 5.664 -26.828 -20.578 1 76.56 216 ARG B C 1
ATOM 5530 O O . ARG B 1 216 ? 5.531 -26.391 -21.719 1 76.56 216 ARG B O 1
ATOM 5537 N N . ASP B 1 217 ? 5.738 -26.016 -19.531 1 77.88 217 ASP B N 1
ATOM 5538 C CA . ASP B 1 217 ? 5.27 -24.641 -19.594 1 77.88 217 ASP B CA 1
ATOM 5539 C C . ASP B 1 217 ? 6.441 -23.672 -19.734 1 77.88 217 ASP B C 1
ATOM 5541 O O . ASP B 1 217 ? 6.301 -22.594 -20.328 1 77.88 217 ASP B O 1
ATOM 5545 N N . LEU B 1 218 ? 7.555 -23.938 -19.156 1 79.88 218 LEU B N 1
ATOM 5546 C CA . LEU B 1 218 ? 8.617 -22.953 -19.047 1 79.88 218 LEU B CA 1
ATOM 5547 C C . LEU B 1 218 ? 9.742 -23.219 -20.031 1 79.88 218 LEU B C 1
ATOM 5549 O O . LEU B 1 218 ? 10.516 -22.328 -20.375 1 79.88 218 LEU B O 1
ATOM 5553 N N . TYR B 1 219 ? 9.797 -24.406 -20.422 1 76.81 219 TYR B N 1
ATOM 5554 C CA . TYR B 1 219 ? 10.898 -24.734 -21.328 1 76.81 219 TYR B CA 1
ATOM 5555 C C . TYR B 1 219 ? 10.68 -24.125 -22.703 1 76.81 219 TYR B C 1
ATOM 5557 O O . TYR B 1 219 ? 9.594 -24.25 -23.281 1 76.81 219 TYR B O 1
ATOM 5565 N N . LYS B 1 220 ? 11.531 -23.312 -23.047 1 75.12 220 LYS B N 1
ATOM 5566 C CA . LYS B 1 220 ? 11.57 -22.734 -24.391 1 75.12 220 LYS B CA 1
ATOM 5567 C C . LYS B 1 220 ? 12.844 -23.141 -25.125 1 75.12 220 LYS B C 1
ATOM 5569 O O . LYS B 1 220 ? 13.836 -23.516 -24.5 1 75.12 220 LYS B O 1
ATOM 5574 N N . GLU B 1 221 ? 12.656 -23.016 -26.5 1 69.75 221 GLU B N 1
ATOM 5575 C CA . GLU B 1 221 ? 13.836 -23.297 -27.312 1 69.75 221 GLU B CA 1
ATOM 5576 C C . GLU B 1 221 ? 14.992 -22.359 -26.938 1 69.75 221 GLU B C 1
ATOM 5578 O O . GLU B 1 221 ? 14.789 -21.156 -26.766 1 69.75 221 GLU B O 1
ATOM 5583 N N . GLY B 1 222 ? 16.094 -22.891 -26.609 1 75.62 222 GLY B N 1
ATOM 5584 C CA . GLY B 1 222 ? 17.234 -22.062 -26.25 1 75.62 222 GLY B CA 1
ATOM 5585 C C . GLY B 1 222 ? 17.719 -22.297 -24.828 1 75.62 222 GLY B C 1
ATOM 5586 O O . GLY B 1 222 ? 18.812 -21.875 -24.469 1 75.62 222 GLY B O 1
ATOM 5587 N N . ILE B 1 223 ? 16.875 -22.891 -24.109 1 85.62 223 ILE B N 1
ATOM 5588 C CA . ILE B 1 223 ? 17.312 -23.219 -22.75 1 85.62 223 ILE B CA 1
ATOM 5589 C C . ILE B 1 223 ? 18.5 -24.172 -22.812 1 85.62 223 ILE B C 1
ATOM 5591 O O . ILE B 1 223 ? 18.438 -25.219 -23.484 1 85.62 223 ILE B O 1
ATOM 5595 N N . GLU B 1 224 ? 19.516 -23.844 -22.156 1 88.12 224 GLU B N 1
ATOM 5596 C CA . GLU B 1 224 ? 20.766 -24.594 -22.25 1 88.12 224 GLU B CA 1
ATOM 5597 C C . GLU B 1 224 ? 20.734 -25.812 -21.312 1 88.12 224 GLU B C 1
ATOM 5599 O O . GLU B 1 224 ? 21.234 -26.875 -21.672 1 88.12 224 GLU B O 1
ATOM 5604 N N . ARG B 1 225 ? 20.281 -25.641 -20.109 1 92.62 225 ARG B N 1
ATOM 5605 C CA . ARG B 1 225 ? 20.328 -26.703 -19.125 1 92.62 225 ARG B CA 1
ATOM 5606 C C . ARG B 1 225 ? 19.141 -26.625 -18.172 1 92.62 225 ARG B C 1
ATOM 5608 O O . ARG B 1 225 ? 18.688 -25.531 -17.828 1 92.62 225 ARG B O 1
ATOM 5615 N N . VAL B 1 226 ? 18.656 -27.703 -17.797 1 94.62 226 VAL B N 1
ATOM 5616 C CA . VAL B 1 226 ? 17.719 -27.875 -16.688 1 94.62 226 VAL B CA 1
ATOM 5617 C C . VAL B 1 226 ? 18.375 -28.672 -15.57 1 94.62 226 VAL B C 1
ATOM 5619 O O . VAL B 1 226 ? 18.594 -29.891 -15.703 1 94.62 226 VAL B O 1
ATOM 5622 N N . ARG B 1 227 ? 18.688 -28 -14.484 1 95.88 227 ARG B N 1
ATOM 5623 C CA . ARG B 1 227 ? 19.391 -28.641 -13.391 1 95.88 227 ARG B CA 1
ATOM 5624 C C . ARG B 1 227 ? 18.438 -29 -12.258 1 95.88 227 ARG B C 1
ATOM 5626 O O . ARG B 1 227 ? 17.719 -28.141 -11.742 1 95.88 227 ARG B O 1
ATOM 5633 N N . VAL B 1 228 ? 18.484 -30.266 -11.914 1 96.19 228 VAL B N 1
ATOM 5634 C CA . VAL B 1 228 ? 17.625 -30.781 -10.859 1 96.19 228 VAL B CA 1
ATOM 5635 C C . VAL B 1 228 ? 18.469 -31.359 -9.727 1 96.19 228 VAL B C 1
ATOM 5637 O O . VAL B 1 228 ? 19.375 -32.156 -9.961 1 96.19 228 VAL B O 1
ATOM 5640 N N . ASP B 1 229 ? 18.156 -31.016 -8.492 1 93.88 229 ASP B N 1
ATOM 5641 C CA . ASP B 1 229 ? 19.031 -31.438 -7.398 1 93.88 229 ASP B CA 1
ATOM 5642 C C . ASP B 1 229 ? 18.484 -32.688 -6.715 1 93.88 229 ASP B C 1
ATOM 5644 O O . ASP B 1 229 ? 19.016 -33.125 -5.691 1 93.88 229 ASP B O 1
ATOM 5648 N N . SER B 1 230 ? 17.422 -33.25 -7.16 1 92.5 230 SER B N 1
ATOM 5649 C CA . SER B 1 230 ? 16.859 -34.5 -6.645 1 92.5 230 SER B CA 1
ATOM 5650 C C . SER B 1 230 ? 16.938 -35.625 -7.672 1 92.5 230 SER B C 1
ATOM 5652 O O . SER B 1 230 ? 16.453 -35.469 -8.797 1 92.5 230 SER B O 1
ATOM 5654 N N . LYS B 1 231 ? 17.5 -36.719 -7.246 1 92.56 231 LYS B N 1
ATOM 5655 C CA . LYS B 1 231 ? 17.641 -37.844 -8.156 1 92.56 231 LYS B CA 1
ATOM 5656 C C . LYS B 1 231 ? 16.281 -38.406 -8.57 1 92.56 231 LYS B C 1
ATOM 5658 O O . LYS B 1 231 ? 16.062 -38.688 -9.75 1 92.56 231 LYS B O 1
ATOM 5663 N N . GLU B 1 232 ? 15.469 -38.5 -7.598 1 90.19 232 GLU B N 1
ATOM 5664 C CA . GLU B 1 232 ? 14.125 -39.031 -7.875 1 90.19 232 GLU B CA 1
ATOM 5665 C C . GLU B 1 232 ? 13.406 -38.156 -8.898 1 90.19 232 GLU B C 1
ATOM 5667 O O . GLU B 1 232 ? 12.82 -38.656 -9.852 1 90.19 232 GLU B O 1
ATOM 5672 N N . THR B 1 233 ? 13.453 -36.906 -8.703 1 92.31 233 THR B N 1
ATOM 5673 C CA . THR B 1 233 ? 12.781 -35.969 -9.602 1 92.31 233 THR B CA 1
ATOM 5674 C C . THR B 1 233 ? 13.453 -35.969 -10.977 1 92.31 233 THR B C 1
ATOM 5676 O O . THR B 1 233 ? 12.781 -35.875 -12 1 92.31 233 THR B O 1
ATOM 5679 N N . TYR B 1 234 ? 14.766 -36.094 -10.984 1 94.62 234 TYR B N 1
ATOM 5680 C CA . TYR B 1 234 ? 15.523 -36.156 -12.227 1 94.62 234 TYR B CA 1
ATOM 5681 C C . TYR B 1 234 ? 15.047 -37.312 -13.086 1 94.62 234 TYR B C 1
ATOM 5683 O O . TYR B 1 234 ? 14.758 -37.156 -14.273 1 94.62 234 TYR B O 1
ATOM 5691 N N . LEU B 1 235 ? 14.906 -38.406 -12.43 1 92.12 235 LEU B N 1
ATOM 5692 C CA . LEU B 1 235 ? 14.492 -39.594 -13.148 1 92.12 235 LEU B CA 1
ATOM 5693 C C . LEU B 1 235 ? 13.07 -39.469 -13.68 1 92.12 235 LEU B C 1
ATOM 5695 O O . LEU B 1 235 ? 12.781 -39.844 -14.812 1 92.12 235 LEU B O 1
ATOM 5699 N N . LYS B 1 236 ? 12.281 -38.906 -12.859 1 88 236 LYS B N 1
ATOM 5700 C CA . LYS B 1 236 ? 10.898 -38.656 -13.273 1 88 236 LYS B CA 1
ATOM 5701 C C . LYS B 1 236 ? 10.844 -37.719 -14.469 1 88 236 LYS B C 1
ATOM 5703 O O . LYS B 1 236 ? 10.062 -37.906 -15.398 1 88 236 LYS B O 1
ATOM 5708 N N . LEU B 1 237 ? 11.641 -36.719 -14.445 1 91.31 237 LEU B N 1
ATOM 5709 C CA . LEU B 1 237 ? 11.68 -35.719 -15.516 1 91.31 237 LEU B CA 1
ATOM 5710 C C . LEU B 1 237 ? 12.188 -36.344 -16.812 1 91.31 237 LEU B C 1
ATOM 5712 O O . LEU B 1 237 ? 11.641 -36.094 -17.891 1 91.31 237 LEU B O 1
ATOM 5716 N N . VAL B 1 238 ? 13.203 -37.125 -16.672 1 91.31 238 VAL B N 1
ATOM 5717 C CA . VAL B 1 238 ? 13.781 -37.781 -17.844 1 91.31 238 VAL B CA 1
ATOM 5718 C C . VAL B 1 238 ? 12.758 -38.719 -18.469 1 91.31 238 VAL B C 1
ATOM 5720 O O . VAL B 1 238 ? 12.609 -38.781 -19.688 1 91.31 238 VAL B O 1
ATOM 5723 N N . GLU B 1 239 ? 12.117 -39.438 -17.625 1 83.38 239 GLU B N 1
ATOM 5724 C CA . GLU B 1 239 ? 11.086 -40.344 -18.109 1 83.38 239 GLU B CA 1
ATOM 5725 C C . GLU B 1 239 ? 9.984 -39.594 -18.844 1 83.38 239 GLU B C 1
ATOM 5727 O O . GLU B 1 239 ? 9.562 -40.031 -19.922 1 83.38 239 GLU B O 1
ATOM 5732 N N . PHE B 1 240 ? 9.578 -38.594 -18.25 1 78.12 240 PHE B N 1
ATOM 5733 C CA . PHE B 1 240 ? 8.555 -37.75 -18.859 1 78.12 240 PHE B CA 1
ATOM 5734 C C . PHE B 1 240 ? 9.047 -37.188 -20.172 1 78.12 240 PHE B C 1
ATOM 5736 O O . PHE B 1 240 ? 8.328 -37.219 -21.188 1 78.12 240 PHE B O 1
ATOM 5743 N N . ALA B 1 241 ? 10.203 -36.656 -20.188 1 82.94 241 ALA B N 1
ATOM 5744 C CA . ALA B 1 241 ? 10.781 -36 -21.359 1 82.94 241 ALA B CA 1
ATOM 5745 C C . ALA B 1 241 ? 10.953 -37 -22.516 1 82.94 241 ALA B C 1
ATOM 5747 O O . ALA B 1 241 ? 10.711 -36.625 -23.672 1 82.94 241 ALA B O 1
ATOM 5748 N N . LYS B 1 242 ? 11.344 -38.156 -22.219 1 79.94 242 LYS B N 1
ATOM 5749 C CA . LYS B 1 242 ? 11.547 -39.188 -23.25 1 79.94 242 LYS B CA 1
ATOM 5750 C C . LYS B 1 242 ? 10.273 -39.438 -24.031 1 79.94 242 LYS B C 1
ATOM 5752 O O . LYS B 1 242 ? 10.32 -39.656 -25.25 1 79.94 242 LYS B O 1
ATOM 5757 N N . ILE B 1 243 ? 9.273 -39.281 -23.281 1 66.81 243 ILE B N 1
ATOM 5758 C CA . ILE B 1 243 ? 7.984 -39.625 -23.875 1 66.81 243 ILE B CA 1
ATOM 5759 C C . ILE B 1 243 ? 7.398 -38.406 -24.562 1 66.81 243 ILE B C 1
ATOM 5761 O O . ILE B 1 243 ? 6.891 -38.5 -25.688 1 66.81 243 ILE B O 1
ATOM 5765 N N . PHE B 1 244 ? 7.578 -37.312 -23.922 1 64.69 244 PHE B N 1
ATOM 5766 C CA . PHE B 1 244 ? 6.758 -36.188 -24.344 1 64.69 244 PHE B CA 1
ATOM 5767 C C . PHE B 1 244 ? 7.605 -35.125 -25.047 1 64.69 244 PHE B C 1
ATOM 5769 O O . PHE B 1 244 ? 7.109 -34.375 -25.875 1 64.69 244 PHE B O 1
ATOM 5776 N N . VAL B 1 245 ? 8.812 -34.969 -24.578 1 71.5 245 VAL B N 1
ATOM 5777 C CA . VAL B 1 245 ? 9.68 -33.938 -25.125 1 71.5 245 VAL B CA 1
ATOM 5778 C C . VAL B 1 245 ? 11.094 -34.469 -25.297 1 71.5 245 VAL B C 1
ATOM 5780 O O . VAL B 1 245 ? 12.031 -34 -24.656 1 71.5 245 VAL B O 1
ATOM 5783 N N . PRO B 1 246 ? 11.211 -35.312 -26.219 1 73.25 246 PRO B N 1
ATOM 5784 C CA . PRO B 1 246 ? 12.477 -36.031 -26.328 1 73.25 246 PRO B CA 1
ATOM 5785 C C . PRO B 1 246 ? 13.672 -35.094 -26.5 1 73.25 246 PRO B C 1
ATOM 5787 O O . PRO B 1 246 ? 14.773 -35.406 -26.047 1 73.25 246 PRO B O 1
ATOM 5790 N N . ASP B 1 247 ? 13.453 -34 -27.109 1 74.25 247 ASP B N 1
ATOM 5791 C CA . ASP B 1 247 ? 14.539 -33.094 -27.406 1 74.25 247 ASP B CA 1
ATOM 5792 C C . ASP B 1 247 ? 15.102 -32.469 -26.125 1 74.25 247 ASP B C 1
ATOM 5794 O O . ASP B 1 247 ? 16.219 -31.938 -26.125 1 74.25 247 ASP B O 1
ATOM 5798 N N . ILE B 1 248 ? 14.352 -32.562 -25.047 1 81.94 248 ILE B N 1
ATOM 5799 C CA . ILE B 1 248 ? 14.75 -31.891 -23.812 1 81.94 248 ILE B CA 1
ATOM 5800 C C . ILE B 1 248 ? 15.562 -32.844 -22.953 1 81.94 248 ILE B C 1
ATOM 5802 O O . ILE B 1 248 ? 16.203 -32.406 -21.984 1 81.94 248 ILE B O 1
ATOM 5806 N N . VAL B 1 249 ? 15.539 -34.031 -23.297 1 87 249 VAL B N 1
ATOM 5807 C CA . VAL B 1 249 ? 16.141 -35.062 -22.453 1 87 249 VAL B CA 1
ATOM 5808 C C . VAL B 1 249 ? 17.625 -34.75 -22.25 1 87 249 VAL B C 1
ATOM 5810 O O . VAL B 1 249 ? 18.125 -34.875 -21.125 1 87 249 VAL B O 1
ATOM 5813 N N . ASP B 1 250 ? 18.266 -34.312 -23.266 1 88.75 250 ASP B N 1
ATOM 5814 C CA . ASP B 1 250 ? 19.719 -34.125 -23.203 1 88.75 250 ASP B CA 1
ATOM 5815 C C . ASP B 1 250 ? 20.078 -32.906 -22.359 1 88.75 250 ASP B C 1
ATOM 5817 O O . ASP B 1 250 ? 21.219 -32.781 -21.891 1 88.75 250 ASP B O 1
ATOM 5821 N N . VAL B 1 251 ? 19.125 -32.062 -22.188 1 91.12 251 VAL B N 1
ATOM 5822 C CA . VAL B 1 251 ? 19.438 -30.828 -21.484 1 91.12 251 VAL B CA 1
ATOM 5823 C C . VAL B 1 251 ? 19.125 -30.984 -20 1 91.12 251 VAL B C 1
ATOM 5825 O O . VAL B 1 251 ? 19.547 -30.172 -19.172 1 91.12 251 VAL B O 1
ATOM 5828 N N . ILE B 1 252 ? 18.469 -32.031 -19.609 1 94.94 252 ILE B N 1
ATOM 5829 C CA . ILE B 1 252 ? 18.141 -32.281 -18.219 1 94.94 252 ILE B CA 1
ATOM 5830 C C . ILE B 1 252 ? 19.344 -32.906 -17.5 1 94.94 252 ILE B C 1
ATOM 5832 O O . ILE B 1 252 ? 19.906 -33.906 -17.969 1 94.94 252 ILE B O 1
ATOM 5836 N N . GLU B 1 253 ? 19.766 -32.25 -16.438 1 95.44 253 GLU B N 1
ATOM 5837 C CA . GLU B 1 253 ? 20.938 -32.719 -15.695 1 95.44 253 GLU B CA 1
ATOM 5838 C C . GLU B 1 253 ? 20.625 -32.906 -14.211 1 95.44 253 GLU B C 1
ATOM 5840 O O . GLU B 1 253 ? 19.906 -32.094 -13.617 1 95.44 253 GLU B O 1
ATOM 5845 N N . HIS B 1 254 ? 21.078 -34.031 -13.758 1 96.5 254 HIS B N 1
ATOM 5846 C CA . HIS B 1 254 ? 21.047 -34.219 -12.305 1 96.5 254 HIS B CA 1
ATOM 5847 C C . HIS B 1 254 ? 22.172 -33.469 -11.625 1 96.5 254 HIS B C 1
ATOM 5849 O O . HIS B 1 254 ? 23.344 -33.812 -11.797 1 96.5 254 HIS B O 1
ATOM 5855 N N . TYR B 1 255 ? 21.875 -32.5 -10.883 1 95 255 TYR B N 1
ATOM 5856 C CA . TYR B 1 255 ? 22.859 -31.688 -10.18 1 95 255 TYR B CA 1
ATOM 5857 C C . TYR B 1 255 ? 23.281 -32.375 -8.883 1 95 255 TYR B C 1
ATOM 5859 O O . TYR B 1 255 ? 22.453 -32.562 -7.98 1 95 255 TYR B O 1
ATOM 5867 N N . THR B 1 256 ? 24.5 -32.656 -8.727 1 90.31 256 THR B N 1
ATOM 5868 C CA . THR B 1 256 ? 25 -33.375 -7.559 1 90.31 256 THR B CA 1
ATOM 5869 C C . THR B 1 256 ? 26.094 -32.562 -6.855 1 90.31 256 THR B C 1
ATOM 5871 O O . THR B 1 256 ? 26.859 -33.125 -6.07 1 90.31 256 THR B O 1
ATOM 5874 N N . GLY B 1 257 ? 26.156 -31.359 -7.164 1 86.38 257 GLY B N 1
ATOM 5875 C CA . GLY B 1 257 ? 27.203 -30.531 -6.559 1 86.38 257 GLY B CA 1
ATOM 5876 C C . GLY B 1 257 ? 27 -30.312 -5.07 1 86.38 257 GLY B C 1
ATOM 5877 O O . GLY B 1 257 ? 25.875 -30.469 -4.566 1 86.38 257 GLY B O 1
ATOM 5878 N N . ASP B 1 258 ? 28.062 -29.922 -4.41 1 81.88 258 ASP B N 1
ATOM 5879 C CA . ASP B 1 258 ? 28.016 -29.688 -2.969 1 81.88 258 ASP B CA 1
ATOM 5880 C C . ASP B 1 258 ? 27.297 -28.391 -2.646 1 81.88 258 ASP B C 1
ATOM 5882 O O . ASP B 1 258 ? 26.609 -28.281 -1.627 1 81.88 258 ASP B O 1
ATOM 5886 N N . CYS B 1 259 ? 27.438 -27.531 -3.494 1 86.38 259 CYS B N 1
ATOM 5887 C CA . CYS B 1 259 ? 26.734 -26.25 -3.33 1 86.38 259 CYS B CA 1
ATOM 5888 C C . CYS B 1 259 ? 25.297 -26.359 -3.785 1 86.38 259 CYS B C 1
ATOM 5890 O O . CYS B 1 259 ? 25.016 -26.938 -4.836 1 86.38 259 CYS B O 1
ATOM 5892 N N . PRO B 1 260 ? 24.422 -25.922 -2.932 1 89.5 260 PRO B N 1
ATOM 5893 C CA . PRO B 1 260 ? 23.031 -25.969 -3.367 1 89.5 260 PRO B CA 1
ATOM 5894 C C . PRO B 1 260 ? 22.812 -25.312 -4.738 1 89.5 260 PRO B C 1
ATOM 5896 O O . PRO B 1 260 ? 23.453 -24.312 -5.051 1 89.5 260 PRO B O 1
ATOM 5899 N N . VAL B 1 261 ? 21.984 -25.891 -5.492 1 92.38 261 VAL B N 1
ATOM 5900 C CA . VAL B 1 261 ? 21.797 -25.5 -6.887 1 92.38 261 VAL B CA 1
ATOM 5901 C C . VAL B 1 261 ? 21.359 -24.047 -6.969 1 92.38 261 VAL B C 1
ATOM 5903 O O . VAL B 1 261 ? 21.734 -23.328 -7.898 1 92.38 261 VAL B O 1
ATOM 5906 N N . PHE B 1 262 ? 20.562 -23.5 -6.023 1 94.12 262 PHE B N 1
ATOM 5907 C CA . PHE B 1 262 ? 20.047 -22.141 -6.047 1 94.12 262 PHE B CA 1
ATOM 5908 C C . PHE B 1 262 ? 21.141 -21.141 -5.688 1 94.12 262 PHE B C 1
ATOM 5910 O O . PHE B 1 262 ? 21.016 -19.953 -5.957 1 94.12 262 PHE B O 1
ATOM 5917 N N . ASP B 1 263 ? 22.188 -21.609 -5.156 1 89.5 263 ASP B N 1
ATOM 5918 C CA . ASP B 1 263 ? 23.281 -20.719 -4.754 1 89.5 263 ASP B CA 1
ATOM 5919 C C . ASP B 1 263 ? 24.188 -20.406 -5.938 1 89.5 263 ASP B C 1
ATOM 5921 O O . ASP B 1 263 ? 24.984 -19.469 -5.887 1 89.5 263 ASP B O 1
ATOM 5925 N N . ILE B 1 264 ? 24.031 -21.297 -6.906 1 86.38 264 ILE B N 1
ATOM 5926 C CA . ILE B 1 264 ? 24.891 -21.125 -8.078 1 86.38 264 ILE B CA 1
ATOM 5927 C C . ILE B 1 264 ? 24.688 -19.719 -8.656 1 86.38 264 ILE B C 1
ATOM 5929 O O . ILE B 1 264 ? 25.656 -19.094 -9.109 1 86.38 264 ILE B O 1
ATOM 5933 N N . TYR B 1 265 ? 23.516 -19.203 -8.594 1 90.25 265 TYR B N 1
ATOM 5934 C CA . TYR B 1 265 ? 23.219 -17.891 -9.148 1 90.25 265 TYR B CA 1
ATOM 5935 C C . TYR B 1 265 ? 22.641 -16.969 -8.078 1 90.25 265 TYR B C 1
ATOM 5937 O O . TYR B 1 265 ? 21.859 -16.078 -8.383 1 90.25 265 TYR B O 1
ATOM 5945 N N . SER B 1 266 ? 22.859 -17.281 -6.844 1 92.69 266 SER B N 1
ATOM 5946 C CA . SER B 1 266 ? 22.422 -16.469 -5.711 1 92.69 266 SER B CA 1
ATOM 5947 C C . SER B 1 266 ? 20.906 -16.281 -5.727 1 92.69 266 SER B C 1
ATOM 5949 O O . SER B 1 266 ? 20.406 -15.172 -5.52 1 92.69 266 SER B O 1
ATOM 5951 N N . VAL B 1 267 ? 20.219 -17.359 -6.039 1 94.75 267 VAL B N 1
ATOM 5952 C CA . VAL B 1 267 ? 18.75 -17.328 -6.137 1 94.75 267 VAL B CA 1
ATOM 5953 C C . VAL B 1 267 ? 18.156 -17.031 -4.766 1 94.75 267 VAL B C 1
ATOM 5955 O O . VAL B 1 267 ? 17.203 -16.266 -4.652 1 94.75 267 VAL B O 1
ATOM 5958 N N . GLU B 1 268 ? 18.75 -17.562 -3.74 1 93.25 268 GLU B N 1
ATOM 5959 C CA . GLU B 1 268 ? 18.234 -17.344 -2.393 1 93.25 268 GLU B CA 1
ATOM 5960 C C . GLU B 1 268 ? 18.281 -15.867 -2.016 1 93.25 268 GLU B C 1
ATOM 5962 O O . GLU B 1 268 ? 17.312 -15.344 -1.451 1 93.25 268 GLU B O 1
ATOM 5967 N N . GLU B 1 269 ? 19.297 -15.273 -2.344 1 92.81 269 GLU B N 1
ATOM 5968 C CA . GLU B 1 269 ? 19.453 -13.852 -2.057 1 92.81 269 GLU B CA 1
ATOM 5969 C C . GLU B 1 269 ? 18.422 -13.023 -2.828 1 92.81 269 GLU B C 1
ATOM 5971 O O . GLU B 1 269 ? 17.844 -12.078 -2.289 1 92.81 269 GLU B O 1
ATOM 5976 N N . GLU B 1 270 ? 18.25 -13.398 -4.07 1 94.44 270 GLU B N 1
ATOM 5977 C CA . GLU B 1 270 ? 17.281 -12.695 -4.91 1 94.44 270 GLU B CA 1
ATOM 5978 C C . GLU B 1 270 ? 15.867 -12.828 -4.355 1 94.44 270 GLU B C 1
ATOM 5980 O O . GLU B 1 270 ? 15.078 -11.883 -4.426 1 94.44 270 GLU B O 1
ATOM 5985 N N . ILE B 1 271 ? 15.594 -13.992 -3.863 1 94.38 271 ILE B N 1
ATOM 5986 C CA . ILE B 1 271 ? 14.273 -14.242 -3.277 1 94.38 271 ILE B CA 1
ATOM 5987 C C . ILE B 1 271 ? 14.07 -13.32 -2.078 1 94.38 271 ILE B C 1
ATOM 5989 O O . ILE B 1 271 ? 13.023 -12.68 -1.951 1 94.38 271 ILE B O 1
ATOM 5993 N N . GLN B 1 272 ? 15.07 -13.242 -1.244 1 92.5 272 GLN B N 1
ATOM 5994 C CA . GLN B 1 272 ? 14.992 -12.375 -0.068 1 92.5 272 GLN B CA 1
ATOM 5995 C C . GLN B 1 272 ? 14.82 -10.914 -0.468 1 92.5 272 GLN B C 1
ATOM 5997 O O . GLN B 1 272 ? 14.008 -10.195 0.125 1 92.5 272 GLN B O 1
ATOM 6002 N N . ARG B 1 273 ? 15.523 -10.5 -1.43 1 93.19 273 ARG B N 1
ATOM 6003 C CA . ARG B 1 273 ? 15.438 -9.125 -1.906 1 93.19 273 ARG B CA 1
ATOM 6004 C C . ARG B 1 273 ? 14.055 -8.836 -2.492 1 93.19 273 ARG B C 1
ATOM 6006 O O . ARG B 1 273 ? 13.547 -7.719 -2.367 1 93.19 273 ARG B O 1
ATOM 6013 N N . ALA B 1 274 ? 13.508 -9.836 -3.115 1 94.38 274 ALA B N 1
ATOM 6014 C CA . ALA B 1 274 ? 12.219 -9.672 -3.773 1 94.38 274 ALA B CA 1
ATOM 6015 C C . ALA B 1 274 ? 11.102 -9.469 -2.75 1 94.38 274 ALA B C 1
ATOM 6017 O O . ALA B 1 274 ? 10.023 -8.984 -3.09 1 94.38 274 ALA B O 1
ATOM 6018 N N . LEU B 1 275 ? 11.336 -9.844 -1.555 1 93.5 275 LEU B N 1
ATOM 6019 C CA . LEU B 1 275 ? 10.344 -9.672 -0.502 1 93.5 275 LEU B CA 1
ATOM 6020 C C . LEU B 1 275 ? 10.414 -8.266 0.085 1 93.5 275 LEU B C 1
ATOM 6022 O O . LEU B 1 275 ? 9.492 -7.832 0.786 1 93.5 275 LEU B O 1
ATOM 6026 N N . ASP B 1 276 ? 11.453 -7.582 -0.225 1 92.31 276 ASP B N 1
ATOM 6027 C CA . ASP B 1 276 ? 11.609 -6.211 0.249 1 92.31 276 ASP B CA 1
ATOM 6028 C C . ASP B 1 276 ? 10.766 -5.246 -0.583 1 92.31 276 ASP B C 1
ATOM 6030 O O . ASP B 1 276 ? 10.586 -5.449 -1.786 1 92.31 276 ASP B O 1
ATOM 6034 N N . ARG B 1 277 ? 10.367 -4.184 0.08 1 92.12 277 ARG B N 1
ATOM 6035 C CA . ARG B 1 277 ? 9.594 -3.143 -0.592 1 92.12 277 ARG B CA 1
ATOM 6036 C C . ARG B 1 277 ? 10.469 -2.326 -1.53 1 92.12 277 ARG B C 1
ATOM 6038 O O . ARG B 1 277 ? 10.023 -1.907 -2.602 1 92.12 277 ARG B O 1
ATOM 6045 N N . LYS B 1 278 ? 11.672 -2.129 -1.133 1 93.88 278 LYS B N 1
ATOM 6046 C CA . LYS B 1 278 ? 12.586 -1.27 -1.88 1 93.88 278 LYS B CA 1
ATOM 6047 C C . LYS B 1 278 ? 13.5 -2.094 -2.779 1 93.88 278 LYS B C 1
ATOM 6049 O O . LYS B 1 278 ? 14 -3.145 -2.371 1 93.88 278 LYS B O 1
ATOM 6054 N N . VAL B 1 279 ? 13.641 -1.682 -4.023 1 95.81 279 VAL B N 1
ATOM 6055 C CA . VAL B 1 279 ? 14.547 -2.301 -4.988 1 95.81 279 VAL B CA 1
ATOM 6056 C C . VAL B 1 279 ? 15.547 -1.267 -5.496 1 95.81 279 VAL B C 1
ATOM 6058 O O . VAL B 1 279 ? 15.156 -0.246 -6.07 1 95.81 279 VAL B O 1
ATOM 6061 N N . MET B 1 280 ? 16.766 -1.54 -5.348 1 94.44 280 MET B N 1
ATOM 6062 C CA . MET B 1 280 ? 17.812 -0.597 -5.738 1 94.44 280 MET B CA 1
ATOM 6063 C C . MET B 1 280 ? 18.109 -0.699 -7.234 1 94.44 280 MET B C 1
ATOM 6065 O O . MET B 1 280 ? 18.125 -1.798 -7.793 1 94.44 280 MET B O 1
ATOM 6069 N N . LEU B 1 281 ? 18.328 0.384 -7.82 1 94.62 281 LEU B N 1
ATOM 6070 C CA . LEU B 1 281 ? 18.766 0.457 -9.211 1 94.62 281 LEU B CA 1
ATOM 6071 C C . LEU B 1 281 ? 20.281 0.638 -9.297 1 94.62 281 LEU B C 1
ATOM 6073 O O . LEU B 1 281 ? 20.906 1.12 -8.352 1 94.62 281 LEU B O 1
ATOM 6077 N N . LYS B 1 282 ? 20.828 0.271 -10.375 1 89.12 282 LYS B N 1
ATOM 6078 C CA . LYS B 1 282 ? 22.266 0.382 -10.562 1 89.12 282 LYS B CA 1
ATOM 6079 C C . LYS B 1 282 ? 22.719 1.84 -10.523 1 89.12 282 LYS B C 1
ATOM 6081 O O . LYS B 1 282 ? 23.797 2.146 -10.016 1 89.12 282 LYS B O 1
ATOM 6086 N N . SER B 1 283 ? 21.906 2.738 -11.023 1 85.94 283 SER B N 1
ATOM 6087 C CA . SER B 1 283 ? 22.25 4.156 -11.125 1 85.94 283 SER B CA 1
ATOM 6088 C C . SER B 1 283 ? 22.219 4.828 -9.758 1 85.94 283 SER B C 1
ATOM 6090 O O . SER B 1 283 ? 22.688 5.961 -9.609 1 85.94 283 SER B O 1
ATOM 6092 N N . GLY B 1 284 ? 21.688 4.203 -8.773 1 87.06 284 GLY B N 1
ATOM 6093 C CA . GLY B 1 284 ? 21.578 4.797 -7.453 1 87.06 284 GLY B CA 1
ATOM 6094 C C . GLY B 1 284 ? 20.141 5.141 -7.074 1 87.06 284 GLY B C 1
ATOM 6095 O O . GLY B 1 284 ? 19.859 5.441 -5.914 1 87.06 284 GLY B O 1
ATOM 6096 N N . GLY B 1 285 ? 19.297 5.102 -8.094 1 91.62 285 GLY B N 1
ATOM 6097 C CA . GLY B 1 285 ? 17.891 5.234 -7.793 1 91.62 285 GLY B CA 1
ATOM 6098 C C . GLY B 1 285 ? 17.297 3.992 -7.156 1 91.62 285 GLY B C 1
ATOM 6099 O O . GLY B 1 285 ? 18 3.021 -6.895 1 91.62 285 GLY B O 1
ATOM 6100 N N . HIS B 1 286 ? 16.078 4.102 -6.746 1 94.25 286 HIS B N 1
ATOM 6101 C CA . HIS B 1 286 ? 15.414 2.92 -6.199 1 94.25 286 HIS B CA 1
ATOM 6102 C C . HIS B 1 286 ? 13.93 2.914 -6.523 1 94.25 286 HIS B C 1
ATOM 6104 O O . HIS B 1 286 ? 13.359 3.957 -6.855 1 94.25 286 HIS B O 1
ATOM 6110 N N . LEU B 1 287 ? 13.375 1.782 -6.535 1 96.75 287 LEU B N 1
ATOM 6111 C CA . LEU B 1 287 ? 11.945 1.559 -6.723 1 96.75 287 LEU B CA 1
ATOM 6112 C C . LEU B 1 287 ? 11.289 1.147 -5.41 1 96.75 287 LEU B C 1
ATOM 6114 O O . LEU B 1 287 ? 11.914 0.499 -4.57 1 96.75 287 LEU B O 1
ATOM 6118 N N . VAL B 1 288 ? 10.086 1.56 -5.199 1 96 288 VAL B N 1
ATOM 6119 C CA . VAL B 1 288 ? 9.32 1.102 -4.047 1 96 288 VAL B CA 1
ATOM 6120 C C . VAL B 1 288 ? 8.047 0.394 -4.52 1 96 288 VAL B C 1
ATOM 6122 O O . VAL B 1 288 ? 7.184 1.011 -5.148 1 96 288 VAL B O 1
ATOM 6125 N N . PHE B 1 289 ? 7.969 -0.906 -4.238 1 96.12 289 PHE B N 1
ATOM 6126 C CA . PHE B 1 289 ? 6.797 -1.714 -4.562 1 96.12 289 PHE B CA 1
ATOM 6127 C C . PHE B 1 289 ? 5.855 -1.808 -3.367 1 96.12 289 PHE B C 1
ATOM 6129 O O . PHE B 1 289 ? 6.266 -2.217 -2.279 1 96.12 289 PHE B O 1
ATOM 6136 N N . ASP B 1 290 ? 4.645 -1.42 -3.578 1 94.38 290 ASP B N 1
ATOM 6137 C CA . ASP B 1 290 ? 3.621 -1.573 -2.549 1 94.38 290 ASP B CA 1
ATOM 6138 C C . ASP B 1 290 ? 2.438 -2.387 -3.068 1 94.38 290 ASP B C 1
ATOM 6140 O O . ASP B 1 290 ? 1.729 -1.951 -3.979 1 94.38 290 ASP B O 1
ATOM 6144 N N . GLN B 1 291 ? 2.311 -3.514 -2.479 1 92.12 291 GLN B N 1
ATOM 6145 C CA . GLN B 1 291 ? 1.162 -4.352 -2.814 1 92.12 291 GLN B CA 1
ATOM 6146 C C . GLN B 1 291 ? -0.025 -4.047 -1.906 1 92.12 291 GLN B C 1
ATOM 6148 O O . GLN B 1 291 ? 0.028 -4.297 -0.701 1 92.12 291 GLN B O 1
ATOM 6153 N N . THR B 1 292 ? -1.021 -3.439 -2.494 1 91.25 292 THR B N 1
ATOM 6154 C CA . THR B 1 292 ? -2.219 -3.111 -1.726 1 91.25 292 THR B CA 1
ATOM 6155 C C . THR B 1 292 ? -3.348 -4.09 -2.041 1 91.25 292 THR B C 1
ATOM 6157 O O . THR B 1 292 ? -3.18 -4.996 -2.857 1 91.25 292 THR B O 1
ATOM 6160 N N . GLU B 1 293 ? -4.48 -3.936 -1.372 1 86.06 293 GLU B N 1
ATOM 6161 C CA . GLU B 1 293 ? -5.652 -4.773 -1.611 1 86.06 293 GLU B CA 1
ATOM 6162 C C . GLU B 1 293 ? -6.184 -4.59 -3.031 1 86.06 293 GLU B C 1
ATOM 6164 O O . GLU B 1 293 ? -6.527 -5.566 -3.701 1 86.06 293 GLU B O 1
ATOM 6169 N N . ALA B 1 294 ? -6.102 -3.379 -3.5 1 86.12 294 ALA B N 1
ATOM 6170 C CA . ALA B 1 294 ? -6.742 -3.045 -4.77 1 86.12 294 ALA B CA 1
ATOM 6171 C C . ALA B 1 294 ? -5.77 -3.215 -5.934 1 86.12 294 ALA B C 1
ATOM 6173 O O . ALA B 1 294 ? -6.176 -3.576 -7.043 1 86.12 294 ALA B O 1
ATOM 6174 N N . MET B 1 295 ? -4.57 -2.914 -5.633 1 93.38 295 MET B N 1
ATOM 6175 C CA . MET B 1 295 ? -3.607 -2.795 -6.727 1 93.38 295 MET B CA 1
ATOM 6176 C C . MET B 1 295 ? -2.18 -2.801 -6.195 1 93.38 295 MET B C 1
ATOM 6178 O O . MET B 1 295 ? -1.963 -2.754 -4.98 1 93.38 295 MET B O 1
ATOM 6182 N N . THR B 1 296 ? -1.258 -2.916 -7.094 1 96.38 296 THR B N 1
ATOM 6183 C CA . THR B 1 296 ? 0.157 -2.74 -6.781 1 96.38 296 THR B CA 1
ATOM 6184 C C . THR B 1 296 ? 0.663 -1.398 -7.305 1 96.38 296 THR B C 1
ATOM 6186 O O . THR B 1 296 ? 0.345 -1.005 -8.43 1 96.38 296 THR B O 1
ATOM 6189 N N . THR B 1 297 ? 1.315 -0.672 -6.469 1 96.75 297 THR B N 1
ATOM 6190 C CA . THR B 1 297 ? 1.89 0.598 -6.898 1 96.75 297 THR B CA 1
ATOM 6191 C C . THR B 1 297 ? 3.414 0.526 -6.906 1 96.75 297 THR B C 1
ATOM 6193 O O . THR B 1 297 ? 4.016 -0.108 -6.039 1 96.75 297 THR B O 1
ATOM 6196 N N . VAL B 1 298 ? 3.996 1.14 -7.879 1 97.56 298 VAL B N 1
ATOM 6197 C CA . VAL B 1 298 ? 5.449 1.224 -7.992 1 97.56 298 VAL B CA 1
ATOM 6198 C C . VAL B 1 298 ? 5.875 2.688 -8.078 1 97.56 298 VAL B C 1
ATOM 6200 O O . VAL B 1 298 ? 5.402 3.428 -8.945 1 97.56 298 VAL B O 1
ATOM 6203 N N . ASP B 1 299 ? 6.73 3.064 -7.219 1 95.88 299 ASP B N 1
ATOM 6204 C CA . ASP B 1 299 ? 7.281 4.414 -7.207 1 95.88 299 ASP B CA 1
ATOM 6205 C C . ASP B 1 299 ? 8.75 4.414 -7.621 1 95.88 299 ASP B C 1
ATOM 6207 O O . ASP B 1 299 ? 9.539 3.6 -7.133 1 95.88 299 ASP B O 1
ATOM 6211 N N . VAL B 1 300 ? 9.07 5.309 -8.523 1 96.25 300 VAL B N 1
ATOM 6212 C CA . VAL B 1 300 ? 10.445 5.426 -8.992 1 96.25 300 VAL B CA 1
ATOM 6213 C C . VAL B 1 300 ? 11.102 6.652 -8.367 1 96.25 300 VAL B C 1
ATOM 6215 O O . VAL B 1 300 ? 10.57 7.762 -8.445 1 96.25 300 VAL B O 1
ATOM 6218 N N . ASN B 1 301 ? 12.211 6.449 -7.773 1 90.31 301 ASN B N 1
ATOM 6219 C CA . ASN B 1 301 ? 12.953 7.523 -7.125 1 90.31 301 ASN B CA 1
ATOM 6220 C C . ASN B 1 301 ? 14.383 7.613 -7.648 1 90.31 301 ASN B C 1
ATOM 6222 O O . ASN B 1 301 ? 15.023 6.59 -7.902 1 90.31 301 ASN B O 1
ATOM 6226 N N . THR B 1 302 ? 14.906 8.797 -7.875 1 84.5 302 THR B N 1
ATOM 6227 C CA . THR B 1 302 ? 16.266 8.992 -8.375 1 84.5 302 THR B CA 1
ATOM 6228 C C . THR B 1 302 ? 17.281 8.812 -7.258 1 84.5 302 THR B C 1
ATOM 6230 O O . THR B 1 302 ? 18.469 8.602 -7.52 1 84.5 302 THR B O 1
ATOM 6233 N N . GLY B 1 303 ? 16.734 8.766 -6.039 1 72.06 303 GLY B N 1
ATOM 6234 C CA . GLY B 1 303 ? 17.656 8.625 -4.918 1 72.06 303 GLY B CA 1
ATOM 6235 C C . GLY B 1 303 ? 18.672 9.75 -4.84 1 72.06 303 GLY B C 1
ATOM 6236 O O . GLY B 1 303 ? 18.312 10.922 -5.004 1 72.06 303 GLY B O 1
ATOM 6237 N N . SER B 1 304 ? 19.953 9.43 -4.402 1 60.12 304 SER B N 1
ATOM 6238 C CA . SER B 1 304 ? 21.047 10.383 -4.227 1 60.12 304 SER B CA 1
ATOM 6239 C C . SER B 1 304 ? 21.656 10.781 -5.57 1 60.12 304 SER B C 1
ATOM 6241 O O . SER B 1 304 ? 22.547 11.625 -5.625 1 60.12 304 SER B O 1
ATOM 6243 N N . TYR B 1 305 ? 21.172 10.164 -6.527 1 54.22 305 TYR B N 1
ATOM 6244 C CA . TYR B 1 305 ? 21.812 10.414 -7.812 1 54.22 305 TYR B CA 1
ATOM 6245 C C . TYR B 1 305 ? 21.422 11.789 -8.359 1 54.22 305 TYR B C 1
ATOM 6247 O O . TYR B 1 305 ? 20.312 11.969 -8.859 1 54.22 305 TYR B O 1
ATOM 6255 N N . VAL B 1 306 ? 21.891 12.812 -7.77 1 55.62 306 VAL B N 1
ATOM 6256 C CA . VAL B 1 306 ? 21.734 14.141 -8.352 1 55.62 306 VAL B CA 1
ATOM 6257 C C . VAL B 1 306 ? 22.766 14.359 -9.453 1 55.62 306 VAL B C 1
ATOM 6259 O O . VAL B 1 306 ? 23.938 14.648 -9.164 1 55.62 306 VAL B O 1
ATOM 6262 N N . GLY B 1 307 ? 22.938 13.289 -10.18 1 48.38 307 GLY B N 1
ATOM 6263 C CA . GLY B 1 307 ? 23.984 13.328 -11.188 1 48.38 307 GLY B CA 1
ATOM 6264 C C . GLY B 1 307 ? 24.312 14.742 -11.648 1 48.38 307 GLY B C 1
ATOM 6265 O O . GLY B 1 307 ? 23.734 15.711 -11.156 1 48.38 307 GLY B O 1
ATOM 6266 N N . GLY B 1 308 ? 25.016 14.805 -12.828 1 50.47 308 GLY B N 1
ATOM 6267 C CA . GLY B 1 308 ? 25.781 15.898 -13.398 1 50.47 308 GLY B CA 1
ATOM 6268 C C . GLY B 1 308 ? 24.938 17.125 -13.711 1 50.47 308 GLY B C 1
ATOM 6269 O O . GLY B 1 308 ? 23.828 17.266 -13.188 1 50.47 308 GLY B O 1
ATOM 6270 N N . ARG B 1 309 ? 25.406 17.891 -14.828 1 56.31 309 ARG B N 1
ATOM 6271 C CA . ARG B 1 309 ? 25.094 19.219 -15.359 1 56.31 309 ARG B CA 1
ATOM 6272 C C . ARG B 1 309 ? 23.641 19.297 -15.82 1 56.31 309 ARG B C 1
ATOM 6274 O O . ARG B 1 309 ? 23.031 20.359 -15.789 1 56.31 309 ARG B O 1
ATOM 6281 N N . ASN B 1 310 ? 22.844 17.906 -16.172 1 73.5 310 ASN B N 1
ATOM 6282 C CA . ASN B 1 310 ? 21.516 18.016 -16.766 1 73.5 310 ASN B CA 1
ATOM 6283 C C . ASN B 1 310 ? 20.516 17.094 -16.078 1 73.5 310 ASN B C 1
ATOM 6285 O O . ASN B 1 310 ? 20.578 15.875 -16.219 1 73.5 310 ASN B O 1
ATOM 6289 N N . LEU B 1 311 ? 19.656 17.438 -15.25 1 75 311 LEU B N 1
ATOM 6290 C CA . LEU B 1 311 ? 18.625 16.781 -14.453 1 75 311 LEU B CA 1
ATOM 6291 C C . LEU B 1 311 ? 17.688 15.961 -15.344 1 75 311 LEU B C 1
ATOM 6293 O O . LEU B 1 311 ? 17.359 14.82 -15.023 1 75 311 LEU B O 1
ATOM 6297 N N . GLU B 1 312 ? 17.406 16.438 -16.453 1 84.44 312 GLU B N 1
ATOM 6298 C CA . GLU B 1 312 ? 16.453 15.773 -17.359 1 84.44 312 GLU B CA 1
ATOM 6299 C C . GLU B 1 312 ? 17.031 14.461 -17.875 1 84.44 312 GLU B C 1
ATOM 6301 O O . GLU B 1 312 ? 16.312 13.461 -17.969 1 84.44 312 GLU B O 1
ATOM 6306 N N . GLU B 1 313 ? 18.172 14.469 -18.172 1 85.31 313 GLU B N 1
ATOM 6307 C CA . GLU B 1 313 ? 18.812 13.258 -18.672 1 85.31 313 GLU B CA 1
ATOM 6308 C C . GLU B 1 313 ? 18.922 12.195 -17.578 1 85.31 313 GLU B C 1
ATOM 6310 O O . GLU B 1 313 ? 18.75 11 -17.844 1 85.31 313 GLU B O 1
ATOM 6315 N N . THR B 1 314 ? 19.234 12.633 -16.453 1 84.81 314 THR B N 1
ATOM 6316 C CA . THR B 1 314 ? 19.312 11.711 -15.32 1 84.81 314 THR B CA 1
ATOM 6317 C C . THR B 1 314 ? 17.953 11.062 -15.062 1 84.81 314 THR B C 1
ATOM 6319 O O . THR B 1 314 ? 17.875 9.844 -14.852 1 84.81 314 THR B O 1
ATOM 6322 N N . ILE B 1 315 ? 16.984 11.82 -15.07 1 90.56 315 ILE B N 1
ATOM 6323 C CA . ILE B 1 315 ? 15.617 11.344 -14.875 1 90.56 315 ILE B CA 1
ATOM 6324 C C . ILE B 1 315 ? 15.266 10.32 -15.953 1 90.56 315 ILE B C 1
ATOM 6326 O O . ILE B 1 315 ? 14.742 9.242 -15.656 1 90.56 315 ILE B O 1
ATOM 6330 N N . PHE B 1 316 ? 15.617 10.68 -17.172 1 93.5 316 PHE B N 1
ATOM 6331 C CA . PHE B 1 316 ? 15.32 9.828 -18.312 1 93.5 316 PHE B CA 1
ATOM 6332 C C . PHE B 1 316 ? 16.016 8.469 -18.172 1 93.5 316 PHE B C 1
ATOM 6334 O O . PHE B 1 316 ? 15.367 7.426 -18.312 1 93.5 316 PHE B O 1
ATOM 6341 N N . LYS B 1 317 ? 17.172 8.492 -17.844 1 92.56 317 LYS B N 1
ATOM 6342 C CA . LYS B 1 317 ? 17.938 7.262 -17.688 1 92.56 317 LYS B CA 1
ATOM 6343 C C . LYS B 1 317 ? 17.406 6.422 -16.531 1 92.56 317 LYS B C 1
ATOM 6345 O O . LYS B 1 317 ? 17.297 5.199 -16.641 1 92.56 317 LYS B O 1
ATOM 6350 N N . THR B 1 318 ? 17.141 7.059 -15.469 1 94 318 THR B N 1
ATOM 6351 C CA . THR B 1 318 ? 16.594 6.359 -14.312 1 94 318 THR B CA 1
ATOM 6352 C C . THR B 1 318 ? 15.273 5.684 -14.664 1 94 318 THR B C 1
ATOM 6354 O O . THR B 1 318 ? 15.047 4.523 -14.312 1 94 318 THR B O 1
ATOM 6357 N N . ASN B 1 319 ? 14.414 6.426 -15.398 1 96.56 319 ASN B N 1
ATOM 6358 C CA . ASN B 1 319 ? 13.125 5.875 -15.797 1 96.56 319 ASN B CA 1
ATOM 6359 C C . ASN B 1 319 ? 13.297 4.688 -16.75 1 96.56 319 ASN B C 1
ATOM 6361 O O . ASN B 1 319 ? 12.539 3.721 -16.672 1 96.56 319 ASN B O 1
ATOM 6365 N N . LEU B 1 320 ? 14.258 4.75 -17.594 1 97 320 LEU B N 1
ATOM 6366 C CA . LEU B 1 320 ? 14.531 3.641 -18.5 1 97 320 LEU B CA 1
ATOM 6367 C C . LEU B 1 320 ? 14.984 2.408 -17.719 1 97 320 LEU B C 1
ATOM 6369 O O . LEU B 1 320 ? 14.516 1.299 -17.984 1 97 320 LEU B O 1
ATOM 6373 N N . GLU B 1 321 ? 15.883 2.656 -16.844 1 96.62 321 GLU B N 1
ATOM 6374 C CA . GLU B 1 321 ? 16.328 1.569 -15.984 1 96.62 321 GLU B CA 1
ATOM 6375 C C . GLU B 1 321 ? 15.18 0.99 -15.164 1 96.62 321 GLU B C 1
ATOM 6377 O O . GLU B 1 321 ? 15.086 -0.227 -15 1 96.62 321 GLU B O 1
ATOM 6382 N N . ALA B 1 322 ? 14.406 1.876 -14.672 1 97.5 322 ALA B N 1
ATOM 6383 C CA . ALA B 1 322 ? 13.242 1.469 -13.891 1 97.5 322 ALA B CA 1
ATOM 6384 C C . ALA B 1 322 ? 12.305 0.585 -14.711 1 97.5 322 ALA B C 1
ATOM 6386 O O . ALA B 1 322 ? 11.812 -0.431 -14.219 1 97.5 322 ALA B O 1
ATOM 6387 N N . ALA B 1 323 ? 12.062 0.941 -15.938 1 97.81 323 ALA B N 1
ATOM 6388 C CA . ALA B 1 323 ? 11.164 0.177 -16.797 1 97.81 323 ALA B CA 1
ATOM 6389 C C . ALA B 1 323 ? 11.625 -1.274 -16.922 1 97.81 323 ALA B C 1
ATOM 6391 O O . ALA B 1 323 ? 10.812 -2.197 -16.812 1 97.81 323 ALA B O 1
ATOM 6392 N N . GLN B 1 324 ? 12.836 -1.425 -17.062 1 96.62 324 GLN B N 1
ATOM 6393 C CA . GLN B 1 324 ? 13.406 -2.762 -17.172 1 96.62 324 GLN B CA 1
ATOM 6394 C C . GLN B 1 324 ? 13.258 -3.523 -15.852 1 96.62 324 GLN B C 1
ATOM 6396 O O . GLN B 1 324 ? 12.812 -4.668 -15.836 1 96.62 324 GLN B O 1
ATOM 6401 N N . THR B 1 325 ? 13.641 -2.889 -14.805 1 97.19 325 THR B N 1
ATOM 6402 C CA . THR B 1 325 ? 13.625 -3.523 -13.492 1 97.19 325 THR B CA 1
ATOM 6403 C C . THR B 1 325 ? 12.195 -3.846 -13.062 1 97.19 325 THR B C 1
ATOM 6405 O O . THR B 1 325 ? 11.938 -4.898 -12.477 1 97.19 325 THR B O 1
ATOM 6408 N N . ILE B 1 326 ? 11.297 -2.943 -13.359 1 97.94 326 ILE B N 1
ATOM 6409 C CA . ILE B 1 326 ? 9.898 -3.15 -13 1 97.94 326 ILE B CA 1
ATOM 6410 C C . ILE B 1 326 ? 9.367 -4.398 -13.695 1 97.94 326 ILE B C 1
ATOM 6412 O O . ILE B 1 326 ? 8.75 -5.258 -13.055 1 97.94 326 ILE B O 1
ATOM 6416 N N . SER B 1 327 ? 9.609 -4.539 -14.969 1 97.5 327 SER B N 1
ATOM 6417 C CA . SER B 1 327 ? 9.141 -5.699 -15.719 1 97.5 327 SER B CA 1
ATOM 6418 C C . SER B 1 327 ? 9.672 -6.996 -15.125 1 97.5 327 SER B C 1
ATOM 6420 O O . SER B 1 327 ? 8.922 -7.965 -14.961 1 97.5 327 SER B O 1
ATOM 6422 N N . ARG B 1 328 ? 10.859 -6.996 -14.758 1 96.5 328 ARG B N 1
ATOM 6423 C CA . ARG B 1 328 ? 11.469 -8.18 -14.172 1 96.5 328 ARG B CA 1
ATOM 6424 C C . ARG B 1 328 ? 10.859 -8.492 -12.805 1 96.5 328 ARG B C 1
ATOM 6426 O O . ARG B 1 328 ? 10.562 -9.648 -12.508 1 96.5 328 ARG B O 1
ATOM 6433 N N . GLN B 1 329 ? 10.703 -7.496 -12.016 1 97.38 329 GLN B N 1
ATOM 6434 C CA . GLN B 1 329 ? 10.18 -7.676 -10.664 1 97.38 329 GLN B CA 1
ATOM 6435 C C . GLN B 1 329 ? 8.742 -8.172 -10.695 1 97.38 329 GLN B C 1
ATOM 6437 O O . GLN B 1 329 ? 8.328 -8.953 -9.828 1 97.38 329 GLN B O 1
ATOM 6442 N N . LEU B 1 330 ? 8 -7.707 -11.656 1 97.44 330 LEU B N 1
ATOM 6443 C CA . LEU B 1 330 ? 6.633 -8.195 -11.797 1 97.44 330 LEU B CA 1
ATOM 6444 C C . LEU B 1 330 ? 6.609 -9.703 -12.023 1 97.44 330 LEU B C 1
ATOM 6446 O O . LEU B 1 330 ? 5.797 -10.406 -11.43 1 97.44 330 LEU B O 1
ATOM 6450 N N . ARG B 1 331 ? 7.5 -10.203 -12.789 1 95.5 331 ARG B N 1
ATOM 6451 C CA . ARG B 1 331 ? 7.605 -11.633 -13.07 1 95.5 331 ARG B CA 1
ATOM 6452 C C . ARG B 1 331 ? 8.133 -12.391 -11.859 1 95.5 331 ARG B C 1
ATOM 6454 O O . ARG B 1 331 ? 7.562 -13.406 -11.461 1 95.5 331 ARG B O 1
ATOM 6461 N N . LEU B 1 332 ? 9.164 -11.852 -11.32 1 96.56 332 LEU B N 1
ATOM 6462 C CA . LEU B 1 332 ? 9.844 -12.5 -10.203 1 96.56 332 LEU B CA 1
ATOM 6463 C C . LEU B 1 332 ? 8.906 -12.625 -9.008 1 96.56 332 LEU B C 1
ATOM 6465 O O . LEU B 1 332 ? 8.82 -13.695 -8.391 1 96.56 332 LEU B O 1
ATOM 6469 N N . ARG B 1 333 ? 8.164 -11.57 -8.727 1 96.81 333 ARG B N 1
ATOM 6470 C CA . ARG B 1 333 ? 7.266 -11.547 -7.578 1 96.81 333 ARG B CA 1
ATOM 6471 C C . ARG B 1 333 ? 5.898 -12.117 -7.945 1 96.81 333 ARG B C 1
ATOM 6473 O O . ARG B 1 333 ? 5.051 -12.32 -7.07 1 96.81 333 ARG B O 1
ATOM 6480 N N . ASN B 1 334 ? 5.699 -12.305 -9.219 1 94.19 334 ASN B N 1
ATOM 6481 C CA . ASN B 1 334 ? 4.418 -12.719 -9.773 1 94.19 334 ASN B CA 1
ATOM 6482 C C . ASN B 1 334 ? 3.287 -11.797 -9.32 1 94.19 334 ASN B C 1
ATOM 6484 O O . ASN B 1 334 ? 2.273 -12.258 -8.797 1 94.19 334 ASN B O 1
ATOM 6488 N N . LEU B 1 335 ? 3.5 -10.531 -9.555 1 96 335 LEU B N 1
ATOM 6489 C CA . LEU B 1 335 ? 2.482 -9.539 -9.234 1 96 335 LEU B CA 1
ATOM 6490 C C . LEU B 1 335 ? 1.451 -9.438 -10.352 1 96 335 LEU B C 1
ATOM 6492 O O . LEU B 1 335 ? 1.809 -9.242 -11.516 1 96 335 LEU B O 1
ATOM 6496 N N . GLY B 1 336 ? 0.191 -9.648 -9.992 1 93.62 336 GLY B N 1
ATOM 6497 C CA . GLY B 1 336 ? -0.875 -9.562 -10.977 1 93.62 336 GLY B CA 1
ATOM 6498 C C . GLY B 1 336 ? -1.971 -8.594 -10.594 1 93.62 336 GLY B C 1
ATOM 6499 O O . GLY B 1 336 ? -1.956 -8.039 -9.492 1 93.62 336 GLY B O 1
ATOM 6500 N N . GLY B 1 337 ? -2.859 -8.312 -11.523 1 93.94 337 GLY B N 1
ATOM 6501 C CA . GLY B 1 337 ? -3.926 -7.348 -11.32 1 93.94 337 GLY B CA 1
ATOM 6502 C C . GLY B 1 337 ? -3.6 -5.977 -11.875 1 93.94 337 GLY B C 1
ATOM 6503 O O . GLY B 1 337 ? -2.988 -5.859 -12.938 1 93.94 337 GLY B O 1
ATOM 6504 N N . ILE B 1 338 ? -4.156 -5 -11.172 1 95.62 338 ILE B N 1
ATOM 6505 C CA . ILE B 1 338 ? -3.902 -3.625 -11.594 1 95.62 338 ILE B CA 1
ATOM 6506 C C . ILE B 1 338 ? -2.566 -3.15 -11.023 1 95.62 338 ILE B C 1
ATOM 6508 O O . ILE B 1 338 ? -2.277 -3.365 -9.844 1 95.62 338 ILE B O 1
ATOM 6512 N N . ILE B 1 339 ? -1.756 -2.619 -11.828 1 97.5 339 ILE B N 1
ATOM 6513 C CA . ILE B 1 339 ? -0.456 -2.092 -11.438 1 97.5 339 ILE B CA 1
ATOM 6514 C C . ILE B 1 339 ? -0.346 -0.626 -11.852 1 97.5 339 ILE B C 1
ATOM 6516 O O . ILE B 1 339 ? -0.655 -0.272 -12.992 1 97.5 339 ILE B O 1
ATOM 6520 N N . ILE B 1 340 ? -0.02 0.214 -10.945 1 97.38 340 ILE B N 1
ATOM 6521 C CA . ILE B 1 340 ? 0.18 1.632 -11.219 1 97.38 340 ILE B CA 1
ATOM 6522 C C . ILE B 1 340 ? 1.65 1.994 -11.023 1 97.38 340 ILE B C 1
ATOM 6524 O O . ILE B 1 340 ? 2.215 1.761 -9.953 1 97.38 340 ILE B O 1
ATOM 6528 N N . ILE B 1 341 ? 2.242 2.568 -12.039 1 97.69 341 ILE B N 1
ATOM 6529 C CA . ILE B 1 341 ? 3.646 2.955 -11.984 1 97.69 341 ILE B CA 1
ATOM 6530 C C . ILE B 1 341 ? 3.764 4.477 -12 1 97.69 341 ILE B C 1
ATOM 6532 O O . ILE B 1 341 ? 3.207 5.141 -12.883 1 97.69 341 ILE B O 1
ATOM 6536 N N . ASP B 1 342 ? 4.422 4.992 -11.07 1 96.12 342 ASP B N 1
ATOM 6537 C CA . ASP B 1 342 ? 4.695 6.426 -10.977 1 96.12 342 ASP B CA 1
ATOM 6538 C C . ASP B 1 342 ? 6.145 6.73 -11.344 1 96.12 342 ASP B C 1
ATOM 6540 O O . ASP B 1 342 ? 7.016 6.773 -10.469 1 96.12 342 ASP B O 1
ATOM 6544 N N . PHE B 1 343 ? 6.344 7.043 -12.633 1 96.62 343 PHE B N 1
ATOM 6545 C CA . PHE B 1 343 ? 7.668 7.43 -13.094 1 96.62 343 PHE B CA 1
ATOM 6546 C C . PHE B 1 343 ? 8 8.852 -12.672 1 96.62 343 PHE B C 1
ATOM 6548 O O . PHE B 1 343 ? 7.098 9.656 -12.422 1 96.62 343 PHE B O 1
ATOM 6555 N N . ILE B 1 344 ? 9.227 9.094 -12.625 1 92.88 344 ILE B N 1
ATOM 6556 C CA . ILE B 1 344 ? 9.625 10.477 -12.375 1 92.88 344 ILE B CA 1
ATOM 6557 C C . ILE B 1 344 ? 9.164 11.359 -13.523 1 92.88 344 ILE B C 1
ATOM 6559 O O . ILE B 1 344 ? 9.281 10.984 -14.695 1 92.88 344 ILE B O 1
ATOM 6563 N N . ASP B 1 345 ? 8.688 12.5 -13.219 1 89.19 345 ASP B N 1
ATOM 6564 C CA . ASP B 1 345 ? 8.156 13.398 -14.227 1 89.19 345 ASP B CA 1
ATOM 6565 C C . ASP B 1 345 ? 9.227 13.789 -15.242 1 89.19 345 ASP B C 1
ATOM 6567 O O . ASP B 1 345 ? 10.328 14.188 -14.859 1 89.19 345 ASP B O 1
ATOM 6571 N N . MET B 1 346 ? 8.836 13.617 -16.438 1 89.56 346 MET B N 1
ATOM 6572 C CA . MET B 1 346 ? 9.719 14.008 -17.531 1 89.56 346 MET B CA 1
ATOM 6573 C C . MET B 1 346 ? 9.117 15.164 -18.344 1 89.56 346 MET B C 1
ATOM 6575 O O . MET B 1 346 ? 7.93 15.148 -18.656 1 89.56 346 MET B O 1
ATOM 6579 N N . GLN B 1 347 ? 9.898 16.094 -18.688 1 86.38 347 GLN B N 1
ATOM 6580 C CA . GLN B 1 347 ? 9.438 17.25 -19.438 1 86.38 347 GLN B CA 1
ATOM 6581 C C . GLN B 1 347 ? 9.32 16.938 -20.922 1 86.38 347 GLN B C 1
ATOM 6583 O O . GLN B 1 347 ? 8.391 17.406 -21.578 1 86.38 347 GLN B O 1
ATOM 6588 N N . SER B 1 348 ? 10.195 16.156 -21.391 1 90.56 348 SER B N 1
ATOM 6589 C CA . SER B 1 348 ? 10.242 15.805 -22.797 1 90.56 348 SER B CA 1
ATOM 6590 C C . SER B 1 348 ? 9.203 14.75 -23.156 1 90.56 348 SER B C 1
ATOM 6592 O O . SER B 1 348 ? 9.203 13.664 -22.562 1 90.56 348 SER B O 1
ATOM 6594 N N . HIS B 1 349 ? 8.406 15.078 -24.094 1 91.38 349 HIS B N 1
ATOM 6595 C CA . HIS B 1 349 ? 7.43 14.117 -24.594 1 91.38 349 HIS B CA 1
ATOM 6596 C C . HIS B 1 349 ? 8.117 12.906 -25.219 1 91.38 349 HIS B C 1
ATOM 6598 O O . HIS B 1 349 ? 7.645 11.781 -25.094 1 91.38 349 HIS B O 1
ATOM 6604 N N . GLU B 1 350 ? 9.156 13.211 -25.812 1 93.94 350 GLU B N 1
ATOM 6605 C CA . GLU B 1 350 ? 9.922 12.133 -26.438 1 93.94 350 GLU B CA 1
ATOM 6606 C C . GLU B 1 350 ? 10.453 11.164 -25.391 1 93.94 350 GLU B C 1
ATOM 6608 O O . GLU B 1 350 ? 10.406 9.945 -25.594 1 93.94 350 GLU B O 1
ATOM 6613 N N . HIS B 1 351 ? 10.969 11.742 -24.344 1 93.5 351 HIS B N 1
ATOM 6614 C CA . HIS B 1 351 ? 11.453 10.898 -23.266 1 93.5 351 HIS B CA 1
ATOM 6615 C C . HIS B 1 351 ? 10.336 10.031 -22.703 1 93.5 351 HIS B C 1
ATOM 6617 O O . HIS B 1 351 ? 10.531 8.836 -22.453 1 93.5 351 HIS B O 1
ATOM 6623 N N . ARG B 1 352 ? 9.227 10.609 -22.562 1 94.38 352 ARG B N 1
ATOM 6624 C CA . ARG B 1 352 ? 8.078 9.867 -22.047 1 94.38 352 ARG B CA 1
ATOM 6625 C C . ARG B 1 352 ? 7.711 8.711 -22.969 1 94.38 352 ARG B C 1
ATOM 6627 O O . ARG B 1 352 ? 7.477 7.59 -22.5 1 94.38 352 ARG B O 1
ATOM 6634 N N . LYS B 1 353 ? 7.695 8.977 -24.203 1 95.38 353 LYS B N 1
ATOM 6635 C CA . LYS B 1 353 ? 7.359 7.957 -25.188 1 95.38 353 LYS B CA 1
ATOM 6636 C C . LYS B 1 353 ? 8.375 6.82 -25.172 1 95.38 353 LYS B C 1
ATOM 6638 O O . LYS B 1 353 ? 8.008 5.645 -25.219 1 95.38 353 LYS B O 1
ATOM 6643 N N . GLN B 1 354 ? 9.57 7.168 -25.094 1 96.19 354 GLN B N 1
ATOM 6644 C CA . GLN B 1 354 ? 10.633 6.172 -25.125 1 96.19 354 GLN B CA 1
ATOM 6645 C C . GLN B 1 354 ? 10.555 5.262 -23.891 1 96.19 354 GLN B C 1
ATOM 6647 O O . GLN B 1 354 ? 10.758 4.051 -24 1 96.19 354 GLN B O 1
ATOM 6652 N N . VAL B 1 355 ? 10.297 5.863 -22.812 1 96.5 355 VAL B N 1
ATOM 6653 C CA . VAL B 1 355 ? 10.195 5.09 -21.578 1 96.5 355 VAL B CA 1
ATOM 6654 C C . VAL B 1 355 ? 9.023 4.113 -21.672 1 96.5 355 VAL B C 1
ATOM 6656 O O . VAL B 1 355 ? 9.148 2.945 -21.297 1 96.5 355 VAL B O 1
ATOM 6659 N N . LEU B 1 356 ? 7.93 4.559 -22.188 1 96.75 356 LEU B N 1
ATOM 6660 C CA . LEU B 1 356 ? 6.75 3.713 -22.344 1 96.75 356 LEU B CA 1
ATOM 6661 C C . LEU B 1 356 ? 7.031 2.576 -23.328 1 96.75 356 LEU B C 1
ATOM 6663 O O . LEU B 1 356 ? 6.637 1.433 -23.078 1 96.75 356 LEU B O 1
ATOM 6667 N N . GLN B 1 357 ? 7.684 2.9 -24.359 1 96.88 357 GLN B N 1
ATOM 6668 C CA . GLN B 1 357 ? 8.055 1.888 -25.344 1 96.88 357 GLN B CA 1
ATOM 6669 C C . GLN B 1 357 ? 9 0.852 -24.734 1 96.88 357 GLN B C 1
ATOM 6671 O O . GLN B 1 357 ? 8.875 -0.343 -25.016 1 96.88 357 GLN B O 1
ATOM 6676 N N . ALA B 1 358 ? 9.906 1.386 -23.969 1 96.94 358 ALA B N 1
ATOM 6677 C CA . ALA B 1 358 ? 10.82 0.473 -23.297 1 96.94 358 ALA B CA 1
ATOM 6678 C C . ALA B 1 358 ? 10.07 -0.478 -22.375 1 96.94 358 ALA B C 1
ATOM 6680 O O . ALA B 1 358 ? 10.352 -1.679 -22.344 1 96.94 358 ALA B O 1
ATOM 6681 N N . LEU B 1 359 ? 9.156 0.022 -21.625 1 97.25 359 LEU B N 1
ATOM 6682 C CA . LEU B 1 359 ? 8.344 -0.802 -20.75 1 97.25 359 LEU B CA 1
ATOM 6683 C C . LEU B 1 359 ? 7.578 -1.861 -21.531 1 97.25 359 LEU B C 1
ATOM 6685 O O . LEU B 1 359 ? 7.59 -3.039 -21.172 1 97.25 359 LEU B O 1
ATOM 6689 N N . GLU B 1 360 ? 6.98 -1.503 -22.594 1 96.38 360 GLU B N 1
ATOM 6690 C CA . GLU B 1 360 ? 6.234 -2.424 -23.438 1 96.38 360 GLU B CA 1
ATOM 6691 C C . GLU B 1 360 ? 7.133 -3.531 -23.984 1 96.38 360 GLU B C 1
ATOM 6693 O O . GLU B 1 360 ? 6.75 -4.703 -23.984 1 96.38 360 GLU B O 1
ATOM 6698 N N . ARG B 1 361 ? 8.25 -3.154 -24.391 1 95.31 361 ARG B N 1
ATOM 6699 C CA . ARG B 1 361 ? 9.211 -4.105 -24.953 1 95.31 361 ARG B CA 1
ATOM 6700 C C . ARG B 1 361 ? 9.625 -5.141 -23.906 1 95.31 361 ARG B C 1
ATOM 6702 O O . ARG B 1 361 ? 9.656 -6.336 -24.188 1 95.31 361 ARG B O 1
ATOM 6709 N N . HIS B 1 362 ? 9.898 -4.637 -22.734 1 94.88 362 HIS B N 1
ATOM 6710 C CA . HIS B 1 362 ? 10.336 -5.555 -21.688 1 94.88 362 HIS B CA 1
ATOM 6711 C C . HIS B 1 362 ? 9.195 -6.465 -21.25 1 94.88 362 HIS B C 1
ATOM 6713 O O . HIS B 1 362 ? 9.422 -7.609 -20.859 1 94.88 362 HIS B O 1
ATOM 6719 N N . LEU B 1 363 ? 7.965 -6.039 -21.359 1 95.25 363 LEU B N 1
ATOM 6720 C CA . LEU B 1 363 ? 6.801 -6.805 -20.938 1 95.25 363 LEU B CA 1
ATOM 6721 C C . LEU B 1 363 ? 6.48 -7.914 -21.938 1 95.25 363 LEU B C 1
ATOM 6723 O O . LEU B 1 363 ? 5.727 -8.836 -21.625 1 95.25 363 LEU B O 1
ATOM 6727 N N . GLU B 1 364 ? 7.039 -7.816 -23.062 1 90.56 364 GLU B N 1
ATOM 6728 C CA . GLU B 1 364 ? 6.809 -8.836 -24.078 1 90.56 364 GLU B CA 1
ATOM 6729 C C . GLU B 1 364 ? 7.359 -10.195 -23.641 1 90.56 364 GLU B C 1
ATOM 6731 O O . GLU B 1 364 ? 6.867 -11.234 -24.062 1 90.56 364 GLU B O 1
ATOM 6736 N N . LYS B 1 365 ? 8.305 -10.148 -22.766 1 84.56 365 LYS B N 1
ATOM 6737 C CA . LYS B 1 365 ? 8.938 -11.375 -22.297 1 84.56 365 LYS B CA 1
ATOM 6738 C C . LYS B 1 365 ? 8.094 -12.039 -21.219 1 84.56 365 LYS B C 1
ATOM 6740 O O . LYS B 1 365 ? 8.383 -13.172 -20.797 1 84.56 365 LYS B O 1
ATOM 6745 N N . ASP B 1 366 ? 7.082 -11.344 -20.828 1 88.38 366 ASP B N 1
ATOM 6746 C CA . ASP B 1 366 ? 6.242 -11.844 -19.75 1 88.38 366 ASP B CA 1
ATOM 6747 C C . ASP B 1 366 ? 5.289 -12.93 -20.234 1 88.38 366 ASP B C 1
ATOM 6749 O O . ASP B 1 366 ? 4.602 -12.742 -21.25 1 88.38 366 ASP B O 1
ATOM 6753 N N . ASN B 1 367 ? 5.227 -14.062 -19.531 1 80.62 367 ASN B N 1
ATOM 6754 C CA . ASN B 1 367 ? 4.328 -15.156 -19.891 1 80.62 367 ASN B CA 1
ATOM 6755 C C . ASN B 1 367 ? 2.875 -14.812 -19.578 1 80.62 367 ASN B C 1
ATOM 6757 O O . ASN B 1 367 ? 1.955 -15.359 -20.188 1 80.62 367 ASN B O 1
ATOM 6761 N N . ALA B 1 368 ? 2.701 -13.969 -18.578 1 86 368 ALA B N 1
ATOM 6762 C CA . ALA B 1 368 ? 1.356 -13.5 -18.266 1 86 368 ALA B CA 1
ATOM 6763 C C . ALA B 1 368 ? 0.956 -12.336 -19.156 1 86 368 ALA B C 1
ATOM 6765 O O . ALA B 1 368 ? 1.774 -11.461 -19.453 1 86 368 ALA B O 1
ATOM 6766 N N . LYS B 1 369 ? -0.222 -12.391 -19.547 1 88.94 369 LYS B N 1
ATOM 6767 C CA . LYS B 1 369 ? -0.718 -11.312 -20.391 1 88.94 369 LYS B CA 1
ATOM 6768 C C . LYS B 1 369 ? -0.686 -9.977 -19.656 1 88.94 369 LYS B C 1
ATOM 6770 O O . LYS B 1 369 ? -1.177 -9.867 -18.531 1 88.94 369 LYS B O 1
ATOM 6775 N N . THR B 1 370 ? -0.054 -9.008 -20.328 1 93.56 370 THR B N 1
ATOM 6776 C CA . THR B 1 370 ? 0.024 -7.664 -19.766 1 93.56 370 THR B CA 1
ATOM 6777 C C . THR B 1 370 ? -0.547 -6.637 -20.75 1 93.56 370 THR B C 1
ATOM 6779 O O . THR B 1 370 ? -0.531 -6.852 -21.953 1 93.56 370 THR B O 1
ATOM 6782 N N . LYS B 1 371 ? -1.149 -5.59 -20.25 1 92.94 371 LYS B N 1
ATOM 6783 C CA . LYS B 1 371 ? -1.686 -4.512 -21.078 1 92.94 371 LYS B CA 1
ATOM 6784 C C . LYS B 1 371 ? -1.524 -3.16 -20.391 1 92.94 371 LYS B C 1
ATOM 6786 O O . LYS B 1 371 ? -2.008 -2.967 -19.266 1 92.94 371 LYS B O 1
ATOM 6791 N N . ILE B 1 372 ? -0.783 -2.305 -21.109 1 94.88 372 ILE B N 1
ATOM 6792 C CA . ILE B 1 372 ? -0.767 -0.919 -20.656 1 94.88 372 ILE B CA 1
ATOM 6793 C C . ILE B 1 372 ? -2.055 -0.219 -21.078 1 94.88 372 ILE B C 1
ATOM 6795 O O . ILE B 1 372 ? -2.314 -0.056 -22.266 1 94.88 372 ILE B O 1
ATOM 6799 N N . THR B 1 373 ? -2.834 0.278 -20.203 1 89.31 373 THR B N 1
ATOM 6800 C CA . THR B 1 373 ? -4.18 0.749 -20.516 1 89.31 373 THR B CA 1
ATOM 6801 C C . THR B 1 373 ? -4.199 2.268 -20.656 1 89.31 373 THR B C 1
ATOM 6803 O O . THR B 1 373 ? -4.969 2.809 -21.469 1 89.31 373 THR B O 1
ATOM 6806 N N . GLU B 1 374 ? -3.396 2.926 -19.734 1 85.44 374 GLU B N 1
ATOM 6807 C CA . GLU B 1 374 ? -3.52 4.383 -19.719 1 85.44 374 GLU B CA 1
ATOM 6808 C C . GLU B 1 374 ? -2.277 5.039 -19.125 1 85.44 374 GLU B C 1
ATOM 6810 O O . GLU B 1 374 ? -1.626 4.461 -18.25 1 85.44 374 GLU B O 1
ATOM 6815 N N . VAL B 1 375 ? -1.963 6.191 -19.719 1 90.44 375 VAL B N 1
ATOM 6816 C CA . VAL B 1 375 ? -1.074 7.145 -19.047 1 90.44 375 VAL B CA 1
ATOM 6817 C C . VAL B 1 375 ? -1.869 8.367 -18.609 1 90.44 375 VAL B C 1
ATOM 6819 O O . VAL B 1 375 ? -2.393 9.117 -19.438 1 90.44 375 VAL B O 1
ATOM 6822 N N . SER B 1 376 ? -1.97 8.539 -17.375 1 90.69 376 SER B N 1
ATOM 6823 C CA . SER B 1 376 ? -2.869 9.555 -16.844 1 90.69 376 SER B CA 1
ATOM 6824 C C . SER B 1 376 ? -2.277 10.953 -17 1 90.69 376 SER B C 1
ATOM 6826 O O . SER B 1 376 ? -1.102 11.102 -17.344 1 90.69 376 SER B O 1
ATOM 6828 N N . THR B 1 377 ? -3.131 11.93 -16.672 1 87.75 377 THR B N 1
ATOM 6829 C CA . THR B 1 377 ? -2.719 13.328 -16.734 1 87.75 377 THR B CA 1
ATOM 6830 C C . THR B 1 377 ? -1.652 13.625 -15.688 1 87.75 377 THR B C 1
ATOM 6832 O O . THR B 1 377 ? -0.808 14.5 -15.875 1 87.75 377 THR B O 1
ATOM 6835 N N . LEU B 1 378 ? -1.676 12.789 -14.711 1 88.88 378 LEU B N 1
ATOM 6836 C CA . LEU B 1 378 ? -0.716 12.977 -13.625 1 88.88 378 LEU B CA 1
ATOM 6837 C C . LEU B 1 378 ? 0.585 12.242 -13.914 1 88.88 378 LEU B C 1
ATOM 6839 O O . LEU B 1 378 ? 1.512 12.258 -13.102 1 88.88 378 LEU B O 1
ATOM 6843 N N . GLY B 1 379 ? 0.593 11.578 -15.047 1 89.19 379 GLY B N 1
ATOM 6844 C CA . GLY B 1 379 ? 1.802 10.883 -15.469 1 89.19 379 GLY B CA 1
ATOM 6845 C C . GLY B 1 379 ? 1.878 9.453 -14.953 1 89.19 379 GLY B C 1
ATOM 6846 O O . GLY B 1 379 ? 2.922 8.812 -15.055 1 89.19 379 GLY B O 1
ATOM 6847 N N . LEU B 1 380 ? 0.826 8.953 -14.422 1 94.19 380 LEU B N 1
ATOM 6848 C CA . LEU B 1 380 ? 0.795 7.586 -13.914 1 94.19 380 LEU B CA 1
ATOM 6849 C C . LEU B 1 380 ? 0.559 6.594 -15.047 1 94.19 380 LEU B C 1
ATOM 6851 O O . LEU B 1 380 ? -0.321 6.797 -15.891 1 94.19 380 LEU B O 1
ATOM 6855 N N . VAL B 1 381 ? 1.358 5.609 -15.086 1 96.44 381 VAL B N 1
ATOM 6856 C CA . VAL B 1 381 ? 1.137 4.535 -16.047 1 96.44 381 VAL B CA 1
ATOM 6857 C C . VAL B 1 381 ? 0.273 3.445 -15.414 1 96.44 381 VAL B C 1
ATOM 6859 O O . VAL B 1 381 ? 0.63 2.891 -14.367 1 96.44 381 VAL B O 1
ATOM 6862 N N . GLU B 1 382 ? -0.851 3.195 -16.016 1 95.81 382 GLU B N 1
ATOM 6863 C CA . GLU B 1 382 ? -1.765 2.154 -15.562 1 95.81 382 GLU B CA 1
ATOM 6864 C C . GLU B 1 382 ? -1.684 0.914 -16.438 1 95.81 382 GLU B C 1
ATOM 6866 O O . GLU B 1 382 ? -1.797 1.007 -17.672 1 95.81 382 GLU B O 1
ATOM 6871 N N . MET B 1 383 ? -1.476 -0.254 -15.789 1 96.5 383 MET B N 1
ATOM 6872 C CA . MET B 1 383 ? -1.396 -1.486 -16.562 1 96.5 383 MET B CA 1
ATOM 6873 C C . MET B 1 383 ? -2.061 -2.643 -15.828 1 96.5 383 MET B C 1
ATOM 6875 O O . MET B 1 383 ? -2.318 -2.547 -14.625 1 96.5 383 MET B O 1
ATOM 6879 N N . THR B 1 384 ? -2.416 -3.67 -16.547 1 95.69 384 THR B N 1
ATOM 6880 C CA . THR B 1 384 ? -2.959 -4.902 -15.977 1 95.69 384 THR B CA 1
ATOM 6881 C C . THR B 1 384 ? -2.059 -6.09 -16.312 1 95.69 384 THR B C 1
ATOM 6883 O O . THR B 1 384 ? -1.414 -6.113 -17.359 1 95.69 384 THR B O 1
ATOM 6886 N N . ARG B 1 385 ? -1.922 -6.918 -15.406 1 95.19 385 ARG B N 1
ATOM 6887 C CA . ARG B 1 385 ? -1.249 -8.195 -15.586 1 95.19 385 ARG B CA 1
ATOM 6888 C C . ARG B 1 385 ? -2.119 -9.352 -15.086 1 95.19 385 ARG B C 1
ATOM 6890 O O . ARG B 1 385 ? -2.602 -9.32 -13.953 1 95.19 385 ARG B O 1
ATOM 6897 N N . LYS B 1 386 ? -2.32 -10.273 -15.914 1 89.38 386 LYS B N 1
ATOM 6898 C CA . LYS B 1 386 ? -3.207 -11.383 -15.57 1 89.38 386 LYS B CA 1
ATOM 6899 C C . LYS B 1 386 ? -2.715 -12.125 -14.336 1 89.38 386 LYS B C 1
ATOM 6901 O O . LYS B 1 386 ? -1.534 -12.461 -14.234 1 89.38 386 LYS B O 1
ATOM 6906 N N . ARG B 1 387 ? -3.668 -12.32 -13.43 1 83.5 387 ARG B N 1
ATOM 6907 C CA . ARG B 1 387 ? -3.336 -13.109 -12.242 1 83.5 387 ARG B CA 1
ATOM 6908 C C . ARG B 1 387 ? -3.297 -14.594 -12.562 1 83.5 387 ARG B C 1
ATOM 6910 O O . ARG B 1 387 ? -4.281 -15.156 -13.055 1 83.5 387 ARG B O 1
ATOM 6917 N N . THR B 1 388 ? -2.234 -15.227 -12.305 1 75.81 388 THR B N 1
ATOM 6918 C CA . THR B 1 388 ? -2.092 -16.656 -12.609 1 75.81 388 THR B CA 1
ATOM 6919 C C . THR B 1 388 ? -1.932 -17.469 -11.328 1 75.81 388 THR B C 1
ATOM 6921 O O . THR B 1 388 ? -2.557 -18.516 -11.172 1 75.81 388 THR B O 1
ATOM 6924 N N . ARG B 1 389 ? -1.112 -17.062 -10.453 1 78.75 389 ARG B N 1
ATOM 6925 C CA . ARG B 1 389 ? -0.855 -17.672 -9.148 1 78.75 389 ARG B CA 1
ATOM 6926 C C . ARG B 1 389 ? -0.698 -16.609 -8.07 1 78.75 389 ARG B C 1
ATOM 6928 O O . ARG B 1 389 ? -0.755 -15.406 -8.359 1 78.75 389 ARG B O 1
ATOM 6935 N N . GLU B 1 390 ? -0.564 -17.141 -6.859 1 84.31 390 GLU B N 1
ATOM 6936 C CA . GLU B 1 390 ? -0.329 -16.203 -5.766 1 84.31 390 GLU B CA 1
ATOM 6937 C C . GLU B 1 390 ? 1.028 -15.523 -5.906 1 84.31 390 GLU B C 1
ATOM 6939 O O . GLU B 1 390 ? 1.968 -16.109 -6.453 1 84.31 390 GLU B O 1
ATOM 6944 N N . SER B 1 391 ? 1.094 -14.344 -5.477 1 91.75 391 SER B N 1
ATOM 6945 C CA . SER B 1 391 ? 2.369 -13.633 -5.492 1 91.75 391 SER B CA 1
ATOM 6946 C C . SER B 1 391 ? 3.365 -14.266 -4.527 1 91.75 391 SER B C 1
ATOM 6948 O O . SER B 1 391 ? 2.977 -15.023 -3.631 1 91.75 391 SER B O 1
ATOM 6950 N N . LEU B 1 392 ? 4.594 -14.008 -4.738 1 94.44 392 LEU B N 1
ATOM 6951 C CA . LEU B 1 392 ? 5.676 -14.523 -3.904 1 94.44 392 LEU B CA 1
ATOM 6952 C C . LEU B 1 392 ? 5.434 -14.188 -2.438 1 94.44 392 LEU B C 1
ATOM 6954 O O . LEU B 1 392 ? 5.582 -15.055 -1.567 1 94.44 392 LEU B O 1
ATOM 6958 N N . GLU B 1 393 ? 5.012 -12.992 -2.186 1 93.81 393 GLU B N 1
ATOM 6959 C CA . GLU B 1 393 ? 4.746 -12.547 -0.823 1 93.81 393 GLU B CA 1
ATOM 6960 C C . GLU B 1 393 ? 3.619 -13.359 -0.187 1 93.81 393 GLU B C 1
ATOM 6962 O O . GLU B 1 393 ? 3.727 -13.781 0.965 1 93.81 393 GLU B O 1
ATOM 6967 N N . HIS B 1 394 ? 2.607 -13.633 -0.869 1 89.25 394 HIS B N 1
ATOM 6968 C CA . HIS B 1 394 ? 1.449 -14.336 -0.331 1 89.25 394 HIS B CA 1
ATOM 6969 C C . HIS B 1 394 ? 1.765 -15.805 -0.085 1 89.25 394 HIS B C 1
ATOM 6971 O O . HIS B 1 394 ? 1.188 -16.422 0.81 1 89.25 394 HIS B O 1
ATOM 6977 N N . ILE B 1 395 ? 2.68 -16.297 -0.828 1 89.62 395 ILE B N 1
ATOM 6978 C CA . ILE B 1 395 ? 3.066 -17.688 -0.657 1 89.62 395 ILE B CA 1
ATOM 6979 C C . ILE B 1 395 ? 3.98 -17.828 0.559 1 89.62 395 ILE B C 1
ATOM 6981 O O . ILE B 1 395 ? 3.832 -18.766 1.353 1 89.62 395 ILE B O 1
ATOM 6985 N N . LEU B 1 396 ? 4.859 -16.859 0.713 1 94.75 396 LEU B N 1
ATOM 6986 C CA . LEU B 1 396 ? 5.941 -17.031 1.677 1 94.75 396 LEU B CA 1
ATOM 6987 C C . LEU B 1 396 ? 5.605 -16.359 2.998 1 94.75 396 LEU B C 1
ATOM 6989 O O . LEU B 1 396 ? 6.176 -16.688 4.039 1 94.75 396 LEU B O 1
ATOM 6993 N N . CYS B 1 397 ? 4.719 -15.398 2.939 1 95.19 397 CYS B N 1
ATOM 6994 C CA . CYS B 1 397 ? 4.562 -14.523 4.098 1 95.19 397 CYS B CA 1
ATOM 6995 C C . CYS B 1 397 ? 3.121 -14.531 4.598 1 95.19 397 CYS B C 1
ATOM 6997 O O . CYS B 1 397 ? 2.238 -15.094 3.945 1 95.19 397 CYS B O 1
ATOM 6999 N N . GLU B 1 398 ? 2.953 -14.039 5.793 1 93.62 398 GLU B N 1
ATOM 7000 C CA . GLU B 1 398 ? 1.664 -13.797 6.434 1 93.62 398 GLU B CA 1
ATOM 7001 C C . GLU B 1 398 ? 1.631 -12.422 7.102 1 93.62 398 GLU B C 1
ATOM 7003 O O . GLU B 1 398 ? 2.676 -11.805 7.312 1 93.62 398 GLU B O 1
ATOM 7008 N N . PRO B 1 399 ? 0.386 -11.898 7.352 1 92.06 399 PRO B N 1
ATOM 7009 C CA . PRO B 1 399 ? 0.31 -10.602 8.031 1 92.06 399 PRO B CA 1
ATOM 7010 C C . PRO B 1 399 ? 1.055 -10.586 9.359 1 92.06 399 PRO B C 1
ATOM 7012 O O . PRO B 1 399 ? 0.984 -11.555 10.125 1 92.06 399 PRO B O 1
ATOM 7015 N N . CYS B 1 400 ? 1.729 -9.602 9.617 1 93.25 400 CYS B N 1
ATOM 7016 C CA . CYS B 1 400 ? 2.5 -9.445 10.844 1 93.25 400 CYS B CA 1
ATOM 7017 C C . CYS B 1 400 ? 1.59 -9.453 12.062 1 93.25 400 CYS B C 1
ATOM 7019 O O . CYS B 1 400 ? 0.64 -8.672 12.141 1 93.25 400 CYS B O 1
ATOM 7021 N N . SER B 1 401 ? 1.908 -10.242 13.031 1 87.75 401 SER B N 1
ATOM 7022 C CA . SER B 1 401 ? 1.072 -10.375 14.219 1 87.75 401 SER B CA 1
ATOM 7023 C C . SER B 1 401 ? 1.239 -9.18 15.148 1 87.75 401 SER B C 1
ATOM 7025 O O . SER B 1 401 ? 0.323 -8.836 15.898 1 87.75 401 SER B O 1
ATOM 7027 N N . ALA B 1 402 ? 2.344 -8.57 15.094 1 88 402 ALA B N 1
ATOM 7028 C CA . ALA B 1 402 ? 2.625 -7.438 15.969 1 88 402 ALA B CA 1
ATOM 7029 C C . ALA B 1 402 ? 1.804 -6.219 15.562 1 88 402 ALA B C 1
ATOM 7031 O O . ALA B 1 402 ? 1.265 -5.516 16.422 1 88 402 ALA B O 1
ATOM 7032 N N . CYS B 1 403 ? 1.691 -5.996 14.273 1 91.12 403 CYS B N 1
ATOM 7033 C CA . CYS B 1 403 ? 1.003 -4.793 13.812 1 91.12 403 CYS B CA 1
ATOM 7034 C C . CYS B 1 403 ? -0.302 -5.145 13.109 1 91.12 403 CYS B C 1
ATOM 7036 O O . CYS B 1 403 ? -0.981 -4.266 12.578 1 91.12 403 CYS B O 1
ATOM 7038 N N . GLY B 1 404 ? -0.588 -6.344 13.094 1 88.12 404 GLY B N 1
ATOM 7039 C CA . GLY B 1 404 ? -1.819 -6.797 12.469 1 88.12 404 GLY B CA 1
ATOM 7040 C C . GLY B 1 404 ? -1.853 -6.551 10.977 1 88.12 404 GLY B C 1
ATOM 7041 O O . GLY B 1 404 ? -2.912 -6.27 10.406 1 88.12 404 GLY B O 1
ATOM 7042 N N . GLY B 1 405 ? -0.758 -6.492 10.367 1 89.69 405 GLY B N 1
ATOM 7043 C CA . GLY B 1 405 ? -0.69 -6.32 8.922 1 89.69 405 GLY B CA 1
ATOM 7044 C C . GLY B 1 405 ? -0.645 -4.863 8.5 1 89.69 405 GLY B C 1
ATOM 7045 O O . GLY B 1 405 ? -0.563 -4.562 7.305 1 89.69 405 GLY B O 1
ATOM 7046 N N . ARG B 1 406 ? -0.602 -3.91 9.438 1 89 406 ARG B N 1
ATOM 7047 C CA . ARG B 1 406 ? -0.646 -2.49 9.109 1 89 406 ARG B CA 1
ATOM 7048 C C . ARG B 1 406 ? 0.731 -1.979 8.695 1 89 406 ARG B C 1
ATOM 7050 O O . ARG B 1 406 ? 0.841 -1 7.957 1 89 406 ARG B O 1
ATOM 7057 N N . GLY B 1 407 ? 1.704 -2.607 9.203 1 91.44 407 GLY B N 1
ATOM 7058 C CA . GLY B 1 407 ? 3.068 -2.178 8.938 1 91.44 407 GLY B CA 1
ATOM 7059 C C . GLY B 1 407 ? 3.521 -1.043 9.836 1 91.44 407 GLY B C 1
ATOM 7060 O O . GLY B 1 407 ? 4.68 -0.625 9.781 1 91.44 407 GLY B O 1
ATOM 7061 N N . VAL B 1 408 ? 2.559 -0.524 10.672 1 93.62 408 VAL B N 1
ATOM 7062 C CA . VAL B 1 408 ? 2.887 0.572 11.57 1 93.62 408 VAL B CA 1
ATOM 7063 C C . VAL B 1 408 ? 2.305 0.294 12.961 1 93.62 408 VAL B C 1
ATOM 7065 O O . VAL B 1 408 ? 1.382 -0.512 13.102 1 93.62 408 VAL B O 1
ATOM 7068 N N . LEU B 1 409 ? 2.941 0.937 13.977 1 94.94 409 LEU B N 1
ATOM 7069 C CA . LEU B 1 409 ? 2.457 0.946 15.359 1 94.94 409 LEU B CA 1
ATOM 7070 C C . LEU B 1 409 ? 2.508 2.354 15.938 1 94.94 409 LEU B C 1
ATOM 7072 O O . LEU B 1 409 ? 3.32 3.18 15.516 1 94.94 409 LEU B O 1
ATOM 7076 N N . LYS B 1 410 ? 1.569 2.596 16.875 1 95.88 410 LYS B N 1
ATOM 7077 C CA . LYS B 1 410 ? 1.669 3.871 17.578 1 95.88 410 LYS B CA 1
ATOM 7078 C C . LYS B 1 410 ? 3.057 4.055 18.188 1 95.88 410 LYS B C 1
ATOM 7080 O O . LYS B 1 410 ? 3.641 3.107 18.703 1 95.88 410 LYS B O 1
ATOM 7085 N N . THR B 1 411 ? 3.566 5.27 18.109 1 93.56 411 THR B N 1
ATOM 7086 C CA . THR B 1 411 ? 4.855 5.539 18.734 1 93.56 411 THR B CA 1
ATOM 7087 C C . THR B 1 411 ? 4.758 5.41 20.25 1 93.56 411 THR B C 1
ATOM 7089 O O . THR B 1 411 ? 3.668 5.523 20.828 1 93.56 411 THR B O 1
ATOM 7092 N N . ALA B 1 412 ? 5.895 5.156 20.859 1 93.19 412 ALA B N 1
ATOM 7093 C CA . ALA B 1 412 ? 5.922 5.141 22.312 1 93.19 412 ALA B CA 1
ATOM 7094 C C . ALA B 1 412 ? 5.406 6.453 22.891 1 93.19 412 ALA B C 1
ATOM 7096 O O . ALA B 1 412 ? 4.691 6.465 23.891 1 93.19 412 ALA B O 1
ATOM 7097 N N . GLU B 1 413 ? 5.715 7.477 22.25 1 91.06 413 GLU B N 1
ATOM 7098 C CA . GLU B 1 413 ? 5.25 8.797 22.672 1 91.06 413 GLU B CA 1
ATOM 7099 C C . GLU B 1 413 ? 3.729 8.883 22.641 1 91.06 413 GLU B C 1
ATOM 7101 O O . GLU B 1 413 ? 3.104 9.359 23.578 1 91.06 413 GLU B O 1
ATOM 7106 N N . THR B 1 414 ? 3.176 8.469 21.531 1 94.31 414 THR B N 1
ATOM 7107 C CA . THR B 1 414 ? 1.726 8.484 21.375 1 94.31 414 THR B CA 1
ATOM 7108 C C . THR B 1 414 ? 1.058 7.68 22.484 1 94.31 414 THR B C 1
ATOM 7110 O O . THR B 1 414 ? 0.074 8.125 23.078 1 94.31 414 THR B O 1
ATOM 7113 N N . VAL B 1 415 ? 1.599 6.578 22.797 1 95.62 415 VAL B N 1
ATOM 7114 C CA . VAL B 1 415 ? 1.018 5.699 23.812 1 95.62 415 VAL B CA 1
ATOM 7115 C C . VAL B 1 415 ? 1.158 6.336 25.188 1 95.62 415 VAL B C 1
ATOM 7117 O O . VAL B 1 415 ? 0.244 6.258 26.016 1 95.62 415 VAL B O 1
ATOM 7120 N N . CYS B 1 416 ? 2.268 6.953 25.469 1 93.56 416 CYS B N 1
ATOM 7121 C CA . CYS B 1 416 ? 2.445 7.672 26.719 1 93.56 416 CYS B CA 1
ATOM 7122 C C . CYS B 1 416 ? 1.353 8.719 26.906 1 93.56 416 CYS B C 1
ATOM 7124 O O . CYS B 1 416 ? 0.762 8.812 27.984 1 93.56 416 CYS B O 1
ATOM 7126 N N . LEU B 1 417 ? 1.08 9.422 25.875 1 92.75 417 LEU B N 1
ATOM 7127 C CA . LEU B 1 417 ? 0.07 10.469 25.938 1 92.75 417 LEU B CA 1
ATOM 7128 C C . LEU B 1 417 ? -1.319 9.875 26.141 1 92.75 417 LEU B C 1
ATOM 7130 O O . LEU B 1 417 ? -2.139 10.445 26.875 1 92.75 417 LEU B O 1
ATOM 7134 N N . GLU B 1 418 ? -1.571 8.789 25.5 1 93.81 418 GLU B N 1
ATOM 7135 C CA . GLU B 1 418 ? -2.828 8.078 25.719 1 93.81 418 GLU B CA 1
ATOM 7136 C C . GLU B 1 418 ? -2.961 7.625 27.172 1 93.81 418 GLU B C 1
ATOM 7138 O O . GLU B 1 418 ? -4.043 7.703 27.75 1 93.81 418 GLU B O 1
ATOM 7143 N N . ILE B 1 419 ? -1.875 7.125 27.703 1 94.31 419 ILE B N 1
ATOM 7144 C CA . ILE B 1 419 ? -1.859 6.656 29.078 1 94.31 419 ILE B CA 1
ATOM 7145 C C . ILE B 1 419 ? -2.162 7.82 30.016 1 94.31 419 ILE B C 1
ATOM 7147 O O . ILE B 1 419 ? -2.959 7.684 30.953 1 94.31 419 ILE B O 1
ATOM 7151 N N . PHE B 1 420 ? -1.561 8.977 29.766 1 91.75 420 PHE B N 1
ATOM 7152 C CA . PHE B 1 420 ? -1.825 10.148 30.578 1 91.75 420 PHE B CA 1
ATOM 7153 C C . PHE B 1 420 ? -3.309 10.5 30.562 1 91.75 420 PHE B 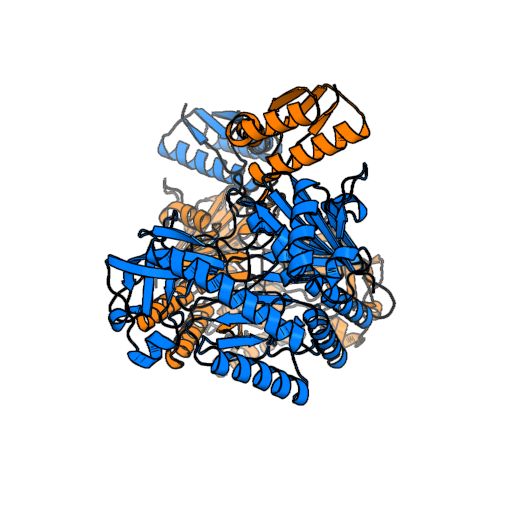C 1
ATOM 7155 O O . PHE B 1 420 ? -3.902 10.758 31.609 1 91.75 420 PHE B O 1
ATOM 7162 N N . ARG B 1 421 ? -3.852 10.469 29.391 1 91.12 421 ARG B N 1
ATOM 7163 C CA . ARG B 1 421 ? -5.27 10.797 29.281 1 91.12 421 ARG B CA 1
ATOM 7164 C C . ARG B 1 421 ? -6.133 9.766 30 1 91.12 421 ARG B C 1
ATOM 7166 O O . ARG B 1 421 ? -7.141 10.109 30.609 1 91.12 421 ARG B O 1
ATOM 7173 N N . GLU B 1 422 ? -5.73 8.531 29.906 1 91.62 422 GLU B N 1
ATOM 7174 C CA . GLU B 1 422 ? -6.465 7.469 30.578 1 91.62 422 GLU B CA 1
ATOM 7175 C C . GLU B 1 422 ? -6.367 7.602 32.094 1 91.62 422 GLU B C 1
ATOM 7177 O O . GLU B 1 422 ? -7.348 7.363 32.812 1 91.62 422 GLU B O 1
ATOM 7182 N N . ILE B 1 423 ? -5.219 7.938 32.594 1 91.62 423 ILE B N 1
ATOM 7183 C CA . ILE B 1 423 ? -5.023 8.141 34 1 91.62 423 ILE B CA 1
ATOM 7184 C C . ILE B 1 423 ? -5.941 9.258 34.5 1 91.62 423 ILE B C 1
ATOM 7186 O O . ILE B 1 423 ? -6.629 9.102 35.531 1 91.62 423 ILE B O 1
ATOM 7190 N N . ILE B 1 424 ? -5.945 10.352 33.781 1 87.81 424 ILE B N 1
ATOM 7191 C CA . ILE B 1 424 ? -6.781 11.492 34.156 1 87.81 424 ILE B CA 1
ATOM 7192 C C . ILE B 1 424 ? -8.25 11.062 34.188 1 87.81 424 ILE B C 1
ATOM 7194 O O . ILE B 1 424 ? -8.969 11.391 35.125 1 87.81 424 ILE B O 1
ATOM 7198 N N . ARG B 1 425 ? -8.586 10.312 33.219 1 87.94 425 ARG B N 1
ATOM 7199 C CA . ARG B 1 425 ? -9.961 9.828 33.125 1 87.94 425 ARG B CA 1
ATOM 7200 C C . ARG B 1 425 ? -10.305 8.945 34.312 1 87.94 425 ARG B C 1
ATOM 7202 O O . ARG B 1 425 ? -11.336 9.141 34.969 1 87.94 425 ARG B O 1
ATOM 7209 N N . GLU B 1 426 ? -9.453 8.023 34.656 1 89.31 426 GLU B N 1
ATOM 7210 C CA . GLU B 1 426 ? -9.695 7.062 35.719 1 89.31 426 GLU B CA 1
ATOM 7211 C C . GLU B 1 426 ? -9.719 7.75 37.094 1 89.31 426 GLU B C 1
ATOM 7213 O O . GLU B 1 426 ? -10.547 7.426 37.938 1 89.31 426 GLU B O 1
ATOM 7218 N N . VAL B 1 427 ? -8.859 8.656 37.25 1 89.06 427 VAL B N 1
ATOM 7219 C CA . VAL B 1 427 ? -8.766 9.344 38.531 1 89.06 427 VAL B CA 1
ATOM 7220 C C . VAL B 1 427 ? -10.008 10.211 38.75 1 89.06 427 VAL B C 1
ATOM 7222 O O . VAL B 1 427 ? -10.555 10.266 39.844 1 89.06 427 VAL B O 1
ATOM 7225 N N . ARG B 1 428 ? -10.445 10.859 37.719 1 84.31 428 ARG B N 1
ATOM 7226 C CA . ARG B 1 428 ? -11.625 11.711 37.812 1 84.31 428 ARG B CA 1
ATOM 7227 C C . ARG B 1 428 ? -12.883 10.875 38.031 1 84.31 428 ARG B C 1
ATOM 7229 O O . ARG B 1 428 ? -13.781 11.281 38.781 1 84.31 428 ARG B O 1
ATOM 7236 N N . GLN B 1 429 ? -12.859 9.766 37.5 1 85.44 429 GLN B N 1
ATOM 7237 C CA . GLN B 1 429 ? -14.047 8.922 37.531 1 85.44 429 GLN B CA 1
ATOM 7238 C C . GLN B 1 429 ? -14.125 8.156 38.875 1 85.44 429 GLN B C 1
ATOM 7240 O O . GLN B 1 429 ? -15.195 8.023 39.438 1 85.44 429 GLN B O 1
ATOM 7245 N N . TYR B 1 430 ? -12.984 7.621 39.375 1 88.25 430 TYR B N 1
ATOM 7246 C CA . TYR B 1 430 ? -13.023 6.676 40.5 1 88.25 430 TYR B CA 1
ATOM 7247 C C . TYR B 1 430 ? -12.383 7.273 41.719 1 88.25 430 TYR B C 1
ATOM 7249 O O . TYR B 1 430 ? -12.414 6.664 42.812 1 88.25 430 TYR B O 1
ATOM 7257 N N . LYS B 1 431 ? -11.812 8.453 41.656 1 87.31 431 LYS B N 1
ATOM 7258 C CA . LYS B 1 431 ? -11.195 9.156 42.781 1 87.31 431 LYS B CA 1
ATOM 7259 C C . LYS B 1 431 ? -10.172 8.273 43.469 1 87.31 431 LYS B C 1
ATOM 7261 O O . LYS B 1 431 ? -10.203 8.133 44.688 1 87.31 431 LYS B O 1
ATOM 7266 N N . VAL B 1 432 ? -9.367 7.66 42.75 1 89.44 432 VAL B N 1
ATOM 7267 C CA . VAL B 1 432 ? -8.336 6.77 43.281 1 89.44 432 VAL B CA 1
ATOM 7268 C C . VAL B 1 432 ? -7.066 7.562 43.562 1 89.44 432 VAL B C 1
ATOM 7270 O O . VAL B 1 432 ? -6.832 8.609 42.969 1 89.44 432 VAL B O 1
ATOM 7273 N N . LYS B 1 433 ? -6.258 7.004 44.5 1 91.81 433 LYS B N 1
ATOM 7274 C CA . LYS B 1 433 ? -5.035 7.707 44.875 1 91.81 433 LYS B CA 1
ATOM 7275 C C . LYS B 1 433 ? -3.801 6.98 44.375 1 91.81 433 LYS B C 1
ATOM 7277 O O . LYS B 1 433 ? -2.715 7.559 44.281 1 91.81 433 LYS B O 1
ATOM 7282 N N . LYS B 1 434 ? -3.939 5.691 44.062 1 94.44 434 LYS B N 1
ATOM 7283 C CA . LYS B 1 434 ? -2.816 4.91 43.562 1 94.44 434 LYS B CA 1
ATOM 7284 C C . LYS B 1 434 ? -3.209 4.125 42.312 1 94.44 434 LYS B C 1
ATOM 7286 O O . LYS B 1 434 ? -4.289 3.537 42.25 1 94.44 434 LYS B O 1
ATOM 7291 N N . LEU B 1 435 ? -2.289 4.184 41.281 1 95.69 435 LEU B N 1
ATOM 7292 C CA . LEU B 1 435 ? -2.535 3.482 40 1 95.69 435 LEU B CA 1
ATOM 7293 C C . LEU B 1 435 ? -1.295 2.713 39.562 1 95.69 435 LEU B C 1
ATOM 7295 O O . LEU B 1 435 ? -0.173 3.066 39.938 1 95.69 435 LEU B O 1
ATOM 7299 N N . MET B 1 436 ? -1.513 1.63 38.906 1 96.62 436 MET B N 1
ATOM 7300 C CA . MET B 1 436 ? -0.448 0.875 38.25 1 96.62 436 MET B CA 1
ATOM 7301 C C . MET B 1 436 ? -0.654 0.844 36.75 1 96.62 436 MET B C 1
ATOM 7303 O O . MET B 1 436 ? -1.746 0.528 36.281 1 96.62 436 MET B O 1
ATOM 7307 N N . VAL B 1 437 ? 0.388 1.235 36.062 1 96.56 437 VAL B N 1
ATOM 7308 C CA . VAL B 1 437 ? 0.331 1.22 34.594 1 96.56 437 VAL B CA 1
ATOM 7309 C C . VAL B 1 437 ? 1.183 0.072 34.062 1 96.56 437 VAL B C 1
ATOM 7311 O O . VAL B 1 437 ? 2.369 -0.034 34.375 1 96.56 437 VAL B O 1
ATOM 7314 N N . LEU B 1 438 ? 0.572 -0.83 33.375 1 97.56 438 LEU B N 1
ATOM 7315 C CA . LEU B 1 438 ? 1.26 -1.89 32.656 1 97.56 438 LEU B CA 1
ATOM 7316 C C . LEU B 1 438 ? 1.42 -1.522 31.172 1 97.56 438 LEU B C 1
ATOM 7318 O O . LEU B 1 438 ? 0.455 -1.115 30.531 1 97.56 438 LEU B O 1
ATOM 7322 N N . ALA B 1 439 ? 2.627 -1.613 30.625 1 96.75 439 ALA B N 1
ATOM 7323 C CA . ALA B 1 439 ? 2.883 -1.286 29.234 1 96.75 439 ALA B CA 1
ATOM 7324 C C . ALA B 1 439 ? 4.137 -1.993 28.719 1 96.75 439 ALA B C 1
ATOM 7326 O O . ALA B 1 439 ? 4.75 -2.781 29.438 1 96.75 439 ALA B O 1
ATOM 7327 N N . SER B 1 440 ? 4.43 -1.837 27.469 1 93.75 440 SER B N 1
ATOM 7328 C CA . SER B 1 440 ? 5.637 -2.418 26.891 1 93.75 440 SER B CA 1
ATOM 7329 C C . SER B 1 440 ? 6.891 -1.783 27.484 1 93.75 440 SER B C 1
ATOM 7331 O O . SER B 1 440 ? 6.824 -0.712 28.094 1 93.75 440 SER B O 1
ATOM 7333 N N . ASN B 1 441 ? 8 -2.488 27.328 1 91.25 441 ASN B N 1
ATOM 7334 C CA . ASN B 1 441 ? 9.266 -1.987 27.844 1 91.25 441 ASN B CA 1
ATOM 7335 C C . ASN B 1 441 ? 9.602 -0.609 27.281 1 91.25 441 ASN B C 1
ATOM 7337 O O . ASN B 1 441 ? 10.055 0.275 28.016 1 91.25 441 ASN B O 1
ATOM 7341 N N . GLU B 1 442 ? 9.359 -0.436 26.016 1 91.75 442 GLU B N 1
ATOM 7342 C CA . GLU B 1 442 ? 9.672 0.821 25.344 1 91.75 442 GLU B CA 1
ATOM 7343 C C . GLU B 1 442 ? 8.844 1.972 25.906 1 91.75 442 GLU B C 1
ATOM 7345 O O . GLU B 1 442 ? 9.359 3.07 26.109 1 91.75 442 GLU B O 1
ATOM 7350 N N . VAL B 1 443 ? 7.641 1.719 26.188 1 95.12 443 VAL B N 1
ATOM 7351 C CA . VAL B 1 443 ? 6.719 2.736 26.688 1 95.12 443 VAL B CA 1
ATOM 7352 C C . VAL B 1 443 ? 7.059 3.076 28.141 1 95.12 443 VAL B C 1
ATOM 7354 O O . VAL B 1 443 ? 7.109 4.25 28.516 1 95.12 443 VAL B O 1
ATOM 7357 N N . VAL B 1 444 ? 7.32 2.074 28.984 1 95.19 444 VAL B N 1
ATOM 7358 C CA . VAL B 1 444 ? 7.66 2.287 30.375 1 95.19 444 VAL B CA 1
ATOM 7359 C C . VAL B 1 444 ? 8.961 3.086 30.484 1 95.19 444 VAL B C 1
ATOM 7361 O O . VAL B 1 444 ? 9.062 4.004 31.297 1 95.19 444 VAL B O 1
ATOM 7364 N N . GLU B 1 445 ? 9.859 2.682 29.641 1 92.06 445 GLU B N 1
ATOM 7365 C CA . GLU B 1 445 ? 11.125 3.412 29.609 1 92.06 445 GLU B CA 1
ATOM 7366 C C . GLU B 1 445 ? 10.906 4.879 29.266 1 92.06 445 GLU B C 1
ATOM 7368 O O . GLU B 1 445 ? 11.508 5.766 29.875 1 92.06 445 GLU B O 1
ATOM 7373 N N . MET B 1 446 ? 10.117 5.125 28.328 1 91.75 446 MET B N 1
ATOM 7374 C CA . MET B 1 446 ? 9.844 6.496 27.906 1 91.75 446 MET B CA 1
ATOM 7375 C C . MET B 1 446 ? 9.117 7.27 29 1 91.75 446 MET B C 1
ATOM 7377 O O . MET B 1 446 ? 9.406 8.445 29.234 1 91.75 446 MET B O 1
ATOM 7381 N N . LEU B 1 447 ? 8.18 6.621 29.688 1 92.06 447 LEU B N 1
ATOM 7382 C CA . LEU B 1 447 ? 7.422 7.242 30.766 1 92.06 447 LEU B CA 1
ATOM 7383 C C . LEU B 1 447 ? 8.352 7.672 31.891 1 92.06 447 LEU B C 1
ATOM 7385 O O . LEU B 1 447 ? 8.203 8.766 32.438 1 92.06 447 LEU B O 1
ATOM 7389 N N . LEU B 1 448 ? 9.312 6.848 32.156 1 90.44 448 LEU B N 1
ATOM 7390 C CA . LEU B 1 448 ? 10.18 7.066 33.312 1 90.44 448 LEU B CA 1
ATOM 7391 C C . LEU B 1 448 ? 11.336 7.992 32.938 1 90.44 448 LEU B C 1
ATOM 7393 O O . LEU B 1 448 ? 11.938 8.609 33.844 1 90.44 448 LEU B O 1
ATOM 7397 N N . ASP B 1 449 ? 11.617 8.102 31.656 1 87.94 449 ASP B N 1
ATOM 7398 C CA . ASP B 1 449 ? 12.766 8.891 31.234 1 87.94 449 ASP B CA 1
ATOM 7399 C C . ASP B 1 449 ? 12.32 10.188 30.562 1 87.94 449 ASP B C 1
ATOM 7401 O O . ASP B 1 449 ? 12.219 11.227 31.219 1 87.94 449 ASP B O 1
ATOM 7405 N N . GLU B 1 450 ? 11.859 10.133 29.328 1 80.56 450 GLU B N 1
ATOM 7406 C CA . GLU B 1 450 ? 11.547 11.305 28.516 1 80.56 450 GLU B CA 1
ATOM 7407 C C . GLU B 1 450 ? 10.312 12.031 29.047 1 80.56 450 GLU B C 1
ATOM 7409 O O . GLU B 1 450 ? 10.242 13.266 28.984 1 80.56 450 GLU B O 1
ATOM 7414 N N . GLU B 1 451 ? 9.375 11.242 29.609 1 84.38 451 GLU B N 1
ATOM 7415 C CA . GLU B 1 451 ? 8.117 11.836 30.031 1 84.38 451 GLU B CA 1
ATOM 7416 C C . GLU B 1 451 ? 8.062 11.961 31.562 1 84.38 451 GLU B C 1
ATOM 7418 O O . GLU B 1 451 ? 6.98 12.117 32.125 1 84.38 451 GLU B O 1
ATOM 7423 N N . ALA B 1 452 ? 9.195 11.891 32.219 1 83.69 452 ALA B N 1
ATOM 7424 C CA . ALA B 1 452 ? 9.25 11.891 33.688 1 83.69 452 ALA B CA 1
ATOM 7425 C C . ALA B 1 452 ? 8.695 13.195 34.25 1 83.69 452 ALA B C 1
ATOM 7427 O O . ALA B 1 452 ? 7.996 13.188 35.25 1 83.69 452 ALA B O 1
ATOM 7428 N N . ASP B 1 453 ? 8.977 14.266 33.594 1 81.81 453 ASP B N 1
ATOM 7429 C CA . ASP B 1 453 ? 8.5 15.562 34.062 1 81.81 453 ASP B CA 1
ATOM 7430 C C . ASP B 1 453 ? 6.98 15.656 34 1 81.81 453 ASP B C 1
ATOM 7432 O O . ASP B 1 453 ? 6.332 16.125 34.938 1 81.81 453 ASP B O 1
ATOM 7436 N N . MET B 1 454 ? 6.516 15.258 32.906 1 83 454 MET B N 1
ATOM 7437 C CA . MET B 1 454 ? 5.066 15.273 32.75 1 83 454 MET B CA 1
ATOM 7438 C C . MET B 1 454 ? 4.387 14.344 33.75 1 83 454 MET B C 1
ATOM 7440 O O . MET B 1 454 ? 3.301 14.648 34.25 1 83 454 MET B O 1
ATOM 7444 N N . LEU B 1 455 ? 4.98 13.289 33.969 1 87.19 455 LEU B N 1
ATOM 7445 C CA . LEU B 1 455 ? 4.445 12.336 34.938 1 87.19 455 LEU B CA 1
ATOM 7446 C C . LEU B 1 455 ? 4.391 12.945 36.344 1 87.19 455 LEU B C 1
ATOM 7448 O O . LEU B 1 455 ? 3.393 12.797 37.031 1 87.19 455 LEU B O 1
ATOM 7452 N N . ALA B 1 456 ? 5.418 13.578 36.688 1 86.12 456 ALA B N 1
ATOM 7453 C CA . ALA B 1 456 ? 5.484 14.227 38 1 86.12 456 ALA B CA 1
ATOM 7454 C C . ALA B 1 456 ? 4.41 15.305 38.125 1 86.12 456 ALA B C 1
ATOM 7456 O O . ALA B 1 456 ? 3.762 15.422 39.156 1 86.12 456 ALA B O 1
ATOM 7457 N N . GLU B 1 457 ? 4.27 16.031 37.094 1 84.12 457 GLU B N 1
ATOM 7458 C CA . GLU B 1 457 ? 3.25 17.078 37.094 1 84.12 457 GLU B CA 1
ATOM 7459 C C . GLU B 1 457 ? 1.851 16.484 37.219 1 84.12 457 GLU B C 1
ATOM 7461 O O . GLU B 1 457 ? 1.002 17.031 37.906 1 84.12 457 GLU B O 1
ATOM 7466 N N . LEU B 1 458 ? 1.665 15.422 36.531 1 87.44 458 LEU B N 1
ATOM 7467 C CA . LEU B 1 458 ? 0.368 14.75 36.562 1 87.44 458 LEU B CA 1
ATOM 7468 C C . LEU B 1 458 ? 0.062 14.219 37.969 1 87.44 458 LEU B C 1
ATOM 7470 O O . LEU B 1 458 ? -1.062 14.352 38.438 1 87.44 458 LEU B O 1
ATOM 7474 N N . GLU B 1 459 ? 1.074 13.664 38.562 1 90.06 459 GLU B N 1
ATOM 7475 C CA . GLU B 1 459 ? 0.907 13.141 39.906 1 90.06 459 GLU B CA 1
ATOM 7476 C C . GLU B 1 459 ? 0.585 14.258 40.906 1 90.06 459 GLU B C 1
ATOM 7478 O O . GLU B 1 459 ? -0.274 14.102 41.781 1 90.06 459 GLU B O 1
ATOM 7483 N N . ALA B 1 460 ? 1.247 15.289 40.719 1 87 460 ALA B N 1
ATOM 7484 C CA . ALA B 1 460 ? 1.031 16.438 41.594 1 87 460 ALA B CA 1
ATOM 7485 C C . ALA B 1 460 ? -0.349 17.047 41.375 1 87 460 ALA B C 1
ATOM 7487 O O . ALA B 1 460 ? -1.054 17.359 42.344 1 87 460 ALA B O 1
ATOM 7488 N N . PHE B 1 461 ? -0.655 17.156 40.156 1 84.38 461 PHE B N 1
ATOM 7489 C CA . PHE B 1 461 ? -1.911 17.797 39.781 1 84.38 461 PHE B CA 1
ATOM 7490 C C . PHE B 1 461 ? -3.102 16.969 40.25 1 84.38 461 PHE B C 1
ATOM 7492 O O . PHE B 1 461 ? -4.102 17.516 40.719 1 84.38 461 PHE B O 1
ATOM 7499 N N . LEU B 1 462 ? -2.998 15.719 40.125 1 88.62 462 LEU B N 1
ATOM 7500 C CA . LEU B 1 462 ? -4.102 14.828 40.469 1 88.62 462 LEU B CA 1
ATOM 7501 C C . LEU B 1 462 ? -3.967 14.336 41.906 1 88.62 462 LEU B C 1
ATOM 7503 O O . LEU B 1 462 ? -4.895 13.734 42.469 1 88.62 462 LEU B O 1
ATOM 7507 N N . ASN B 1 463 ? -2.807 14.586 42.5 1 90.88 463 ASN B N 1
ATOM 7508 C CA . ASN B 1 463 ? -2.51 14.125 43.875 1 90.88 463 ASN B CA 1
ATOM 7509 C C . ASN B 1 463 ? -2.625 12.602 43.969 1 90.88 463 ASN B C 1
ATOM 7511 O O . ASN B 1 463 ? -3.365 12.094 44.812 1 90.88 463 ASN B O 1
ATOM 7515 N N . ILE B 1 464 ? -1.866 11.969 43.031 1 93.38 464 ILE B N 1
ATOM 7516 C CA . ILE B 1 464 ? -1.895 10.516 43 1 93.38 464 ILE B CA 1
ATOM 7517 C C . ILE B 1 464 ? -0.474 9.969 42.875 1 93.38 464 ILE B C 1
ATOM 7519 O O . ILE B 1 464 ? 0.459 10.727 42.594 1 93.38 464 ILE B O 1
ATOM 7523 N N . GLN B 1 465 ? -0.362 8.656 43.156 1 93.62 465 GLN B N 1
ATOM 7524 C CA . GLN B 1 465 ? 0.874 7.922 42.906 1 93.62 465 GLN B CA 1
ATOM 7525 C C . GLN B 1 465 ? 0.694 6.914 41.781 1 93.62 465 GLN B C 1
ATOM 7527 O O . GLN B 1 465 ? -0.292 6.176 41.75 1 93.62 465 GLN B O 1
ATOM 7532 N N . ILE B 1 466 ? 1.647 6.957 40.875 1 94.56 466 ILE B N 1
ATOM 7533 C CA . ILE B 1 466 ? 1.554 6.074 39.719 1 94.56 466 ILE B CA 1
ATOM 7534 C C . ILE B 1 466 ? 2.738 5.113 39.688 1 94.56 466 ILE B C 1
ATOM 7536 O O . ILE B 1 466 ? 3.895 5.539 39.781 1 94.56 466 ILE B O 1
ATOM 7540 N N . LYS B 1 467 ? 2.516 3.838 39.688 1 94.75 467 LYS B N 1
ATOM 7541 C CA . LYS B 1 467 ? 3.539 2.809 39.531 1 94.75 467 LYS B CA 1
ATOM 7542 C C . LYS B 1 467 ? 3.539 2.244 38.125 1 94.75 467 LYS B C 1
ATOM 7544 O O . LYS B 1 467 ? 2.504 2.234 37.438 1 94.75 467 LYS B O 1
ATOM 7549 N N . PHE B 1 468 ? 4.711 1.829 37.719 1 94.88 468 PHE B N 1
ATOM 7550 C CA . PHE B 1 468 ? 4.836 1.316 36.344 1 94.88 468 PHE B CA 1
ATOM 7551 C C . PHE B 1 468 ? 5.422 -0.09 36.344 1 94.88 468 PHE B C 1
ATOM 7553 O O . PHE B 1 468 ? 6.312 -0.395 37.156 1 94.88 468 PHE B O 1
ATOM 7560 N N . ARG B 1 469 ? 4.906 -0.927 35.531 1 95.25 469 ARG B N 1
ATOM 7561 C CA . ARG B 1 469 ? 5.418 -2.279 35.312 1 95.25 469 ARG B CA 1
ATOM 7562 C C . ARG B 1 469 ? 5.5 -2.621 33.844 1 95.25 469 ARG B C 1
ATOM 7564 O O . ARG B 1 469 ? 4.539 -2.416 33.094 1 95.25 469 ARG B O 1
ATOM 7571 N N . ALA B 1 470 ? 6.672 -3.123 33.438 1 94.06 470 ALA B N 1
ATOM 7572 C CA . ALA B 1 470 ? 6.859 -3.533 32.062 1 94.06 470 ALA B CA 1
ATOM 7573 C C . ALA B 1 470 ? 6.352 -4.957 31.828 1 94.06 470 ALA B C 1
ATOM 7575 O O . ALA B 1 470 ? 6.629 -5.855 32.625 1 94.06 470 ALA B O 1
ATOM 7576 N N . GLU B 1 471 ? 5.539 -5.086 30.812 1 91.62 471 GLU B N 1
ATOM 7577 C CA . GLU B 1 471 ? 5.043 -6.395 30.406 1 91.62 471 GLU B CA 1
ATOM 7578 C C . GLU B 1 471 ? 5.688 -6.844 29.094 1 91.62 471 GLU B C 1
ATOM 7580 O O . GLU B 1 471 ? 5.41 -6.281 28.047 1 91.62 471 GLU B O 1
ATOM 7585 N N . GLY B 1 472 ? 6.418 -7.887 29.141 1 83.88 472 GLY B N 1
ATOM 7586 C CA . GLY B 1 472 ? 7.172 -8.375 28 1 83.88 472 GLY B CA 1
ATOM 7587 C C . GLY B 1 472 ? 6.289 -8.844 26.859 1 83.88 472 GLY B C 1
ATOM 7588 O O . GLY B 1 472 ? 6.691 -8.797 25.703 1 83.88 472 GLY B O 1
ATOM 7589 N N . GLU B 1 473 ? 5.082 -9.203 27.172 1 83.88 473 GLU B N 1
ATOM 7590 C CA . GLU B 1 473 ? 4.191 -9.758 26.156 1 83.88 473 GLU B CA 1
ATOM 7591 C C . GLU B 1 473 ? 3.402 -8.656 25.453 1 83.88 473 GLU B C 1
ATOM 7593 O O . GLU B 1 473 ? 2.74 -8.906 24.438 1 83.88 473 GLU B O 1
ATOM 7598 N N . TYR B 1 474 ? 3.557 -7.453 25.984 1 89.06 474 TYR B N 1
ATOM 7599 C CA . TYR B 1 474 ? 2.826 -6.336 25.391 1 89.06 474 TYR B CA 1
ATOM 7600 C C . TYR B 1 474 ? 3.557 -5.797 24.156 1 89.06 474 TYR B C 1
ATOM 7602 O O . TYR B 1 474 ? 4.777 -5.637 24.188 1 89.06 474 TYR B O 1
ATOM 7610 N N . ASN B 1 475 ? 2.787 -5.633 23.094 1 88 475 ASN B N 1
ATOM 7611 C CA . ASN B 1 475 ? 3.387 -4.812 22.047 1 88 475 ASN B CA 1
ATOM 7612 C C . ASN B 1 475 ? 3.363 -3.332 22.422 1 88 475 ASN B C 1
ATOM 7614 O O . ASN B 1 475 ? 2.828 -2.955 23.469 1 88 475 ASN B O 1
ATOM 7618 N N . GLN B 1 476 ? 3.904 -2.531 21.641 1 91.81 476 GLN B N 1
ATOM 7619 C CA . GLN B 1 476 ? 4.121 -1.124 21.969 1 91.81 476 GLN B CA 1
ATOM 7620 C C . GLN B 1 476 ? 2.793 -0.386 22.125 1 91.81 476 GLN B C 1
ATOM 7622 O O . GLN B 1 476 ? 2.711 0.605 22.844 1 91.81 476 GLN B O 1
ATOM 7627 N N . GLU B 1 477 ? 1.718 -0.889 21.469 1 93.88 477 GLU B N 1
ATOM 7628 C CA . GLU B 1 477 ? 0.444 -0.177 21.5 1 93.88 477 GLU B CA 1
ATOM 7629 C C . GLU B 1 477 ? -0.41 -0.623 22.688 1 93.88 477 GLU B C 1
ATOM 7631 O O . GLU B 1 477 ? -1.42 0.01 23 1 93.88 477 GLU B O 1
ATOM 7636 N N . GLN B 1 478 ? 0.004 -1.637 23.391 1 92.81 478 GLN B N 1
ATOM 7637 C CA . GLN B 1 478 ? -0.801 -2.225 24.453 1 92.81 478 GLN B CA 1
ATOM 7638 C C . GLN B 1 478 ? -0.424 -1.646 25.812 1 92.81 478 GLN B C 1
ATOM 7640 O O . GLN B 1 478 ? 0.759 -1.466 26.109 1 92.81 478 GLN B O 1
ATOM 7645 N N . TYR B 1 479 ? -1.46 -1.345 26.578 1 95.94 479 TYR B N 1
ATOM 7646 C CA . TYR B 1 479 ? -1.243 -0.919 27.953 1 95.94 479 TYR B CA 1
ATOM 7647 C C . TYR B 1 479 ? -2.496 -1.136 28.797 1 95.94 479 TYR B C 1
ATOM 7649 O O . TYR B 1 479 ? -3.594 -1.292 28.266 1 95.94 479 TYR B O 1
ATOM 7657 N N . ASP B 1 480 ? -2.285 -1.221 30.094 1 96.06 480 ASP B N 1
ATOM 7658 C CA . ASP B 1 480 ? -3.377 -1.306 31.062 1 96.06 480 ASP B CA 1
ATOM 7659 C C . ASP B 1 480 ? -3.145 -0.365 32.25 1 96.06 480 ASP B C 1
ATOM 7661 O O . ASP B 1 480 ? -2.014 -0.218 32.719 1 96.06 480 ASP B O 1
ATOM 7665 N N . VAL B 1 481 ? -4.188 0.294 32.562 1 95.5 481 VAL B N 1
ATOM 7666 C CA . VAL B 1 481 ? -4.18 1.104 33.781 1 95.5 481 VAL B CA 1
ATOM 7667 C C . VAL B 1 481 ? -5.008 0.421 34.875 1 95.5 481 VAL B C 1
ATOM 7669 O O . VAL B 1 481 ? -6.23 0.3 34.75 1 95.5 481 VAL B O 1
ATOM 7672 N N . VAL B 1 482 ? -4.301 0.039 35.875 1 94.31 482 VAL B N 1
ATOM 7673 C CA . VAL B 1 482 ? -4.949 -0.728 36.938 1 94.31 482 VAL B CA 1
ATOM 7674 C C . VAL B 1 482 ? -5.07 0.13 38.188 1 94.31 482 VAL B C 1
ATOM 7676 O O . VAL B 1 482 ? -4.105 0.775 38.594 1 94.31 482 VAL B O 1
ATOM 7679 N N . LEU B 1 483 ? -6.309 0.1 38.781 1 91.94 483 LEU B N 1
ATOM 7680 C CA . LEU B 1 483 ? -6.543 0.804 40.031 1 91.94 483 LEU B CA 1
ATOM 7681 C C . LEU B 1 483 ? -6.062 -0.029 41.219 1 91.94 483 LEU B C 1
ATOM 7683 O O . LEU B 1 483 ? -6.312 -1.235 41.281 1 91.94 483 LEU B O 1
ATOM 7687 N N . LEU B 1 484 ? -5.277 0.615 42 1 89.88 484 LEU B N 1
ATOM 7688 C CA . LEU B 1 484 ? -4.797 -0.079 43.219 1 89.88 484 LEU B CA 1
ATOM 7689 C C . LEU B 1 484 ? -5.559 0.38 44.438 1 89.88 484 LEU B C 1
ATOM 7691 O O . LEU B 1 484 ? -5.938 1.549 44.562 1 89.88 484 LEU B O 1
#

Foldseek 3Di:
DAWEWEWEDDPQKIKIFIDDPLHTQFIDIAGNVCGFQAQFKAWWFFADQDQVQQKTFIQLPDPGTEIEHPVQEFPQQCVVQVDPTSVSPDDGGDIAMWGFQAPADPPHHTYIHSQRWDDFQFKIFTQRAAAEEEDPVPDDPVQRVVVRVLQVVLCVVVVGHYMYTYPQNGPPDSVLVSLQVVVVVVVVVQLVVQVVVDDHSDTRDDDDPPLQVCCRQVDDPNHQAYEYADPVSLVVNLVSCVRNPVVCNVRYDYDPDPDPPCVVSDVVVVLVQLLDQWAAFPLGKIKGWDDDPQEIEIETGLHPCPDDDDNQVSLLVSLLRVLLVVLSSCNHQVGFFKYKYDRDDHPDPVSLVVSVVSNVVNNVPPPWDKDFDDQDPNRITIMGTDRRYDTSCVVPHDQDPLVRNPPDDDDLVRLLVVVLVVVVVCCVVPVAAEKEKEAAPRNLVCCVPVVVVVVVVSCVVSVHYYHYDHDHVHRSNDMDMGGD/DAWEWEWEDDPQKIKIFIDDPLHTQFIDIAGNVCGFQAQFKAWWFFADQDQVQQKTFIQLPDPGTEIEHPVQEFPQQCVVQVDPTSVSPDDGGDIAMWGFQAPQDDPHHTYIHSQRWDDFQFKIFTQRAAAEEEDPVPPDPVQRVVVRVLQVVLCVVVVGHYMYTYPQNGPDDSVLVSLLVVVVVVVVVQLVVQVVVDDHSDTRDDDDPPLQVCCRQVDDPNHQAYEYADPVSLVVNLVSCVRNPVVCNVRYDYDPDPDPPCVVSDVVVVLVQLLDQWAAFPLGKIKGWDDDPQEIEIETGLHPCPDDDDNQVSLLVSLLRVLLVVLSSCNHQVGFFKYKYDRDDHPDPVSLVVSVVSNVVNNVPPPWDKDFDDQDPNRITIMGTDRRYDTSCVVPHDQDPLVRNPPDDDDLVRLLVVVLVVVVVCCVVPVAAEKEKEAAPRNLVCCVPVVVVVVVVSCVVSVHYYHYDHDHVHRSNDMDMGGD

pLDDT: mean 88.88, std 8.1, range [48.34, 97.94]